Protein AF-0000000085119726 (afdb_homodimer)

Radius of gyration: 30.32 Å; Cα contacts (8 Å, |Δi|>4): 1627; chains: 2; bounding box: 68×88×71 Å

Organism: Aliarcobacter butzleri (strain RM4018) (NCBI:txid367737)

Structure (mmCIF, N/CA/C/O backbone):
data_AF-0000000085119726-model_v1
#
loop_
_entity.id
_entity.type
_entity.pdbx_description
1 polymer 'Histidine--tRNA ligase'
#
loop_
_atom_site.group_PDB
_atom_site.id
_atom_site.type_symbol
_atom_site.label_atom_id
_atom_site.label_alt_id
_atom_site.label_comp_id
_atom_site.label_asym_id
_atom_site.label_entity_id
_atom_site.label_seq_id
_atom_site.pdbx_PDB_ins_code
_atom_site.Cartn_x
_atom_site.Cartn_y
_atom_site.Cartn_z
_atom_site.occupancy
_atom_site.B_iso_or_equiv
_atom_site.auth_seq_id
_atom_site.auth_comp_id
_atom_site.auth_asym_id
_atom_site.auth_atom_id
_atom_site.pdbx_PDB_model_num
ATOM 1 N N . MET A 1 1 ? 30.047 46.125 -0.765 1 27.81 1 MET A N 1
ATOM 2 C CA . MET A 1 1 ? 28.625 45.969 -1.039 1 27.81 1 MET A CA 1
ATOM 3 C C . MET A 1 1 ? 28.359 44.656 -1.769 1 27.81 1 MET A C 1
ATOM 5 O O . MET A 1 1 ? 28.359 44.594 -3 1 27.81 1 MET A O 1
ATOM 9 N N . SER A 1 2 ? 29.047 43.5 -1.393 1 30.86 2 SER A N 1
ATOM 10 C CA . SER A 1 2 ? 29.203 42.156 -1.894 1 30.86 2 SER A CA 1
ATOM 11 C C . SER A 1 2 ? 27.844 41.5 -2.143 1 30.86 2 SER A C 1
ATOM 13 O O . SER A 1 2 ? 26.938 41.625 -1.328 1 30.86 2 SER A O 1
ATOM 15 N N . ASN A 1 3 ? 27.469 41.344 -3.477 1 30.45 3 ASN A N 1
ATOM 16 C CA . ASN A 1 3 ? 26.281 40.75 -4.09 1 30.45 3 ASN A CA 1
ATOM 17 C C . ASN A 1 3 ? 26 39.344 -3.533 1 30.45 3 ASN A C 1
ATOM 19 O O . ASN A 1 3 ? 26.75 38.406 -3.793 1 30.45 3 ASN A O 1
ATOM 23 N N . SER A 1 4 ? 25.641 39.156 -2.287 1 35.31 4 SER A N 1
ATOM 24 C CA . SER A 1 4 ? 25.219 37.906 -1.688 1 35.31 4 SER A CA 1
ATOM 25 C C . SER A 1 4 ? 24.328 37.094 -2.641 1 35.31 4 SER A C 1
ATOM 27 O O . SER A 1 4 ? 23.219 37.531 -2.957 1 35.31 4 SER A O 1
ATOM 29 N N . GLU A 1 5 ? 24.875 36.531 -3.725 1 36 5 GLU A N 1
ATOM 30 C CA . GLU A 1 5 ? 24.266 35.688 -4.738 1 36 5 GLU A CA 1
ATOM 31 C C . GLU A 1 5 ? 23.344 34.656 -4.098 1 36 5 GLU A C 1
ATOM 33 O O . GLU A 1 5 ? 23.766 33.875 -3.236 1 36 5 GLU A O 1
ATOM 38 N N . GLN A 1 6 ? 22.062 34.969 -3.84 1 36.59 6 GLN A N 1
ATOM 39 C CA . GLN A 1 6 ? 20.984 34.031 -3.568 1 36.59 6 GLN A CA 1
ATOM 40 C C . GLN A 1 6 ? 21.141 32.781 -4.414 1 36.59 6 GLN A C 1
ATOM 42 O O . GLN A 1 6 ? 20.938 32.812 -5.629 1 36.59 6 GLN A O 1
ATOM 47 N N . LYS A 1 7 ? 22.141 32 -4.277 1 45.88 7 LYS A N 1
ATOM 48 C CA . LYS A 1 7 ? 22.328 30.734 -4.973 1 45.88 7 LYS A CA 1
ATOM 49 C C . LYS A 1 7 ? 21.016 29.984 -5.113 1 45.88 7 LYS A C 1
ATOM 51 O O . LYS A 1 7 ? 20.406 29.594 -4.113 1 45.88 7 LYS A O 1
ATOM 56 N N . SER A 1 8 ? 20.203 30.234 -6.129 1 55.06 8 SER A N 1
ATOM 57 C CA . SER A 1 8 ? 18.984 29.578 -6.574 1 55.06 8 SER A CA 1
ATOM 58 C C . SER A 1 8 ? 19.047 28.078 -6.324 1 55.06 8 SER A C 1
ATOM 60 O O . SER A 1 8 ? 19.922 27.391 -6.852 1 55.06 8 SER A O 1
ATOM 62 N N . THR A 1 9 ? 18.391 27.516 -5.281 1 73.31 9 THR A N 1
ATOM 63 C CA . THR A 1 9 ? 18.375 26.094 -4.945 1 73.31 9 THR A CA 1
ATOM 64 C C . THR A 1 9 ? 17.75 25.281 -6.074 1 73.31 9 THR A C 1
ATOM 66 O O . THR A 1 9 ? 16.609 25.531 -6.477 1 73.31 9 THR A O 1
ATOM 69 N N . LYS A 1 10 ? 18.594 24.484 -6.762 1 83.19 10 LYS A N 1
ATOM 70 C CA . LYS A 1 10 ? 18.172 23.641 -7.875 1 83.19 10 LYS A CA 1
ATOM 71 C C . LYS A 1 10 ? 17.062 22.688 -7.461 1 83.19 10 LYS A C 1
ATOM 73 O O . LYS A 1 10 ? 17.125 22.078 -6.387 1 83.19 10 LYS A O 1
ATOM 78 N N . THR A 1 11 ? 15.984 22.656 -8.281 1 90.69 11 THR A N 1
ATOM 79 C CA . THR A 1 11 ? 14.859 21.75 -8.062 1 90.69 11 THR A CA 1
ATOM 80 C C . THR A 1 11 ? 15.305 20.297 -8.156 1 90.69 11 THR A C 1
ATOM 82 O O . THR A 1 11 ? 16.125 19.953 -9.016 1 90.69 11 THR A O 1
ATOM 85 N N . ILE A 1 12 ? 14.82 19.547 -7.281 1 94.19 12 ILE A N 1
ATOM 86 C CA . ILE A 1 12 ? 15.141 18.125 -7.266 1 94.19 12 ILE A CA 1
ATOM 87 C C . ILE A 1 12 ? 14.047 17.344 -7.992 1 94.19 12 ILE A C 1
ATOM 89 O O . ILE A 1 12 ? 12.859 17.594 -7.781 1 94.19 12 ILE A O 1
ATOM 93 N N . GLN A 1 13 ? 14.492 16.438 -8.836 1 94.5 13 GLN A N 1
ATOM 94 C CA . GLN A 1 13 ? 13.57 15.633 -9.625 1 94.5 13 GLN A CA 1
ATOM 95 C C . GLN A 1 13 ? 13.602 14.172 -9.18 1 94.5 13 GLN A C 1
ATOM 97 O O . GLN A 1 13 ? 14.555 13.734 -8.539 1 94.5 13 GLN A O 1
ATOM 102 N N . SER A 1 14 ? 12.484 13.516 -9.477 1 95.38 14 SER A N 1
ATOM 103 C CA . SER A 1 14 ? 12.492 12.078 -9.25 1 95.38 14 SER A CA 1
ATOM 104 C C . SER A 1 14 ? 13.562 11.391 -10.078 1 95.38 14 SER A C 1
ATOM 106 O O . SER A 1 14 ? 13.953 11.883 -11.141 1 95.38 14 SER A O 1
ATOM 108 N N . LEU A 1 15 ? 14.062 10.281 -9.57 1 95.75 15 LEU A N 1
ATOM 109 C CA . LEU A 1 15 ? 15.086 9.523 -10.281 1 95.75 15 LEU A CA 1
ATOM 110 C C . LEU A 1 15 ? 14.516 8.914 -11.562 1 95.75 15 LEU A C 1
ATOM 112 O O . LEU A 1 15 ? 13.32 8.641 -11.648 1 95.75 15 LEU A O 1
ATOM 116 N N . ARG A 1 16 ? 15.445 8.719 -12.492 1 93.56 16 ARG A N 1
ATOM 117 C CA . ARG A 1 16 ? 15.039 8.055 -13.727 1 93.56 16 ARG A CA 1
ATOM 118 C C . ARG A 1 16 ? 14.398 6.699 -13.438 1 93.56 16 ARG A C 1
ATOM 120 O O . ARG A 1 16 ? 14.945 5.895 -12.688 1 93.56 16 ARG A O 1
ATOM 127 N N . GLY A 1 17 ? 13.219 6.473 -14 1 94.56 17 GLY A N 1
ATOM 128 C CA . GLY A 1 17 ? 12.539 5.203 -13.836 1 94.56 17 GLY A CA 1
ATOM 129 C C . GLY A 1 17 ? 11.664 5.156 -12.594 1 94.56 17 GLY A C 1
ATOM 130 O O . GLY A 1 17 ? 10.969 4.164 -12.352 1 94.56 17 GLY A O 1
ATOM 131 N N . MET A 1 18 ? 11.742 6.211 -11.805 1 95.19 18 MET A N 1
ATOM 132 C CA . MET A 1 18 ? 10.891 6.324 -10.625 1 95.19 18 MET A CA 1
ATOM 133 C C . MET A 1 18 ? 9.789 7.352 -10.852 1 95.19 18 MET A C 1
ATOM 135 O O . MET A 1 18 ? 10.062 8.531 -11.07 1 95.19 18 MET A O 1
ATOM 139 N N . LYS A 1 19 ? 8.578 6.887 -10.797 1 94.5 19 LYS A N 1
ATOM 140 C CA . LYS A 1 19 ? 7.465 7.773 -11.133 1 94.5 19 LYS A CA 1
ATOM 141 C C . LYS A 1 19 ? 6.5 7.914 -9.953 1 94.5 19 LYS A C 1
ATOM 143 O O . LYS A 1 19 ? 6.223 6.938 -9.258 1 94.5 19 LYS A O 1
ATOM 148 N N . ASP A 1 20 ? 6.023 9.133 -9.75 1 97.25 20 ASP A N 1
ATOM 149 C CA . ASP A 1 20 ? 4.941 9.359 -8.797 1 97.25 20 ASP A CA 1
ATOM 150 C C . ASP A 1 20 ? 3.617 8.82 -9.336 1 97.25 20 ASP A C 1
ATOM 152 O O . ASP A 1 20 ? 3.314 8.969 -10.516 1 97.25 20 ASP A O 1
ATOM 156 N N . ILE A 1 21 ? 2.869 8.172 -8.492 1 96.75 21 ILE A N 1
ATOM 157 C CA . ILE A 1 21 ? 1.506 7.773 -8.82 1 96.75 21 ILE A CA 1
ATOM 158 C C . ILE A 1 21 ? 0.52 8.789 -8.258 1 96.75 21 ILE A C 1
ATOM 160 O O . ILE A 1 21 ? 0.389 8.93 -7.035 1 96.75 21 ILE A O 1
ATOM 164 N N . VAL A 1 22 ? -0.229 9.508 -9.133 1 96.69 22 VAL A N 1
ATOM 165 C CA . VAL A 1 22 ? -1.071 10.609 -8.688 1 96.69 22 VAL A CA 1
ATOM 166 C C . VAL A 1 22 ? -2.23 10.805 -9.664 1 96.69 22 VAL A C 1
ATOM 168 O O . VAL A 1 22 ? -2.217 10.266 -10.766 1 96.69 22 VAL A O 1
ATOM 171 N N . ASN A 1 23 ? -3.312 11.5 -9.227 1 93.56 23 ASN A N 1
ATOM 172 C CA . ASN A 1 23 ? -4.449 11.891 -10.055 1 93.56 23 ASN A CA 1
ATOM 173 C C . ASN A 1 23 ? -5.18 10.672 -10.617 1 93.56 23 ASN A C 1
ATOM 175 O O . ASN A 1 23 ? -5.5 9.742 -9.875 1 93.56 23 ASN A O 1
ATOM 179 N N . GLU A 1 24 ? -5.418 10.664 -11.906 1 91.56 24 GLU A N 1
ATOM 180 C CA . GLU A 1 24 ? -6.195 9.586 -12.492 1 91.56 24 GLU A CA 1
ATOM 181 C C . GLU A 1 24 ? -5.492 8.242 -12.32 1 91.56 24 GLU A C 1
ATOM 183 O O . GLU A 1 24 ? -6.137 7.227 -12.055 1 91.56 24 GLU A O 1
ATOM 188 N N . GLU A 1 25 ? -4.215 8.273 -12.414 1 93.06 25 GLU A N 1
ATOM 189 C CA . GLU A 1 25 ? -3.451 7.035 -12.258 1 93.06 25 GLU A CA 1
ATOM 190 C C . GLU A 1 25 ? -3.6 6.473 -10.852 1 93.06 25 GLU A C 1
ATOM 192 O O . GLU A 1 25 ? -3.744 5.262 -10.672 1 93.06 25 GLU A O 1
ATOM 197 N N . SER A 1 26 ? -3.543 7.359 -9.875 1 95.62 26 SER A N 1
ATOM 198 C CA . SER A 1 26 ? -3.666 6.895 -8.5 1 95.62 26 SER A CA 1
ATOM 199 C C . SER A 1 26 ? -5.066 6.355 -8.219 1 95.62 26 SER A C 1
ATOM 201 O O . SER A 1 26 ? -5.23 5.418 -7.438 1 95.62 26 SER A O 1
ATOM 203 N N . THR A 1 27 ? -6.086 6.945 -8.875 1 93.94 27 THR A N 1
ATOM 204 C CA . THR A 1 27 ? -7.453 6.453 -8.75 1 93.94 27 THR A CA 1
ATOM 205 C C . THR A 1 27 ? -7.574 5.039 -9.312 1 93.94 27 THR A C 1
ATOM 207 O O . THR A 1 27 ? -8.141 4.156 -8.664 1 93.94 27 THR A O 1
ATOM 210 N N . LEU A 1 28 ? -6.996 4.852 -10.477 1 95.06 28 LEU A N 1
ATOM 211 C CA . LEU A 1 28 ? -7.004 3.533 -11.102 1 95.06 28 LEU A CA 1
ATOM 212 C C . LEU A 1 28 ? -6.203 2.535 -10.273 1 95.06 28 LEU A C 1
ATOM 214 O O . LEU A 1 28 ? -6.613 1.384 -10.117 1 95.06 28 LEU A O 1
ATOM 218 N N . PHE A 1 29 ? -5.121 3 -9.75 1 96.5 29 PHE A N 1
ATOM 219 C CA . PHE A 1 29 ? -4.227 2.17 -8.945 1 96.5 29 PHE A CA 1
ATOM 220 C C . PHE A 1 29 ? -4.938 1.649 -7.703 1 96.5 29 PHE A C 1
ATOM 222 O O . PHE A 1 29 ? -4.961 0.442 -7.457 1 96.5 29 PHE A O 1
ATOM 229 N N . THR A 1 30 ? -5.508 2.555 -6.914 1 96.12 30 THR A N 1
ATOM 230 C CA . THR A 1 30 ? -6.191 2.145 -5.695 1 96.12 30 THR A CA 1
ATOM 231 C C . THR A 1 30 ? -7.41 1.288 -6.02 1 96.12 30 THR A C 1
ATOM 233 O O . THR A 1 30 ? -7.738 0.356 -5.277 1 96.12 30 THR A O 1
ATOM 236 N N . TYR A 1 31 ? -8.125 1.587 -7.125 1 95.25 31 TYR A N 1
ATOM 237 C CA . TYR A 1 31 ? -9.258 0.792 -7.586 1 95.25 31 TYR A CA 1
ATOM 238 C C . TYR A 1 31 ? -8.836 -0.641 -7.887 1 95.25 31 TYR A C 1
ATOM 240 O O . TYR A 1 31 ? -9.508 -1.592 -7.48 1 95.25 31 TYR A O 1
ATOM 248 N N . PHE A 1 32 ? -7.758 -0.792 -8.539 1 97.12 32 PHE A N 1
ATOM 249 C CA . PHE A 1 32 ? -7.238 -2.111 -8.875 1 97.12 32 PHE A CA 1
ATOM 250 C C . PHE A 1 32 ? -6.891 -2.896 -7.613 1 97.12 32 PHE A C 1
ATOM 252 O O . PHE A 1 32 ? -7.309 -4.047 -7.461 1 97.12 32 PHE A O 1
ATOM 259 N N . ILE A 1 33 ? -6.074 -2.287 -6.742 1 97.5 33 ILE A N 1
ATOM 260 C CA . ILE A 1 33 ? -5.605 -2.971 -5.543 1 97.5 33 ILE A CA 1
ATOM 261 C C . ILE A 1 33 ? -6.801 -3.436 -4.715 1 97.5 33 ILE A C 1
ATOM 263 O O . ILE A 1 33 ? -6.836 -4.578 -4.254 1 97.5 33 ILE A O 1
ATOM 267 N N . GLU A 1 34 ? -7.727 -2.58 -4.582 1 96.5 34 GLU A N 1
ATOM 268 C CA . GLU A 1 34 ? -8.891 -2.889 -3.758 1 96.5 34 GLU A CA 1
ATOM 269 C C . GLU A 1 34 ? -9.648 -4.094 -4.305 1 96.5 34 GLU A C 1
ATOM 271 O O . GLU A 1 34 ? -9.953 -5.031 -3.564 1 96.5 34 GLU A O 1
ATOM 276 N N . ASN A 1 35 ? -9.93 -4.082 -5.555 1 97.19 35 ASN A N 1
ATOM 277 C CA . ASN A 1 35 ? -10.781 -5.113 -6.129 1 97.19 35 ASN A CA 1
ATOM 278 C C . ASN A 1 35 ? -10.016 -6.418 -6.348 1 97.19 35 ASN A C 1
ATOM 280 O O . ASN A 1 35 ? -10.555 -7.504 -6.129 1 97.19 35 ASN A O 1
ATOM 284 N N . ALA A 1 36 ? -8.766 -6.379 -6.809 1 98.25 36 ALA A N 1
ATOM 285 C CA . ALA A 1 36 ? -7.953 -7.586 -6.926 1 98.25 36 ALA A CA 1
ATOM 286 C C . ALA A 1 36 ? -7.793 -8.273 -5.57 1 98.25 36 ALA A C 1
ATOM 288 O O . ALA A 1 36 ? -7.844 -9.5 -5.48 1 98.25 36 ALA A O 1
ATOM 289 N N . SER A 1 37 ? -7.562 -7.473 -4.52 1 98.44 37 SER A N 1
ATOM 290 C CA . SER A 1 37 ? -7.441 -8.016 -3.17 1 98.44 37 SER A CA 1
ATOM 291 C C . SER A 1 37 ? -8.727 -8.711 -2.738 1 98.44 37 SER A C 1
ATOM 293 O O . SER A 1 37 ? -8.688 -9.781 -2.127 1 98.44 37 SER A O 1
ATOM 295 N N . LYS A 1 38 ? -9.836 -8.094 -3.029 1 97.88 38 LYS A N 1
ATOM 296 C CA . LYS A 1 38 ? -11.125 -8.68 -2.686 1 97.88 38 LYS A CA 1
ATOM 297 C C . LYS A 1 38 ? -11.305 -10.039 -3.355 1 97.88 38 LYS A C 1
ATOM 299 O O . LYS A 1 38 ? -11.75 -11 -2.719 1 97.88 38 LYS A O 1
ATOM 304 N N . ILE A 1 39 ? -10.945 -10.117 -4.598 1 98.62 39 ILE A N 1
ATOM 305 C CA . ILE A 1 39 ? -11.047 -11.375 -5.328 1 98.62 39 ILE A CA 1
ATOM 306 C C . ILE A 1 39 ? -10.133 -12.422 -4.695 1 98.62 39 ILE A C 1
ATOM 308 O O . ILE A 1 39 ? -10.547 -13.555 -4.441 1 98.62 39 ILE A O 1
ATOM 312 N N . ALA A 1 40 ? -8.891 -12.047 -4.422 1 98.69 40 ALA A N 1
ATOM 313 C CA . ALA A 1 40 ? -7.945 -12.969 -3.797 1 98.69 40 ALA A CA 1
ATOM 314 C C . ALA A 1 40 ? -8.477 -13.477 -2.461 1 98.69 40 ALA A C 1
ATOM 316 O O . ALA A 1 40 ? -8.367 -14.664 -2.152 1 98.69 40 ALA A O 1
ATOM 317 N N . LYS A 1 41 ? -9.047 -12.617 -1.696 1 97.88 41 LYS A N 1
ATOM 318 C CA . LYS A 1 41 ? -9.609 -12.992 -0.404 1 97.88 41 LYS A CA 1
ATOM 319 C C . LYS A 1 41 ? -10.727 -14.023 -0.57 1 97.88 41 LYS A C 1
ATOM 321 O O . LYS A 1 41 ? -10.82 -14.977 0.206 1 97.88 41 LYS A O 1
ATOM 326 N N . ASN A 1 42 ? -11.555 -13.805 -1.549 1 98.44 42 ASN A N 1
ATOM 327 C CA . ASN A 1 42 ? -12.648 -14.734 -1.807 1 98.44 42 ASN A CA 1
ATOM 328 C C . ASN A 1 42 ? -12.133 -16.109 -2.199 1 98.44 42 ASN A C 1
ATOM 330 O O . ASN A 1 42 ? -12.844 -17.109 -2.068 1 98.44 42 ASN A O 1
ATOM 334 N N . TYR A 1 43 ? -10.938 -16.156 -2.695 1 98.5 43 TYR A N 1
ATOM 335 C CA . TYR A 1 43 ? -10.297 -17.422 -3.029 1 98.5 43 TYR A CA 1
ATOM 336 C C . TYR A 1 43 ? -9.562 -18 -1.825 1 98.5 43 TYR A C 1
ATOM 338 O O . TYR A 1 43 ? -8.906 -19.047 -1.928 1 98.5 43 TYR A O 1
ATOM 346 N N . GLY A 1 44 ? -9.594 -17.297 -0.668 1 97.31 44 GLY A N 1
ATOM 347 C CA . GLY A 1 44 ? -9.039 -17.828 0.569 1 97.31 44 GLY A CA 1
ATOM 348 C C . GLY A 1 44 ? -7.656 -17.297 0.884 1 97.31 44 GLY A C 1
ATOM 349 O O . GLY A 1 44 ? -6.98 -17.797 1.782 1 97.31 44 GLY A O 1
ATOM 350 N N . PHE A 1 45 ? -7.168 -16.312 0.129 1 98.44 45 PHE A N 1
ATOM 351 C CA . PHE A 1 45 ? -5.852 -15.734 0.374 1 98.44 45 PHE A CA 1
ATOM 352 C C . PHE A 1 45 ? -5.922 -14.656 1.451 1 98.44 45 PHE A C 1
ATOM 354 O O . PHE A 1 45 ? -6.938 -13.977 1.587 1 98.44 45 PHE A O 1
ATOM 361 N N . SER A 1 46 ? -4.82 -14.531 2.215 1 97.62 46 SER A N 1
ATOM 362 C CA . SER A 1 46 ? -4.66 -13.453 3.184 1 97.62 46 SER A CA 1
ATOM 363 C C . SER A 1 46 ? -3.461 -12.578 2.84 1 97.62 46 SER A C 1
ATOM 365 O O . SER A 1 46 ? -2.541 -13.016 2.146 1 97.62 46 SER A O 1
ATOM 367 N N . TYR A 1 47 ? -3.457 -11.367 3.309 1 98.38 47 TYR A N 1
ATOM 368 C CA . TYR A 1 47 ? -2.445 -10.383 2.949 1 98.38 47 TYR A CA 1
ATOM 369 C C . TYR A 1 47 ? -1.131 -10.656 3.67 1 98.38 47 TYR A C 1
ATOM 371 O O . TYR A 1 47 ? -1.126 -10.992 4.855 1 98.38 47 TYR A O 1
ATOM 379 N N . LEU A 1 48 ? -0.023 -10.594 2.977 1 98.56 48 LEU A N 1
ATOM 380 C CA . LEU A 1 48 ? 1.344 -10.625 3.486 1 98.56 48 LEU A CA 1
ATOM 381 C C . LEU A 1 48 ? 2.195 -9.539 2.836 1 98.56 48 LEU A C 1
ATOM 383 O O . LEU A 1 48 ? 2.217 -9.414 1.61 1 98.56 48 LEU A O 1
ATOM 387 N N . GLU A 1 49 ? 2.801 -8.734 3.635 1 98.19 49 GLU A N 1
ATOM 388 C CA . GLU A 1 49 ? 3.781 -7.781 3.127 1 98.19 49 GLU A CA 1
ATOM 389 C C . GLU A 1 49 ? 5.176 -8.078 3.668 1 98.19 49 GLU A C 1
ATOM 391 O O . GLU A 1 49 ? 5.383 -8.102 4.883 1 98.19 49 GLU A O 1
ATOM 396 N N . THR A 1 50 ? 6.078 -8.32 2.791 1 98.31 50 THR A N 1
ATOM 397 C CA . THR A 1 50 ? 7.465 -8.555 3.176 1 98.31 50 THR A CA 1
ATOM 398 C C . THR A 1 50 ? 8.273 -7.262 3.1 1 98.31 50 THR A C 1
ATOM 400 O O . THR A 1 50 ? 7.871 -6.312 2.426 1 98.31 50 THR A O 1
ATOM 403 N N . PRO A 1 51 ? 9.383 -7.215 3.773 1 97.94 51 PRO A N 1
ATOM 404 C CA . PRO A 1 51 ? 10.242 -6.027 3.711 1 97.94 51 PRO A CA 1
ATOM 405 C C . PRO A 1 51 ? 10.703 -5.707 2.291 1 97.94 51 PRO A C 1
ATOM 407 O O . PRO A 1 51 ? 10.836 -6.613 1.463 1 97.94 51 PRO A O 1
ATOM 410 N N . LEU A 1 52 ? 10.906 -4.457 2.062 1 98.12 52 LEU A N 1
ATOM 411 C CA . LEU A 1 52 ? 11.398 -4.031 0.756 1 98.12 52 LEU A CA 1
ATOM 412 C C . LEU A 1 52 ? 12.914 -4.203 0.662 1 98.12 52 LEU A C 1
ATOM 414 O O . LEU A 1 52 ? 13.461 -4.328 -0.437 1 98.12 52 LEU A O 1
ATOM 418 N N . LEU A 1 53 ? 13.562 -4.109 1.739 1 97.56 53 LEU A N 1
ATOM 419 C CA . LEU A 1 53 ? 15 -4.324 1.84 1 97.56 53 LEU A CA 1
ATOM 420 C C . LEU A 1 53 ? 15.305 -5.691 2.443 1 97.56 53 LEU A C 1
ATOM 422 O O . LEU A 1 53 ? 14.867 -5.996 3.555 1 97.56 53 LEU A O 1
ATOM 426 N N . GLU A 1 54 ? 16.031 -6.555 1.689 1 97.88 54 GLU A N 1
ATOM 427 C CA . GLU A 1 54 ? 16.375 -7.914 2.096 1 97.88 54 GLU A CA 1
ATOM 428 C C . GLU A 1 54 ? 17.859 -8.188 1.869 1 97.88 54 GLU A C 1
ATOM 430 O O . GLU A 1 54 ? 18.547 -7.406 1.21 1 97.88 54 GLU A O 1
ATOM 435 N N . GLU A 1 55 ? 18.328 -9.312 2.457 1 97.06 55 GLU A N 1
ATOM 436 C CA . GLU A 1 55 ? 19.672 -9.758 2.127 1 97.06 55 GLU A CA 1
ATOM 437 C C . GLU A 1 55 ? 19.797 -10.102 0.644 1 97.06 55 GLU A C 1
ATOM 439 O O . GLU A 1 55 ? 18.938 -10.773 0.083 1 97.06 55 GLU A O 1
ATOM 444 N N . THR A 1 56 ? 20.875 -9.656 0.041 1 96.5 56 THR A N 1
ATOM 445 C CA . THR A 1 56 ? 21.109 -9.914 -1.377 1 96.5 56 THR A CA 1
ATOM 446 C C . THR A 1 56 ? 21.109 -11.414 -1.666 1 96.5 56 THR A C 1
ATOM 448 O O . THR A 1 56 ? 20.625 -11.844 -2.719 1 96.5 56 THR A O 1
ATOM 451 N N . ALA A 1 57 ? 21.547 -12.227 -0.751 1 95.56 57 ALA A N 1
ATOM 452 C CA . ALA A 1 57 ? 21.672 -13.672 -0.899 1 95.56 57 ALA A CA 1
ATOM 453 C C . ALA A 1 57 ? 20.312 -14.305 -1.19 1 95.56 57 ALA A C 1
ATOM 455 O O . ALA A 1 57 ? 20.219 -15.32 -1.882 1 95.56 57 ALA A O 1
ATOM 456 N N . LEU A 1 58 ? 19.266 -13.688 -0.705 1 96.19 58 LEU A N 1
ATOM 457 C CA . LEU A 1 58 ? 17.906 -14.195 -0.919 1 96.19 58 LEU A CA 1
ATOM 458 C C . LEU A 1 58 ? 17.594 -14.273 -2.408 1 96.19 58 LEU A C 1
ATOM 460 O O . LEU A 1 58 ? 17.125 -15.312 -2.893 1 96.19 58 LEU A O 1
ATOM 464 N N . PHE A 1 59 ? 17.938 -13.297 -3.102 1 94.75 59 PHE A N 1
ATOM 465 C CA . PHE A 1 59 ? 17.547 -13.203 -4.504 1 94.75 59 PHE A CA 1
ATOM 466 C C . PHE A 1 59 ? 18.594 -13.883 -5.395 1 94.75 59 PHE A C 1
ATOM 468 O O . PHE A 1 59 ? 18.25 -14.43 -6.449 1 94.75 59 PHE A O 1
ATOM 475 N N . LYS A 1 60 ? 19.812 -13.906 -4.988 1 92.62 60 LYS A N 1
ATOM 476 C CA . LYS A 1 60 ? 20.828 -14.648 -5.723 1 92.62 60 LYS A CA 1
ATOM 477 C C . LYS A 1 60 ? 20.516 -16.141 -5.719 1 92.62 60 LYS A C 1
ATOM 479 O O . LYS A 1 60 ? 20.672 -16.812 -6.738 1 92.62 60 LYS A O 1
ATOM 484 N N . ARG A 1 61 ? 20.016 -16.625 -4.617 1 91.06 61 ARG A N 1
ATOM 485 C CA . ARG A 1 61 ? 19.734 -18.047 -4.477 1 91.06 61 ARG A CA 1
ATOM 486 C C . ARG A 1 61 ? 18.406 -18.406 -5.145 1 91.06 61 ARG A C 1
ATOM 488 O O . ARG A 1 61 ? 18.234 -19.516 -5.645 1 91.06 61 ARG A O 1
ATOM 495 N N . SER A 1 62 ? 17.469 -17.516 -5.082 1 90.38 62 SER A N 1
ATOM 496 C CA . SER A 1 62 ? 16.109 -17.828 -5.551 1 90.38 62 SER A CA 1
ATOM 497 C C . SER A 1 62 ? 15.984 -17.578 -7.051 1 90.38 62 SER A C 1
ATOM 499 O O . SER A 1 62 ? 15.562 -18.469 -7.793 1 90.38 62 SER A O 1
ATOM 501 N N . VAL A 1 63 ? 16.344 -16.438 -7.5 1 84.19 63 VAL A N 1
ATOM 502 C CA . VAL A 1 63 ? 16.125 -16.016 -8.883 1 84.19 63 VAL A CA 1
ATOM 503 C C . VAL A 1 63 ? 17.172 -16.688 -9.789 1 84.19 63 VAL A C 1
ATOM 505 O O . VAL A 1 63 ? 16.875 -17 -10.945 1 84.19 63 VAL A O 1
ATOM 508 N N . GLY A 1 64 ? 18.25 -17.047 -9.289 1 79.25 64 GLY A N 1
ATOM 509 C CA . GLY A 1 64 ? 19.281 -17.766 -10.047 1 79.25 64 GLY A CA 1
ATOM 510 C C . GLY A 1 64 ? 20.391 -16.875 -10.531 1 79.25 64 GLY A C 1
ATOM 511 O O . GLY A 1 64 ? 20.156 -15.734 -10.953 1 79.25 64 GLY A O 1
ATOM 512 N N . GLU A 1 65 ? 21.484 -17.406 -10.586 1 74.81 65 GLU A N 1
ATOM 513 C CA . GLU A 1 65 ? 22.688 -16.672 -10.93 1 74.81 65 GLU A CA 1
ATOM 514 C C . GLU A 1 65 ? 22.734 -16.344 -12.422 1 74.81 65 GLU A C 1
ATOM 516 O O . GLU A 1 65 ? 23.453 -15.43 -12.844 1 74.81 65 GLU A O 1
ATOM 521 N N . SER A 1 66 ? 21.922 -17 -13.117 1 74.31 66 SER A N 1
ATOM 522 C CA . SER A 1 66 ? 21.938 -16.781 -14.562 1 74.31 66 SER A CA 1
ATOM 523 C C . SER A 1 66 ? 20.953 -15.695 -14.969 1 74.31 66 SER A C 1
ATOM 525 O O . SER A 1 66 ? 20.969 -15.234 -16.109 1 74.31 66 SER A O 1
ATOM 527 N N . SER A 1 67 ? 20.188 -15.273 -14.055 1 80.5 67 SER A N 1
ATOM 528 C CA . SER A 1 67 ? 19.156 -14.305 -14.383 1 80.5 67 SER A CA 1
ATOM 529 C C . SER A 1 67 ? 19.75 -12.906 -14.578 1 80.5 67 SER A C 1
ATOM 531 O O . SER A 1 67 ? 20.672 -12.516 -13.875 1 80.5 67 SER A O 1
ATOM 533 N N . ASP A 1 68 ? 19.109 -12.148 -15.453 1 80.19 68 ASP A N 1
ATOM 534 C CA . ASP A 1 68 ? 19.5 -10.766 -15.68 1 80.19 68 ASP A CA 1
ATOM 535 C C . ASP A 1 68 ? 19.281 -9.914 -14.438 1 80.19 68 ASP A C 1
ATOM 537 O O . ASP A 1 68 ? 20.016 -8.961 -14.188 1 80.19 68 ASP A O 1
ATOM 541 N N . ILE A 1 69 ? 18.359 -10.258 -13.68 1 86.5 69 ILE A N 1
ATOM 542 C CA . ILE A 1 69 ? 18.016 -9.523 -12.461 1 86.5 69 ILE A CA 1
ATOM 543 C C . ILE A 1 69 ? 19.203 -9.555 -11.5 1 86.5 69 ILE A C 1
ATOM 545 O O . ILE A 1 69 ? 19.688 -8.508 -11.062 1 86.5 69 ILE A O 1
ATOM 549 N N . VAL A 1 70 ? 19.734 -10.688 -11.25 1 86 70 VAL A N 1
ATOM 550 C CA . VAL A 1 70 ? 20.797 -10.875 -10.258 1 86 70 VAL A CA 1
ATOM 551 C C . VAL A 1 70 ? 22.109 -10.297 -10.789 1 86 70 VAL A C 1
ATOM 553 O O . VAL A 1 70 ? 22.875 -9.711 -10.031 1 86 70 VAL A O 1
ATOM 556 N N . ASN A 1 71 ? 22.234 -10.336 -12.055 1 82.31 71 ASN A N 1
ATOM 557 C CA . ASN A 1 71 ? 23.531 -9.969 -12.609 1 82.31 71 ASN A CA 1
ATOM 558 C C . ASN A 1 71 ? 23.625 -8.477 -12.891 1 82.31 71 ASN A C 1
ATOM 560 O O . ASN A 1 71 ? 24.688 -7.879 -12.789 1 82.31 71 ASN A O 1
ATOM 564 N N . LYS A 1 72 ? 22.453 -7.918 -13.172 1 86 72 LYS A N 1
ATOM 565 C CA . LYS A 1 72 ? 22.562 -6.582 -13.742 1 86 72 LYS A CA 1
ATOM 566 C C . LYS A 1 72 ? 21.562 -5.617 -13.125 1 86 72 LYS A C 1
ATOM 568 O O . LYS A 1 72 ? 21.75 -4.402 -13.156 1 86 72 LYS A O 1
ATOM 573 N N . GLU A 1 73 ? 20.594 -6.129 -12.539 1 92 73 GLU A N 1
ATOM 574 C CA . GLU A 1 73 ? 19.453 -5.234 -12.367 1 92 73 GLU A CA 1
ATOM 575 C C . GLU A 1 73 ? 19.156 -4.992 -10.891 1 92 73 GLU A C 1
ATOM 577 O O . GLU A 1 73 ? 18.234 -4.25 -10.547 1 92 73 GLU A O 1
ATOM 582 N N . MET A 1 74 ? 19.938 -5.527 -10 1 94.88 74 MET A N 1
ATOM 583 C CA . MET A 1 74 ? 19.609 -5.391 -8.586 1 94.88 74 MET A CA 1
ATOM 584 C C . MET A 1 74 ? 20.078 -4.047 -8.047 1 94.88 74 MET A C 1
ATOM 586 O O . MET A 1 74 ? 21.172 -3.584 -8.383 1 94.88 74 MET A O 1
ATOM 590 N N . TYR A 1 75 ? 19.281 -3.355 -7.289 1 97 75 TYR A N 1
ATOM 591 C CA . TYR A 1 75 ? 19.719 -2.248 -6.445 1 97 75 TYR A CA 1
ATOM 592 C C . TYR A 1 75 ? 20.375 -2.762 -5.168 1 97 75 TYR A C 1
ATOM 594 O O . TYR A 1 75 ? 19.719 -2.852 -4.121 1 97 75 TYR A O 1
ATOM 602 N N . GLN A 1 76 ? 21.625 -3.076 -5.285 1 96.62 76 GLN A N 1
ATOM 603 C CA . GLN A 1 76 ? 22.406 -3.73 -4.234 1 96.62 76 GLN A CA 1
ATOM 604 C C . GLN A 1 76 ? 23.391 -2.76 -3.592 1 96.62 76 GLN A C 1
ATOM 606 O O . GLN A 1 76 ? 24 -1.931 -4.277 1 96.62 76 GLN A O 1
ATOM 611 N N . PHE A 1 77 ? 23.562 -2.805 -2.219 1 96.94 77 PHE A N 1
ATOM 612 C CA . PHE A 1 77 ? 24.531 -1.981 -1.514 1 96.94 77 PHE A CA 1
ATOM 613 C C . PHE A 1 77 ? 24.844 -2.568 -0.143 1 96.94 77 PHE A C 1
ATOM 615 O O . PHE A 1 77 ? 24.203 -3.523 0.293 1 96.94 77 PHE A O 1
ATOM 622 N N . ILE A 1 78 ? 25.875 -2.068 0.482 1 96.88 78 ILE A N 1
ATOM 623 C CA . ILE A 1 78 ? 26.25 -2.434 1.845 1 96.88 78 ILE A CA 1
ATOM 624 C C . ILE A 1 78 ? 25.625 -1.448 2.832 1 96.88 78 ILE A C 1
ATOM 626 O O . ILE A 1 78 ? 25.859 -0.24 2.738 1 96.88 78 ILE A O 1
ATOM 630 N N . ASP A 1 79 ? 24.844 -1.965 3.734 1 94.69 79 ASP A N 1
ATOM 631 C CA . ASP A 1 79 ? 24.188 -1.054 4.656 1 94.69 79 ASP A CA 1
ATOM 632 C C . ASP A 1 79 ? 25.109 -0.668 5.812 1 94.69 79 ASP A C 1
ATOM 634 O O . ASP A 1 79 ? 26.281 -1.042 5.828 1 94.69 79 ASP A O 1
ATOM 638 N N . LYS A 1 80 ? 24.625 0.127 6.758 1 93.06 80 LYS A N 1
ATOM 639 C CA . LYS A 1 80 ? 25.422 0.659 7.863 1 93.06 80 LYS A CA 1
ATOM 640 C C . LYS A 1 80 ? 25.891 -0.458 8.789 1 93.06 80 LYS A C 1
ATOM 642 O O . LYS A 1 80 ? 26.922 -0.321 9.469 1 93.06 80 LYS A O 1
ATOM 647 N N . GLY A 1 81 ? 25.188 -1.571 8.82 1 92.38 81 GLY A N 1
ATOM 648 C CA . GLY A 1 81 ? 25.578 -2.734 9.602 1 92.38 81 GLY A CA 1
ATOM 649 C C . GLY A 1 81 ? 26.5 -3.672 8.844 1 92.38 81 GLY A C 1
ATOM 650 O O . GLY A 1 81 ? 26.734 -4.805 9.273 1 92.38 81 GLY A O 1
ATOM 651 N N . GLU A 1 82 ? 26.891 -3.293 7.684 1 95 82 GLU A N 1
ATOM 652 C CA . GLU A 1 82 ? 27.812 -4.035 6.832 1 95 82 GLU A CA 1
ATOM 653 C C . GLU A 1 82 ? 27.141 -5.277 6.246 1 95 82 GLU A C 1
ATOM 655 O O . GLU A 1 82 ? 27.812 -6.273 5.969 1 95 82 GLU A O 1
ATOM 660 N N . ASN A 1 83 ? 25.875 -5.23 6.16 1 95.69 83 ASN A N 1
ATOM 661 C CA . ASN A 1 83 ? 25.156 -6.281 5.457 1 95.69 83 ASN A CA 1
ATOM 662 C C . ASN A 1 83 ? 25.047 -5.988 3.963 1 95.69 83 ASN A C 1
ATOM 664 O O . ASN A 1 83 ? 24.859 -4.84 3.562 1 95.69 83 ASN A O 1
ATOM 668 N N . ASP A 1 84 ? 25.281 -7.066 3.174 1 97.56 84 ASP A N 1
ATOM 669 C CA . ASP A 1 84 ? 24.984 -6.969 1.748 1 97.56 84 ASP A CA 1
ATOM 670 C C . ASP A 1 84 ? 23.484 -7.082 1.492 1 97.56 84 ASP A C 1
ATOM 672 O O . ASP A 1 84 ? 22.922 -8.172 1.571 1 97.56 84 ASP A O 1
ATOM 676 N N . VAL A 1 85 ? 22.875 -5.926 1.108 1 97.75 85 VAL A N 1
ATOM 677 C CA . VAL A 1 85 ? 21.422 -5.883 1.033 1 97.75 85 VAL A CA 1
ATOM 678 C C . VAL A 1 85 ? 20.984 -5.363 -0.335 1 97.75 85 VAL A C 1
ATOM 680 O O . VAL A 1 85 ? 21.797 -4.805 -1.077 1 97.75 85 VAL A O 1
ATOM 683 N N . CYS A 1 86 ? 19.766 -5.617 -0.689 1 97.25 86 CYS A N 1
ATOM 684 C CA . CYS A 1 86 ? 19.234 -5.098 -1.94 1 97.25 86 CYS A CA 1
ATOM 685 C C . CYS A 1 86 ? 17.719 -4.855 -1.827 1 97.25 86 CYS A C 1
ATOM 687 O O . CYS A 1 86 ? 17.062 -5.438 -0.966 1 97.25 86 CYS A O 1
ATOM 689 N N . LEU A 1 87 ? 17.25 -3.865 -2.607 1 98.06 87 LEU A N 1
ATOM 690 C CA . LEU A 1 87 ? 15.812 -3.699 -2.768 1 98.06 87 LEU A CA 1
ATOM 691 C C . LEU A 1 87 ? 15.219 -4.867 -3.541 1 98.06 87 LEU A C 1
ATOM 693 O O . LEU A 1 87 ? 15.797 -5.328 -4.527 1 98.06 87 LEU A O 1
ATOM 697 N N . ARG A 1 88 ? 14.109 -5.383 -3.086 1 98 88 ARG A N 1
ATOM 698 C CA . ARG A 1 88 ? 13.547 -6.598 -3.662 1 98 88 ARG A CA 1
ATOM 699 C C . ARG A 1 88 ? 13.188 -6.391 -5.129 1 98 88 ARG A C 1
ATOM 701 O O . ARG A 1 88 ? 12.461 -5.457 -5.473 1 98 88 ARG A O 1
ATOM 708 N N . PRO A 1 89 ? 13.602 -7.297 -6.02 1 96.69 89 PRO A N 1
ATOM 709 C CA . PRO A 1 89 ? 13.273 -7.191 -7.441 1 96.69 89 PRO A CA 1
ATOM 710 C C . PRO A 1 89 ? 12 -7.941 -7.809 1 96.69 89 PRO A C 1
ATOM 712 O O . PRO A 1 89 ? 11.469 -7.777 -8.914 1 96.69 89 PRO A O 1
ATOM 715 N N . GLU A 1 90 ? 11.539 -8.789 -6.93 1 95.19 90 GLU A N 1
ATOM 716 C CA . GLU A 1 90 ? 10.305 -9.555 -7.105 1 95.19 90 GLU A CA 1
ATOM 717 C C . GLU A 1 90 ? 9.734 -9.992 -5.762 1 95.19 90 GLU A C 1
ATOM 719 O O . GLU A 1 90 ? 10.406 -9.891 -4.73 1 95.19 90 GLU A O 1
ATOM 724 N N . GLY A 1 91 ? 8.508 -10.453 -5.742 1 97 91 GLY A N 1
ATOM 725 C CA . GLY A 1 91 ? 7.816 -10.617 -4.477 1 97 91 GLY A CA 1
ATOM 726 C C . GLY A 1 91 ? 7.836 -12.047 -3.965 1 97 91 GLY A C 1
ATOM 727 O O . GLY A 1 91 ? 7.664 -12.289 -2.77 1 97 91 GLY A O 1
ATOM 728 N N . THR A 1 92 ? 8.055 -13.055 -4.82 1 97.62 92 THR A N 1
ATOM 729 C CA . THR A 1 92 ? 7.91 -14.461 -4.457 1 97.62 92 THR A CA 1
ATOM 730 C C . THR A 1 92 ? 8.977 -14.875 -3.445 1 97.62 92 THR A C 1
ATOM 732 O O . THR A 1 92 ? 8.664 -15.508 -2.436 1 97.62 92 THR A O 1
ATOM 735 N N . ALA A 1 93 ? 10.219 -14.484 -3.695 1 96.69 93 ALA A N 1
ATOM 736 C CA . ALA A 1 93 ? 11.336 -14.906 -2.854 1 96.69 93 ALA A CA 1
ATOM 737 C C . ALA A 1 93 ? 11.141 -14.438 -1.412 1 96.69 93 ALA A C 1
ATOM 739 O O . ALA A 1 93 ? 11.422 -15.18 -0.47 1 96.69 93 ALA A O 1
ATOM 740 N N . GLY A 1 94 ? 10.672 -13.188 -1.268 1 97.75 94 GLY A N 1
ATOM 741 C CA . GLY A 1 94 ? 10.406 -12.688 0.07 1 97.75 94 GLY A CA 1
ATOM 742 C C . GLY A 1 94 ? 9.344 -13.484 0.802 1 97.75 94 GLY A C 1
ATOM 743 O O . GLY A 1 94 ? 9.445 -13.711 2.008 1 97.75 94 GLY A O 1
ATOM 744 N N . VAL A 1 95 ? 8.32 -13.922 0.127 1 98.5 95 VAL A N 1
ATOM 745 C CA . VAL A 1 95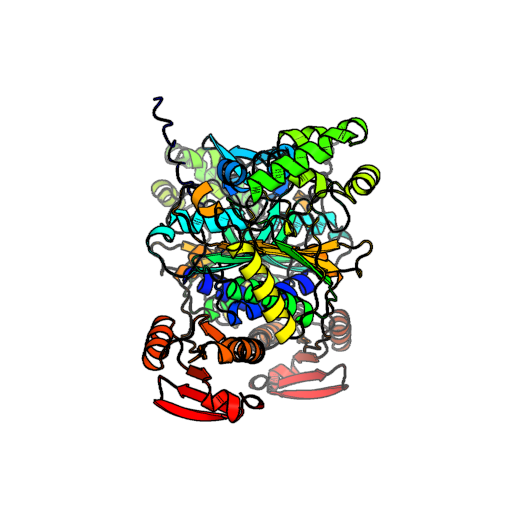 ? 7.246 -14.719 0.72 1 98.5 95 VAL A CA 1
ATOM 746 C C . VAL A 1 95 ? 7.785 -16.078 1.13 1 98.5 95 VAL A C 1
ATOM 748 O O . VAL A 1 95 ? 7.477 -16.578 2.215 1 98.5 95 VAL A O 1
ATOM 751 N N . VAL A 1 96 ? 8.641 -16.656 0.276 1 98 96 VAL A N 1
ATOM 752 C CA . VAL A 1 96 ? 9.242 -17.953 0.595 1 98 96 VAL A CA 1
ATOM 753 C C . VAL A 1 96 ? 10.156 -17.812 1.808 1 98 96 VAL A C 1
ATOM 755 O O . VAL A 1 96 ? 10.18 -18.672 2.686 1 98 96 VAL A O 1
ATOM 758 N N . ARG A 1 97 ? 10.945 -16.734 1.811 1 98.12 97 ARG A N 1
ATOM 759 C CA . ARG A 1 97 ? 11.805 -16.469 2.967 1 98.12 97 ARG A CA 1
ATOM 760 C C . ARG A 1 97 ? 10.984 -16.438 4.254 1 98.12 97 ARG A C 1
ATOM 762 O O . ARG A 1 97 ? 11.367 -17.062 5.254 1 98.12 97 ARG A O 1
ATOM 769 N N . HIS A 1 98 ? 9.875 -15.727 4.25 1 98.44 98 HIS A N 1
ATOM 770 C CA . HIS A 1 98 ? 8.992 -15.695 5.414 1 98.44 98 HIS A CA 1
ATOM 771 C C . HIS A 1 98 ? 8.539 -17.094 5.793 1 98.44 98 HIS A C 1
ATOM 773 O O . HIS A 1 98 ? 8.594 -17.484 6.969 1 98.44 98 HIS A O 1
ATOM 779 N N . PHE A 1 99 ? 8.086 -17.859 4.828 1 98.38 99 PHE A N 1
ATOM 780 C CA . PHE A 1 99 ? 7.582 -19.219 4.996 1 98.38 99 PHE A CA 1
ATOM 781 C C . PHE A 1 99 ? 8.617 -20.094 5.688 1 98.38 99 PHE A C 1
ATOM 783 O O . PHE A 1 99 ? 8.297 -20.812 6.629 1 98.38 99 PHE A O 1
ATOM 790 N N . VAL A 1 100 ? 9.852 -19.984 5.246 1 97.81 100 VAL A N 1
ATOM 791 C CA . VAL A 1 100 ? 10.938 -20.812 5.766 1 97.81 100 VAL A CA 1
ATOM 792 C C . VAL A 1 100 ? 11.383 -20.281 7.125 1 97.81 100 VAL A C 1
ATOM 794 O O . VAL A 1 100 ? 11.578 -21.047 8.07 1 97.81 100 VAL A O 1
ATOM 797 N N . GLU A 1 101 ? 11.523 -18.953 7.23 1 97.31 101 GLU A N 1
ATOM 798 C CA . GLU A 1 101 ? 11.977 -18.312 8.461 1 97.31 101 GLU A CA 1
ATOM 799 C C . GLU A 1 101 ? 11.07 -18.656 9.633 1 97.31 101 GLU A C 1
ATOM 801 O O . GLU A 1 101 ? 11.547 -18.859 10.758 1 97.31 101 GLU A O 1
ATOM 806 N N . LYS A 1 102 ? 9.812 -18.766 9.383 1 97.38 102 LYS A N 1
ATOM 807 C CA . LYS A 1 102 ? 8.844 -19.047 10.445 1 97.38 102 LYS A CA 1
ATOM 808 C C . LYS A 1 102 ? 8.641 -20.547 10.625 1 97.38 102 LYS A C 1
ATOM 810 O O . LYS A 1 102 ? 7.766 -20.969 11.383 1 97.38 102 LYS A O 1
ATOM 815 N N . LYS A 1 103 ? 9.328 -21.344 9.898 1 97.31 103 LYS A N 1
ATOM 816 C CA . LYS A 1 103 ? 9.344 -22.797 9.992 1 97.31 103 LYS A CA 1
ATOM 817 C C . LYS A 1 103 ? 7.977 -23.375 9.664 1 97.31 103 LYS A C 1
ATOM 819 O O . LYS A 1 103 ? 7.543 -24.344 10.281 1 97.31 103 LYS A O 1
ATOM 824 N N . LEU A 1 104 ? 7.359 -22.719 8.789 1 97.62 104 LEU A N 1
ATOM 825 C CA . LEU A 1 104 ? 6.039 -23.203 8.383 1 97.62 104 LEU A CA 1
ATOM 826 C C . LEU A 1 104 ? 6.148 -24.422 7.492 1 97.62 104 LEU A C 1
ATOM 828 O O . LEU A 1 104 ? 5.219 -25.234 7.43 1 97.62 104 LEU A O 1
ATOM 832 N N . ASP A 1 105 ? 7.285 -24.547 6.797 1 96.56 105 ASP A N 1
ATOM 833 C CA . ASP A 1 105 ? 7.559 -25.734 5.984 1 96.56 105 ASP A CA 1
ATOM 834 C C . ASP A 1 105 ? 7.598 -26.984 6.844 1 96.56 105 ASP A C 1
ATOM 836 O O . ASP A 1 105 ? 7.207 -28.062 6.391 1 96.56 105 ASP A O 1
ATOM 840 N N . ARG A 1 106 ? 7.969 -26.875 8.047 1 96.19 106 ARG A N 1
ATOM 841 C CA . ARG A 1 106 ? 8.062 -28 8.969 1 96.19 106 ARG A CA 1
ATOM 842 C C . ARG A 1 106 ? 6.742 -28.234 9.688 1 96.19 106 ARG A C 1
ATOM 844 O O . ARG A 1 106 ? 6.402 -29.359 10.031 1 96.19 106 ARG A O 1
ATOM 851 N N . ALA A 1 107 ? 6.031 -27.125 9.945 1 95 107 ALA A N 1
ATOM 852 C CA . ALA A 1 107 ? 4.746 -27.219 10.633 1 95 107 ALA A CA 1
ATOM 853 C C . ALA A 1 107 ? 3.709 -27.938 9.773 1 95 107 ALA A C 1
ATOM 855 O O . ALA A 1 107 ? 2.764 -28.531 10.297 1 95 107 ALA A O 1
ATOM 856 N N . GLY A 1 108 ? 3.889 -27.891 8.484 1 91.31 108 GLY A N 1
ATOM 857 C CA . GLY A 1 108 ? 2.918 -28.469 7.57 1 91.31 108 GLY A CA 1
ATOM 858 C C . GLY A 1 108 ? 1.688 -27.609 7.379 1 91.31 108 GLY A C 1
ATOM 859 O O . GLY A 1 108 ? 1.604 -26.5 7.934 1 91.31 108 GLY A O 1
ATOM 860 N N . GLY A 1 109 ? 0.841 -28.094 6.469 1 92.94 109 GLY A N 1
ATOM 861 C CA . GLY A 1 109 ? -0.365 -27.328 6.18 1 92.94 109 GLY A CA 1
ATOM 862 C C . GLY A 1 109 ? -0.298 -26.578 4.863 1 92.94 109 GLY A C 1
ATOM 863 O O . GLY A 1 109 ? 0.661 -26.734 4.105 1 92.94 109 GLY A O 1
ATOM 864 N N . ASN A 1 110 ? -1.421 -25.906 4.586 1 96.38 110 ASN A N 1
ATOM 865 C CA . ASN A 1 110 ? -1.544 -25.109 3.371 1 96.38 110 ASN A CA 1
ATOM 866 C C . ASN A 1 110 ? -1.549 -23.609 3.68 1 96.38 110 ASN A C 1
ATOM 868 O O . ASN A 1 110 ? -2.178 -23.172 4.645 1 96.38 110 ASN A O 1
ATOM 872 N N . TYR A 1 111 ? -0.806 -22.875 2.961 1 97.81 111 TYR A N 1
ATOM 873 C CA . TYR A 1 111 ? -0.693 -21.422 3.152 1 97.81 111 TYR A CA 1
ATOM 874 C C . TYR A 1 111 ? -0.972 -20.688 1.854 1 97.81 111 TYR A C 1
ATOM 876 O O . TYR A 1 111 ? -0.485 -21.062 0.789 1 97.81 111 TYR A O 1
ATOM 884 N N . LYS A 1 112 ? -1.823 -19.703 1.89 1 98.44 112 LYS A N 1
ATOM 885 C CA . LYS A 1 112 ? -2.186 -18.859 0.754 1 98.44 112 LYS A CA 1
ATOM 886 C C . LYS A 1 112 ? -2.062 -17.375 1.107 1 98.44 112 LYS A C 1
ATOM 888 O O . LYS A 1 112 ? -2.805 -16.875 1.953 1 98.44 112 LYS A O 1
ATOM 893 N N . TRP A 1 113 ? -1.153 -16.703 0.436 1 98.75 113 TRP A N 1
ATOM 894 C CA . TRP A 1 113 ? -0.953 -15.281 0.694 1 98.75 113 TRP A CA 1
ATOM 895 C C . TRP A 1 113 ? -0.988 -14.484 -0.605 1 98.75 113 TRP A C 1
ATOM 897 O O . TRP A 1 113 ? -0.498 -14.945 -1.639 1 98.75 113 TRP A O 1
ATOM 907 N N . TYR A 1 114 ? -1.61 -13.336 -0.6 1 98.81 114 TYR A N 1
ATOM 908 C CA . TYR A 1 114 ? -1.423 -12.359 -1.664 1 98.81 114 TYR A CA 1
ATOM 909 C C . TYR A 1 114 ? -0.641 -11.148 -1.161 1 98.81 114 TYR A C 1
ATOM 911 O O . TYR A 1 114 ? -0.553 -10.914 0.047 1 98.81 114 TYR A O 1
ATOM 919 N N . TYR A 1 115 ? 0.004 -10.5 -2.012 1 98.69 115 TYR A N 1
ATOM 920 C CA . TYR A 1 115 ? 0.756 -9.289 -1.701 1 98.69 115 TYR A CA 1
ATOM 921 C C . TYR A 1 115 ? 0.646 -8.273 -2.832 1 98.69 115 TYR A C 1
ATOM 923 O O . TYR A 1 115 ? 0.28 -8.625 -3.957 1 98.69 115 TYR A O 1
ATOM 931 N N . TYR A 1 116 ? 0.877 -7.062 -2.537 1 98.38 116 TYR A N 1
ATOM 932 C CA . TYR A 1 116 ? 1.122 -6.043 -3.547 1 98.38 116 TYR A CA 1
ATOM 933 C C . TYR A 1 116 ? 2.137 -5.016 -3.053 1 98.38 116 TYR A C 1
ATOM 935 O O . TYR A 1 116 ? 2.279 -4.809 -1.846 1 98.38 116 TYR A O 1
ATOM 943 N N . GLY A 1 117 ? 2.807 -4.426 -3.895 1 97.56 117 GLY A N 1
ATOM 944 C CA . GLY A 1 117 ? 3.768 -3.398 -3.529 1 97.56 117 GLY A CA 1
ATOM 945 C C . GLY A 1 117 ? 4.855 -3.205 -4.57 1 97.56 117 GLY A C 1
ATOM 946 O O . GLY A 1 117 ? 4.836 -3.84 -5.625 1 97.56 117 GLY A O 1
ATOM 947 N N . PRO A 1 118 ? 5.805 -2.348 -4.305 1 97.81 118 PRO A N 1
ATOM 948 C CA . PRO A 1 118 ? 6.832 -1.992 -5.285 1 97.81 118 PRO A CA 1
ATOM 949 C C . PRO A 1 118 ? 7.938 -3.039 -5.383 1 97.81 118 PRO A C 1
ATOM 951 O O . PRO A 1 118 ? 8.266 -3.691 -4.391 1 97.81 118 PRO A O 1
ATOM 954 N N . MET A 1 119 ? 8.414 -3.219 -6.551 1 97.94 119 MET A N 1
ATOM 955 C CA . MET A 1 119 ? 9.617 -3.971 -6.91 1 97.94 119 MET A CA 1
ATOM 956 C C . MET A 1 119 ? 10.625 -3.074 -7.617 1 97.94 119 MET A C 1
ATOM 958 O O . MET A 1 119 ? 10.258 -2.062 -8.219 1 97.94 119 MET A O 1
ATOM 962 N N . PHE A 1 120 ? 11.898 -3.477 -7.582 1 97.62 120 PHE A N 1
ATOM 963 C CA . PHE A 1 120 ? 12.953 -2.598 -8.078 1 97.62 120 PHE A CA 1
ATOM 964 C C . PHE A 1 120 ? 13.875 -3.346 -9.031 1 97.62 120 PHE A C 1
ATOM 966 O O . PHE A 1 120 ? 14.484 -4.348 -8.648 1 97.62 120 PHE A O 1
ATOM 973 N N . ARG A 1 121 ? 13.984 -2.904 -10.203 1 95.75 121 ARG A N 1
ATOM 974 C CA . ARG A 1 121 ? 14.914 -3.42 -11.203 1 95.75 121 ARG A CA 1
ATOM 975 C C . ARG A 1 121 ? 15.578 -2.281 -11.977 1 95.75 121 ARG A C 1
ATOM 977 O O . ARG A 1 121 ? 14.891 -1.419 -12.523 1 95.75 121 ARG A O 1
ATOM 984 N N . TYR A 1 122 ? 16.875 -2.303 -11.938 1 94.69 122 TYR A N 1
ATOM 985 C CA . TYR A 1 122 ? 17.609 -1.262 -12.641 1 94.69 122 TYR A CA 1
ATOM 986 C C . TYR A 1 122 ? 17.641 -1.532 -14.141 1 94.69 122 TYR A C 1
ATOM 988 O O . TYR A 1 122 ? 18.703 -1.766 -14.711 1 94.69 122 TYR A O 1
ATOM 996 N N . GLU A 1 123 ? 16.531 -1.44 -14.75 1 89.25 123 GLU A N 1
ATOM 997 C CA . GLU A 1 123 ? 16.391 -1.63 -16.188 1 89.25 123 GLU A CA 1
ATOM 998 C C . GLU A 1 123 ? 16.281 -0.292 -16.906 1 89.25 123 GLU A C 1
ATOM 1000 O O . GLU A 1 123 ? 16.094 0.75 -16.281 1 89.25 123 GLU A O 1
ATOM 1005 N N . ARG A 1 124 ? 16.562 -0.375 -18.156 1 87.81 124 ARG A N 1
ATOM 1006 C CA . ARG A 1 124 ? 16.297 0.822 -18.938 1 87.81 124 ARG A CA 1
ATOM 1007 C C . ARG A 1 124 ? 14.805 1.123 -19 1 87.81 124 ARG A C 1
ATOM 1009 O O . ARG A 1 124 ? 14.023 0.315 -19.516 1 87.81 124 ARG A O 1
ATOM 1016 N N . PRO A 1 125 ? 14.523 2.291 -18.5 1 87.56 125 PRO A N 1
ATOM 1017 C CA . PRO A 1 125 ? 13.094 2.594 -18.438 1 87.56 125 PRO A CA 1
ATOM 1018 C C . PRO A 1 125 ? 12.461 2.744 -19.812 1 87.56 125 PRO A C 1
ATOM 1020 O O . PRO A 1 125 ? 13.086 3.279 -20.734 1 87.56 125 PRO A O 1
ATOM 1023 N N . GLN A 1 126 ? 11.344 2.205 -20.047 1 80.44 126 GLN A N 1
ATOM 1024 C CA . GLN A 1 126 ? 10.484 2.342 -21.219 1 80.44 126 GLN A CA 1
ATOM 1025 C C . GLN A 1 126 ? 9.016 2.459 -20.828 1 80.44 126 GLN A C 1
ATOM 1027 O O . GLN A 1 126 ? 8.695 2.506 -19.641 1 80.44 126 GLN A O 1
ATOM 1032 N N . LYS A 1 127 ? 8.188 2.697 -21.844 1 74.69 127 LYS A N 1
ATOM 1033 C CA . LYS A 1 127 ? 6.77 2.814 -21.531 1 74.69 127 LYS A CA 1
ATOM 1034 C C . LYS A 1 127 ? 6.262 1.567 -20.812 1 74.69 127 LYS A C 1
ATOM 1036 O O . LYS A 1 127 ? 6.387 0.454 -21.328 1 74.69 127 LYS A O 1
ATOM 1041 N N . GLY A 1 128 ? 5.809 1.749 -19.656 1 73.44 128 GLY A N 1
ATOM 1042 C CA . GLY A 1 128 ? 5.262 0.642 -18.891 1 73.44 128 GLY A CA 1
ATOM 1043 C C . GLY A 1 128 ? 6.324 -0.135 -18.125 1 73.44 128 GLY A C 1
ATOM 1044 O O . GLY A 1 128 ? 6.004 -1.066 -17.391 1 73.44 128 GLY A O 1
ATOM 1045 N N . ARG A 1 129 ? 7.574 0.218 -18.422 1 81.12 129 ARG A N 1
ATOM 1046 C CA . ARG A 1 129 ? 8.68 -0.426 -17.719 1 81.12 129 ARG A CA 1
ATOM 1047 C C . ARG A 1 129 ? 9.469 0.585 -16.891 1 81.12 129 ARG A C 1
ATOM 1049 O O . ARG A 1 129 ? 10.195 1.411 -17.438 1 81.12 129 ARG A O 1
ATOM 1056 N N . LEU A 1 130 ? 9.32 0.426 -15.633 1 92.38 130 LEU A N 1
ATOM 1057 C CA . LEU A 1 130 ? 9.953 1.343 -14.688 1 92.38 130 LEU A CA 1
ATOM 1058 C C . LEU A 1 130 ? 10.969 0.61 -13.82 1 92.38 130 LEU A C 1
ATOM 1060 O O . LEU A 1 130 ? 11.008 -0.622 -13.805 1 92.38 130 LEU A O 1
ATOM 1064 N N . ARG A 1 131 ? 11.844 1.395 -13.242 1 96.62 131 ARG A N 1
ATOM 1065 C CA . ARG A 1 131 ? 12.812 0.809 -12.312 1 96.62 131 ARG A CA 1
ATOM 1066 C C . ARG A 1 131 ? 12.164 0.521 -10.969 1 96.62 131 ARG A C 1
ATOM 1068 O O . ARG A 1 131 ? 12.578 -0.392 -10.25 1 96.62 131 ARG A O 1
ATOM 1075 N N . GLU A 1 132 ? 11.266 1.334 -10.57 1 97.19 132 GLU A N 1
ATOM 1076 C CA . GLU A 1 132 ? 10.312 1.051 -9.5 1 97.19 132 GLU A CA 1
ATOM 1077 C C . GLU A 1 132 ? 8.914 0.801 -10.07 1 97.19 132 GLU A C 1
ATOM 1079 O O . GLU A 1 132 ? 8.312 1.694 -10.664 1 97.19 132 GLU A O 1
ATOM 1084 N N . PHE A 1 133 ? 8.484 -0.424 -9.977 1 95.81 133 PHE A N 1
ATOM 1085 C CA . PHE A 1 133 ? 7.164 -0.808 -10.469 1 95.81 133 PHE A CA 1
ATOM 1086 C C . PHE A 1 133 ? 6.422 -1.64 -9.43 1 95.81 133 PHE A C 1
ATOM 1088 O O . PHE A 1 133 ? 7.004 -2.041 -8.414 1 95.81 133 PHE A O 1
ATOM 1095 N N . HIS A 1 134 ? 5.164 -1.848 -9.617 1 97.06 134 HIS A N 1
ATOM 1096 C CA . HIS A 1 134 ? 4.367 -2.521 -8.594 1 97.06 134 HIS A CA 1
ATOM 1097 C C . HIS A 1 134 ? 3.855 -3.867 -9.094 1 97.06 134 HIS A C 1
ATOM 1099 O O . HIS A 1 134 ? 3.51 -4.008 -10.273 1 97.06 134 HIS A O 1
ATOM 1105 N N . GLN A 1 135 ? 3.861 -4.773 -8.188 1 97.5 135 GLN A N 1
ATOM 1106 C CA . GLN A 1 135 ? 3.322 -6.094 -8.492 1 97.5 135 GLN A CA 1
ATOM 1107 C C . GLN A 1 135 ? 2.17 -6.445 -7.559 1 97.5 135 GLN A C 1
ATOM 1109 O O . GLN A 1 135 ? 2.141 -6 -6.406 1 97.5 135 GLN A O 1
ATOM 1114 N N . PHE A 1 136 ? 1.192 -7.141 -8.047 1 98.56 136 PHE A N 1
ATOM 1115 C CA . PHE A 1 136 ? 0.224 -7.93 -7.293 1 98.56 136 PHE A CA 1
ATOM 1116 C C . PHE A 1 136 ? 0.474 -9.422 -7.484 1 98.56 136 PHE A C 1
ATOM 1118 O O . PHE A 1 136 ? 0.552 -9.898 -8.617 1 98.56 136 PHE A O 1
ATOM 1125 N N . GLY A 1 137 ? 0.648 -10.141 -6.359 1 98.5 137 GLY A N 1
ATOM 1126 C CA . GLY A 1 137 ? 0.966 -11.547 -6.508 1 98.5 137 GLY A CA 1
ATOM 1127 C C . GLY A 1 137 ? 0.279 -12.43 -5.477 1 98.5 137 GLY A C 1
ATOM 1128 O O . GLY A 1 137 ? -0.249 -11.93 -4.48 1 98.5 137 GLY A O 1
ATOM 1129 N N . CYS A 1 138 ? 0.201 -13.672 -5.742 1 98.81 138 CYS A N 1
ATOM 1130 C CA . CYS A 1 138 ? -0.34 -14.703 -4.871 1 98.81 138 CYS A CA 1
ATOM 1131 C C . CYS A 1 138 ? 0.583 -15.922 -4.828 1 98.81 138 CYS A C 1
ATOM 1133 O O . CYS A 1 138 ? 1.149 -16.312 -5.852 1 98.81 138 CYS A O 1
ATOM 1135 N N . GLU A 1 139 ? 0.765 -16.422 -3.646 1 98.81 139 GLU A N 1
ATOM 1136 C CA . GLU A 1 139 ? 1.602 -17.609 -3.434 1 98.81 139 GLU A CA 1
ATOM 1137 C C . GLU A 1 139 ? 0.869 -18.656 -2.615 1 98.81 139 GLU A C 1
ATOM 1139 O O . GLU A 1 139 ? 0.196 -18.344 -1.634 1 98.81 139 GLU A O 1
ATOM 1144 N N . VAL A 1 140 ? 0.981 -19.859 -3.057 1 98.69 140 VAL A N 1
ATOM 1145 C CA . VAL A 1 140 ? 0.384 -21 -2.352 1 98.69 140 VAL A CA 1
ATOM 1146 C C . VAL A 1 140 ? 1.464 -22.016 -2 1 98.69 140 VAL A C 1
ATOM 1148 O O . VAL A 1 140 ? 2.293 -22.359 -2.842 1 98.69 140 VAL A O 1
ATOM 1151 N N . PHE A 1 141 ? 1.46 -22.5 -0.778 1 98.56 141 PHE A N 1
ATOM 1152 C CA . PHE A 1 141 ? 2.41 -23.5 -0.329 1 98.56 141 PHE A CA 1
ATOM 1153 C C . PHE A 1 141 ? 1.683 -24.703 0.262 1 98.56 141 PHE A C 1
ATOM 1155 O O . PHE A 1 141 ? 0.684 -24.547 0.968 1 98.56 141 PHE A O 1
ATOM 1162 N N . GLY A 1 142 ? 2.188 -25.891 -0.051 1 97.56 142 GLY A N 1
ATOM 1163 C CA . GLY A 1 142 ? 1.734 -27.109 0.616 1 97.56 142 GLY A CA 1
ATOM 1164 C C . GLY A 1 142 ? 0.695 -27.875 -0.18 1 97.56 142 GLY A C 1
ATOM 1165 O O . GLY A 1 142 ? 0.216 -28.922 0.261 1 97.56 142 GLY A O 1
ATOM 1166 N N . ILE A 1 143 ? 0.32 -27.453 -1.354 1 97.12 143 ILE A N 1
ATOM 1167 C CA . ILE A 1 143 ? -0.707 -28.109 -2.154 1 97.12 143 ILE A CA 1
ATOM 1168 C C . ILE A 1 143 ? -0.081 -28.688 -3.42 1 97.12 143 ILE A C 1
ATOM 1170 O O . ILE A 1 143 ? 0.244 -27.953 -4.352 1 97.12 143 ILE A O 1
ATOM 1174 N N . ASP A 1 144 ? 0.036 -30 -3.375 1 95.31 144 ASP A N 1
ATOM 1175 C CA . ASP A 1 144 ? 0.596 -30.703 -4.523 1 95.31 144 ASP A CA 1
ATOM 1176 C C . ASP A 1 144 ? -0.509 -31.25 -5.418 1 95.31 144 ASP A C 1
ATOM 1178 O O . ASP A 1 144 ? -0.686 -32.469 -5.516 1 95.31 144 ASP A O 1
ATOM 1182 N N . SER A 1 145 ? -1.382 -30.453 -5.91 1 96.44 145 SER A N 1
ATOM 1183 C CA . SER A 1 145 ? -2.484 -30.812 -6.797 1 96.44 145 SER A CA 1
ATOM 1184 C C . SER A 1 145 ? -2.564 -29.875 -7.992 1 96.44 145 SER A C 1
ATOM 1186 O O . SER A 1 145 ? -2.48 -28.656 -7.836 1 96.44 145 SER A O 1
ATOM 1188 N N . VAL A 1 146 ? -2.762 -30.422 -9.164 1 97.19 146 VAL A N 1
ATOM 1189 C CA . VAL A 1 146 ? -2.863 -29.641 -10.391 1 97.19 146 VAL A CA 1
ATOM 1190 C C . VAL A 1 146 ? -4.125 -28.781 -10.359 1 97.19 146 VAL A C 1
ATOM 1192 O O . VAL A 1 146 ? -4.211 -27.781 -11.055 1 97.19 146 VAL A O 1
ATOM 1195 N N . TYR A 1 147 ? -5.105 -29.141 -9.477 1 97.56 147 TYR A N 1
ATOM 1196 C CA . TYR A 1 147 ? -6.301 -28.328 -9.305 1 97.56 147 TYR A CA 1
ATOM 1197 C C . TYR A 1 147 ? -5.945 -26.938 -8.797 1 97.56 147 TYR A C 1
ATOM 1199 O O . TYR A 1 147 ? -6.625 -25.969 -9.117 1 97.56 147 TYR A O 1
ATOM 1207 N N . GLU A 1 148 ? -4.887 -26.875 -7.973 1 98 148 GLU A N 1
ATOM 1208 C CA . GLU A 1 148 ? -4.453 -25.578 -7.484 1 98 148 GLU A CA 1
ATOM 1209 C C . GLU A 1 148 ? -3.855 -24.734 -8.609 1 98 148 GLU A C 1
ATOM 1211 O O . GLU A 1 148 ? -3.984 -23.516 -8.617 1 98 148 GLU A O 1
ATOM 1216 N N . ASP A 1 149 ? -3.154 -25.406 -9.578 1 98.44 149 ASP A N 1
ATOM 1217 C CA . ASP A 1 149 ? -2.672 -24.703 -10.758 1 98.44 149 ASP A CA 1
ATOM 1218 C C . ASP A 1 149 ? -3.824 -24.047 -11.523 1 98.44 149 ASP A C 1
ATOM 1220 O O . ASP A 1 149 ? -3.752 -22.875 -11.875 1 98.44 149 ASP A O 1
ATOM 1224 N N . ALA A 1 150 ? -4.852 -24.828 -11.719 1 98.25 150 ALA A N 1
ATOM 1225 C CA . ALA A 1 150 ? -6.035 -24.312 -12.398 1 98.25 150 ALA A CA 1
ATOM 1226 C C . ALA A 1 150 ? -6.68 -23.188 -11.602 1 98.25 150 ALA A C 1
ATOM 1228 O O . ALA A 1 150 ? -7.102 -22.188 -12.172 1 98.25 150 ALA A O 1
ATOM 1229 N N . ASN A 1 151 ? -6.734 -23.406 -10.32 1 98.12 151 ASN A N 1
ATOM 1230 C CA . ASN A 1 151 ? -7.32 -22.422 -9.422 1 98.12 151 ASN A CA 1
ATOM 1231 C C . ASN A 1 151 ? -6.633 -21.062 -9.562 1 98.12 151 ASN A C 1
ATOM 1233 O O . ASN A 1 151 ? -7.297 -20.031 -9.617 1 98.12 151 ASN A O 1
ATOM 1237 N N . ILE A 1 152 ? -5.34 -21.078 -9.602 1 98.56 152 ILE A N 1
ATOM 1238 C CA . ILE A 1 152 ? -4.531 -19.859 -9.719 1 98.56 152 ILE A CA 1
ATOM 1239 C C . ILE A 1 152 ? -4.801 -19.188 -11.07 1 98.56 152 ILE A C 1
ATOM 1241 O O . ILE A 1 152 ? -5.027 -17.984 -11.133 1 98.56 152 ILE A O 1
ATOM 1245 N N . ILE A 1 153 ? -4.801 -19.938 -12.094 1 98.69 153 ILE A N 1
ATOM 1246 C CA . ILE A 1 153 ? -5.043 -19.438 -13.438 1 98.69 153 ILE A CA 1
ATOM 1247 C C . ILE A 1 153 ? -6.441 -18.828 -13.516 1 98.69 153 ILE A C 1
ATOM 1249 O O . ILE A 1 153 ? -6.621 -17.719 -14.039 1 98.69 153 ILE A O 1
ATOM 1253 N N . ILE A 1 154 ? -7.43 -19.516 -12.984 1 98.5 154 ILE A N 1
ATOM 1254 C CA . ILE A 1 154 ? -8.82 -19.062 -12.992 1 98.5 154 ILE A CA 1
ATOM 1255 C C . ILE A 1 154 ? -8.945 -17.766 -12.219 1 98.5 154 ILE A C 1
ATOM 1257 O O . ILE A 1 154 ? -9.664 -16.844 -12.633 1 98.5 154 ILE A O 1
ATOM 1261 N N . MET A 1 155 ? -8.281 -17.688 -11.102 1 98.5 155 MET A N 1
ATOM 1262 C CA . MET A 1 155 ? -8.32 -16.469 -10.297 1 98.5 155 MET A CA 1
ATOM 1263 C C . MET A 1 155 ? -7.816 -15.266 -11.102 1 98.5 155 MET A C 1
ATOM 1265 O O . MET A 1 155 ? -8.414 -14.195 -11.07 1 98.5 155 MET A O 1
ATOM 1269 N N . ILE A 1 156 ? -6.684 -15.453 -11.82 1 98.44 156 ILE A N 1
ATOM 1270 C CA . ILE A 1 156 ? -6.133 -14.383 -12.641 1 98.44 156 ILE A CA 1
ATOM 1271 C C . ILE A 1 156 ? -7.156 -13.969 -13.695 1 98.44 156 ILE A C 1
ATOM 1273 O O . ILE A 1 156 ? -7.383 -12.773 -13.922 1 98.44 156 ILE A O 1
ATOM 1277 N N . LYS A 1 157 ? -7.715 -14.945 -14.336 1 97.94 157 LYS A N 1
ATOM 1278 C CA . LYS A 1 157 ? -8.742 -14.656 -15.328 1 97.94 157 LYS A CA 1
ATOM 1279 C C . LYS A 1 157 ? -9.875 -13.828 -14.727 1 97.94 157 LYS A C 1
ATOM 1281 O O . LYS A 1 157 ? -10.352 -12.875 -15.352 1 97.94 157 LYS A O 1
ATOM 1286 N N . GLU A 1 158 ? -10.32 -14.227 -13.562 1 97.81 158 GLU A N 1
ATOM 1287 C CA . GLU A 1 158 ? -11.398 -13.492 -12.898 1 97.81 158 GLU A CA 1
ATOM 1288 C C . GLU A 1 158 ? -11 -12.039 -12.633 1 97.81 158 GLU A C 1
ATOM 1290 O O . GLU A 1 158 ? -11.812 -11.133 -12.805 1 97.81 158 GLU A O 1
ATOM 1295 N N . ILE A 1 159 ? -9.789 -11.852 -12.172 1 97.69 159 ILE A N 1
ATOM 1296 C CA . ILE A 1 159 ? -9.297 -10.5 -11.938 1 97.69 159 ILE A CA 1
ATOM 1297 C C . ILE A 1 159 ? -9.328 -9.703 -13.242 1 97.69 159 ILE A C 1
ATOM 1299 O O . ILE A 1 159 ? -9.859 -8.594 -13.289 1 97.69 159 ILE A O 1
ATOM 1303 N N . LEU A 1 160 ? -8.773 -10.25 -14.297 1 96.5 160 LEU A N 1
ATOM 1304 C CA . LEU A 1 160 ? -8.703 -9.555 -15.578 1 96.5 160 LEU A CA 1
ATOM 1305 C C . LEU A 1 160 ? -10.102 -9.289 -16.125 1 96.5 160 LEU A C 1
ATOM 1307 O O . LEU A 1 160 ? -10.375 -8.203 -16.641 1 96.5 160 LEU A O 1
ATOM 1311 N N . ASP A 1 161 ? -11.008 -10.25 -16 1 96 161 ASP A N 1
ATOM 1312 C CA . ASP A 1 161 ? -12.391 -10.086 -16.438 1 96 161 ASP A CA 1
ATOM 1313 C C . ASP A 1 161 ? -13.078 -8.953 -15.688 1 96 161 ASP A C 1
ATOM 1315 O O . ASP A 1 161 ? -13.828 -8.172 -16.266 1 96 161 ASP A O 1
ATOM 1319 N N . PHE A 1 162 ? -12.836 -8.922 -14.414 1 96.31 162 PHE A N 1
ATOM 1320 C CA . PHE A 1 162 ? -13.445 -7.891 -13.578 1 96.31 162 PHE A CA 1
ATOM 1321 C C . PHE A 1 162 ? -13.125 -6.504 -14.117 1 96.31 162 PHE A C 1
ATOM 1323 O O . PHE A 1 162 ? -13.984 -5.621 -14.133 1 96.31 162 PHE A O 1
ATOM 1330 N N . PHE A 1 163 ? -11.945 -6.336 -14.57 1 95.62 163 PHE A N 1
ATOM 1331 C CA . PHE A 1 163 ? -11.5 -5.016 -15 1 95.62 163 PHE A CA 1
ATOM 1332 C C . PHE A 1 163 ? -11.695 -4.844 -16.5 1 95.62 163 PHE A C 1
ATOM 1334 O O . PHE A 1 163 ? -11.242 -3.855 -17.078 1 95.62 163 PHE A O 1
ATOM 1341 N N . GLY A 1 164 ? -12.258 -5.805 -17.172 1 93.12 164 GLY A N 1
ATOM 1342 C CA . GLY A 1 164 ? -12.57 -5.727 -18.594 1 93.12 164 GLY A CA 1
ATOM 1343 C C . GLY A 1 164 ? -11.344 -5.797 -19.484 1 93.12 164 GLY A C 1
ATOM 1344 O O . GLY A 1 164 ? -11.305 -5.172 -20.547 1 93.12 164 GLY A O 1
ATOM 1345 N N . ILE A 1 165 ? -10.359 -6.496 -19.062 1 93.44 165 ILE A N 1
ATOM 1346 C CA . ILE A 1 165 ? -9.109 -6.578 -19.812 1 93.44 165 ILE A CA 1
ATOM 1347 C C . ILE A 1 165 ? -9.094 -7.859 -20.656 1 93.44 165 ILE A C 1
ATOM 1349 O O . ILE A 1 165 ? -9.227 -8.961 -20.109 1 93.44 165 ILE A O 1
ATOM 1353 N N . GLY A 1 166 ? -8.906 -7.715 -21.922 1 92.69 166 GLY A N 1
ATOM 1354 C CA . GLY A 1 166 ? -8.742 -8.859 -22.797 1 92.69 166 GLY A CA 1
ATOM 1355 C C . GLY A 1 166 ? -7.371 -9.5 -22.703 1 92.69 166 GLY A C 1
ATOM 1356 O O . GLY A 1 166 ? -6.371 -8.805 -22.5 1 92.69 166 GLY A O 1
ATOM 1357 N N . PHE A 1 167 ? -7.344 -10.875 -22.875 1 94.94 167 PHE A N 1
ATOM 1358 C CA . PHE A 1 167 ? -6.062 -11.555 -22.734 1 94.94 167 PHE A CA 1
ATOM 1359 C C . PHE A 1 167 ? -6.043 -12.852 -23.547 1 94.94 167 PHE A C 1
ATOM 1361 O O . PHE A 1 167 ? -7.09 -13.328 -23.969 1 94.94 167 PHE A O 1
ATOM 1368 N N . ILE A 1 168 ? -4.883 -13.258 -23.844 1 96.12 168 ILE A N 1
ATOM 1369 C CA . ILE A 1 168 ? -4.594 -14.609 -24.312 1 96.12 168 ILE A CA 1
ATOM 1370 C C . ILE A 1 168 ? -3.779 -15.359 -23.266 1 96.12 168 ILE A C 1
ATOM 1372 O O . ILE A 1 168 ? -2.766 -14.852 -22.781 1 96.12 168 ILE A O 1
ATOM 1376 N N . LEU A 1 169 ? -4.301 -16.531 -22.859 1 97.69 169 LEU A N 1
ATOM 1377 C CA . LEU A 1 169 ? -3.59 -17.375 -21.906 1 97.69 169 LEU A CA 1
ATOM 1378 C C . LEU A 1 169 ? -2.646 -18.344 -22.625 1 97.69 169 LEU A C 1
ATOM 1380 O O . LEU A 1 169 ? -3.08 -19.141 -23.453 1 97.69 169 LEU A O 1
ATOM 1384 N N . LYS A 1 170 ? -1.365 -18.203 -22.328 1 96.88 170 LYS A N 1
ATOM 1385 C CA . LYS A 1 170 ? -0.358 -19.141 -22.812 1 96.88 170 LYS A CA 1
ATOM 1386 C C . LYS A 1 170 ? 0.032 -20.141 -21.719 1 96.88 170 LYS A C 1
ATOM 1388 O O . LYS A 1 170 ? 0.232 -19.766 -20.562 1 96.88 170 LYS A O 1
ATOM 1393 N N . LEU A 1 171 ? 0.076 -21.406 -22.109 1 96.5 171 LEU A N 1
ATOM 1394 C CA . LEU A 1 171 ? 0.337 -22.484 -21.172 1 96.5 171 LEU A CA 1
ATOM 1395 C C . LEU A 1 171 ? 1.533 -23.312 -21.609 1 96.5 171 LEU A C 1
ATOM 1397 O O . LEU A 1 171 ? 1.711 -23.562 -22.812 1 96.5 171 LEU A O 1
ATOM 1401 N N . ASN A 1 172 ? 2.352 -23.719 -20.688 1 94.94 172 ASN A N 1
ATOM 1402 C CA . ASN A 1 172 ? 3.445 -24.672 -20.906 1 94.94 172 ASN A CA 1
ATOM 1403 C C . ASN A 1 172 ? 3.711 -25.531 -19.672 1 94.94 172 ASN A C 1
ATOM 1405 O O . ASN A 1 172 ? 3.162 -25.266 -18.609 1 94.94 172 ASN A O 1
ATOM 1409 N N . SER A 1 173 ? 4.289 -26.656 -19.828 1 95.56 173 SER A N 1
ATOM 1410 C CA . SER A 1 173 ? 4.855 -27.438 -18.734 1 95.56 173 SER A CA 1
ATOM 1411 C C . SER A 1 173 ? 6.375 -27.5 -18.828 1 95.56 173 SER A C 1
ATOM 1413 O O . SER A 1 173 ? 6.922 -27.891 -19.875 1 95.56 173 SER A O 1
ATOM 1415 N N . LEU A 1 174 ? 7.039 -27.156 -17.75 1 92.5 174 LEU A N 1
ATOM 1416 C CA . LEU A 1 174 ? 8.5 -27.125 -17.734 1 92.5 174 LEU A CA 1
ATOM 1417 C C . LEU A 1 174 ? 9.062 -28.438 -17.188 1 92.5 174 LEU A C 1
ATOM 1419 O O . LEU A 1 174 ? 10.258 -28.547 -16.938 1 92.5 174 LEU A O 1
ATOM 1423 N N . GLY A 1 175 ? 8.172 -29.391 -16.969 1 93.44 175 GLY A N 1
ATOM 1424 C CA . GLY A 1 175 ? 8.594 -30.703 -16.5 1 93.44 175 GLY A CA 1
ATOM 1425 C C . GLY A 1 175 ? 9.18 -30.688 -15.102 1 93.44 175 GLY A C 1
ATOM 1426 O O . GLY A 1 175 ? 9.016 -29.719 -14.367 1 93.44 175 GLY A O 1
ATOM 1427 N N . CYS A 1 176 ? 9.688 -31.875 -14.672 1 93 176 CYS A N 1
ATOM 1428 C CA . CYS A 1 176 ? 10.266 -32.062 -13.352 1 93 176 CYS A CA 1
ATOM 1429 C C . CYS A 1 176 ? 11.734 -32.438 -13.453 1 93 176 CYS A C 1
ATOM 1431 O O . CYS A 1 176 ? 12.344 -32.344 -14.516 1 93 176 CYS A O 1
ATOM 1433 N N . LYS A 1 177 ? 12.305 -32.812 -12.344 1 89.31 177 LYS A N 1
ATOM 1434 C CA . LYS A 1 177 ? 13.727 -33.156 -12.258 1 89.31 177 LYS A CA 1
ATOM 1435 C C . LYS A 1 177 ? 14.055 -34.344 -13.164 1 89.31 177 LYS A C 1
ATOM 1437 O O . LYS A 1 177 ? 15.203 -34.5 -13.586 1 89.31 177 LYS A O 1
ATOM 1442 N N . GLU A 1 178 ? 13.078 -35.125 -13.406 1 91.94 178 GLU A N 1
ATOM 1443 C CA . GLU A 1 178 ? 13.266 -36.281 -14.281 1 91.94 178 GLU A CA 1
ATOM 1444 C C . GLU A 1 178 ? 13.156 -35.875 -15.75 1 91.94 178 GLU A C 1
ATOM 1446 O O . GLU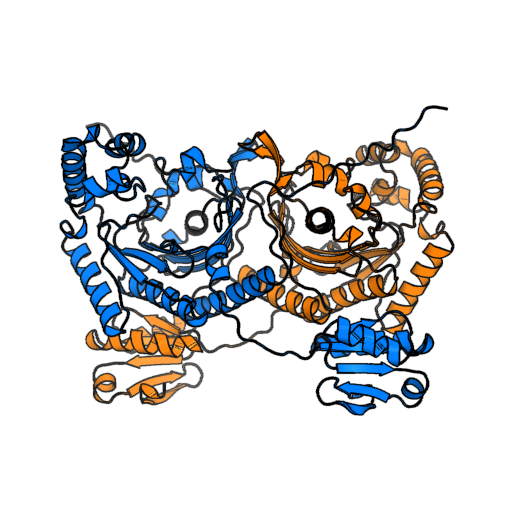 A 1 178 ? 13.852 -36.438 -16.609 1 91.94 178 GLU A O 1
ATOM 1451 N N . CYS A 1 179 ? 12.328 -34.969 -16.047 1 93.94 179 CYS A N 1
ATOM 1452 C CA . CYS A 1 179 ? 12.039 -34.562 -17.422 1 93.94 179 CYS A CA 1
ATOM 1453 C C . CYS A 1 179 ? 13.156 -33.688 -17.984 1 93.94 179 CYS A C 1
ATOM 1455 O O . CYS A 1 179 ? 13.523 -33.812 -19.141 1 93.94 179 CYS A O 1
ATOM 1457 N N . MET A 1 180 ? 13.758 -32.875 -17.156 1 88.56 180 MET A N 1
ATOM 1458 C CA . MET A 1 180 ? 14.555 -31.719 -17.594 1 88.56 180 MET A CA 1
ATOM 1459 C C . MET A 1 180 ? 15.906 -32.188 -18.125 1 88.56 180 MET A C 1
ATOM 1461 O O . MET A 1 180 ? 16.359 -31.703 -19.172 1 88.56 180 MET A O 1
ATOM 1465 N N . PRO A 1 181 ? 16.562 -33.156 -17.484 1 89.38 181 PRO A N 1
ATOM 1466 C CA . PRO A 1 181 ? 17.906 -33.469 -17.938 1 89.38 181 PRO A CA 1
ATOM 1467 C C . PRO A 1 181 ? 17.938 -34 -19.391 1 89.38 181 PRO A C 1
ATOM 1469 O O . PRO A 1 181 ? 18.672 -33.469 -20.219 1 89.38 181 PRO A O 1
ATOM 1472 N N . PRO A 1 182 ? 17.141 -34.938 -19.719 1 91.62 182 PRO A N 1
ATOM 1473 C CA . PRO A 1 182 ? 17.172 -35.375 -21.109 1 91.62 182 PRO A CA 1
ATOM 1474 C C . PRO A 1 182 ? 16.75 -34.25 -22.078 1 91.62 182 PRO A C 1
ATOM 1476 O O . PRO A 1 182 ? 17.297 -34.156 -23.172 1 91.62 182 PRO A O 1
ATOM 1479 N N . TYR A 1 183 ? 15.828 -33.5 -21.719 1 91.25 183 TYR A N 1
ATOM 1480 C CA . TYR A 1 183 ? 15.398 -32.406 -22.547 1 91.25 183 TYR A CA 1
ATOM 1481 C C . TYR A 1 183 ? 16.531 -31.406 -22.75 1 91.25 183 TYR A C 1
ATOM 1483 O O . TYR A 1 183 ? 16.797 -30.984 -23.891 1 91.25 183 TYR A O 1
ATOM 1491 N N . LYS A 1 184 ? 17.172 -31.031 -21.672 1 90.06 184 LYS A N 1
ATOM 1492 C CA . LYS A 1 184 ? 18.281 -30.078 -21.734 1 90.06 184 LYS A CA 1
ATOM 1493 C C . LYS A 1 184 ? 19.391 -30.594 -22.656 1 90.06 184 LYS A C 1
ATOM 1495 O O . LYS A 1 184 ? 19.953 -29.812 -23.422 1 90.06 184 LYS A O 1
ATOM 1500 N N . GLU A 1 185 ? 19.688 -31.828 -22.516 1 92.12 185 GLU A N 1
ATOM 1501 C CA . GLU A 1 185 ? 20.719 -32.438 -23.375 1 92.12 185 GLU A CA 1
ATOM 1502 C C . GLU A 1 185 ? 20.344 -32.312 -24.844 1 92.12 185 GLU A C 1
ATOM 1504 O O . GLU A 1 185 ? 21.188 -31.938 -25.672 1 92.12 185 GLU A O 1
ATOM 1509 N N . ASN A 1 186 ? 19.156 -32.625 -25.109 1 92.88 186 ASN A N 1
ATOM 1510 C CA . ASN A 1 186 ? 18.672 -32.531 -26.484 1 92.88 186 ASN A CA 1
ATOM 1511 C C . ASN A 1 186 ? 18.703 -31.094 -26.984 1 92.88 186 ASN A C 1
ATOM 1513 O O . ASN A 1 186 ? 19.047 -30.844 -28.125 1 92.88 186 ASN A O 1
ATOM 1517 N N . LEU A 1 187 ? 18.281 -30.219 -26.125 1 91.94 187 LEU A N 1
ATOM 1518 C CA . LEU A 1 187 ? 18.234 -28.797 -26.484 1 91.94 187 LEU A CA 1
ATOM 1519 C C . LEU A 1 187 ? 19.641 -28.266 -26.75 1 91.94 187 LEU A C 1
ATOM 1521 O O . LEU A 1 187 ? 19.875 -27.562 -27.734 1 91.94 187 LEU A O 1
ATOM 1525 N N . VAL A 1 188 ? 20.531 -28.625 -25.875 1 93.62 188 VAL A N 1
ATOM 1526 C CA . VAL A 1 188 ? 21.906 -28.172 -26.016 1 93.62 188 VAL A CA 1
ATOM 1527 C C . VAL A 1 188 ? 22.484 -28.688 -27.328 1 93.62 188 VAL A C 1
ATOM 1529 O O . VAL A 1 188 ? 23.156 -27.953 -28.062 1 93.62 188 VAL A O 1
ATOM 1532 N N . LYS A 1 189 ? 22.266 -29.938 -27.594 1 93.75 189 LYS A N 1
ATOM 1533 C CA . LYS A 1 189 ? 22.719 -30.531 -28.859 1 93.75 189 LYS A CA 1
ATOM 1534 C C . LYS A 1 189 ? 22.172 -29.766 -30.047 1 93.75 189 LYS A C 1
ATOM 1536 O O . LYS A 1 189 ? 22.891 -29.469 -31 1 93.75 189 LYS A O 1
ATOM 1541 N N . HIS A 1 190 ? 20.938 -29.516 -29.969 1 94 190 HIS A N 1
ATOM 1542 C CA . HIS A 1 190 ? 20.266 -28.797 -31.047 1 94 190 HIS A CA 1
ATOM 1543 C C . HIS A 1 190 ? 20.828 -27.391 -31.203 1 94 190 HIS A C 1
ATOM 1545 O O . HIS A 1 190 ? 21.156 -26.969 -32.312 1 94 190 HIS A O 1
ATOM 1551 N N . LEU A 1 191 ? 20.969 -26.641 -30.141 1 93.75 191 LEU A N 1
ATOM 1552 C CA . LEU A 1 191 ? 21.438 -25.25 -30.172 1 93.75 191 LEU A CA 1
ATOM 1553 C C . LEU A 1 191 ? 22.891 -25.172 -30.625 1 93.75 191 LEU A C 1
ATOM 1555 O O . LEU A 1 191 ? 23.281 -24.234 -31.328 1 93.75 191 LEU A O 1
ATOM 1559 N N . THR A 1 192 ? 23.672 -26.172 -30.188 1 93.44 192 THR A N 1
ATOM 1560 C CA . THR A 1 192 ? 25.078 -26.188 -30.531 1 93.44 192 THR A CA 1
ATOM 1561 C C . THR A 1 192 ? 25.281 -26.375 -32.031 1 93.44 192 THR A C 1
ATOM 1563 O O . THR A 1 192 ? 26.266 -25.875 -32.594 1 93.44 192 THR A O 1
ATOM 1566 N N . SER A 1 193 ? 24.391 -26.984 -32.656 1 93.06 193 SER A N 1
ATOM 1567 C CA . SER A 1 193 ? 24.5 -27.266 -34.094 1 93.06 193 SER A CA 1
ATOM 1568 C C . SER A 1 193 ? 24.469 -25.969 -34.906 1 93.06 193 SER A C 1
ATOM 1570 O O . SER A 1 193 ? 24.938 -25.953 -36.062 1 93.06 193 SER A O 1
ATOM 1572 N N . PHE A 1 194 ? 23.984 -24.859 -34.375 1 92.94 194 PHE A N 1
ATOM 1573 C CA . PHE A 1 194 ? 23.984 -23.594 -35.094 1 92.94 194 PHE A CA 1
ATOM 1574 C C . PHE A 1 194 ? 24.406 -22.453 -34.156 1 92.94 194 PHE A C 1
ATOM 1576 O O . PHE A 1 194 ? 23.891 -21.344 -34.281 1 92.94 194 PHE A O 1
ATOM 1583 N N . LYS A 1 195 ? 25.219 -22.703 -33.25 1 92.38 195 LYS A N 1
ATOM 1584 C CA . LYS A 1 195 ? 25.656 -21.781 -32.219 1 92.38 195 LYS A CA 1
ATOM 1585 C C . LYS A 1 195 ? 26.219 -20.5 -32.844 1 92.38 195 LYS A C 1
ATOM 1587 O O . LYS A 1 195 ? 26.031 -19.406 -32.281 1 92.38 195 LYS A O 1
ATOM 1592 N N . ASP A 1 196 ? 26.828 -20.562 -34 1 92.44 196 ASP A N 1
ATOM 1593 C CA . ASP A 1 196 ? 27.469 -19.422 -34.656 1 92.44 196 ASP A CA 1
ATOM 1594 C C . ASP A 1 196 ? 26.438 -18.422 -35.156 1 92.44 196 ASP A C 1
ATOM 1596 O O . ASP A 1 196 ? 26.766 -17.266 -35.406 1 92.44 196 ASP A O 1
ATOM 1600 N N . GLU A 1 197 ? 25.25 -18.922 -35.25 1 93.19 197 GLU A N 1
ATOM 1601 C CA . GLU A 1 197 ? 24.188 -18.062 -35.781 1 93.19 197 GLU A CA 1
ATOM 1602 C C . GLU A 1 197 ? 23.422 -17.375 -34.625 1 93.19 197 GLU A C 1
ATOM 1604 O O . GLU A 1 197 ? 22.609 -16.484 -34.875 1 93.19 197 GLU A O 1
ATOM 1609 N N . LEU A 1 198 ? 23.641 -17.781 -33.438 1 93.12 198 LEU A N 1
ATOM 1610 C CA . LEU A 1 198 ? 22.938 -17.219 -32.281 1 93.12 198 LEU A CA 1
ATOM 1611 C C . LEU A 1 198 ? 23.641 -15.969 -31.766 1 93.12 198 LEU A C 1
ATOM 1613 O O . LEU A 1 198 ? 24.828 -15.758 -32.031 1 93.12 198 LEU A O 1
ATOM 1617 N N . CYS A 1 199 ? 22.906 -15.109 -31.172 1 92.75 199 CYS A N 1
ATOM 1618 C CA . CYS A 1 199 ? 23.5 -13.898 -30.609 1 92.75 199 CYS A CA 1
ATOM 1619 C C . CYS A 1 199 ? 24.453 -14.234 -29.469 1 92.75 199 CYS A C 1
ATOM 1621 O O . CYS A 1 199 ? 24.5 -15.375 -29 1 92.75 199 CYS A O 1
ATOM 1623 N N . GLU A 1 200 ? 25.156 -13.211 -28.984 1 89 200 GLU A N 1
ATOM 1624 C CA . GLU A 1 200 ? 26.172 -13.398 -27.953 1 89 200 GLU A CA 1
ATOM 1625 C C . GLU A 1 200 ? 25.547 -13.906 -26.656 1 89 200 GLU A C 1
ATOM 1627 O O . GLU A 1 200 ? 26.094 -14.805 -26 1 89 200 GLU A O 1
ATOM 1632 N N . ASP A 1 201 ? 24.453 -13.398 -26.266 1 84.12 201 ASP A N 1
ATOM 1633 C CA . ASP A 1 201 ? 23.797 -13.797 -25.031 1 84.12 201 ASP A CA 1
ATOM 1634 C C . ASP A 1 201 ? 23.328 -15.25 -25.109 1 84.12 201 ASP A C 1
ATOM 1636 O O . ASP A 1 201 ? 23.484 -16 -24.141 1 84.12 201 ASP A O 1
ATOM 1640 N N . CYS A 1 202 ? 22.844 -15.617 -26.203 1 89.25 202 CYS A N 1
ATOM 1641 C CA . CYS A 1 202 ? 22.359 -16.984 -26.375 1 89.25 202 CYS A CA 1
ATOM 1642 C C . CYS A 1 202 ? 23.516 -17.984 -26.344 1 89.25 202 CYS A C 1
ATOM 1644 O O . CYS A 1 202 ? 23.375 -19.078 -25.781 1 89.25 202 CYS A O 1
ATOM 1646 N N . ASN A 1 203 ? 24.594 -17.547 -26.875 1 90.19 203 ASN A N 1
ATOM 1647 C CA . ASN A 1 203 ? 25.75 -18.422 -26.828 1 90.19 203 ASN A CA 1
ATOM 1648 C C . ASN A 1 203 ? 26.203 -18.656 -25.391 1 90.19 203 ASN A C 1
ATOM 1650 O O . ASN A 1 203 ? 26.562 -19.781 -25.031 1 90.19 203 ASN A O 1
ATOM 1654 N N . ARG A 1 204 ? 26.172 -17.703 -24.641 1 85.88 204 ARG A N 1
ATOM 1655 C CA . ARG A 1 204 ? 26.5 -17.844 -23.234 1 85.88 204 ARG A CA 1
ATOM 1656 C C . ARG A 1 204 ? 25.484 -18.719 -22.516 1 85.88 204 ARG A C 1
ATOM 1658 O O . ARG A 1 204 ? 25.844 -19.562 -21.703 1 85.88 204 ARG A O 1
ATOM 1665 N N . ARG A 1 205 ? 24.266 -18.562 -22.859 1 84.69 205 ARG A N 1
ATOM 1666 C CA . ARG A 1 205 ? 23.172 -19.266 -22.203 1 84.69 205 ARG A CA 1
ATOM 1667 C C . ARG A 1 205 ? 23.203 -20.75 -22.516 1 84.69 205 ARG A C 1
ATOM 1669 O O . ARG A 1 205 ? 22.781 -21.578 -21.703 1 84.69 205 ARG A O 1
ATOM 1676 N N . ILE A 1 206 ? 23.703 -21.109 -23.703 1 88.5 206 ILE A N 1
ATOM 1677 C CA . ILE A 1 206 ? 23.781 -22.516 -24.078 1 88.5 206 ILE A CA 1
ATOM 1678 C C . ILE A 1 206 ? 24.547 -23.281 -22.984 1 88.5 206 ILE A C 1
ATOM 1680 O O . ILE A 1 206 ? 24.156 -24.391 -22.625 1 88.5 206 ILE A O 1
ATOM 1684 N N . LEU A 1 207 ? 25.516 -22.609 -22.391 1 82.75 207 LEU A N 1
ATOM 1685 C CA . LEU A 1 207 ? 26.391 -23.281 -21.422 1 82.75 207 LEU A CA 1
ATOM 1686 C C . LEU A 1 207 ? 25.828 -23.109 -20 1 82.75 207 LEU A C 1
ATOM 1688 O O . LEU A 1 207 ? 26.125 -23.922 -19.125 1 82.75 207 LEU A O 1
ATOM 1692 N N . THR A 1 208 ? 25.109 -22.141 -19.719 1 79.31 208 THR A N 1
ATOM 1693 C CA . THR A 1 208 ? 24.688 -21.828 -18.359 1 79.31 208 THR A CA 1
ATOM 1694 C C . THR A 1 208 ? 23.25 -22.266 -18.125 1 79.31 208 THR A C 1
ATOM 1696 O O . THR A 1 208 ? 22.953 -23 -17.172 1 79.31 208 THR A O 1
ATOM 1699 N N . ASN A 1 209 ? 22.391 -21.766 -19.016 1 82.31 209 ASN A N 1
ATOM 1700 C CA . ASN A 1 209 ? 20.969 -22.078 -18.953 1 82.31 209 ASN A CA 1
ATOM 1701 C C . ASN A 1 209 ? 20.328 -22.094 -20.344 1 82.31 209 ASN A C 1
ATOM 1703 O O . ASN A 1 209 ? 19.625 -21.156 -20.719 1 82.31 209 ASN A O 1
ATOM 1707 N N . PRO A 1 210 ? 20.516 -23.25 -20.984 1 86.75 210 PRO A N 1
ATOM 1708 C CA . PRO A 1 210 ? 20.094 -23.344 -22.375 1 86.75 210 PRO A CA 1
ATOM 1709 C C . PRO A 1 210 ? 18.609 -23.031 -22.562 1 86.75 210 PRO A C 1
ATOM 1711 O O . PRO A 1 210 ? 18.188 -22.578 -23.641 1 86.75 210 PRO A O 1
ATOM 1714 N N . ILE A 1 211 ? 17.781 -23.234 -21.578 1 84.06 211 ILE A N 1
ATOM 1715 C CA . ILE A 1 211 ? 16.344 -23.031 -21.688 1 84.06 211 ILE A CA 1
ATOM 1716 C C . ILE A 1 211 ? 16.062 -21.547 -21.906 1 84.06 211 ILE A C 1
ATOM 1718 O O . ILE A 1 211 ? 15.086 -21.188 -22.578 1 84.06 211 ILE A O 1
ATOM 1722 N N . ARG A 1 212 ? 16.906 -20.734 -21.469 1 83.12 212 ARG A N 1
ATOM 1723 C CA . ARG A 1 212 ? 16.703 -19.281 -21.562 1 83.12 212 ARG A CA 1
ATOM 1724 C C . ARG A 1 212 ? 16.922 -18.797 -22.984 1 83.12 212 ARG A C 1
ATOM 1726 O O . ARG A 1 212 ? 16.5 -17.688 -23.344 1 83.12 212 ARG A O 1
ATOM 1733 N N . VAL A 1 213 ? 17.594 -19.578 -23.812 1 85.19 213 VAL A N 1
ATOM 1734 C CA . VAL A 1 213 ? 17.781 -19.234 -25.219 1 85.19 213 VAL A CA 1
ATOM 1735 C C . VAL A 1 213 ? 16.438 -19.125 -25.906 1 85.19 213 VAL A C 1
ATOM 1737 O O . VAL A 1 213 ? 16.266 -18.328 -26.828 1 85.19 213 VAL A O 1
ATOM 1740 N N . LEU A 1 214 ? 15.5 -19.859 -25.406 1 85.38 214 LEU A N 1
ATOM 1741 C CA . LEU A 1 214 ? 14.172 -19.922 -26 1 85.38 214 LEU A CA 1
ATOM 1742 C C . LEU A 1 214 ? 13.43 -18.609 -25.828 1 85.38 214 LEU A C 1
ATOM 1744 O O . LEU A 1 214 ? 12.461 -18.328 -26.547 1 85.38 214 LEU A O 1
ATOM 1748 N N . ASP A 1 215 ? 13.836 -17.812 -24.891 1 78.44 215 ASP A N 1
ATOM 1749 C CA . ASP A 1 215 ? 13.172 -16.562 -24.562 1 78.44 215 ASP A CA 1
ATOM 1750 C C . ASP A 1 215 ? 13.898 -15.375 -25.188 1 78.44 215 ASP A C 1
ATOM 1752 O O . ASP A 1 215 ? 13.594 -14.219 -24.891 1 78.44 215 ASP A O 1
ATOM 1756 N N . CYS A 1 216 ? 14.875 -15.672 -25.984 1 82 216 CYS A N 1
ATOM 1757 C CA . CYS A 1 216 ? 15.641 -14.602 -26.625 1 82 216 CYS A CA 1
ATOM 1758 C C . CYS A 1 216 ? 14.742 -13.727 -27.5 1 82 216 CYS A C 1
ATOM 1760 O O . CYS A 1 216 ? 13.898 -14.242 -28.234 1 82 216 CYS A O 1
ATOM 1762 N N . LYS A 1 217 ? 14.859 -12.438 -27.406 1 76 217 LYS A N 1
ATOM 1763 C CA . LYS A 1 217 ? 13.992 -11.5 -28.125 1 76 217 LYS A CA 1
ATOM 1764 C C . LYS A 1 217 ? 14.555 -11.203 -29.516 1 76 217 LYS A C 1
ATOM 1766 O O . LYS A 1 217 ? 13.898 -10.539 -30.328 1 76 217 LYS A O 1
ATOM 1771 N N . ASN A 1 218 ? 15.789 -11.672 -29.781 1 83.5 218 ASN A N 1
ATOM 1772 C CA . ASN A 1 218 ? 16.391 -11.5 -31.094 1 83.5 218 ASN A CA 1
ATOM 1773 C C . ASN A 1 218 ? 15.633 -12.273 -32.156 1 83.5 218 ASN A C 1
ATOM 1775 O O . ASN A 1 218 ? 15.477 -13.492 -32.062 1 83.5 218 ASN A O 1
ATOM 1779 N N . GLU A 1 219 ? 15.25 -11.609 -33.188 1 86.69 219 GLU A N 1
ATOM 1780 C CA . GLU A 1 219 ? 14.438 -12.219 -34.25 1 86.69 219 GLU A CA 1
ATOM 1781 C C . GLU A 1 219 ? 15.195 -13.352 -34.938 1 86.69 219 GLU A C 1
ATOM 1783 O O . GLU A 1 219 ? 14.609 -14.383 -35.281 1 86.69 219 GLU A O 1
ATOM 1788 N N . LYS A 1 220 ? 16.391 -13.055 -35.156 1 89.19 220 LYS A N 1
ATOM 1789 C CA . LYS A 1 220 ? 17.203 -14.086 -35.812 1 89.19 220 LYS A CA 1
ATOM 1790 C C . LYS A 1 220 ? 17.281 -15.352 -34.969 1 89.19 220 LYS A C 1
ATOM 1792 O O . LYS A 1 220 ? 17.109 -16.453 -35.469 1 89.19 220 LYS A O 1
ATOM 1797 N N . CYS A 1 221 ? 17.547 -15.195 -33.719 1 90.31 221 CYS A N 1
ATOM 1798 C CA . CYS A 1 221 ? 17.594 -16.344 -32.844 1 90.31 221 CYS A CA 1
ATOM 1799 C C . CYS A 1 221 ? 16.25 -17.078 -32.812 1 90.31 221 CYS A C 1
ATOM 1801 O O . CYS A 1 221 ? 16.219 -18.312 -32.906 1 90.31 221 CYS A O 1
ATOM 1803 N N . GLN A 1 222 ? 15.25 -16.328 -32.812 1 86.94 222 GLN A N 1
ATOM 1804 C CA . GLN A 1 222 ? 13.922 -16.938 -32.75 1 86.94 222 GLN A CA 1
ATOM 1805 C C . GLN A 1 222 ? 13.633 -17.766 -34 1 86.94 222 GLN A C 1
ATOM 1807 O O . GLN A 1 222 ? 13 -18.812 -33.906 1 86.94 222 GLN A O 1
ATOM 1812 N N . SER A 1 223 ? 14.086 -17.281 -35.125 1 89.06 223 SER A N 1
ATOM 1813 C CA . SER A 1 223 ? 13.867 -18 -36.375 1 89.06 223 SER A CA 1
ATOM 1814 C C . SER A 1 223 ? 14.578 -19.344 -36.375 1 89.06 223 SER A C 1
ATOM 1816 O O . SER A 1 223 ? 14.125 -20.297 -37.031 1 89.06 223 SER A O 1
ATOM 1818 N N . LEU A 1 224 ? 15.625 -19.438 -35.625 1 89.38 224 LEU A N 1
ATOM 1819 C CA . LEU A 1 224 ? 16.422 -20.656 -35.562 1 89.38 224 LEU A CA 1
ATOM 1820 C C . LEU A 1 224 ? 15.812 -21.641 -34.594 1 89.38 224 LEU A C 1
ATOM 1822 O O . LEU A 1 224 ? 16.141 -22.844 -34.594 1 89.38 224 LEU A O 1
ATOM 1826 N N . LEU A 1 225 ? 14.938 -21.156 -33.75 1 87.75 225 LEU A N 1
ATOM 1827 C CA . LEU A 1 225 ? 14.438 -21.969 -32.656 1 87.75 225 LEU A CA 1
ATOM 1828 C C . LEU A 1 225 ? 13.133 -22.656 -33.031 1 87.75 225 LEU A C 1
ATOM 1830 O O . LEU A 1 225 ? 12.57 -23.406 -32.219 1 87.75 225 LEU A O 1
ATOM 1834 N N . VAL A 1 226 ? 12.711 -22.562 -34.25 1 84.62 226 VAL A N 1
ATOM 1835 C CA . VAL A 1 226 ? 11.422 -23.078 -34.688 1 84.62 226 VAL A CA 1
ATOM 1836 C C . VAL A 1 226 ? 11.391 -24.594 -34.531 1 84.62 226 VAL A C 1
ATOM 1838 O O . VAL A 1 226 ? 10.359 -25.156 -34.156 1 84.62 226 VAL A O 1
ATOM 1841 N N . ASN A 1 227 ? 12.523 -25.219 -34.781 1 85.38 227 ASN A N 1
ATOM 1842 C CA . ASN A 1 227 ? 12.57 -26.672 -34.719 1 85.38 227 ASN A CA 1
ATOM 1843 C C . ASN A 1 227 ? 13.25 -27.172 -33.438 1 85.38 227 ASN A C 1
ATOM 1845 O O . ASN A 1 227 ? 13.672 -28.328 -33.375 1 85.38 227 ASN A O 1
ATOM 1849 N N . ALA A 1 228 ? 13.305 -26.312 -32.531 1 88.69 228 ALA A N 1
ATOM 1850 C CA . ALA A 1 228 ? 13.93 -26.719 -31.266 1 88.69 228 ALA A CA 1
ATOM 1851 C C . ALA A 1 228 ? 13.078 -27.75 -30.531 1 88.69 228 ALA A C 1
ATOM 1853 O O . ALA A 1 228 ? 11.852 -27.734 -30.641 1 88.69 228 ALA A O 1
ATOM 1854 N N . PRO A 1 229 ? 13.75 -28.672 -29.875 1 91.12 229 PRO A N 1
ATOM 1855 C CA . PRO A 1 229 ? 12.984 -29.609 -29.062 1 91.12 229 PRO A CA 1
ATOM 1856 C C . PRO A 1 229 ? 12.047 -28.922 -28.078 1 91.12 229 PRO A C 1
ATOM 1858 O O . PRO A 1 229 ? 12.391 -27.875 -27.531 1 91.12 229 PRO A O 1
ATOM 1861 N N . LYS A 1 230 ? 10.945 -29.562 -27.953 1 90 230 LYS A N 1
ATOM 1862 C CA . LYS A 1 230 ? 9.953 -29.031 -27.031 1 90 230 LYS A CA 1
ATOM 1863 C C . LYS A 1 230 ? 9.875 -29.859 -25.75 1 90 230 LYS A C 1
ATOM 1865 O O . LYS A 1 230 ? 9.867 -31.094 -25.812 1 90 230 LYS A O 1
ATOM 1870 N N . ILE A 1 231 ? 9.836 -29.172 -24.688 1 89.69 231 ILE A N 1
ATOM 1871 C CA . ILE A 1 231 ? 9.805 -29.875 -23.406 1 89.69 231 ILE A CA 1
ATOM 1872 C C . ILE A 1 231 ? 8.531 -30.703 -23.297 1 89.69 231 ILE A C 1
ATOM 1874 O O . ILE A 1 231 ? 8.523 -31.766 -22.703 1 89.69 231 ILE A O 1
ATOM 1878 N N . THR A 1 232 ? 7.473 -30.297 -23.875 1 91.69 232 THR A N 1
ATOM 1879 C CA . THR A 1 232 ? 6.18 -30.969 -23.781 1 91.69 232 THR A CA 1
ATOM 1880 C C . THR A 1 232 ? 6.234 -32.344 -24.453 1 91.69 232 THR A C 1
ATOM 1882 O O . THR A 1 232 ? 5.375 -33.188 -24.203 1 91.69 232 THR A O 1
ATOM 1885 N N . ASN A 1 233 ? 7.223 -32.531 -25.266 1 90.62 233 ASN A N 1
ATOM 1886 C CA . ASN A 1 233 ? 7.426 -33.844 -25.891 1 90.62 233 ASN A CA 1
ATOM 1887 C C . ASN A 1 233 ? 8.32 -34.75 -25.047 1 90.62 233 ASN A C 1
ATOM 1889 O O . ASN A 1 233 ? 8.539 -35.906 -25.375 1 90.62 233 ASN A O 1
ATOM 1893 N N . ASN A 1 234 ? 8.781 -34.25 -23.984 1 91.38 234 ASN A N 1
ATOM 1894 C CA . ASN A 1 234 ? 9.727 -34.969 -23.141 1 91.38 234 ASN A CA 1
ATOM 1895 C C . ASN A 1 234 ? 9.234 -35.062 -21.703 1 91.38 234 ASN A C 1
ATOM 1897 O O . ASN A 1 234 ? 10.031 -35.188 -20.781 1 91.38 234 ASN A O 1
ATOM 1901 N N . LEU A 1 235 ? 8.008 -35 -21.453 1 95.38 235 LEU A N 1
ATOM 1902 C CA . LEU A 1 235 ? 7.457 -35.062 -20.109 1 95.38 235 LEU A CA 1
ATOM 1903 C C . LEU A 1 235 ? 7.348 -36.5 -19.625 1 95.38 235 LEU A C 1
ATOM 1905 O O . LEU A 1 235 ? 6.977 -37.375 -20.406 1 95.38 235 LEU A O 1
ATOM 1909 N N . CYS A 1 236 ? 7.719 -36.75 -18.406 1 96.38 236 CYS A N 1
ATOM 1910 C CA . CYS A 1 236 ? 7.441 -38.031 -17.812 1 96.38 236 CYS A CA 1
ATOM 1911 C C . CYS A 1 236 ? 5.941 -38.25 -17.656 1 96.38 236 CYS A C 1
ATOM 1913 O O . CYS A 1 236 ? 5.148 -37.344 -17.891 1 96.38 236 CYS A O 1
ATOM 1915 N N . ASN A 1 237 ? 5.539 -39.406 -17.234 1 96.12 237 ASN A N 1
ATOM 1916 C CA . ASN A 1 237 ? 4.125 -39.75 -17.156 1 96.12 237 ASN A CA 1
ATOM 1917 C C . ASN A 1 237 ? 3.385 -38.875 -16.172 1 96.12 237 ASN A C 1
ATOM 1919 O O . ASN A 1 237 ? 2.291 -38.375 -16.469 1 96.12 237 ASN A O 1
ATOM 1923 N N . SER A 1 238 ? 3.984 -38.625 -15.07 1 95.62 238 SER A N 1
ATOM 1924 C CA . SER A 1 238 ? 3.355 -37.812 -14.031 1 95.62 238 SER A CA 1
ATOM 1925 C C . SER A 1 238 ? 3.141 -36.406 -14.508 1 95.62 238 SER A C 1
ATOM 1927 O O . SER A 1 238 ? 2.055 -35.844 -14.336 1 95.62 238 SER A O 1
ATOM 1929 N N . CYS A 1 239 ? 4.188 -35.781 -15.125 1 96.56 239 CYS A N 1
ATOM 1930 C CA . CYS A 1 239 ? 4.098 -34.406 -15.625 1 96.56 239 CYS A CA 1
ATOM 1931 C C . CYS A 1 239 ? 3.094 -34.312 -16.766 1 96.56 239 CYS A C 1
ATOM 1933 O O . CYS A 1 239 ? 2.352 -33.344 -16.859 1 96.56 239 CYS A O 1
ATOM 1935 N N . ASN A 1 240 ? 3.086 -35.281 -17.578 1 96.81 240 ASN A N 1
ATOM 1936 C CA . ASN A 1 240 ? 2.129 -35.312 -18.688 1 96.81 240 ASN A CA 1
ATOM 1937 C C . ASN A 1 240 ? 0.693 -35.406 -18.172 1 96.81 240 ASN A C 1
ATOM 1939 O O . ASN A 1 240 ? -0.198 -34.75 -18.688 1 96.81 240 ASN A O 1
ATOM 1943 N N . ASP A 1 241 ? 0.497 -36.312 -17.25 1 97.31 241 ASP A N 1
ATOM 1944 C CA . ASP A 1 241 ? -0.831 -36.469 -16.656 1 97.31 241 ASP A CA 1
ATOM 1945 C C . ASP A 1 241 ? -1.319 -35.156 -16.047 1 97.31 241 ASP A C 1
ATOM 1947 O O . ASP A 1 241 ? -2.477 -34.75 -16.219 1 97.31 241 ASP A O 1
ATOM 1951 N N . ASP A 1 242 ? -0.431 -34.5 -15.312 1 97.12 242 ASP A N 1
ATOM 1952 C CA . ASP A 1 242 ? -0.771 -33.219 -14.703 1 97.12 242 ASP A CA 1
ATOM 1953 C C . ASP A 1 242 ? -1.129 -32.188 -15.766 1 97.12 242 ASP A C 1
ATOM 1955 O O . ASP A 1 242 ? -2.1 -31.453 -15.617 1 97.12 242 ASP A O 1
ATOM 1959 N N . PHE A 1 243 ? -0.339 -32.156 -16.828 1 97.69 243 PHE A N 1
ATOM 1960 C CA . PHE A 1 243 ? -0.549 -31.172 -17.891 1 97.69 243 PHE A CA 1
ATOM 1961 C C . PHE A 1 243 ? -1.881 -31.422 -18.594 1 97.69 243 PHE A C 1
ATOM 1963 O O . PHE A 1 243 ? -2.631 -30.484 -18.844 1 97.69 243 PHE A O 1
ATOM 1970 N N . GLU A 1 244 ? -2.225 -32.656 -18.844 1 97.88 244 GLU A N 1
ATOM 1971 C CA . GLU A 1 244 ? -3.492 -33 -19.484 1 97.88 244 GLU A CA 1
ATOM 1972 C C . GLU A 1 244 ? -4.672 -32.719 -18.562 1 97.88 244 GLU A C 1
ATOM 1974 O O . GLU A 1 244 ? -5.715 -32.219 -19.016 1 97.88 244 GLU A O 1
ATOM 1979 N N . LYS A 1 245 ? -4.469 -33.031 -17.312 1 97.44 245 LYS A N 1
ATOM 1980 C CA . LYS A 1 245 ? -5.527 -32.75 -16.344 1 97.44 245 LYS A CA 1
ATOM 1981 C C . LYS A 1 245 ? -5.785 -31.25 -16.25 1 97.44 245 LYS A C 1
ATOM 1983 O O . LYS A 1 245 ? -6.934 -30.812 -16.141 1 97.44 245 LYS A O 1
ATOM 1988 N N . LEU A 1 246 ? -4.734 -30.438 -16.25 1 98.12 246 LEU A N 1
ATOM 1989 C CA . LEU A 1 246 ? -4.883 -28.984 -16.234 1 98.12 246 LEU A CA 1
ATOM 1990 C C . LEU A 1 246 ? -5.73 -28.516 -17.422 1 98.12 246 LEU A C 1
ATOM 1992 O O . LEU A 1 246 ? -6.668 -27.734 -17.25 1 98.12 246 LEU A O 1
ATOM 1996 N N . LYS A 1 247 ? -5.43 -29.031 -18.594 1 98.12 247 LYS A N 1
ATOM 1997 C CA . LYS A 1 247 ? -6.184 -28.672 -19.797 1 98.12 247 LYS A CA 1
ATOM 1998 C C . LYS A 1 247 ? -7.648 -29.078 -19.672 1 98.12 247 LYS A C 1
ATOM 2000 O O . LYS A 1 247 ? -8.539 -28.328 -20.047 1 98.12 247 LYS A O 1
ATOM 2005 N N . GLU A 1 248 ? -7.82 -30.234 -19.125 1 97.88 248 GLU A N 1
ATOM 2006 C CA . GLU A 1 248 ? -9.18 -30.719 -18.938 1 97.88 248 GLU A CA 1
ATOM 2007 C C . GLU A 1 248 ? -9.992 -29.781 -18.047 1 97.88 248 GLU A C 1
ATOM 2009 O O . GLU A 1 248 ? -11.141 -29.453 -18.375 1 97.88 248 GLU A O 1
ATOM 2014 N N . ILE A 1 249 ? -9.406 -29.375 -16.922 1 97.31 249 ILE A N 1
ATOM 2015 C CA . ILE A 1 249 ? -10.086 -28.484 -15.984 1 97.31 249 ILE A CA 1
ATOM 2016 C C . ILE A 1 249 ? -10.414 -27.156 -16.672 1 97.31 249 ILE A C 1
ATOM 2018 O O . ILE A 1 249 ? -11.523 -26.641 -16.547 1 97.31 249 ILE A O 1
ATOM 2022 N N . LEU A 1 250 ? -9.43 -26.562 -17.406 1 98.31 250 LEU A N 1
ATOM 2023 C CA . LEU A 1 250 ? -9.641 -25.297 -18.094 1 98.31 250 LEU A CA 1
ATOM 2024 C C . LEU A 1 250 ? -10.727 -25.438 -19.156 1 98.31 250 LEU A C 1
ATOM 2026 O O . LEU A 1 250 ? -11.609 -24.578 -19.266 1 98.31 250 LEU A O 1
ATOM 2030 N N . ASP A 1 251 ? -10.727 -26.547 -19.906 1 98.06 251 ASP A N 1
ATOM 2031 C CA . ASP A 1 251 ? -11.734 -26.812 -20.938 1 98.06 251 ASP A CA 1
ATOM 2032 C C . ASP A 1 251 ? -13.133 -26.906 -20.312 1 98.06 251 ASP A C 1
ATOM 2034 O O . ASP A 1 251 ? -14.086 -26.344 -20.844 1 98.06 251 ASP A O 1
ATOM 2038 N N . PHE A 1 252 ? -13.188 -27.656 -19.234 1 97.06 252 PHE A N 1
ATOM 2039 C CA . PHE A 1 252 ? -14.469 -27.844 -18.578 1 97.06 252 PHE A CA 1
ATOM 2040 C C . PHE A 1 252 ? -15.062 -26.516 -18.125 1 97.06 252 PHE A C 1
ATOM 2042 O O . PHE A 1 252 ? -16.281 -26.359 -18.078 1 97.06 252 PHE A O 1
ATOM 2049 N N . ASN A 1 253 ? -14.25 -25.594 -17.812 1 95.94 253 ASN A N 1
ATOM 2050 C CA . ASN A 1 253 ? -14.688 -24.281 -17.328 1 95.94 253 ASN A CA 1
ATOM 2051 C C . ASN A 1 253 ? -14.656 -23.25 -18.453 1 95.94 253 ASN A C 1
ATOM 2053 O O . ASN A 1 253 ? -14.719 -22.047 -18.188 1 95.94 253 ASN A O 1
ATOM 2057 N N . ASN A 1 254 ? -14.492 -23.625 -19.703 1 96.31 254 ASN A N 1
ATOM 2058 C CA . ASN A 1 254 ? -14.555 -22.797 -20.906 1 96.31 254 ASN A CA 1
ATOM 2059 C C . ASN A 1 254 ? -13.5 -21.703 -20.875 1 96.31 254 ASN A C 1
ATOM 2061 O O . ASN A 1 254 ? -13.797 -20.531 -21.156 1 96.31 254 ASN A O 1
ATOM 2065 N N . ILE A 1 255 ? -12.32 -22.062 -20.438 1 97.44 255 ILE A N 1
ATOM 2066 C CA . ILE A 1 255 ? -11.188 -21.141 -20.453 1 97.44 255 ILE A CA 1
ATOM 2067 C C . ILE A 1 255 ? -10.266 -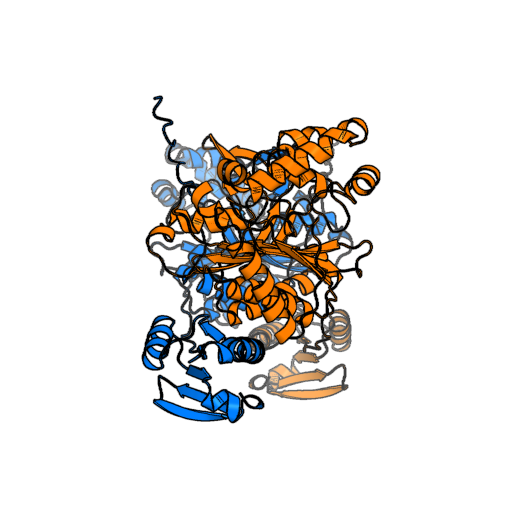21.469 -21.625 1 97.44 255 ILE A C 1
ATOM 2069 O O . ILE A 1 255 ? -9.648 -22.531 -21.656 1 97.44 255 ILE A O 1
ATOM 2073 N N . SER A 1 256 ? -10.188 -20.531 -22.562 1 97.5 256 SER A N 1
ATOM 2074 C CA . SER A 1 256 ? -9.352 -20.719 -23.734 1 97.5 256 SER A CA 1
ATOM 2075 C C . SER A 1 256 ? -7.875 -20.531 -23.406 1 97.5 256 SER A C 1
ATOM 2077 O O . SER A 1 256 ? -7.523 -19.672 -22.594 1 97.5 256 SER A O 1
ATOM 2079 N N . TYR A 1 257 ? -7.059 -21.312 -24 1 98.06 257 TYR A N 1
ATOM 2080 C CA . TYR A 1 257 ? -5.613 -21.203 -23.828 1 98.06 257 TYR A CA 1
ATOM 2081 C C . TYR A 1 257 ? -4.879 -21.609 -25.094 1 98.06 257 TYR A C 1
ATOM 2083 O O . TYR A 1 257 ? -5.457 -22.266 -25.969 1 98.06 257 TYR A O 1
ATOM 2091 N N . GLU A 1 258 ? -3.652 -21.109 -25.234 1 97.12 258 GLU A N 1
ATOM 2092 C CA . GLU A 1 258 ? -2.713 -21.531 -26.281 1 97.12 258 GLU A CA 1
ATOM 2093 C C . GLU A 1 258 ? -1.498 -22.234 -25.656 1 97.12 258 GLU A C 1
ATOM 2095 O O . GLU A 1 258 ? -0.943 -21.766 -24.672 1 97.12 258 GLU A O 1
ATOM 2100 N N . ILE A 1 259 ? -1.203 -23.359 -26.234 1 95.69 259 ILE A N 1
ATOM 2101 C CA . ILE A 1 259 ? 0.025 -24.016 -25.812 1 95.69 259 ILE A CA 1
ATOM 2102 C C . ILE A 1 259 ? 1.23 -23.344 -26.453 1 95.69 259 ILE A C 1
ATOM 2104 O O . ILE A 1 259 ? 1.303 -23.234 -27.672 1 95.69 259 ILE A O 1
ATOM 2108 N N . ASP A 1 260 ? 2.121 -22.828 -25.656 1 92 260 ASP A N 1
ATOM 2109 C CA . ASP A 1 260 ? 3.373 -22.234 -26.109 1 92 260 ASP A CA 1
ATOM 2110 C C . ASP A 1 260 ? 4.578 -22.938 -25.5 1 92 260 ASP A C 1
ATOM 2112 O O . ASP A 1 260 ? 5.039 -22.578 -24.406 1 92 260 ASP A O 1
ATOM 2116 N N . SER A 1 261 ? 5.129 -23.828 -26.234 1 87.44 261 SER A N 1
ATOM 2117 C CA . SER A 1 261 ? 6.215 -24.656 -25.734 1 87.44 261 SER A CA 1
ATOM 2118 C C . SER A 1 261 ? 7.488 -23.844 -25.531 1 87.44 261 SER A C 1
ATOM 2120 O O . SER A 1 261 ? 8.445 -24.328 -24.922 1 87.44 261 SER A O 1
ATOM 2122 N N . ASN A 1 262 ? 7.523 -22.641 -26.031 1 83.88 262 ASN A N 1
ATOM 2123 C CA . ASN A 1 262 ? 8.695 -21.797 -25.859 1 83.88 262 ASN A CA 1
ATOM 2124 C C . ASN A 1 262 ? 8.562 -20.906 -24.609 1 83.88 262 ASN A C 1
ATOM 2126 O O . ASN A 1 262 ? 9.492 -20.188 -24.25 1 83.88 262 ASN A O 1
ATOM 2130 N N . LEU A 1 263 ? 7.391 -21.016 -24.016 1 86.25 263 LEU A N 1
ATOM 2131 C CA . LEU A 1 263 ? 7.168 -20.203 -22.812 1 86.25 263 LEU A CA 1
ATOM 2132 C C . LEU A 1 263 ? 8.055 -20.672 -21.672 1 86.25 263 LEU A C 1
ATOM 2134 O O . LEU A 1 263 ? 7.918 -21.812 -21.203 1 86.25 263 LEU A O 1
ATOM 2138 N N . VAL A 1 264 ? 9.07 -19.812 -21.547 1 80.81 264 VAL A N 1
ATOM 2139 C CA . VAL A 1 264 ? 9.922 -20.016 -20.375 1 80.81 264 VAL A CA 1
ATOM 2140 C C . VAL A 1 264 ? 9.836 -18.812 -19.453 1 80.81 264 VAL A C 1
ATOM 2142 O O . VAL A 1 264 ? 9.539 -17.703 -19.891 1 80.81 264 VAL A O 1
ATOM 2145 N N . ARG A 1 265 ? 9.867 -19.078 -18.125 1 71.81 265 ARG A N 1
ATOM 2146 C CA . ARG A 1 265 ? 9.789 -17.969 -17.172 1 71.81 265 ARG A CA 1
ATOM 2147 C C . ARG A 1 265 ? 11.156 -17.344 -16.922 1 71.81 265 ARG A C 1
ATOM 2149 O O . ARG A 1 265 ? 12.188 -17.969 -17.219 1 71.81 265 ARG A O 1
ATOM 2156 N N . GLY A 1 266 ? 11.125 -16 -16.594 1 65.5 266 GLY A N 1
ATOM 2157 C CA . GLY A 1 266 ? 12.352 -15.266 -16.359 1 65.5 266 GLY A CA 1
ATOM 2158 C C . GLY A 1 266 ? 13.086 -15.711 -15.109 1 65.5 266 GLY A C 1
ATOM 2159 O O . GLY A 1 266 ? 14.219 -15.289 -14.867 1 65.5 266 GLY A O 1
ATOM 2160 N N . LEU A 1 267 ? 12.445 -16.562 -14.398 1 73 267 LEU A N 1
ATOM 2161 C CA . LEU A 1 267 ? 13.039 -17.047 -13.164 1 73 267 LEU A CA 1
ATOM 2162 C C . LEU A 1 267 ? 13.312 -18.547 -13.242 1 73 267 LEU A C 1
ATOM 2164 O O . LEU A 1 267 ? 12.523 -19.297 -13.812 1 73 267 LEU A O 1
ATOM 2168 N N . ASP A 1 268 ? 14.359 -18.984 -12.664 1 75.69 268 ASP A N 1
ATOM 2169 C CA . ASP A 1 268 ? 14.891 -20.328 -12.852 1 75.69 268 ASP A CA 1
ATOM 2170 C C . ASP A 1 268 ? 14.195 -21.328 -11.93 1 75.69 268 ASP A C 1
ATOM 2172 O O . ASP A 1 268 ? 14.383 -22.547 -12.062 1 75.69 268 ASP A O 1
ATOM 2176 N N . TYR A 1 269 ? 13.344 -20.828 -11.133 1 82.5 269 TYR A N 1
ATOM 2177 C CA . TYR A 1 269 ? 12.875 -21.75 -10.109 1 82.5 269 TYR A CA 1
ATOM 2178 C C . TYR A 1 269 ? 11.594 -22.453 -10.539 1 82.5 269 TYR A C 1
ATOM 2180 O O . TYR A 1 269 ? 11.078 -23.328 -9.828 1 82.5 269 TYR A O 1
ATOM 2188 N N . TYR A 1 270 ? 11.117 -22.266 -11.703 1 88.62 270 TYR A N 1
ATOM 2189 C CA 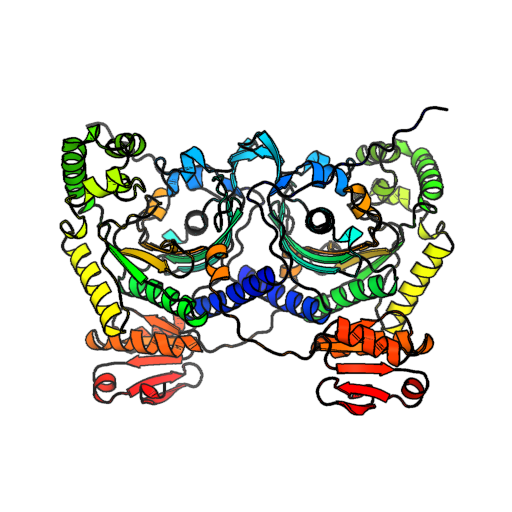. TYR A 1 270 ? 9.836 -22.812 -12.102 1 88.62 270 TYR A CA 1
ATOM 2190 C C . TYR A 1 270 ? 9.977 -24.266 -12.547 1 88.62 270 TYR A C 1
ATOM 2192 O O . TYR A 1 270 ? 11.008 -24.656 -13.102 1 88.62 270 TYR A O 1
ATOM 2200 N N . ASN A 1 271 ? 9 -25.062 -12.266 1 92.5 271 ASN A N 1
ATOM 2201 C CA . ASN A 1 271 ? 8.82 -26.438 -12.758 1 92.5 271 ASN A CA 1
ATOM 2202 C C . ASN A 1 271 ? 7.355 -26.734 -13.039 1 92.5 271 ASN A C 1
ATOM 2204 O O . ASN A 1 271 ? 6.465 -26.047 -12.539 1 92.5 271 ASN A O 1
ATOM 2208 N N . LYS A 1 272 ? 7.133 -27.719 -13.898 1 95 272 LYS A N 1
ATOM 2209 C CA . LYS A 1 272 ? 5.785 -28.156 -14.234 1 95 272 LYS A CA 1
ATOM 2210 C C . LYS A 1 272 ? 4.969 -27.031 -14.859 1 95 272 LYS A C 1
ATOM 2212 O O . LYS A 1 272 ? 5.41 -26.391 -15.82 1 95 272 LYS A O 1
ATOM 2217 N N . THR A 1 273 ? 3.885 -26.625 -14.289 1 97.06 273 THR A N 1
ATOM 2218 C CA . THR A 1 273 ? 2.967 -25.672 -14.898 1 97.06 273 THR A CA 1
ATOM 2219 C C . THR A 1 273 ? 3.611 -24.297 -15.008 1 97.06 273 THR A C 1
ATOM 2221 O O . THR A 1 273 ? 4.145 -23.781 -14.031 1 97.06 273 THR A O 1
ATOM 2224 N N . ALA A 1 274 ? 3.664 -23.75 -16.141 1 96.06 274 ALA A N 1
ATOM 2225 C CA . ALA A 1 274 ? 4.027 -22.359 -16.422 1 96.06 274 ALA A CA 1
ATOM 2226 C C . ALA A 1 274 ? 2.977 -21.688 -17.297 1 96.06 274 ALA A C 1
ATOM 2228 O O . ALA A 1 274 ? 2.445 -22.297 -18.234 1 96.06 274 ALA A O 1
ATOM 2229 N N . PHE A 1 275 ? 2.625 -20.484 -17.016 1 97.56 275 PHE A N 1
ATOM 2230 C CA . PHE A 1 275 ? 1.6 -19.797 -17.797 1 97.56 275 PHE A CA 1
ATOM 2231 C C . PHE A 1 275 ? 1.891 -18.297 -17.875 1 97.56 275 PHE A C 1
ATOM 2233 O O . PHE A 1 275 ? 2.629 -17.766 -17.047 1 97.56 275 PHE A O 1
ATOM 2240 N N . GLU A 1 276 ? 1.308 -17.688 -18.875 1 96.44 276 GLU A N 1
ATOM 2241 C CA . GLU A 1 276 ? 1.412 -16.25 -19.109 1 96.44 276 GLU A CA 1
ATOM 2242 C C . GLU A 1 276 ? 0.132 -15.695 -19.734 1 96.44 276 GLU A C 1
ATOM 2244 O O . GLU A 1 276 ? -0.461 -16.328 -20.609 1 96.44 276 GLU A O 1
ATOM 2249 N N . PHE A 1 277 ? -0.341 -14.656 -19.156 1 96.38 277 PHE A N 1
ATOM 2250 C CA . PHE A 1 277 ? -1.422 -13.891 -19.766 1 96.38 277 PHE A CA 1
ATOM 2251 C C . PHE A 1 277 ? -0.871 -12.727 -20.578 1 96.38 277 PHE A C 1
ATOM 2253 O O . PHE A 1 277 ? -0.114 -11.898 -20.062 1 96.38 277 PHE A O 1
ATOM 2260 N N . VAL A 1 278 ? -1.226 -12.68 -21.844 1 93.69 278 VAL A N 1
ATOM 2261 C CA . VAL A 1 278 ? -0.725 -11.641 -22.719 1 93.69 278 VAL A CA 1
ATOM 2262 C C . VAL A 1 278 ? -1.894 -10.82 -23.266 1 93.69 278 VAL A C 1
ATOM 2264 O O . VAL A 1 278 ? -2.982 -11.352 -23.5 1 93.69 278 VAL A O 1
ATOM 2267 N N . SER A 1 279 ? -1.677 -9.523 -23.375 1 89.56 279 SER A N 1
ATOM 2268 C CA . SER A 1 279 ? -2.686 -8.656 -23.984 1 89.56 279 SER A CA 1
ATOM 2269 C C . SER A 1 279 ? -2.164 -7.996 -25.25 1 89.56 279 SER A C 1
ATOM 2271 O O . SER A 1 279 ? -0.979 -7.672 -25.344 1 89.56 279 SER A O 1
ATOM 2273 N N . ASN A 1 280 ? -3.051 -7.809 -26.219 1 83.38 280 ASN A N 1
ATOM 2274 C CA . ASN A 1 280 ? -2.711 -7.129 -27.453 1 83.38 280 ASN A CA 1
ATOM 2275 C C . ASN A 1 280 ? -3.197 -5.684 -27.453 1 83.38 280 ASN A C 1
ATOM 2277 O O . ASN A 1 280 ? -3.088 -4.988 -28.469 1 83.38 280 ASN A O 1
ATOM 2281 N N . GLU A 1 281 ? -3.715 -5.258 -26.438 1 79.56 281 GLU A N 1
ATOM 2282 C CA . GLU A 1 281 ? -4.309 -3.924 -26.375 1 79.56 281 GLU A CA 1
ATOM 2283 C C . GLU A 1 281 ? -3.244 -2.859 -26.125 1 79.56 281 GLU A C 1
ATOM 2285 O O . GLU A 1 281 ? -3.508 -1.663 -26.266 1 79.56 281 GLU A O 1
ATOM 2290 N N . ILE A 1 282 ? -2.186 -3.094 -25.609 1 67.56 282 ILE A N 1
ATOM 2291 C CA . ILE A 1 282 ? -1.169 -2.115 -25.25 1 67.56 282 ILE A CA 1
ATOM 2292 C C . ILE A 1 282 ? 0.008 -2.205 -26.219 1 67.56 282 ILE A C 1
ATOM 2294 O O . ILE A 1 282 ? 1.168 -2.174 -25.797 1 67.56 282 ILE A O 1
ATOM 2298 N N . GLY A 1 283 ? -0.312 -2.338 -27.531 1 61.03 283 GLY A N 1
ATOM 2299 C CA . GLY A 1 283 ? 0.726 -2.469 -28.547 1 61.03 283 GLY A CA 1
ATOM 2300 C C . GLY A 1 283 ? 1.168 -3.904 -28.766 1 61.03 283 GLY A C 1
ATOM 2301 O O . GLY A 1 283 ? 0.34 -4.816 -28.797 1 61.03 283 GLY A O 1
ATOM 2302 N N . ALA A 1 284 ? 2.51 -3.998 -28.984 1 59.56 284 ALA A N 1
ATOM 2303 C CA . ALA A 1 284 ? 3.02 -5.355 -29.156 1 59.56 284 ALA A CA 1
ATOM 2304 C C . ALA A 1 284 ? 2.609 -6.254 -28 1 59.56 284 ALA A C 1
ATOM 2306 O O . ALA A 1 284 ? 2.422 -5.781 -26.875 1 59.56 284 ALA A O 1
ATOM 2307 N N . GLN A 1 285 ? 2.27 -7.445 -28.312 1 61.16 285 GLN A N 1
ATOM 2308 C CA . GLN A 1 285 ? 1.846 -8.43 -27.328 1 61.16 285 GLN A CA 1
ATOM 2309 C C . GLN A 1 285 ? 2.746 -8.398 -26.094 1 61.16 285 GLN A C 1
ATOM 2311 O O . GLN A 1 285 ? 3.963 -8.562 -26.203 1 61.16 285 GLN A O 1
ATOM 2316 N N . SER A 1 286 ? 2.119 -7.926 -24.953 1 80.69 286 SER A N 1
ATOM 2317 C CA . SER A 1 286 ? 2.877 -7.766 -23.719 1 80.69 286 SER A CA 1
ATOM 2318 C C . SER A 1 286 ? 2.291 -8.617 -22.594 1 80.69 286 SER A C 1
ATOM 2320 O O . SER A 1 286 ? 1.071 -8.766 -22.5 1 80.69 286 SER A O 1
ATOM 2322 N N . ALA A 1 287 ? 3.207 -9.289 -21.938 1 88.25 287 ALA A N 1
ATOM 2323 C CA . ALA A 1 287 ? 2.805 -10.078 -20.766 1 88.25 287 ALA A CA 1
ATOM 2324 C C . ALA A 1 287 ? 2.244 -9.188 -19.672 1 88.25 287 ALA A C 1
ATOM 2326 O O . ALA A 1 287 ? 2.867 -8.188 -19.297 1 88.25 287 ALA A O 1
ATOM 2327 N N . ILE A 1 288 ? 1.062 -9.469 -19.172 1 92.31 288 ILE A N 1
ATOM 2328 C CA . ILE A 1 288 ? 0.452 -8.648 -18.125 1 92.31 288 ILE A CA 1
ATOM 2329 C C . ILE A 1 288 ? 0.417 -9.43 -16.812 1 92.31 288 ILE A C 1
ATOM 2331 O O . ILE A 1 288 ? 0.333 -8.836 -15.734 1 92.31 288 ILE A O 1
ATOM 2335 N N . ALA A 1 289 ? 0.458 -10.75 -16.938 1 95.25 289 ALA A N 1
ATOM 2336 C CA . ALA A 1 289 ? 0.527 -11.617 -15.758 1 95.25 289 ALA A CA 1
ATOM 2337 C C . ALA A 1 289 ? 1.268 -12.914 -16.062 1 95.25 289 ALA A C 1
ATOM 2339 O O . ALA A 1 289 ? 1.298 -13.352 -17.219 1 95.25 289 ALA A O 1
ATOM 2340 N N . GLY A 1 290 ? 1.856 -13.461 -15.094 1 95.56 290 GLY A N 1
ATOM 2341 C CA . GLY A 1 290 ? 2.561 -14.727 -15.273 1 95.56 290 GLY A CA 1
ATOM 2342 C C . GLY A 1 290 ? 2.826 -15.453 -13.969 1 95.56 290 GLY A C 1
ATOM 2343 O O . GLY A 1 290 ? 2.789 -14.852 -12.898 1 95.56 290 GLY A O 1
ATOM 2344 N N . GLY A 1 291 ? 3.041 -16.719 -14.07 1 96.38 291 GLY A N 1
ATOM 2345 C CA . GLY A 1 291 ? 3.301 -17.547 -12.906 1 96.38 291 GLY A CA 1
ATOM 2346 C C . GLY A 1 291 ? 3.512 -19.016 -13.242 1 96.38 291 GLY A C 1
ATOM 2347 O O . GLY A 1 291 ? 3.859 -19.344 -14.375 1 96.38 291 GLY A O 1
ATOM 2348 N N . GLY A 1 292 ? 3.479 -19.781 -12.195 1 97.31 292 GLY A N 1
ATOM 2349 C CA . GLY A 1 292 ? 3.697 -21.219 -12.336 1 97.31 292 GLY A CA 1
ATOM 2350 C C . GLY A 1 292 ? 4.098 -21.891 -11.039 1 97.31 292 GLY A C 1
ATOM 2351 O O . GLY A 1 292 ? 4.098 -21.266 -9.984 1 97.31 292 GLY A O 1
ATOM 2352 N N . ARG A 1 293 ? 4.316 -23.188 -11.195 1 97.25 293 ARG A N 1
ATOM 2353 C CA . ARG A 1 293 ? 4.758 -23.984 -10.062 1 97.25 293 ARG A CA 1
ATOM 2354 C C . ARG A 1 293 ? 6.262 -23.859 -9.844 1 97.25 293 ARG A C 1
ATOM 2356 O O . ARG A 1 293 ? 7.027 -23.766 -10.812 1 97.25 293 ARG A O 1
ATOM 2363 N N . TYR A 1 294 ? 6.676 -23.797 -8.594 1 95.81 294 TYR A N 1
ATOM 2364 C CA . TYR A 1 294 ? 8.086 -23.688 -8.219 1 95.81 294 TYR A CA 1
ATOM 2365 C C . TYR A 1 294 ? 8.391 -24.547 -7 1 95.81 294 TYR A C 1
ATOM 2367 O O . TYR A 1 294 ? 8.922 -24.062 -6.004 1 95.81 294 TYR A O 1
ATOM 2375 N N . ASP A 1 295 ? 8.305 -25.812 -7.105 1 94.12 295 ASP A N 1
ATOM 2376 C CA . ASP A 1 295 ? 8.305 -26.781 -6.012 1 94.12 295 ASP A CA 1
ATOM 2377 C C . ASP A 1 295 ? 9.672 -26.844 -5.328 1 94.12 295 ASP A C 1
ATOM 2379 O O . ASP A 1 295 ? 9.781 -27.328 -4.199 1 94.12 295 ASP A O 1
ATOM 2383 N N . ARG A 1 296 ? 10.672 -26.375 -5.91 1 90.81 296 ARG A N 1
ATOM 2384 C CA . ARG A 1 296 ? 12.008 -26.547 -5.352 1 90.81 296 ARG A CA 1
ATOM 2385 C C . ARG A 1 296 ? 12.5 -25.266 -4.699 1 90.81 296 ARG A C 1
ATOM 2387 O O . ARG A 1 296 ? 13.562 -25.25 -4.066 1 90.81 296 ARG A O 1
ATOM 2394 N N . LEU A 1 297 ? 11.789 -24.219 -4.844 1 94 297 LEU A N 1
ATOM 2395 C CA . LEU A 1 297 ? 12.273 -22.922 -4.391 1 94 297 LEU A CA 1
ATOM 2396 C C . LEU A 1 297 ? 12.445 -22.906 -2.875 1 94 297 LEU A C 1
ATOM 2398 O O . LEU A 1 297 ? 13.414 -22.344 -2.363 1 94 297 LEU A O 1
ATOM 2402 N N . VAL A 1 298 ? 11.484 -23.531 -2.156 1 95.81 298 VAL A N 1
ATOM 2403 C CA . VAL A 1 298 ? 11.562 -23.578 -0.7 1 95.81 298 VAL A CA 1
ATOM 2404 C C . VAL A 1 298 ? 12.852 -24.266 -0.27 1 95.81 298 VAL A C 1
ATOM 2406 O O . VAL A 1 298 ? 13.555 -23.781 0.619 1 95.81 298 VAL A O 1
ATOM 2409 N N . GLU A 1 299 ? 13.172 -25.312 -0.974 1 93.38 299 GLU A N 1
ATO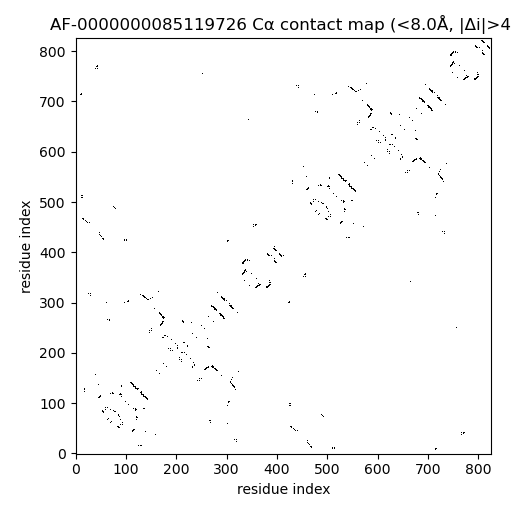M 2410 C CA . GLU A 1 299 ? 14.391 -26.062 -0.672 1 93.38 299 GLU A CA 1
ATOM 2411 C C . GLU A 1 299 ? 15.641 -25.234 -0.986 1 93.38 299 GLU A C 1
ATOM 2413 O O . GLU A 1 299 ? 16.609 -25.266 -0.236 1 93.38 299 GLU A O 1
ATOM 2418 N N . PHE A 1 300 ? 15.594 -24.516 -2.072 1 90.62 300 PHE A N 1
ATOM 2419 C CA . PHE A 1 300 ? 16.703 -23.672 -2.471 1 90.62 300 PHE A CA 1
ATOM 2420 C C . PHE A 1 300 ? 17.016 -22.625 -1.398 1 90.62 300 PHE A C 1
ATOM 2422 O O . PHE A 1 300 ? 18.156 -22.188 -1.255 1 90.62 300 PHE A O 1
ATOM 2429 N N . LEU A 1 301 ? 16.047 -22.344 -0.637 1 94.44 301 LEU A N 1
ATOM 2430 C CA . LEU A 1 301 ? 16.203 -21.281 0.349 1 94.44 301 LEU A CA 1
ATOM 2431 C C . LEU A 1 301 ? 16.344 -21.859 1.754 1 94.44 301 LEU A C 1
ATOM 2433 O O . LEU A 1 301 ? 16.109 -21.156 2.742 1 94.44 301 LEU A O 1
ATOM 2437 N N . GLY A 1 302 ? 16.594 -23.141 1.812 1 93.94 302 GLY A N 1
ATOM 2438 C CA . GLY A 1 302 ? 16.984 -23.781 3.062 1 93.94 302 GLY A CA 1
ATOM 2439 C C . GLY A 1 302 ? 15.82 -24.406 3.805 1 93.94 302 GLY A C 1
ATOM 2440 O O . GLY A 1 302 ? 15.961 -24.828 4.953 1 93.94 302 GLY A O 1
ATOM 2441 N N . GLY A 1 303 ? 14.648 -24.453 3.191 1 95.88 303 GLY A N 1
ATOM 2442 C CA . GLY A 1 303 ? 13.5 -25.062 3.822 1 95.88 303 GLY A CA 1
ATOM 2443 C C . GLY A 1 303 ? 13.273 -26.5 3.387 1 95.88 303 GLY A C 1
ATOM 2444 O O . GLY A 1 303 ? 14.039 -27.031 2.574 1 95.88 303 GLY A O 1
ATOM 2445 N N . LYS A 1 304 ? 12.289 -27.062 4.004 1 95.88 304 LYS A N 1
ATOM 2446 C CA . LYS A 1 304 ? 11.859 -28.391 3.584 1 95.88 304 LYS A CA 1
ATOM 2447 C C . LYS A 1 304 ? 11.117 -28.344 2.254 1 95.88 304 LYS A C 1
ATOM 2449 O O . LYS A 1 304 ? 10.328 -27.422 2.02 1 95.88 304 LYS A O 1
ATOM 2454 N N . SER A 1 305 ? 11.398 -29.344 1.438 1 94.19 305 SER A N 1
ATOM 2455 C CA . SER A 1 305 ? 10.727 -29.422 0.145 1 94.19 305 SER A CA 1
ATOM 2456 C C . SER A 1 305 ? 9.211 -29.281 0.3 1 94.19 305 SER A C 1
ATOM 2458 O O . SER A 1 305 ? 8.586 -30.062 1.03 1 94.19 305 SER A O 1
ATOM 2460 N N . THR A 1 306 ? 8.648 -28.297 -0.337 1 97 306 THR A N 1
ATOM 2461 C CA . THR A 1 306 ? 7.23 -27.969 -0.253 1 97 306 THR A CA 1
ATOM 2462 C C . THR A 1 306 ? 6.703 -27.5 -1.608 1 97 306 THR A C 1
ATOM 2464 O O . THR A 1 306 ? 7.309 -26.656 -2.264 1 97 306 THR A O 1
ATOM 2467 N N . ALA A 1 307 ? 5.605 -28.125 -2.039 1 97.25 307 ALA A N 1
ATOM 2468 C CA . ALA A 1 307 ? 4.977 -27.688 -3.283 1 97.25 307 ALA A CA 1
ATOM 2469 C C . ALA A 1 307 ? 4.613 -26.203 -3.221 1 97.25 307 ALA A C 1
ATOM 2471 O O . ALA A 1 307 ? 4.137 -25.719 -2.191 1 97.25 307 ALA A O 1
ATOM 2472 N N . GLY A 1 308 ? 4.941 -25.438 -4.262 1 97.88 308 GLY A N 1
ATOM 2473 C CA . GLY A 1 308 ? 4.621 -24.016 -4.359 1 97.88 308 GLY A CA 1
ATOM 2474 C C . GLY A 1 308 ? 4.141 -23.609 -5.738 1 97.88 308 GLY A C 1
ATOM 2475 O O . GLY A 1 308 ? 4.621 -24.125 -6.75 1 97.88 308 GLY A O 1
ATOM 2476 N N . ILE A 1 309 ? 3.211 -22.734 -5.801 1 98.38 309 ILE A N 1
ATOM 2477 C CA . ILE A 1 309 ? 2.736 -22.156 -7.051 1 98.38 309 ILE A CA 1
ATOM 2478 C C . ILE A 1 309 ? 2.264 -20.719 -6.812 1 98.38 309 ILE A C 1
ATOM 2480 O O . ILE A 1 309 ? 1.829 -20.391 -5.707 1 98.38 309 ILE A O 1
ATOM 2484 N N . GLY A 1 310 ? 2.367 -19.906 -7.812 1 98.06 310 GLY A N 1
ATOM 2485 C CA . GLY A 1 310 ? 1.916 -18.531 -7.672 1 98.06 310 GLY A CA 1
ATOM 2486 C C . GLY A 1 310 ? 1.965 -17.75 -8.969 1 98.06 310 GLY A C 1
ATOM 2487 O O . GLY A 1 310 ? 2.098 -18.328 -10.047 1 98.06 310 GLY A O 1
ATOM 2488 N N . PHE A 1 311 ? 1.692 -16.5 -8.844 1 98.19 311 PHE A N 1
ATOM 2489 C CA . PHE A 1 311 ? 1.732 -15.602 -9.992 1 98.19 311 PHE A CA 1
ATOM 2490 C C . PHE A 1 311 ? 1.999 -14.164 -9.547 1 98.19 311 PHE A C 1
ATOM 2492 O O . PHE A 1 311 ? 1.951 -13.859 -8.352 1 98.19 311 PHE A O 1
ATOM 2499 N N . ALA A 1 312 ? 2.326 -13.352 -10.492 1 97.31 312 ALA A N 1
ATOM 2500 C CA . ALA A 1 312 ? 2.408 -11.906 -10.289 1 97.31 312 ALA A CA 1
ATOM 2501 C C . ALA A 1 312 ? 1.82 -11.148 -11.484 1 97.31 312 ALA A C 1
ATOM 2503 O O . ALA A 1 312 ? 1.903 -11.617 -12.625 1 97.31 312 ALA A O 1
ATOM 2504 N N . ILE A 1 313 ? 1.201 -10.078 -11.203 1 96.75 313 ILE A N 1
ATOM 2505 C CA . ILE A 1 313 ? 0.686 -9.125 -12.18 1 96.75 313 ILE A CA 1
ATOM 2506 C C . ILE A 1 313 ? 1.467 -7.816 -12.078 1 96.75 313 ILE A C 1
ATOM 2508 O O . ILE A 1 313 ? 1.669 -7.285 -10.984 1 96.75 313 ILE A O 1
ATOM 2512 N N . GLY A 1 314 ? 2.01 -7.328 -13.211 1 94.38 314 GLY A N 1
ATOM 2513 C CA . GLY A 1 314 ? 2.521 -5.969 -13.234 1 94.38 314 GLY A CA 1
ATOM 2514 C C . GLY A 1 314 ? 1.426 -4.918 -13.25 1 94.38 314 GLY A C 1
ATOM 2515 O O . GLY A 1 314 ? 0.677 -4.809 -14.227 1 94.38 314 GLY A O 1
ATOM 2516 N N . ILE A 1 315 ? 1.37 -4.074 -12.273 1 95.12 315 ILE A N 1
ATOM 2517 C CA . ILE A 1 315 ? 0.211 -3.213 -12.062 1 95.12 315 ILE A CA 1
ATOM 2518 C C . ILE A 1 315 ? 0.236 -2.064 -13.07 1 95.12 315 ILE A C 1
ATOM 2520 O O . ILE A 1 315 ? -0.795 -1.719 -13.656 1 95.12 315 ILE A O 1
ATOM 2524 N N . GLU A 1 316 ? 1.443 -1.455 -13.312 1 91.19 316 GLU A N 1
ATOM 2525 C CA . GLU A 1 316 ? 1.543 -0.292 -14.188 1 91.19 316 GLU A CA 1
ATOM 2526 C C . GLU A 1 316 ? 1.032 -0.613 -15.586 1 91.19 316 GLU A C 1
ATOM 2528 O O . GLU A 1 316 ? 0.322 0.191 -16.188 1 91.19 316 GLU A O 1
ATOM 2533 N N . ARG A 1 317 ? 1.369 -1.757 -16.016 1 85.75 317 ARG A N 1
ATOM 2534 C CA . ARG A 1 317 ? 0.941 -2.16 -17.359 1 85.75 317 ARG A CA 1
ATOM 2535 C C . ARG A 1 317 ? -0.564 -2.395 -17.406 1 85.75 317 ARG A C 1
ATOM 2537 O O . ARG A 1 317 ? -1.208 -2.141 -18.422 1 85.75 317 ARG A O 1
ATOM 2544 N N . LEU A 1 318 ? -1.102 -2.852 -16.406 1 90.62 318 LEU A N 1
ATOM 2545 C CA . LEU A 1 318 ? -2.523 -3.176 -16.344 1 90.62 318 LEU A CA 1
ATOM 2546 C C . LEU A 1 318 ? -3.367 -1.907 -16.281 1 90.62 318 LEU A C 1
ATOM 2548 O O . LEU A 1 318 ? -4.48 -1.869 -16.812 1 90.62 318 LEU A O 1
ATOM 2552 N N . LEU A 1 319 ? -2.852 -0.87 -15.555 1 89.88 319 LEU A N 1
ATOM 2553 C CA . LEU A 1 319 ? -3.605 0.363 -15.352 1 89.88 319 LEU A CA 1
ATOM 2554 C C . LEU A 1 319 ? -3.984 0.994 -16.688 1 89.88 319 LEU A C 1
ATOM 2556 O O . LEU A 1 319 ? -5.039 1.625 -16.812 1 89.88 319 LEU A O 1
ATOM 2560 N N . GLU A 1 320 ? -3.189 0.787 -17.625 1 83.94 320 GLU A N 1
ATOM 2561 C CA . GLU A 1 320 ? -3.436 1.348 -18.953 1 83.94 320 GLU A CA 1
ATOM 2562 C C . GLU A 1 320 ? -4.641 0.687 -19.609 1 83.94 320 GLU A C 1
ATOM 2564 O O . GLU A 1 320 ? -5.238 1.254 -20.531 1 83.94 320 GLU A O 1
ATOM 2569 N N . LEU A 1 321 ? -5.016 -0.449 -19.109 1 88.19 321 LEU A N 1
ATOM 2570 C CA . LEU A 1 321 ? -6.031 -1.265 -19.766 1 88.19 321 LEU A CA 1
ATOM 2571 C C . LEU A 1 321 ? -7.34 -1.235 -18.984 1 88.19 321 LEU A C 1
ATOM 2573 O O . LEU A 1 321 ? -8.367 -1.714 -19.469 1 88.19 321 LEU A O 1
ATOM 2577 N N . ILE A 1 322 ? -7.277 -0.671 -17.781 1 91.06 322 ILE A N 1
ATOM 2578 C CA . ILE A 1 322 ? -8.422 -0.754 -16.875 1 91.06 322 ILE A CA 1
ATOM 2579 C C . ILE A 1 322 ? -9.523 0.187 -17.359 1 91.06 322 ILE A C 1
ATOM 2581 O O . ILE A 1 322 ? -9.266 1.353 -17.656 1 91.06 322 ILE A O 1
ATOM 2585 N N . LYS A 1 323 ? -10.664 -0.335 -17.484 1 84.31 323 LYS A N 1
ATOM 2586 C CA . LYS A 1 323 ? -11.859 0.464 -17.719 1 84.31 323 LYS A CA 1
ATOM 2587 C C . LYS A 1 323 ? -12.656 0.662 -16.422 1 84.31 323 LYS A C 1
ATOM 2589 O O . LYS A 1 323 ? -13.305 -0.265 -15.945 1 84.31 323 LYS A O 1
ATOM 2594 N N . MET A 1 324 ? -12.547 1.812 -15.852 1 85.81 324 MET A N 1
ATOM 2595 C CA . MET A 1 324 ? -13.242 2.098 -14.594 1 85.81 324 MET A CA 1
ATOM 2596 C C . MET A 1 324 ? -14.648 2.609 -14.852 1 85.81 324 MET A C 1
ATOM 2598 O O . MET A 1 324 ? -14.859 3.461 -15.719 1 85.81 324 MET A O 1
ATOM 2602 N N . PRO A 1 325 ? -15.586 1.993 -14.102 1 84.56 325 PRO A N 1
ATOM 2603 C CA . PRO A 1 325 ? -16.953 2.516 -14.242 1 84.56 325 PRO A CA 1
ATOM 2604 C C . PRO A 1 325 ? -17.094 3.947 -13.727 1 84.56 325 PRO A C 1
ATOM 2606 O O . PRO A 1 325 ? -16.359 4.348 -12.812 1 84.56 325 PRO A O 1
ATOM 2609 N N . LYS A 1 326 ? -17.875 4.691 -14.492 1 80.69 326 LYS A N 1
ATOM 2610 C CA . LYS A 1 326 ? -18.156 6.051 -14.039 1 80.69 326 LYS A CA 1
ATOM 2611 C C . LYS A 1 326 ? -19.109 6.047 -12.844 1 80.69 326 LYS A C 1
ATOM 2613 O O . LYS A 1 326 ? -20.219 5.531 -12.938 1 80.69 326 LYS A O 1
ATOM 2618 N N . VAL A 1 327 ? -18.562 6.227 -11.672 1 76.69 327 VAL A N 1
ATOM 2619 C CA . VAL A 1 327 ? -19.438 6.316 -10.516 1 76.69 327 VAL A CA 1
ATOM 2620 C C . VAL A 1 327 ? -19.594 7.773 -10.086 1 76.69 327 VAL A C 1
ATOM 2622 O O . VAL A 1 327 ? -18.594 8.477 -9.898 1 76.69 327 VAL A O 1
ATOM 2625 N N . GLU A 1 328 ? -20.766 8.211 -10.172 1 84 328 GLU A N 1
ATOM 2626 C CA . GLU A 1 328 ? -21.016 9.57 -9.695 1 84 328 GLU A CA 1
ATOM 2627 C C . GLU A 1 328 ? -21.297 9.578 -8.195 1 84 328 GLU A C 1
ATOM 2629 O O . GLU A 1 328 ? -22.234 8.938 -7.73 1 84 328 GLU A O 1
ATOM 2634 N N . GLU A 1 329 ? -20.375 10.094 -7.461 1 88.75 329 GLU A N 1
ATOM 2635 C CA . GLU A 1 329 ? -20.594 10.281 -6.031 1 88.75 329 GLU A CA 1
ATOM 2636 C C . GLU A 1 329 ? -20.906 11.734 -5.703 1 88.75 329 GLU A C 1
ATOM 2638 O O . GLU A 1 329 ? -20.453 12.648 -6.402 1 88.75 329 GLU A O 1
ATOM 2643 N N . ASP A 1 330 ? -21.734 11.914 -4.715 1 95 330 ASP A N 1
ATOM 2644 C CA . ASP A 1 330 ? -22.047 13.266 -4.27 1 95 330 ASP A CA 1
ATOM 2645 C C . ASP A 1 330 ? -20.828 13.922 -3.609 1 95 330 ASP A C 1
ATOM 2647 O O . ASP A 1 330 ? -20.141 13.289 -2.812 1 95 330 ASP A O 1
ATOM 2651 N N . ILE A 1 331 ? -20.625 15.094 -3.984 1 97.5 331 ILE A N 1
ATOM 2652 C CA . ILE A 1 331 ? -19.625 15.953 -3.346 1 97.5 331 ILE A CA 1
ATOM 2653 C C . ILE A 1 331 ? -20.312 17.203 -2.803 1 97.5 331 ILE A C 1
ATOM 2655 O O . ILE A 1 331 ? -20.938 17.953 -3.557 1 97.5 331 ILE A O 1
ATOM 2659 N N . VAL A 1 332 ? -20.172 17.438 -1.529 1 98.38 332 VAL A N 1
ATOM 2660 C CA . VAL A 1 332 ? -20.828 18.562 -0.873 1 98.38 332 VAL A CA 1
ATOM 2661 C C . VAL A 1 332 ? -19.844 19.719 -0.711 1 98.38 332 VAL A C 1
ATOM 2663 O O . VAL A 1 332 ? -18.672 19.5 -0.344 1 98.38 332 VAL A O 1
ATOM 2666 N N . TYR A 1 333 ? -20.266 20.859 -1.075 1 98.5 333 TYR A N 1
ATOM 2667 C CA . TYR A 1 333 ? -19.578 22.125 -0.798 1 98.5 333 TYR A CA 1
ATOM 2668 C C . TYR A 1 333 ? -20.281 22.891 0.31 1 98.5 333 TYR A C 1
ATOM 2670 O O . TYR A 1 333 ? -21.469 23.203 0.201 1 98.5 333 TYR A O 1
ATOM 2678 N N . LEU A 1 334 ? -19.531 23.219 1.364 1 98.56 334 LEU A N 1
ATOM 2679 C CA . LEU A 1 334 ? -20.062 23.984 2.477 1 98.56 334 LEU A CA 1
ATOM 2680 C C . LEU A 1 334 ? -19.406 25.359 2.553 1 98.56 334 LEU A C 1
ATOM 2682 O O . LEU A 1 334 ? -18.172 25.469 2.496 1 98.56 334 LEU A O 1
ATOM 2686 N N . GLY A 1 335 ? -20.203 26.359 2.693 1 98.38 335 GLY A N 1
ATOM 2687 C CA . GLY A 1 335 ? -19.672 27.719 2.777 1 98.38 335 GLY A CA 1
ATOM 2688 C C . GLY A 1 335 ? -20.453 28.594 3.742 1 98.38 335 GLY A C 1
ATOM 2689 O O . GLY A 1 335 ? -21.625 28.312 4.031 1 98.38 335 GLY A O 1
ATOM 2690 N N . ALA A 1 336 ? -19.797 29.625 4.258 1 98.38 336 ALA A N 1
ATOM 2691 C CA . ALA A 1 336 ? -20.406 30.609 5.145 1 98.38 336 ALA A CA 1
ATOM 2692 C C . ALA A 1 336 ? -20.656 31.922 4.41 1 98.38 336 ALA A C 1
ATOM 2694 O O . ALA A 1 336 ? -19.828 32.375 3.615 1 98.38 336 ALA A O 1
ATOM 2695 N N . LEU A 1 337 ? -21.766 32.531 4.691 1 97.94 337 LEU A N 1
ATOM 2696 C CA . LEU A 1 337 ? -22.094 33.812 4.086 1 97.94 337 LEU A CA 1
ATOM 2697 C C . LEU A 1 337 ? -21.562 34.969 4.926 1 97.94 337 LEU A C 1
ATOM 2699 O O . LEU A 1 337 ? -21.484 36.094 4.449 1 97.94 337 LEU A O 1
ATOM 2703 N N . ASP A 1 338 ? -21.203 34.688 6.176 1 97.31 338 ASP A N 1
ATOM 2704 C CA . ASP A 1 338 ? -20.625 35.656 7.074 1 97.31 338 ASP A CA 1
ATOM 2705 C C . ASP A 1 338 ? -19.656 35 8.062 1 97.31 338 ASP A C 1
ATOM 2707 O O . ASP A 1 338 ? -19.625 33.781 8.195 1 97.31 338 ASP A O 1
ATOM 2711 N N . GLU A 1 339 ? -18.875 35.781 8.719 1 95.75 339 GLU A N 1
ATOM 2712 C CA . GLU A 1 339 ? -17.812 35.312 9.594 1 95.75 339 GLU A CA 1
ATOM 2713 C C . GLU A 1 339 ? -18.375 34.531 10.773 1 95.75 339 GLU A C 1
ATOM 2715 O O . GLU A 1 339 ? -17.797 33.5 11.18 1 95.75 339 GLU A O 1
ATOM 2720 N N . LYS A 1 340 ? -19.469 35 11.289 1 95.19 340 LYS A N 1
ATOM 2721 C CA . LYS A 1 340 ? -20.062 34.406 12.477 1 95.19 340 LYS A CA 1
ATOM 2722 C C . LYS A 1 340 ? -20.5 32.969 12.203 1 95.19 340 LYS A C 1
ATOM 2724 O O . LYS A 1 340 ? -20.547 32.125 13.117 1 95.19 340 LYS A O 1
ATOM 2729 N N . SER A 1 341 ? -20.766 32.656 10.969 1 96.94 341 SER A N 1
ATOM 2730 C CA . SER A 1 341 ? -21.312 31.359 10.602 1 96.94 341 SER A CA 1
ATOM 2731 C C . SER A 1 341 ? -20.219 30.344 10.336 1 96.94 341 SER A C 1
ATOM 2733 O O . SER A 1 341 ? -20.484 29.141 10.211 1 96.94 341 SER A O 1
ATOM 2735 N N . LEU A 1 342 ? -19 30.766 10.281 1 96.69 342 LEU A N 1
ATOM 2736 C CA . LEU A 1 342 ? -17.891 29.922 9.859 1 96.69 342 LEU A CA 1
ATOM 2737 C C . LEU A 1 342 ? -17.703 28.75 10.82 1 96.69 342 LEU A C 1
ATOM 2739 O O . LEU A 1 342 ? -17.5 27.609 10.383 1 96.69 342 LEU A O 1
ATOM 2743 N N . ASN A 1 343 ? -17.75 28.984 12.062 1 95.94 343 ASN A N 1
ATOM 2744 C CA . ASN A 1 343 ? -17.562 27.922 13.039 1 95.94 343 ASN A CA 1
ATOM 2745 C C . ASN A 1 343 ? -18.656 26.844 12.891 1 95.94 343 ASN A C 1
ATOM 2747 O O . ASN A 1 343 ? -18.375 25.656 13.016 1 95.94 343 ASN A O 1
ATOM 2751 N N . THR A 1 344 ? -19.875 27.297 12.656 1 96.75 344 THR A N 1
ATOM 2752 C CA . THR A 1 344 ? -20.969 26.344 12.453 1 96.75 344 THR A CA 1
ATOM 2753 C C . THR A 1 344 ? -20.766 25.547 11.172 1 96.75 344 THR A C 1
ATOM 2755 O O . THR A 1 344 ? -21.094 24.359 11.117 1 96.75 344 THR A O 1
ATOM 2758 N N . VAL A 1 345 ? -20.219 26.172 10.172 1 97.69 345 VAL A N 1
ATOM 2759 C CA . VAL A 1 345 ? -19.906 25.5 8.922 1 97.69 345 VAL A CA 1
ATOM 2760 C C . VAL A 1 345 ? -18.906 24.375 9.18 1 97.69 345 VAL A C 1
ATOM 2762 O O . VAL A 1 345 ? -19.078 23.25 8.703 1 97.69 345 VAL A O 1
ATOM 2765 N N . ILE A 1 346 ? -17.875 24.641 9.977 1 97.38 346 ILE A N 1
ATOM 2766 C CA . ILE A 1 346 ? -16.844 23.656 10.297 1 97.38 346 ILE A CA 1
ATOM 2767 C C . ILE A 1 346 ? -17.484 22.484 11.062 1 97.38 346 ILE A C 1
ATOM 2769 O O . ILE A 1 346 ? -17.25 21.328 10.734 1 97.38 346 ILE A O 1
ATOM 2773 N N . LYS A 1 347 ? -18.297 22.812 12.047 1 97.12 347 LYS A N 1
ATOM 2774 C CA . LYS A 1 347 ? -18.984 21.781 12.828 1 97.12 347 LYS A CA 1
ATOM 2775 C C . LYS A 1 347 ? -19.859 20.906 11.938 1 97.12 347 LYS A C 1
ATOM 2777 O O . LYS A 1 347 ? -19.859 19.688 12.086 1 97.12 347 LYS A O 1
ATOM 2782 N N . THR A 1 348 ? -20.594 21.531 11.008 1 97.88 348 THR A N 1
ATOM 2783 C CA . THR A 1 348 ? -21.469 20.812 10.078 1 97.88 348 THR A CA 1
ATOM 2784 C C . THR A 1 348 ? -20.656 19.906 9.156 1 97.88 348 THR A C 1
ATOM 2786 O O . THR A 1 348 ? -21.094 18.797 8.844 1 97.88 348 THR A O 1
ATOM 2789 N N . ALA A 1 349 ? -19.531 20.391 8.719 1 98.12 349 ALA A N 1
ATOM 2790 C CA . ALA A 1 349 ? -18.672 19.625 7.832 1 98.12 349 ALA A CA 1
ATOM 2791 C C . ALA A 1 349 ? -18.188 18.344 8.516 1 98.12 349 ALA A C 1
ATOM 2793 O O . ALA A 1 349 ? -18.141 17.281 7.891 1 98.12 349 ALA A O 1
ATOM 2794 N N . ILE A 1 350 ? -17.812 18.453 9.812 1 97.31 350 ILE A N 1
ATOM 2795 C CA . ILE A 1 350 ? -17.328 17.312 10.586 1 97.31 350 ILE A CA 1
ATOM 2796 C C . ILE A 1 350 ? -18.375 16.203 10.562 1 97.31 350 ILE A C 1
ATOM 2798 O O . ILE A 1 350 ? -18.047 15.031 10.312 1 97.31 350 ILE A O 1
ATOM 2802 N N . LYS A 1 351 ? -19.594 16.547 10.711 1 96.88 351 LYS A N 1
ATOM 2803 C CA . LYS A 1 351 ? -20.703 15.578 10.727 1 96.88 351 LYS A CA 1
ATOM 2804 C C . LYS A 1 351 ? -20.922 14.992 9.336 1 96.88 351 LYS A C 1
ATOM 2806 O O . LYS A 1 351 ? -21.031 13.773 9.18 1 96.88 351 LYS A O 1
ATOM 2811 N N . LYS A 1 352 ? -20.953 15.82 8.281 1 97.81 352 LYS A N 1
ATOM 2812 C CA . LYS A 1 352 ? -21.281 15.391 6.922 1 97.81 352 LYS A CA 1
ATOM 2813 C C . LYS A 1 352 ? -20.188 14.492 6.348 1 97.81 352 LYS A C 1
ATOM 2815 O O . LYS A 1 352 ? -20.484 13.57 5.582 1 97.81 352 LYS A O 1
ATOM 2820 N N . ARG A 1 353 ? -18.969 14.688 6.77 1 98.12 353 ARG A N 1
ATOM 2821 C CA . ARG A 1 353 ? -17.812 13.969 6.25 1 98.12 353 ARG A CA 1
ATOM 2822 C C . ARG A 1 353 ? -17.812 12.516 6.715 1 98.12 353 ARG A C 1
ATOM 2824 O O . ARG A 1 353 ? -17.062 11.688 6.184 1 98.12 353 ARG A O 1
ATOM 2831 N N . LYS A 1 354 ? -18.672 12.195 7.695 1 96.38 354 LYS A N 1
ATOM 2832 C CA . LYS A 1 354 ? -18.781 10.805 8.125 1 96.38 354 LYS A CA 1
ATOM 2833 C C . LYS A 1 354 ? -19.328 9.922 7.004 1 96.38 354 LYS A C 1
ATOM 2835 O O . LYS A 1 354 ? -19.047 8.719 6.957 1 96.38 354 LYS A O 1
ATOM 2840 N N . THR A 1 355 ? -20 10.578 6.023 1 95.06 355 THR A N 1
ATOM 2841 C CA . THR A 1 355 ? -20.656 9.758 5.02 1 95.06 355 THR A CA 1
ATOM 2842 C C . THR A 1 355 ? -20.344 10.25 3.615 1 95.06 355 THR A C 1
ATOM 2844 O O . THR A 1 355 ? -20.422 9.492 2.648 1 95.06 355 THR A O 1
ATOM 2847 N N . THR A 1 356 ? -20.047 11.539 3.525 1 97.25 356 THR A N 1
ATOM 2848 C CA . THR A 1 356 ? -19.984 12.125 2.191 1 97.25 356 THR A CA 1
ATOM 2849 C C . THR A 1 356 ? -18.75 13.023 2.057 1 97.25 356 THR A C 1
ATOM 2851 O O . THR A 1 356 ? -18.422 13.773 2.977 1 97.25 356 THR A O 1
ATOM 2854 N N . LYS A 1 357 ? -18.094 12.938 0.917 1 97.88 357 LYS A N 1
ATOM 2855 C CA . LYS A 1 357 ? -17.031 13.891 0.631 1 97.88 357 LYS A CA 1
ATOM 2856 C C . LYS A 1 357 ? -17.531 15.328 0.729 1 97.88 357 LYS A C 1
ATOM 2858 O O . LYS A 1 357 ? -18.484 15.703 0.042 1 97.88 357 LYS A O 1
ATOM 2863 N N . THR A 1 358 ? -16.906 16.094 1.6 1 98.62 358 THR A N 1
ATOM 2864 C CA . THR A 1 358 ? -17.391 17.438 1.884 1 98.62 358 THR A CA 1
ATOM 2865 C C . THR A 1 358 ? -16.234 18.438 1.871 1 98.62 358 THR A C 1
ATOM 2867 O O . THR A 1 358 ? -15.281 18.312 2.648 1 98.62 358 THR A O 1
ATOM 2870 N N . LEU A 1 359 ? -16.344 19.391 0.993 1 98.19 359 LEU A N 1
ATOM 2871 C CA . LEU A 1 359 ? -15.367 20.469 0.866 1 98.19 359 LEU A CA 1
ATOM 2872 C C . LEU A 1 359 ? -15.844 21.719 1.585 1 98.19 359 LEU A C 1
ATOM 2874 O O . LEU A 1 359 ? -17.031 22.047 1.562 1 98.19 359 LEU A O 1
ATOM 2878 N N . VAL A 1 360 ? -14.906 22.422 2.197 1 97.94 360 VAL A N 1
ATOM 2879 C CA . VAL A 1 360 ? -15.281 23.594 2.973 1 97.94 360 VAL A CA 1
ATOM 2880 C C . VAL A 1 360 ? -14.484 24.812 2.482 1 97.94 360 VAL A C 1
ATOM 2882 O O . VAL A 1 360 ? -13.281 24.719 2.256 1 97.94 360 VAL A O 1
ATOM 2885 N N . GLU A 1 361 ? -15.18 25.875 2.305 1 96.56 361 GLU A N 1
ATOM 2886 C CA . GLU A 1 361 ? -14.547 27.172 2.076 1 96.56 361 GLU A CA 1
ATOM 2887 C C . GLU A 1 361 ? -14.359 27.938 3.385 1 96.56 361 GLU A C 1
ATOM 2889 O O . GLU A 1 361 ? -15.336 28.219 4.09 1 96.56 361 GLU A O 1
ATOM 2894 N N . TYR A 1 362 ? -13.125 28.406 3.637 1 95.69 362 TYR A N 1
ATOM 2895 C CA . TYR A 1 362 ? -12.773 28.953 4.945 1 95.69 362 TYR A CA 1
ATOM 2896 C C . TYR A 1 362 ? -13.055 30.438 5.012 1 95.69 362 TYR A C 1
ATOM 2898 O O . TYR A 1 362 ? -13.008 31.047 6.09 1 95.69 362 TYR A O 1
ATOM 2906 N N . ALA A 1 363 ? -13.32 31.031 3.9 1 95.69 363 ALA A N 1
ATOM 2907 C CA . ALA A 1 363 ? -13.633 32.438 3.873 1 95.69 363 ALA A CA 1
ATOM 2908 C C . ALA A 1 363 ? -15.117 32.688 3.59 1 95.69 363 ALA A C 1
ATOM 2910 O O . ALA A 1 363 ? -15.695 32.031 2.721 1 95.69 363 ALA A O 1
ATOM 2911 N N . PRO A 1 364 ? -15.664 33.625 4.398 1 96.94 364 PRO A N 1
ATOM 2912 C CA . PRO A 1 364 ? -17.016 34 4 1 96.94 364 PRO A CA 1
ATOM 2913 C C . PRO A 1 364 ? -17.062 34.656 2.613 1 96.94 364 PRO A C 1
ATOM 2915 O O . PRO A 1 364 ? -16.156 35.406 2.248 1 96.94 364 PRO A O 1
ATOM 2918 N N . ARG A 1 365 ? -18.047 34.281 1.953 1 97.44 365 ARG A N 1
ATOM 2919 C CA . ARG A 1 365 ? -18.234 34.781 0.599 1 97.44 365 ARG A CA 1
ATOM 2920 C C . ARG A 1 365 ? -19.703 35.031 0.309 1 97.44 365 ARG A C 1
ATOM 2922 O O . ARG A 1 365 ? -20.578 34.688 1.104 1 97.44 365 ARG A O 1
ATOM 2929 N N . SER A 1 366 ? -19.922 35.781 -0.847 1 96.88 366 SER A N 1
ATOM 2930 C CA . SER A 1 366 ? -21.281 35.969 -1.322 1 96.88 366 SER A CA 1
ATOM 2931 C C . SER A 1 366 ? -21.844 34.688 -1.923 1 96.88 366 SER A C 1
ATOM 2933 O O . SER A 1 366 ? -21.078 33.781 -2.279 1 96.88 366 SER A O 1
ATOM 2935 N N . PHE A 1 367 ? -23.141 34.688 -2.02 1 95.38 367 PHE A N 1
ATOM 2936 C CA . PHE A 1 367 ? -23.859 33.531 -2.561 1 95.38 367 PHE A CA 1
ATOM 2937 C C . PHE A 1 367 ? -23.297 33.125 -3.92 1 95.38 367 PHE A C 1
ATOM 2939 O O . PHE A 1 367 ? -22.922 31.984 -4.125 1 95.38 367 PHE A O 1
ATOM 2946 N N . GLY A 1 368 ? -23.172 34.031 -4.801 1 95.81 368 GLY A N 1
ATOM 2947 C CA . GLY A 1 368 ? -22.688 33.781 -6.148 1 95.81 368 GLY A CA 1
ATOM 2948 C C . GLY A 1 368 ? -21.281 33.25 -6.184 1 95.81 368 GLY A C 1
ATOM 2949 O O . GLY A 1 368 ? -20.984 32.344 -6.953 1 95.81 368 GLY A O 1
ATOM 2950 N N . LYS A 1 369 ? -20.438 33.781 -5.363 1 97.44 369 LYS A N 1
ATOM 2951 C CA . LYS A 1 369 ? -19.031 33.375 -5.324 1 97.44 369 LYS A CA 1
ATOM 2952 C C . LYS A 1 369 ? -18.922 31.922 -4.844 1 97.44 369 LYS A C 1
ATOM 2954 O O . LYS A 1 369 ? -18.094 31.156 -5.359 1 97.44 369 LYS A O 1
ATOM 2959 N N . HIS A 1 370 ? -19.719 31.547 -3.893 1 98 370 HIS A N 1
ATOM 2960 C CA . HIS A 1 370 ? -19.703 30.172 -3.398 1 98 370 HIS A CA 1
ATOM 2961 C C . HIS A 1 370 ? -20.078 29.188 -4.5 1 98 370 HIS A C 1
ATOM 2963 O O . HIS A 1 370 ? -19.422 28.156 -4.652 1 98 370 HIS A O 1
ATOM 2969 N N . PHE A 1 371 ? -21.062 29.516 -5.27 1 97.06 371 PHE A N 1
ATOM 2970 C CA . PHE A 1 371 ? -21.484 28.625 -6.34 1 97.06 371 PHE A CA 1
ATOM 2971 C C . PHE A 1 371 ? -20.391 28.484 -7.398 1 97.06 371 PHE A C 1
ATOM 2973 O O . PHE A 1 371 ? -20.156 27.391 -7.922 1 97.06 371 PHE A O 1
ATOM 2980 N N . GLY A 1 372 ? -19.766 29.578 -7.695 1 96.5 372 GLY A N 1
ATOM 2981 C CA . GLY A 1 372 ? -18.656 29.531 -8.633 1 96.5 372 GLY A CA 1
ATOM 2982 C C . GLY A 1 372 ? -17.531 28.625 -8.18 1 96.5 372 GLY A C 1
ATOM 2983 O O . GLY A 1 372 ? -17.016 27.828 -8.969 1 96.5 372 GLY A O 1
ATOM 2984 N N . ILE A 1 373 ? -17.203 28.734 -6.902 1 96.31 373 ILE A N 1
ATOM 2985 C CA . ILE A 1 373 ? -16.125 27.922 -6.344 1 96.31 373 ILE A CA 1
ATOM 2986 C C . ILE A 1 373 ? -16.547 26.453 -6.332 1 96.31 373 ILE A C 1
ATOM 2988 O O . ILE A 1 373 ? -15.773 25.562 -6.688 1 96.31 373 ILE A O 1
ATOM 2992 N N . ALA A 1 374 ? -17.797 26.156 -5.938 1 97.25 374 ALA A N 1
ATOM 2993 C CA . ALA A 1 374 ? -18.328 24.797 -5.883 1 97.25 374 ALA A CA 1
ATOM 2994 C C . ALA A 1 374 ? -18.234 24.125 -7.246 1 97.25 374 ALA A C 1
ATOM 2996 O O . ALA A 1 374 ? -17.812 22.969 -7.344 1 97.25 374 ALA A O 1
ATOM 2997 N N . GLU A 1 375 ? -18.578 24.797 -8.273 1 95.06 375 GLU A N 1
ATOM 2998 C CA . GLU A 1 375 ? -18.531 24.266 -9.633 1 95.06 375 GLU A CA 1
ATOM 2999 C C . GLU A 1 375 ? -17.109 23.938 -10.055 1 95.06 375 GLU A C 1
ATOM 3001 O O . GLU A 1 375 ? -16.859 22.891 -10.656 1 95.06 375 GLU A O 1
ATOM 3006 N N . LYS A 1 376 ? -16.281 24.844 -9.703 1 94 376 LYS A N 1
ATOM 3007 C CA . LYS A 1 376 ? -14.883 24.656 -10.047 1 94 376 LYS A CA 1
ATOM 3008 C C . LYS A 1 376 ? -14.312 23.422 -9.352 1 94 376 LYS A C 1
ATOM 3010 O O . LYS A 1 376 ? -13.453 22.734 -9.898 1 94 376 LYS A O 1
ATOM 3015 N N . LEU A 1 377 ? -14.797 23.172 -8.164 1 94.62 377 LEU A N 1
ATOM 3016 C CA . LEU A 1 377 ? -14.289 22.062 -7.359 1 94.62 377 LEU A CA 1
ATOM 3017 C C . LEU A 1 377 ? -15.023 20.766 -7.699 1 94.62 377 LEU A C 1
ATOM 3019 O O . LEU A 1 377 ? -14.695 19.703 -7.156 1 94.62 377 LEU A O 1
ATOM 3023 N N . GLY A 1 378 ? -16 20.812 -8.555 1 92.69 378 GLY A N 1
ATOM 3024 C CA . GLY A 1 378 ? -16.734 19.641 -9.016 1 92.69 378 GLY A CA 1
ATOM 3025 C C . GLY A 1 378 ? -17.797 19.188 -8.031 1 92.69 378 GLY A C 1
ATOM 3026 O O . GLY A 1 378 ? -18.219 18.031 -8.07 1 92.69 378 GLY A O 1
ATOM 3027 N N . ALA A 1 379 ? -18.188 20.031 -7.059 1 97 379 ALA A N 1
ATOM 3028 C CA . ALA A 1 379 ? -19.25 19.688 -6.125 1 97 379 ALA A CA 1
ATOM 3029 C C . ALA A 1 379 ? -20.625 19.781 -6.793 1 97 379 ALA A C 1
ATOM 3031 O O . ALA A 1 379 ? -20.875 20.703 -7.578 1 97 379 ALA A O 1
ATOM 3032 N N . ASN A 1 380 ? -21.469 18.828 -6.48 1 96.88 380 ASN A N 1
ATOM 3033 C CA . ASN A 1 380 ? -22.797 18.859 -7.07 1 96.88 380 ASN A CA 1
ATOM 3034 C C . ASN A 1 380 ? -23.859 19.297 -6.055 1 96.88 380 ASN A C 1
ATOM 3036 O O . ASN A 1 380 ? -25 19.578 -6.418 1 96.88 380 ASN A O 1
ATOM 3040 N N . ILE A 1 381 ? -23.5 19.422 -4.809 1 97.94 381 ILE A N 1
ATOM 3041 C CA . ILE A 1 381 ? -24.375 19.906 -3.76 1 97.94 381 ILE A CA 1
ATOM 3042 C C . ILE A 1 381 ? -23.734 21.094 -3.053 1 97.94 381 ILE A C 1
ATOM 3044 O O . ILE A 1 381 ? -22.625 20.984 -2.529 1 97.94 381 ILE A O 1
ATOM 3048 N N . VAL A 1 382 ? -24.422 22.188 -3.037 1 98.44 382 VAL A N 1
ATOM 3049 C CA . VAL A 1 382 ? -23.938 23.391 -2.354 1 98.44 382 VAL A CA 1
ATOM 3050 C C . VAL A 1 382 ? -24.781 23.656 -1.11 1 98.44 382 VAL A C 1
ATOM 3052 O O . VAL A 1 382 ? -26.016 23.703 -1.189 1 98.44 382 VAL A O 1
ATOM 3055 N N . ALA A 1 383 ? -24.141 23.781 -0.035 1 98.62 383 ALA A N 1
ATOM 3056 C CA . ALA A 1 383 ? -24.812 24.078 1.227 1 98.62 383 ALA A CA 1
ATOM 3057 C C . ALA A 1 383 ? -24.219 25.328 1.888 1 98.62 383 ALA A C 1
ATOM 3059 O O . ALA A 1 383 ? -23 25.422 2.035 1 98.62 383 ALA A O 1
ATOM 3060 N N . LEU A 1 384 ? -25.062 26.266 2.289 1 98.56 384 LEU A N 1
ATOM 3061 C CA . LEU A 1 384 ? -24.594 27.547 2.795 1 98.56 384 LEU A CA 1
ATOM 3062 C C . LEU A 1 384 ? -25.266 27.891 4.117 1 98.56 384 LEU A C 1
ATOM 3064 O O . LEU A 1 384 ? -26.438 27.562 4.328 1 98.56 384 LEU A O 1
ATOM 3068 N N . ILE A 1 385 ? -24.562 28.531 4.98 1 98.44 385 ILE A N 1
ATOM 3069 C CA . ILE A 1 385 ? -25.078 29.016 6.254 1 98.44 385 ILE A CA 1
ATOM 3070 C C . ILE A 1 385 ? -24.766 30.516 6.395 1 98.44 385 ILE A C 1
ATOM 3072 O O . ILE A 1 385 ? -23.625 30.922 6.238 1 98.44 385 ILE A O 1
ATOM 3076 N N . GLY A 1 386 ? -25.688 31.312 6.625 1 97.56 386 GLY A N 1
ATOM 3077 C CA . GLY A 1 386 ? -25.578 32.719 6.973 1 97.56 386 GLY A CA 1
ATOM 3078 C C . GLY A 1 386 ? -26.297 33.062 8.258 1 97.56 386 GLY A C 1
ATOM 3079 O O . GLY A 1 386 ? -26.641 32.188 9.047 1 97.56 386 GLY A O 1
ATOM 3080 N N . GLU A 1 387 ? -26.406 34.312 8.438 1 96.62 387 GLU A N 1
ATOM 3081 C CA . GLU A 1 387 ? -27.031 34.812 9.664 1 96.62 387 GLU A CA 1
ATOM 3082 C C . GLU A 1 387 ? -28.453 34.25 9.82 1 96.62 387 GLU A C 1
ATOM 3084 O O . GLU A 1 387 ? -28.844 33.875 10.914 1 96.62 387 GLU A O 1
ATOM 3089 N N . ASN A 1 388 ? -29.188 34.281 8.781 1 95.94 388 ASN A N 1
ATOM 3090 C CA . ASN A 1 388 ? -30.562 33.812 8.82 1 95.94 388 ASN A CA 1
ATOM 3091 C C . ASN A 1 388 ? -30.625 32.312 9.18 1 95.94 388 ASN A C 1
ATOM 3093 O O . ASN A 1 388 ? -31.453 31.906 10 1 95.94 388 ASN A O 1
ATOM 3097 N N . GLU A 1 389 ? -29.781 31.562 8.469 1 96.19 389 GLU A N 1
ATOM 3098 C CA . GLU A 1 389 ? -29.719 30.125 8.727 1 96.19 389 GLU A CA 1
ATOM 3099 C C . GLU A 1 389 ? -29.297 29.844 10.172 1 96.19 389 GLU A C 1
ATOM 3101 O O . GLU A 1 389 ? -29.859 28.953 10.82 1 96.19 389 GLU A O 1
ATOM 3106 N N . LEU A 1 390 ? -28.297 30.578 10.695 1 95.56 390 LEU A N 1
ATOM 3107 C CA . LEU A 1 390 ? -27.828 30.422 12.07 1 95.56 390 LEU A CA 1
ATOM 3108 C C . LEU A 1 390 ? -28.969 30.672 13.062 1 95.56 390 LEU A C 1
ATOM 3110 O O . LEU A 1 390 ? -29.156 29.891 14.008 1 95.56 390 LEU A O 1
ATOM 3114 N N . ASN A 1 391 ? -29.688 31.719 12.805 1 96.06 391 ASN A N 1
ATOM 3115 C CA . ASN A 1 391 ? -30.766 32.125 13.703 1 96.06 391 ASN A CA 1
ATOM 3116 C C . ASN A 1 391 ? -31.922 31.094 13.695 1 96.06 391 ASN A C 1
ATOM 3118 O O . ASN A 1 391 ? -32.531 30.859 14.727 1 96.06 391 ASN A O 1
ATOM 3122 N N . SER A 1 392 ? -32.188 30.562 12.562 1 96.56 392 SER A N 1
ATOM 3123 C CA . SER A 1 392 ? -33.312 29.641 12.422 1 96.56 392 SER A CA 1
ATOM 3124 C C . SER A 1 392 ? -32.875 28.188 12.609 1 96.56 392 SER A C 1
ATOM 3126 O O . SER A 1 392 ? -33.688 27.281 12.578 1 96.56 392 SER A O 1
ATOM 3128 N N . GLY A 1 393 ? -31.562 27.969 12.766 1 96.56 393 GLY A N 1
ATOM 3129 C CA . GLY A 1 393 ? -31.047 26.625 12.922 1 96.56 393 GLY A CA 1
ATOM 3130 C C . GLY A 1 393 ? -31.188 25.781 11.664 1 96.56 393 GLY A C 1
ATOM 3131 O O . GLY A 1 393 ? -31.531 24.609 11.742 1 96.56 393 GLY A O 1
ATOM 3132 N N . THR A 1 394 ? -31.031 26.422 10.516 1 97.69 394 THR A N 1
ATOM 3133 C CA . THR A 1 394 ? -31.219 25.734 9.242 1 97.69 394 THR A CA 1
ATOM 3134 C C . THR A 1 394 ? -29.984 25.875 8.367 1 97.69 394 THR A C 1
ATOM 3136 O O . THR A 1 394 ? -29 26.5 8.766 1 97.69 394 THR A O 1
ATOM 3139 N N . ILE A 1 395 ? -29.984 25.25 7.227 1 98.25 395 ILE A N 1
ATOM 3140 C CA . ILE A 1 395 ? -28.922 25.328 6.223 1 98.25 395 ILE A CA 1
ATOM 3141 C C . ILE A 1 395 ? -29.547 25.344 4.824 1 98.25 395 ILE A C 1
ATOM 3143 O O . ILE A 1 395 ? -30.484 24.609 4.547 1 98.25 395 ILE A O 1
ATOM 3147 N N . TYR A 1 396 ? -29.094 26.203 4.055 1 98.12 396 TYR A N 1
ATOM 3148 C CA . TYR A 1 396 ? -29.5 26.266 2.656 1 98.12 396 TYR A CA 1
ATOM 3149 C C . TYR A 1 396 ? -28.797 25.203 1.833 1 98.12 396 TYR A C 1
ATOM 3151 O O . TYR A 1 396 ? -27.578 25.047 1.91 1 98.12 396 TYR A O 1
ATOM 3159 N N . ILE A 1 397 ? -29.562 24.375 1.034 1 98.31 397 ILE A N 1
ATOM 3160 C CA . ILE A 1 397 ? -28.969 23.328 0.214 1 98.31 397 ILE A CA 1
ATOM 3161 C C . ILE A 1 397 ? -29.484 23.438 -1.219 1 98.31 397 ILE A C 1
ATOM 3163 O O . ILE A 1 397 ? -30.688 23.594 -1.443 1 98.31 397 ILE A O 1
ATOM 3167 N N . LYS A 1 398 ? -28.609 23.359 -2.152 1 97.75 398 LYS A N 1
ATOM 3168 C CA . LYS A 1 398 ? -29 23.344 -3.562 1 97.75 398 LYS A CA 1
ATOM 3169 C C . LYS A 1 398 ? -28.219 22.297 -4.332 1 97.75 398 LYS A C 1
ATOM 3171 O O . LYS A 1 398 ? -27 22.203 -4.203 1 97.75 398 LYS A O 1
ATOM 3176 N N . ASN A 1 399 ? -28.938 21.516 -5.047 1 96.31 399 ASN A N 1
ATOM 3177 C CA . ASN A 1 399 ? -28.328 20.594 -6 1 96.31 399 ASN A CA 1
ATOM 3178 C C . ASN A 1 399 ? -28.078 21.266 -7.348 1 96.31 399 ASN A C 1
ATOM 3180 O O . ASN A 1 399 ? -29.031 21.688 -8.023 1 96.31 399 ASN A O 1
ATOM 3184 N N . ILE A 1 400 ? -26.859 21.297 -7.668 1 93.94 400 ILE A N 1
ATOM 3185 C CA . ILE A 1 400 ? -26.469 22.031 -8.875 1 93.94 400 ILE A CA 1
ATOM 3186 C C . ILE A 1 400 ? -27.016 21.312 -10.109 1 93.94 400 ILE A C 1
ATOM 3188 O O . ILE A 1 400 ? -27.422 21.953 -11.078 1 93.94 400 ILE A O 1
ATOM 3192 N N . LYS A 1 401 ? -27.062 20.047 -10.07 1 89.75 401 LYS A N 1
ATOM 3193 C CA . LYS A 1 401 ? -27.5 19.266 -11.219 1 89.75 401 LYS A CA 1
ATOM 3194 C C . LYS A 1 401 ? -29.016 19.359 -11.398 1 89.75 401 LYS A C 1
ATOM 3196 O O . LYS A 1 401 ? -29.5 19.641 -12.5 1 89.75 401 LYS A O 1
ATOM 3201 N N . THR A 1 402 ? -29.766 19.188 -10.344 1 92.5 402 THR A N 1
ATOM 3202 C CA . THR A 1 402 ? -31.219 19.172 -10.43 1 92.5 402 THR A CA 1
ATOM 3203 C C . THR A 1 402 ? -31.797 20.562 -10.211 1 92.5 402 THR A C 1
ATOM 3205 O O . THR A 1 402 ? -32.969 20.812 -10.508 1 92.5 402 THR A O 1
ATOM 3208 N N . GLN A 1 403 ? -31.016 21.422 -9.68 1 93.75 403 GLN A N 1
ATOM 3209 C CA . GLN A 1 403 ? -31.391 22.797 -9.391 1 93.75 403 GLN A CA 1
ATOM 3210 C C . GLN A 1 403 ? -32.406 22.875 -8.242 1 93.75 403 GLN A C 1
ATOM 3212 O O . GLN A 1 403 ? -32.906 23.953 -7.918 1 93.75 403 GLN A O 1
ATOM 3217 N N . GLU A 1 404 ? -32.562 21.75 -7.672 1 95.75 404 GLU A N 1
ATOM 3218 C CA . GLU A 1 404 ? -33.438 21.719 -6.516 1 95.75 404 GLU A CA 1
ATOM 3219 C C . GLU A 1 404 ? -32.812 22.406 -5.312 1 95.75 404 GLU A C 1
ATOM 3221 O O . GLU A 1 404 ? -31.609 22.234 -5.051 1 95.75 404 GLU A O 1
ATOM 3226 N N . GLN A 1 405 ? -33.562 23.297 -4.711 1 95.94 405 GLN A N 1
ATOM 3227 C CA . GLN A 1 405 ? -33.125 24.016 -3.525 1 95.94 405 GLN A CA 1
ATOM 3228 C C . GLN A 1 405 ? -34.031 23.75 -2.332 1 95.94 405 GLN A C 1
ATOM 3230 O O . GLN A 1 405 ? -35.25 23.719 -2.475 1 95.94 405 GLN A O 1
ATOM 3235 N N . ILE A 1 406 ? -33.438 23.484 -1.176 1 95.5 406 ILE A N 1
ATOM 3236 C CA . ILE A 1 406 ? -34.219 23.219 0.025 1 95.5 406 ILE A CA 1
ATOM 3237 C C . ILE A 1 406 ? -33.531 23.812 1.242 1 95.5 406 ILE A C 1
ATOM 3239 O O . ILE A 1 406 ? -32.312 23.984 1.236 1 95.5 406 ILE A O 1
ATOM 3243 N N . ASN A 1 407 ? -34.25 24.219 2.238 1 95.88 407 ASN A N 1
ATOM 3244 C CA . ASN A 1 407 ? -33.75 24.562 3.568 1 95.88 407 ASN A CA 1
ATOM 3245 C C . ASN A 1 407 ? -34.062 23.453 4.574 1 95.88 407 ASN A C 1
ATOM 3247 O O . ASN A 1 407 ? -35.219 23.062 4.762 1 95.88 407 ASN A O 1
ATOM 3251 N N . LYS A 1 408 ? -33.031 22.969 5.148 1 96.5 408 LYS A N 1
ATOM 3252 C CA . LYS A 1 408 ? -33.188 21.875 6.113 1 96.5 408 LYS A CA 1
ATOM 3253 C C . LYS A 1 408 ? -32.656 22.297 7.488 1 96.5 408 LYS A C 1
ATOM 3255 O O . LYS A 1 408 ? -31.844 23.203 7.602 1 96.5 408 LYS A O 1
ATOM 3260 N N . LYS A 1 409 ? -33.25 21.641 8.5 1 96.75 409 LYS A N 1
ATOM 3261 C CA . LYS A 1 409 ? -32.656 21.812 9.828 1 96.75 409 LYS A CA 1
ATOM 3262 C C . LYS A 1 409 ? -31.219 21.328 9.859 1 96.75 409 LYS A C 1
ATOM 3264 O O . LYS A 1 409 ? -30.891 20.281 9.273 1 96.75 409 LYS A O 1
ATOM 3269 N N . LEU A 1 410 ? -30.391 22.062 10.5 1 95.44 410 LEU A N 1
ATOM 3270 C CA . LEU A 1 410 ? -28.969 21.734 10.578 1 95.44 410 LEU A CA 1
ATOM 3271 C C . LEU A 1 410 ? -28.766 20.328 11.133 1 95.44 410 LEU A C 1
ATOM 3273 O O . LEU A 1 410 ? -27.891 19.609 10.672 1 95.44 410 LEU A O 1
ATOM 3277 N N . GLU A 1 411 ? -29.594 19.922 12.047 1 92.25 411 GLU A N 1
ATOM 3278 C CA . GLU A 1 411 ? -29.469 18.609 12.695 1 92.25 411 GLU A CA 1
ATOM 3279 C C . GLU A 1 411 ? -29.797 17.484 11.734 1 92.25 411 GLU A C 1
ATOM 3281 O O . GLU A 1 411 ? -29.359 16.344 11.922 1 92.25 411 GLU A O 1
ATOM 3286 N N . GLU A 1 412 ? -30.562 17.828 10.695 1 93.5 412 GLU A N 1
ATOM 3287 C CA . GLU A 1 412 ? -31.016 16.812 9.742 1 93.5 412 GLU A CA 1
ATOM 3288 C C . GLU A 1 412 ? -30.078 16.719 8.539 1 93.5 412 GLU A C 1
ATOM 3290 O O . GLU A 1 412 ? -30.234 15.852 7.684 1 93.5 412 GLU A O 1
ATOM 3295 N N . PHE A 1 413 ? -29.281 17.734 8.539 1 92.94 413 PHE A N 1
ATOM 3296 C CA . PHE A 1 413 ? -28.328 17.734 7.441 1 92.94 413 PHE A CA 1
ATOM 3297 C C . PHE A 1 413 ? -27.141 16.828 7.75 1 92.94 413 PHE A C 1
ATOM 3299 O O . PHE A 1 413 ? -26.562 16.891 8.844 1 92.94 413 PHE A O 1
ATOM 3306 N N . MET B 1 1 ? 35.406 -42.562 -2.783 1 27.34 1 MET B N 1
ATOM 3307 C CA . MET B 1 1 ? 34 -42.562 -2.361 1 27.34 1 MET B CA 1
ATOM 3308 C C . MET B 1 1 ? 33.656 -41.25 -1.617 1 27.34 1 MET B C 1
ATOM 3310 O O . MET B 1 1 ? 33.844 -41.188 -0.399 1 27.34 1 MET B O 1
ATOM 3314 N N . SER B 1 2 ? 34.125 -40.062 -2.104 1 30.55 2 SER B N 1
ATOM 3315 C CA . SER B 1 2 ? 34.188 -38.688 -1.646 1 30.55 2 SER B CA 1
ATOM 3316 C C . SER B 1 2 ? 32.781 -38.188 -1.228 1 30.55 2 SER B C 1
ATOM 3318 O O . SER B 1 2 ? 31.812 -38.438 -1.927 1 30.55 2 SER B O 1
ATOM 3320 N N . ASN B 1 3 ? 32.562 -38.062 0.148 1 30.55 3 ASN B N 1
ATOM 3321 C CA . ASN B 1 3 ? 31.391 -37.594 0.911 1 30.55 3 ASN B CA 1
ATOM 3322 C C . ASN B 1 3 ? 30.859 -36.281 0.387 1 30.55 3 ASN B C 1
ATOM 3324 O O . ASN B 1 3 ? 31.516 -35.25 0.535 1 30.55 3 ASN B O 1
ATOM 3328 N N . SER B 1 4 ? 30.312 -36.188 -0.815 1 35.38 4 SER B N 1
ATOM 3329 C CA . SER B 1 4 ? 29.672 -35 -1.369 1 35.38 4 SER B CA 1
ATOM 3330 C C . SER B 1 4 ? 28.797 -34.312 -0.326 1 35.38 4 SER B C 1
ATOM 3332 O O . SER B 1 4 ? 27.781 -34.844 0.106 1 35.38 4 SER B O 1
ATOM 3334 N N . GLU B 1 5 ? 29.391 -33.656 0.685 1 35.81 5 GLU B N 1
ATOM 3335 C CA . GLU B 1 5 ? 28.781 -32.875 1.755 1 35.81 5 GLU B CA 1
ATOM 3336 C C . GLU B 1 5 ? 27.672 -31.984 1.217 1 35.81 5 GLU B C 1
ATOM 3338 O O . GLU B 1 5 ? 27.906 -31.172 0.314 1 35.81 5 GLU B O 1
ATOM 3343 N N . GLN B 1 6 ? 26.422 -32.469 1.106 1 36.41 6 GLN B N 1
ATOM 3344 C CA . GLN B 1 6 ? 25.219 -31.656 0.952 1 36.41 6 GLN B CA 1
ATOM 3345 C C . GLN B 1 6 ? 25.312 -30.375 1.771 1 36.41 6 GLN B C 1
ATOM 3347 O O . GLN B 1 6 ? 25.25 -30.406 3.002 1 36.41 6 GLN B O 1
ATOM 3352 N N . LYS B 1 7 ? 26.219 -29.5 1.52 1 45.88 7 LYS B N 1
ATOM 3353 C CA . LYS B 1 7 ? 26.328 -28.203 2.182 1 45.88 7 LYS B CA 1
ATOM 3354 C C . LYS B 1 7 ? 24.953 -27.609 2.467 1 45.88 7 LYS B C 1
ATOM 3356 O O . LYS B 1 7 ? 24.188 -27.312 1.542 1 45.88 7 LYS B O 1
ATOM 3361 N N . SER B 1 8 ? 24.266 -27.953 3.568 1 54.31 8 SER B N 1
ATOM 3362 C CA . SER B 1 8 ? 23.031 -27.438 4.145 1 54.31 8 SER B CA 1
ATOM 3363 C C . SER B 1 8 ? 22.891 -25.938 3.889 1 54.31 8 SER B C 1
ATOM 3365 O O . SER B 1 8 ? 23.734 -25.141 4.316 1 54.31 8 SER B O 1
ATOM 3367 N N . THR B 1 9 ? 22.094 -25.469 2.914 1 72.75 9 THR B N 1
ATOM 3368 C CA . THR B 1 9 ? 21.859 -24.062 2.586 1 72.75 9 THR B CA 1
ATOM 3369 C C . THR B 1 9 ? 21.266 -23.328 3.773 1 72.75 9 THR B C 1
ATOM 3371 O O . THR B 1 9 ? 20.203 -23.703 4.273 1 72.75 9 THR B O 1
ATOM 3374 N N . LYS B 1 10 ? 22.047 -22.422 4.395 1 83.31 10 LYS B N 1
ATOM 3375 C CA . LYS B 1 10 ? 21.641 -21.625 5.547 1 83.31 10 LYS B CA 1
ATOM 3376 C C . LYS B 1 10 ? 20.391 -20.812 5.242 1 83.31 10 LYS B C 1
ATOM 3378 O O . LYS B 1 10 ? 20.266 -20.219 4.168 1 83.31 10 LYS B O 1
ATOM 3383 N N . THR B 1 11 ? 19.391 -20.922 6.172 1 90.75 11 THR B N 1
ATOM 3384 C CA . THR B 1 11 ? 18.141 -20.156 6.059 1 90.75 11 THR B CA 1
ATOM 3385 C C . THR B 1 11 ? 18.406 -18.656 6.113 1 90.75 11 THR B C 1
ATOM 3387 O O . THR B 1 11 ? 19.266 -18.203 6.871 1 90.75 11 THR B O 1
ATOM 3390 N N . ILE B 1 12 ? 17.766 -17.984 5.297 1 94.31 12 ILE B N 1
ATOM 3391 C CA . ILE B 1 12 ? 17.891 -16.531 5.254 1 94.31 12 ILE B CA 1
ATOM 3392 C C . ILE B 1 12 ? 16.797 -15.891 6.086 1 94.31 12 ILE B C 1
ATOM 3394 O O . ILE B 1 12 ? 15.625 -16.281 5.984 1 94.31 12 ILE B O 1
ATOM 3398 N N . GLN B 1 13 ? 17.188 -14.938 6.887 1 94.62 13 GLN B N 1
ATOM 3399 C CA . GLN B 1 13 ? 16.25 -14.242 7.758 1 94.62 13 GLN B CA 1
ATOM 3400 C C . GLN B 1 13 ? 16.062 -12.797 7.316 1 94.62 13 GLN B C 1
ATOM 3402 O O . GLN B 1 13 ? 16.891 -12.25 6.59 1 94.62 13 GLN B O 1
ATOM 3407 N N . SER B 1 14 ? 14.906 -12.281 7.715 1 95.44 14 SER B N 1
ATOM 3408 C CA . SER B 1 14 ? 14.719 -10.852 7.492 1 95.44 14 SER B CA 1
ATOM 3409 C C . SER B 1 14 ? 15.773 -10.023 8.227 1 95.44 14 SER B C 1
ATOM 3411 O O . SER B 1 14 ? 16.312 -10.469 9.242 1 95.44 14 SER B O 1
ATOM 3413 N N . LEU B 1 15 ? 16.078 -8.867 7.68 1 95.75 15 LEU B N 1
ATOM 3414 C CA . LEU B 1 15 ? 17.062 -7.984 8.305 1 95.75 15 LEU B CA 1
ATOM 3415 C C . LEU B 1 15 ? 16.531 -7.453 9.641 1 95.75 15 LEU B C 1
ATOM 3417 O O . LEU B 1 15 ? 15.328 -7.332 9.836 1 95.75 15 LEU B O 1
ATOM 3421 N N . ARG B 1 16 ? 17.516 -7.137 10.477 1 93.56 16 ARG B N 1
ATOM 3422 C CA . ARG B 1 16 ? 17.141 -6.523 11.75 1 93.56 16 ARG B CA 1
ATOM 3423 C C . ARG B 1 16 ? 16.328 -5.258 11.531 1 93.56 16 ARG B C 1
ATOM 3425 O O . ARG B 1 16 ? 16.703 -4.391 10.742 1 93.56 16 ARG B O 1
ATOM 3432 N N . GLY B 1 17 ? 15.18 -5.18 12.203 1 94.56 17 GLY B N 1
ATOM 3433 C CA . GLY B 1 17 ? 14.336 -4 12.109 1 94.56 17 GLY B CA 1
ATOM 3434 C C . GLY B 1 17 ? 13.352 -4.066 10.953 1 94.56 17 GLY B C 1
ATOM 3435 O O . GLY B 1 17 ? 12.523 -3.17 10.789 1 94.56 17 GLY B O 1
ATOM 3436 N N . MET B 1 18 ? 13.492 -5.105 10.156 1 95.19 18 MET B N 1
ATOM 3437 C CA . MET B 1 18 ? 12.555 -5.332 9.062 1 95.19 18 MET B CA 1
ATOM 3438 C C . MET B 1 18 ? 11.609 -6.48 9.383 1 95.19 18 MET B C 1
ATOM 3440 O O . MET B 1 18 ? 12.047 -7.617 9.562 1 95.19 18 MET B O 1
ATOM 3444 N N . LYS B 1 19 ? 10.352 -6.168 9.453 1 94.5 19 LYS B N 1
ATOM 3445 C CA . LYS B 1 19 ? 9.391 -7.18 9.883 1 94.5 19 LYS B CA 1
ATOM 3446 C C . LYS B 1 19 ? 8.352 -7.449 8.805 1 94.5 19 LYS B C 1
ATOM 3448 O O . LYS B 1 19 ? 7.891 -6.523 8.133 1 94.5 19 LYS B O 1
ATOM 3453 N N . ASP B 1 20 ? 8.008 -8.719 8.633 1 97.25 20 ASP B N 1
ATOM 3454 C CA . ASP B 1 20 ? 6.879 -9.086 7.785 1 97.25 20 ASP B CA 1
ATOM 3455 C C . ASP B 1 20 ? 5.551 -8.719 8.445 1 97.25 20 ASP B C 1
ATOM 3457 O O . ASP B 1 20 ? 5.379 -8.898 9.648 1 97.25 20 ASP B O 1
ATOM 3461 N N . ILE B 1 21 ? 4.66 -8.172 7.688 1 96.75 21 ILE B N 1
ATOM 3462 C CA . ILE B 1 21 ? 3.291 -7.941 8.141 1 96.75 21 ILE B CA 1
ATOM 3463 C C . ILE B 1 21 ? 2.393 -9.086 7.664 1 96.75 21 ILE B C 1
ATOM 3465 O O . ILE B 1 21 ? 2.166 -9.242 6.461 1 96.75 21 ILE B O 1
ATOM 3469 N N . VAL B 1 22 ? 1.837 -9.883 8.602 1 96.62 22 VAL B N 1
ATOM 3470 C CA . VAL B 1 22 ? 1.104 -11.094 8.234 1 96.62 22 VAL B CA 1
ATOM 3471 C C . VAL B 1 22 ? 0.074 -11.422 9.305 1 96.62 22 VAL B C 1
ATOM 3473 O O . VAL B 1 22 ? 0.123 -10.883 10.414 1 96.62 22 VAL B O 1
ATOM 3476 N N . ASN B 1 23 ? -0.946 -12.258 8.969 1 93.5 23 ASN B N 1
ATOM 3477 C CA . ASN B 1 23 ? -1.94 -12.781 9.891 1 93.5 23 ASN B CA 1
ATOM 3478 C C . ASN B 1 23 ? -2.768 -11.664 10.523 1 93.5 23 ASN B C 1
ATOM 3480 O O . ASN B 1 23 ? -3.268 -10.789 9.82 1 93.5 23 ASN B O 1
ATOM 3484 N N . GLU B 1 24 ? -2.895 -11.672 11.836 1 91.56 24 GLU B N 1
ATOM 3485 C CA . GLU B 1 24 ? -3.746 -10.688 12.5 1 91.56 24 GLU B CA 1
ATOM 3486 C C . GLU B 1 24 ? -3.236 -9.273 12.266 1 91.56 24 GLU B C 1
ATOM 3488 O O . GLU B 1 24 ? -4.027 -8.344 12.07 1 91.56 24 GLU B O 1
ATOM 3493 N N . GLU B 1 25 ? -1.961 -9.148 12.242 1 93.06 25 GLU B N 1
ATOM 3494 C CA . GLU B 1 25 ? -1.377 -7.828 12.023 1 93.06 25 GLU B CA 1
ATOM 3495 C C . GLU B 1 25 ? -1.724 -7.297 10.641 1 93.06 25 GLU B C 1
ATOM 3497 O O . GLU B 1 25 ? -2.033 -6.113 10.484 1 93.06 25 GLU B O 1
ATOM 3502 N N . SER B 1 26 ? -1.651 -8.172 9.664 1 95.62 26 SER B N 1
ATOM 3503 C CA . SER B 1 26 ? -1.958 -7.73 8.305 1 95.62 26 SER B CA 1
ATOM 3504 C C . SER B 1 26 ? -3.434 -7.375 8.156 1 95.62 26 SER B C 1
ATOM 3506 O O . SER B 1 26 ? -3.787 -6.469 7.398 1 95.62 26 SER B O 1
ATOM 3508 N N . THR B 1 27 ? -4.305 -8.078 8.898 1 93.94 27 THR B N 1
ATOM 3509 C CA . THR B 1 27 ? -5.73 -7.766 8.898 1 93.94 27 THR B CA 1
ATOM 3510 C C . THR B 1 27 ? -5.977 -6.375 9.477 1 93.94 27 THR B C 1
ATOM 3512 O O . THR B 1 27 ? -6.707 -5.574 8.891 1 93.94 27 THR B O 1
ATOM 3515 N N . LEU B 1 28 ? -5.32 -6.109 10.586 1 95.06 28 LEU B N 1
ATOM 3516 C CA . LEU B 1 28 ? -5.434 -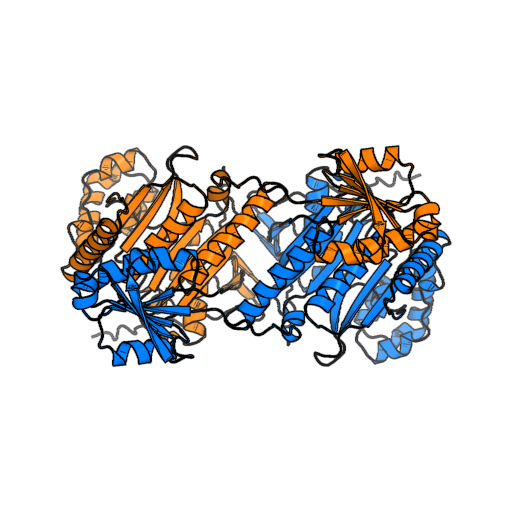4.801 11.211 1 95.06 28 LEU B CA 1
ATOM 3517 C C . LEU B 1 28 ? -4.844 -3.713 10.32 1 95.06 28 LEU B C 1
ATOM 3519 O O . LEU B 1 28 ? -5.41 -2.623 10.203 1 95.06 28 LEU B O 1
ATOM 3523 N N . PHE B 1 29 ? -3.766 -4.047 9.695 1 96.5 29 PHE B N 1
ATOM 3524 C CA . PHE B 1 29 ? -3.059 -3.117 8.82 1 96.5 29 PHE B CA 1
ATOM 3525 C C . PHE B 1 29 ? -3.941 -2.697 7.652 1 96.5 29 PHE B C 1
ATOM 3527 O O . PHE B 1 29 ? -4.141 -1.503 7.418 1 96.5 29 PHE B O 1
ATOM 3534 N N . THR B 1 30 ? -4.469 -3.664 6.918 1 96.12 30 THR B N 1
ATOM 3535 C CA . THR B 1 30 ? -5.309 -3.35 5.77 1 96.12 30 THR B CA 1
ATOM 3536 C C . THR B 1 30 ? -6.59 -2.65 6.211 1 96.12 30 THR B C 1
ATOM 3538 O O . THR B 1 30 ? -7.098 -1.77 5.508 1 96.12 30 THR B O 1
ATOM 3541 N N . TYR B 1 31 ? -7.156 -3.029 7.367 1 95.25 31 TYR B N 1
ATOM 3542 C CA . TYR B 1 31 ? -8.328 -2.379 7.938 1 95.25 31 TYR B CA 1
ATOM 3543 C C . TYR B 1 31 ? -8.062 -0.903 8.203 1 95.25 31 TYR B C 1
ATOM 3545 O O . TYR B 1 31 ? -8.883 -0.046 7.871 1 95.25 31 TYR B O 1
ATOM 3553 N N . PHE B 1 32 ? -6.961 -0.623 8.75 1 97.12 32 PHE B N 1
ATOM 3554 C CA . PHE B 1 32 ? -6.578 0.753 9.047 1 97.12 32 PHE B CA 1
ATOM 3555 C C . PHE B 1 32 ? -6.453 1.569 7.77 1 97.12 32 PHE B C 1
ATOM 3557 O O . PHE B 1 32 ? -7.023 2.658 7.664 1 97.12 32 PHE B O 1
ATOM 3564 N N . ILE B 1 33 ? -5.645 1.065 6.824 1 97.5 33 ILE B N 1
ATOM 3565 C CA . ILE B 1 33 ? -5.379 1.796 5.59 1 97.5 33 ILE B CA 1
ATOM 3566 C C . ILE B 1 33 ? -6.695 2.102 4.879 1 97.5 33 ILE B C 1
ATOM 3568 O O . ILE B 1 33 ? -6.918 3.229 4.43 1 97.5 33 ILE B O 1
ATOM 3572 N N . GLU B 1 34 ? -7.516 1.143 4.82 1 96.5 34 GLU B N 1
ATOM 3573 C CA . GLU B 1 34 ? -8.781 1.295 4.109 1 96.5 34 GLU B CA 1
ATOM 3574 C C . GLU B 1 34 ? -9.633 2.396 4.73 1 96.5 34 GLU B C 1
ATOM 3576 O O . GLU B 1 34 ? -10.117 3.285 4.027 1 96.5 34 GLU B O 1
ATOM 3581 N N . ASN B 1 35 ? -9.789 2.359 6 1 97.19 35 ASN B N 1
ATOM 3582 C CA . ASN B 1 35 ? -10.711 3.277 6.656 1 97.19 35 ASN B CA 1
ATOM 3583 C C . ASN B 1 35 ? -10.102 4.668 6.82 1 97.19 35 ASN B C 1
ATOM 3585 O O . ASN B 1 35 ? -10.789 5.676 6.656 1 97.19 35 ASN B O 1
ATOM 3589 N N . ALA B 1 36 ? -8.812 4.781 7.16 1 98.31 36 ALA B N 1
ATOM 3590 C CA . ALA B 1 36 ? -8.148 6.082 7.211 1 98.31 36 ALA B CA 1
ATOM 3591 C C . ALA B 1 36 ? -8.203 6.777 5.855 1 98.31 36 ALA B C 1
ATOM 3593 O O . ALA B 1 36 ? -8.414 7.988 5.777 1 98.31 36 ALA B O 1
ATOM 3594 N N . SER B 1 37 ? -7.973 6.004 4.785 1 98.5 37 SER B N 1
ATOM 3595 C CA . SER B 1 37 ? -8.047 6.555 3.434 1 98.5 37 SER B CA 1
ATOM 3596 C C . SER B 1 37 ? -9.445 7.078 3.125 1 98.5 37 SER B C 1
ATOM 3598 O O . SER B 1 37 ? -9.594 8.141 2.521 1 98.5 37 SER B O 1
ATOM 3600 N N . LYS B 1 38 ? -10.438 6.336 3.512 1 97.94 38 LYS B N 1
ATOM 3601 C CA . LYS B 1 38 ? -11.812 6.758 3.293 1 97.94 38 LYS B CA 1
ATOM 3602 C C . LYS B 1 38 ? -12.102 8.086 3.988 1 97.94 38 LYS B C 1
ATOM 3604 O O . LYS B 1 38 ? -12.719 8.977 3.404 1 97.94 38 LYS B O 1
ATOM 3609 N N . ILE B 1 39 ? -11.641 8.211 5.191 1 98.62 39 ILE B N 1
ATOM 3610 C CA . ILE B 1 39 ? -11.828 9.445 5.938 1 98.62 39 ILE B CA 1
ATOM 3611 C C . ILE B 1 39 ? -11.109 10.594 5.23 1 98.62 39 ILE B C 1
ATOM 3613 O O . ILE B 1 39 ? -11.68 11.664 5.027 1 98.62 39 ILE B O 1
ATOM 3617 N N . ALA B 1 40 ? -9.859 10.375 4.84 1 98.69 40 ALA B N 1
ATOM 3618 C CA . ALA B 1 40 ? -9.102 11.406 4.137 1 98.69 40 ALA B CA 1
ATOM 3619 C C . ALA B 1 40 ? -9.82 11.836 2.859 1 98.69 40 ALA B C 1
ATOM 3621 O O . ALA B 1 40 ? -9.883 13.031 2.549 1 98.69 40 ALA B O 1
ATOM 3622 N N . LYS B 1 41 ? -10.352 10.914 2.15 1 97.88 41 LYS B N 1
ATOM 3623 C CA . LYS B 1 41 ? -11.07 11.211 0.919 1 97.88 41 LYS B CA 1
ATOM 3624 C C . LYS B 1 41 ? -12.289 12.094 1.196 1 97.88 41 LYS B C 1
ATOM 3626 O O . LYS B 1 41 ? -12.578 13.023 0.439 1 97.88 41 LYS B O 1
ATOM 3631 N N . ASN B 1 42 ? -12.992 11.781 2.234 1 98.44 42 ASN B N 1
ATOM 3632 C CA . ASN B 1 42 ? -14.172 12.562 2.602 1 98.44 42 ASN B CA 1
ATOM 3633 C C . ASN B 1 42 ? -13.797 14 2.955 1 98.44 42 ASN B C 1
ATOM 3635 O O . ASN B 1 42 ? -14.633 14.898 2.9 1 98.44 42 ASN B O 1
ATOM 3639 N N . TYR B 1 43 ? -12.562 14.195 3.342 1 98.5 43 TYR B N 1
ATOM 3640 C CA . TYR B 1 43 ? -12.062 15.531 3.625 1 98.5 43 TYR B CA 1
ATOM 3641 C C . TYR B 1 43 ? -11.516 16.188 2.363 1 98.5 43 TYR B C 1
ATOM 3643 O O . TYR B 1 43 ? -10.984 17.297 2.414 1 98.5 43 TYR B O 1
ATOM 3651 N N . GLY B 1 44 ? -11.57 15.492 1.21 1 97.31 44 GLY B N 1
ATOM 3652 C CA . GLY B 1 44 ? -11.203 16.078 -0.069 1 97.31 44 GLY B CA 1
ATOM 3653 C C . GLY B 1 44 ? -9.797 15.719 -0.515 1 97.31 44 GLY B C 1
ATOM 3654 O O . GLY B 1 44 ? -9.281 16.297 -1.47 1 97.31 44 GLY B O 1
ATOM 3655 N N . PHE B 1 45 ? -9.125 14.812 0.183 1 98.44 45 PHE B N 1
ATOM 3656 C CA . PHE B 1 45 ? -7.773 14.406 -0.189 1 98.44 45 PHE B CA 1
ATOM 3657 C C . PHE B 1 45 ? -7.809 13.32 -1.262 1 98.44 45 PHE B C 1
ATOM 3659 O O . PHE B 1 45 ? -8.742 12.516 -1.31 1 98.44 45 PHE B O 1
ATOM 3666 N N . SER B 1 46 ? -6.781 13.32 -2.125 1 97.69 46 SER B N 1
ATOM 3667 C CA . SER B 1 46 ? -6.578 12.266 -3.109 1 97.69 46 SER B CA 1
ATOM 3668 C C . SER B 1 46 ? -5.25 11.547 -2.887 1 97.69 46 SER B C 1
ATOM 3670 O O . SER B 1 46 ? -4.332 12.102 -2.279 1 97.69 46 SER B O 1
ATOM 3672 N N . TYR B 1 47 ? -5.141 10.352 -3.361 1 98.38 47 TYR B N 1
ATOM 3673 C CA . TYR B 1 47 ? -3.984 9.5 -3.104 1 98.38 47 TYR B CA 1
ATOM 3674 C C . TYR B 1 47 ? -2.787 9.93 -3.941 1 98.38 47 TYR B C 1
ATOM 3676 O O . TYR B 1 47 ? -2.936 10.258 -5.121 1 98.38 47 TYR B O 1
ATOM 3684 N N . LEU B 1 48 ? -1.616 10.016 -3.361 1 98.62 48 LEU B N 1
ATOM 3685 C CA . LEU B 1 48 ? -0.319 10.211 -3.996 1 98.62 48 LEU B CA 1
ATOM 3686 C C . LEU B 1 48 ? 0.716 9.242 -3.438 1 98.62 48 LEU B C 1
ATOM 3688 O O . LEU B 1 48 ? 0.862 9.117 -2.219 1 98.62 48 LEU B O 1
ATOM 3692 N N . GLU B 1 49 ? 1.349 8.508 -4.297 1 98.19 49 GLU B N 1
ATOM 3693 C CA . GLU B 1 49 ? 2.482 7.688 -3.887 1 98.19 49 GLU B CA 1
ATOM 3694 C C . GLU B 1 49 ? 3.773 8.156 -4.551 1 98.19 49 GLU B C 1
ATOM 3696 O O . GLU B 1 49 ? 3.863 8.203 -5.781 1 98.19 49 GLU B O 1
ATOM 3701 N N . THR B 1 50 ? 4.719 8.523 -3.756 1 98.31 50 THR B N 1
ATOM 3702 C CA . THR B 1 50 ? 6.023 8.93 -4.266 1 98.31 50 THR B CA 1
ATOM 3703 C C . THR B 1 50 ? 6.992 7.746 -4.273 1 98.31 50 THR B C 1
ATOM 3705 O O . THR B 1 50 ? 6.777 6.758 -3.57 1 98.31 50 THR B O 1
ATOM 3708 N N . PRO B 1 51 ? 8.031 7.836 -5.047 1 97.94 51 PRO B N 1
ATOM 3709 C CA . PRO B 1 51 ? 9.023 6.766 -5.074 1 97.94 51 PRO B CA 1
ATOM 3710 C C . PRO B 1 51 ? 9.664 6.516 -3.709 1 97.94 51 PRO B C 1
ATOM 3712 O O . PRO B 1 51 ? 9.766 7.434 -2.893 1 97.94 51 PRO B O 1
ATOM 3715 N N . LEU B 1 52 ? 10.055 5.289 -3.514 1 98.12 52 LEU B N 1
ATOM 3716 C CA . LEU B 1 52 ? 10.719 4.934 -2.262 1 98.12 52 LEU B CA 1
ATOM 3717 C C . LEU B 1 52 ? 12.195 5.301 -2.307 1 98.12 52 LEU B C 1
ATOM 3719 O O . LEU B 1 52 ? 12.82 5.488 -1.262 1 98.12 52 LEU B O 1
ATOM 3723 N N . LEU B 1 53 ? 12.742 5.297 -3.436 1 97.5 53 LEU B N 1
ATOM 3724 C CA . LEU B 1 53 ? 14.125 5.688 -3.668 1 97.5 53 LEU B CA 1
ATOM 3725 C C . LEU B 1 53 ? 14.203 7.078 -4.285 1 97.5 53 LEU B C 1
ATOM 3727 O O . LEU B 1 53 ? 13.625 7.324 -5.352 1 97.5 53 LEU B O 1
ATOM 3731 N N . GLU B 1 54 ? 14.875 8.031 -3.6 1 97.88 54 GLU B N 1
ATOM 3732 C CA . GLU B 1 54 ? 15.016 9.422 -4.027 1 97.88 54 GLU B CA 1
ATOM 3733 C C . GLU B 1 54 ? 16.469 9.875 -3.938 1 97.88 54 GLU B C 1
ATOM 3735 O O . GLU B 1 54 ? 17.312 9.195 -3.342 1 97.88 54 GLU B O 1
ATOM 3740 N N . GLU B 1 55 ? 16.734 11.047 -4.559 1 97.06 55 GLU B N 1
ATOM 3741 C CA . GLU B 1 55 ? 18.031 11.656 -4.352 1 97.06 55 GLU B CA 1
ATOM 3742 C C . GLU B 1 55 ? 18.25 12.016 -2.887 1 97.06 55 GLU B C 1
ATOM 3744 O O . GLU B 1 55 ? 17.359 12.586 -2.244 1 97.06 55 GLU B O 1
ATOM 3749 N N . THR B 1 56 ? 19.438 11.719 -2.385 1 96.44 56 THR B N 1
ATOM 3750 C CA . THR B 1 56 ? 19.766 12.008 -0.992 1 96.44 56 THR B CA 1
ATOM 3751 C C . THR B 1 56 ? 19.594 13.492 -0.693 1 96.44 56 THR B C 1
ATOM 3753 O O . THR B 1 56 ? 19.172 13.867 0.402 1 96.44 56 THR B O 1
ATOM 3756 N N . ALA B 1 57 ? 19.844 14.352 -1.639 1 95.5 57 ALA B N 1
ATOM 3757 C CA . ALA B 1 57 ? 19.797 15.805 -1.49 1 95.5 57 ALA B CA 1
ATOM 3758 C C . ALA B 1 57 ? 18.406 16.266 -1.072 1 95.5 57 ALA B C 1
ATOM 3760 O O . ALA B 1 57 ? 18.25 17.266 -0.367 1 95.5 57 ALA B O 1
ATOM 3761 N N . LEU B 1 58 ? 17.406 15.523 -1.465 1 96.06 58 LEU B N 1
ATOM 3762 C CA . LEU B 1 58 ? 16.031 15.852 -1.123 1 96.06 58 LEU B CA 1
ATOM 3763 C C . LEU B 1 58 ? 15.836 15.898 0.39 1 96.06 58 LEU B C 1
ATOM 3765 O O . LEU B 1 58 ? 15.289 16.875 0.921 1 96.06 58 LEU B O 1
ATOM 3769 N N . PHE B 1 59 ? 16.359 14.969 1.038 1 94.62 59 PHE B N 1
ATOM 3770 C CA . PHE B 1 59 ? 16.125 14.836 2.471 1 94.62 59 PHE B CA 1
ATOM 3771 C C . PHE B 1 59 ? 17.141 15.641 3.266 1 94.62 59 PHE B C 1
ATOM 3773 O O . PHE B 1 59 ? 16.828 16.141 4.348 1 94.62 59 PHE B O 1
ATOM 3780 N N . LYS B 1 60 ? 18.297 15.82 2.746 1 92.56 60 LYS B N 1
ATOM 3781 C CA . LYS B 1 60 ? 19.281 16.688 3.391 1 92.56 60 LYS B CA 1
ATOM 3782 C C . LYS B 1 60 ? 18.797 18.141 3.424 1 92.56 60 LYS B C 1
ATOM 3784 O O . LYS B 1 60 ? 18.969 18.828 4.426 1 92.56 60 LYS B O 1
ATOM 3789 N N . ARG B 1 61 ? 18.141 18.547 2.383 1 91 61 ARG B N 1
ATOM 3790 C CA . ARG B 1 61 ? 17.672 19.922 2.277 1 91 61 ARG B CA 1
ATOM 3791 C C . ARG B 1 61 ? 16.375 20.109 3.07 1 91 61 ARG B C 1
ATOM 3793 O O . ARG B 1 61 ? 16.125 21.203 3.588 1 91 61 ARG B O 1
ATOM 3800 N N . SER B 1 62 ? 15.555 19.125 3.09 1 90.25 62 SER B N 1
ATOM 3801 C CA . SER B 1 62 ? 14.234 19.266 3.688 1 90.25 62 SER B CA 1
ATOM 3802 C C . SER B 1 62 ? 14.273 19.016 5.191 1 90.25 62 SER B C 1
ATOM 3804 O O . SER B 1 62 ? 13.812 19.844 5.977 1 90.25 62 SER B O 1
ATOM 3806 N N . VAL B 1 63 ? 14.797 17.906 5.59 1 84.19 63 VAL B N 1
ATOM 3807 C CA . VAL B 1 63 ? 14.773 17.469 6.984 1 84.19 63 VAL B CA 1
ATOM 3808 C C . VAL B 1 63 ? 15.789 18.266 7.793 1 84.19 63 VAL B C 1
ATOM 3810 O O . VAL B 1 63 ? 15.57 18.562 8.969 1 84.19 63 VAL B O 1
ATOM 3813 N N . GLY B 1 64 ? 16.781 18.766 7.215 1 79.19 64 GLY B N 1
ATOM 3814 C CA . GLY B 1 64 ? 17.766 19.609 7.871 1 79.19 64 GLY B CA 1
ATOM 3815 C C . GLY B 1 64 ? 19.031 18.859 8.242 1 79.19 64 GLY B C 1
ATOM 3816 O O . GLY B 1 64 ? 18.984 17.703 8.672 1 79.19 64 GLY B O 1
ATOM 3817 N N . GLU B 1 65 ? 20.047 19.531 8.195 1 74.69 65 GLU B N 1
ATOM 3818 C CA . GLU B 1 65 ? 21.359 18.938 8.414 1 74.69 65 GLU B CA 1
ATOM 3819 C C . GLU B 1 65 ? 21.578 18.625 9.898 1 74.69 65 GLU B C 1
ATOM 3821 O O . GLU B 1 65 ? 22.453 17.812 10.242 1 74.69 65 GLU B O 1
ATOM 3826 N N . SER B 1 66 ? 20.766 19.188 10.664 1 74.12 66 SER B N 1
ATOM 3827 C CA . SER B 1 66 ? 20.953 18.984 12.094 1 74.12 66 SER B CA 1
ATOM 3828 C C . SER B 1 66 ? 20.141 17.781 12.586 1 74.12 66 SER B C 1
ATOM 3830 O O . SER B 1 66 ? 20.328 17.328 13.719 1 74.12 66 SER B O 1
ATOM 3832 N N . SER B 1 67 ? 19.359 17.266 11.75 1 80.31 67 SER B N 1
ATOM 3833 C CA . SER B 1 67 ? 18.5 16.172 12.156 1 80.31 67 SER B CA 1
ATOM 3834 C C . SER B 1 67 ? 19.266 14.859 12.289 1 80.31 67 SER B C 1
ATOM 3836 O O . SER B 1 67 ? 20.188 14.594 11.508 1 80.31 67 SER B O 1
ATOM 3838 N N . ASP B 1 68 ? 18.812 14.039 13.211 1 80.19 68 ASP B N 1
ATOM 3839 C CA . ASP B 1 68 ? 19.406 12.711 13.391 1 80.19 68 ASP B CA 1
ATOM 3840 C C . ASP B 1 68 ? 19.156 11.836 12.164 1 80.19 68 ASP B C 1
ATOM 3842 O O . ASP B 1 68 ? 19.984 10.977 11.844 1 80.19 68 ASP B O 1
ATOM 3846 N N . ILE B 1 69 ? 18.141 12.062 11.5 1 86.5 69 ILE B N 1
ATOM 3847 C CA . ILE B 1 69 ? 17.797 11.281 10.32 1 86.5 69 ILE B CA 1
ATOM 3848 C C . ILE B 1 69 ? 18.875 11.461 9.25 1 86.5 69 ILE B C 1
ATOM 3850 O O . ILE B 1 69 ? 19.453 10.484 8.766 1 86.5 69 ILE B O 1
ATOM 3854 N N . VAL B 1 70 ? 19.234 12.656 8.961 1 85.81 70 VAL B N 1
ATOM 3855 C CA . VAL B 1 70 ? 20.156 12.977 7.875 1 85.81 70 VAL B CA 1
ATOM 3856 C C . VAL B 1 70 ? 21.578 12.57 8.273 1 85.81 70 VAL B C 1
ATOM 3858 O O . VAL B 1 70 ? 22.344 12.078 7.441 1 85.81 70 VAL B O 1
ATOM 3861 N N . ASN B 1 71 ? 21.812 12.633 9.523 1 82.12 71 ASN B N 1
ATOM 3862 C CA . ASN B 1 71 ? 23.188 12.43 9.953 1 82.12 71 ASN B CA 1
ATOM 3863 C C . ASN B 1 71 ? 23.484 10.961 10.211 1 82.12 71 ASN B C 1
ATOM 3865 O O . ASN B 1 71 ? 24.609 10.5 10 1 82.12 71 ASN B O 1
ATOM 3869 N N . LYS B 1 72 ? 22.406 10.266 10.594 1 85.88 72 LYS B N 1
ATOM 3870 C CA . LYS B 1 72 ? 22.766 8.953 11.148 1 85.88 72 LYS B CA 1
ATOM 3871 C C . LYS B 1 72 ? 21.828 7.871 10.617 1 85.88 72 LYS B C 1
ATOM 3873 O O . LYS B 1 72 ? 22.172 6.688 10.633 1 85.88 72 LYS B O 1
ATOM 3878 N N . GLU B 1 73 ? 20.75 8.25 10.133 1 91.81 73 GLU B N 1
ATOM 3879 C CA . GLU B 1 73 ? 19.719 7.211 10.062 1 91.81 73 GLU B CA 1
ATOM 3880 C C . GLU B 1 73 ? 19.312 6.93 8.617 1 91.81 73 GLU B C 1
ATOM 3882 O O . GLU B 1 73 ? 18.453 6.082 8.359 1 91.81 73 GLU B O 1
ATOM 3887 N N . MET B 1 74 ? 19.938 7.551 7.664 1 94.81 74 MET B N 1
ATOM 3888 C CA . MET B 1 74 ? 19.5 7.363 6.285 1 94.81 74 MET B CA 1
ATOM 3889 C C . MET B 1 74 ? 20.094 6.086 5.695 1 94.81 74 MET B C 1
ATOM 3891 O O . MET B 1 74 ? 21.25 5.77 5.926 1 94.81 74 MET B O 1
ATOM 3895 N N . TYR B 1 75 ? 19.312 5.301 5.004 1 96.94 75 TYR B N 1
ATOM 3896 C CA . TYR B 1 75 ? 19.812 4.25 4.117 1 96.94 75 TYR B CA 1
ATOM 3897 C C . TYR B 1 75 ? 20.281 4.832 2.787 1 96.94 75 TYR B C 1
ATOM 3899 O O . TYR B 1 75 ? 19.531 4.836 1.807 1 96.94 75 TYR B O 1
ATOM 3907 N N . GLN B 1 76 ? 21.5 5.297 2.789 1 96.56 76 GLN B N 1
ATOM 3908 C CA . GLN B 1 76 ? 22.078 6.039 1.676 1 96.56 76 GLN B CA 1
ATOM 3909 C C . GLN B 1 76 ? 23.109 5.195 0.936 1 96.56 76 GLN B C 1
ATOM 3911 O O . GLN B 1 76 ? 23.875 4.449 1.557 1 96.56 76 GLN B O 1
ATOM 3916 N N . PHE B 1 77 ? 23.141 5.254 -0.448 1 96.94 77 PHE B N 1
ATOM 3917 C CA . PHE B 1 77 ? 24.141 4.555 -1.247 1 96.94 77 PHE B CA 1
ATOM 3918 C C . PHE B 1 77 ? 24.234 5.172 -2.639 1 96.94 77 PHE B C 1
ATOM 3920 O O . PHE B 1 77 ? 23.438 6.031 -3.006 1 96.94 77 PHE B O 1
ATOM 3927 N N . ILE B 1 78 ? 25.266 4.801 -3.359 1 96.88 78 ILE B N 1
ATOM 3928 C CA . ILE B 1 78 ? 25.453 5.203 -4.75 1 96.88 78 ILE B CA 1
ATOM 3929 C C . ILE B 1 78 ? 24.875 4.141 -5.68 1 96.88 78 ILE B C 1
ATOM 3931 O O . ILE B 1 78 ? 25.266 2.971 -5.613 1 96.88 78 ILE B O 1
ATOM 3935 N N . ASP B 1 79 ? 23.953 4.551 -6.504 1 94.75 79 ASP B N 1
ATOM 3936 C CA . ASP B 1 79 ? 23.312 3.559 -7.363 1 94.75 79 ASP B CA 1
ATOM 3937 C C . ASP B 1 79 ? 24.156 3.285 -8.602 1 94.75 79 ASP B C 1
ATOM 3939 O O . ASP B 1 79 ? 25.281 3.799 -8.727 1 94.75 79 ASP B O 1
ATOM 3943 N N . LYS B 1 80 ? 23.703 2.432 -9.5 1 93.19 80 LYS B N 1
ATOM 3944 C CA . LYS B 1 80 ? 24.453 1.994 -10.672 1 93.19 80 LYS B CA 1
ATOM 3945 C C . LYS B 1 80 ? 24.688 3.154 -11.641 1 93.19 80 LYS B C 1
ATOM 3947 O O . LYS B 1 80 ? 25.641 3.133 -12.422 1 93.19 80 LYS B O 1
ATOM 3952 N N . GLY B 1 81 ? 23.859 4.172 -11.602 1 92.56 81 GLY B N 1
ATOM 3953 C CA . GLY B 1 81 ? 24.031 5.371 -12.406 1 92.56 81 GLY B CA 1
ATOM 3954 C C . GLY B 1 81 ? 24.891 6.422 -11.742 1 92.56 81 GLY B C 1
ATOM 3955 O O . GLY B 1 81 ? 24.938 7.57 -12.18 1 92.56 81 GLY B O 1
ATOM 3956 N N . GLU B 1 82 ? 25.422 6.109 -10.617 1 95.06 82 GLU B N 1
ATOM 3957 C CA . GLU B 1 82 ? 26.328 6.965 -9.852 1 95.06 82 GLU B CA 1
ATOM 3958 C C . GLU B 1 82 ? 25.562 8.117 -9.195 1 95.06 82 GLU B C 1
ATOM 3960 O O . GLU B 1 82 ? 26.141 9.188 -8.969 1 95.06 82 GLU B O 1
ATOM 3965 N N . ASN B 1 83 ? 24.328 7.914 -8.992 1 95.75 83 ASN B N 1
ATOM 3966 C CA . ASN B 1 83 ? 23.547 8.867 -8.211 1 95.75 83 ASN B CA 1
ATOM 3967 C C . ASN B 1 83 ? 23.625 8.57 -6.719 1 95.75 83 ASN B C 1
ATOM 3969 O O . ASN B 1 83 ? 23.625 7.41 -6.309 1 95.75 83 ASN B O 1
ATOM 3973 N N . ASP B 1 84 ? 23.797 9.672 -5.945 1 97.62 84 ASP B N 1
ATOM 3974 C CA . ASP B 1 84 ? 23.656 9.547 -4.496 1 97.62 84 ASP B CA 1
ATOM 3975 C C . ASP B 1 84 ? 22.188 9.469 -4.098 1 97.62 84 ASP B C 1
ATOM 3977 O O . ASP B 1 84 ? 21.484 10.484 -4.117 1 97.62 84 ASP B O 1
ATOM 3981 N N . VAL B 1 85 ? 21.766 8.25 -3.672 1 97.75 85 VAL B N 1
ATOM 3982 C CA . VAL B 1 85 ? 20.328 8.031 -3.459 1 97.75 85 VAL B CA 1
ATOM 3983 C C . VAL B 1 85 ? 20.094 7.465 -2.061 1 97.75 85 VAL B C 1
ATOM 3985 O O . VAL B 1 85 ? 21.047 7.016 -1.402 1 97.75 85 VAL B O 1
ATOM 3988 N N . CYS B 1 86 ? 18.906 7.562 -1.585 1 97.19 86 CYS B N 1
ATOM 3989 C CA . CYS B 1 86 ? 18.547 6.988 -0.292 1 97.19 86 CYS B CA 1
ATOM 3990 C C . CYS B 1 86 ? 17.094 6.559 -0.265 1 97.19 86 CYS B C 1
ATOM 3992 O O . CYS B 1 86 ? 16.281 7.051 -1.055 1 97.19 86 CYS B O 1
ATOM 3994 N N . LEU B 1 87 ? 16.812 5.527 0.547 1 98.06 87 LEU B N 1
ATOM 3995 C CA . LEU B 1 87 ? 15.43 5.18 0.842 1 98.06 87 LEU B CA 1
ATOM 3996 C C . LEU B 1 87 ? 14.766 6.27 1.676 1 98.06 87 LEU B C 1
ATOM 3998 O O . LEU B 1 87 ? 15.367 6.801 2.609 1 98.06 87 LEU B O 1
ATOM 4002 N N . ARG B 1 88 ? 13.57 6.648 1.334 1 98 88 ARG B N 1
ATOM 4003 C CA . ARG B 1 88 ? 12.914 7.785 1.97 1 98 88 ARG B CA 1
ATOM 4004 C C . ARG B 1 88 ? 12.727 7.543 3.463 1 98 88 ARG B C 1
ATOM 4006 O O . ARG B 1 88 ? 12.156 6.527 3.865 1 98 88 ARG B O 1
ATOM 4013 N N . PRO B 1 89 ? 13.102 8.492 4.312 1 96.62 89 PRO B N 1
ATOM 4014 C CA . PRO B 1 89 ? 12.922 8.352 5.758 1 96.62 89 PRO B CA 1
ATOM 4015 C C . PRO B 1 89 ? 11.602 8.938 6.246 1 96.62 89 PRO B C 1
ATOM 4017 O O . PRO B 1 89 ? 11.211 8.711 7.395 1 96.62 89 PRO B O 1
ATOM 4020 N N . GLU B 1 90 ? 10.953 9.727 5.414 1 95.06 90 GLU B N 1
ATOM 4021 C CA . GLU B 1 90 ? 9.656 10.328 5.707 1 95.06 90 GLU B CA 1
ATOM 4022 C C . GLU B 1 90 ? 8.914 10.688 4.426 1 95.06 90 GLU B C 1
ATOM 4024 O O . GLU B 1 90 ? 9.492 10.664 3.338 1 95.06 90 GLU B O 1
ATOM 4029 N N . GLY B 1 91 ? 7.648 10.984 4.523 1 96.94 91 GLY B N 1
ATOM 4030 C CA . GLY B 1 91 ? 6.828 11.055 3.326 1 96.94 91 GLY B CA 1
ATOM 4031 C C . GLY B 1 91 ? 6.621 12.477 2.826 1 96.94 91 GLY B C 1
ATOM 4032 O O . GLY B 1 91 ? 6.301 12.68 1.654 1 96.94 91 GLY B O 1
ATOM 4033 N N . THR B 1 92 ? 6.789 13.508 3.662 1 97.62 92 THR B N 1
ATOM 4034 C CA . THR B 1 92 ? 6.441 14.883 3.328 1 97.62 92 THR B CA 1
ATOM 4035 C C . THR B 1 92 ? 7.344 15.422 2.221 1 97.62 92 THR B C 1
ATOM 4037 O O . THR B 1 92 ? 6.863 16 1.25 1 97.62 92 THR B O 1
ATOM 4040 N N . ALA B 1 93 ? 8.648 15.188 2.35 1 96.62 93 ALA B N 1
ATOM 4041 C CA . ALA B 1 93 ? 9.617 15.742 1.409 1 96.62 93 ALA B CA 1
ATOM 4042 C C . ALA B 1 93 ? 9.352 15.25 -0.01 1 96.62 93 ALA B C 1
ATOM 4044 O O . ALA B 1 93 ? 9.453 16.016 -0.97 1 96.62 93 ALA B O 1
ATOM 4045 N N . GLY B 1 94 ? 9.023 13.945 -0.117 1 97.69 94 GLY B N 1
ATOM 4046 C CA . GLY B 1 94 ? 8.695 13.414 -1.429 1 97.69 94 GLY B CA 1
ATOM 4047 C C . GLY B 1 94 ? 7.48 14.07 -2.053 1 97.69 94 GLY B C 1
ATOM 4048 O O . GLY B 1 94 ? 7.445 14.305 -3.262 1 97.69 94 GLY B O 1
ATOM 4049 N N . VAL B 1 95 ? 6.477 14.375 -1.284 1 98.5 95 VAL B N 1
ATOM 4050 C CA . VAL B 1 95 ? 5.266 15.031 -1.77 1 98.5 95 VAL B CA 1
ATOM 4051 C C . VAL B 1 95 ? 5.59 16.453 -2.219 1 98.5 95 VAL B C 1
ATOM 4053 O O . VAL B 1 95 ? 5.121 16.906 -3.266 1 98.5 95 VAL B O 1
ATOM 4056 N N . VAL B 1 96 ? 6.445 17.141 -1.446 1 98 96 VAL B N 1
ATOM 4057 C CA . VAL B 1 96 ? 6.852 18.484 -1.811 1 98 96 VAL B CA 1
ATOM 4058 C C . VAL B 1 96 ? 7.66 18.453 -3.105 1 98 96 VAL B C 1
ATOM 4060 O O . VAL B 1 96 ? 7.492 19.312 -3.973 1 98 96 VAL B O 1
ATOM 4063 N N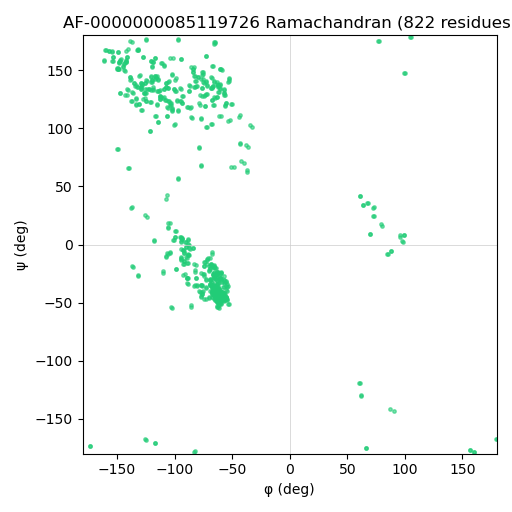 . ARG B 1 97 ? 8.57 17.484 -3.186 1 98.06 97 ARG B N 1
ATOM 4064 C CA . ARG B 1 97 ? 9.344 17.328 -4.418 1 98.06 97 ARG B CA 1
ATOM 4065 C C . ARG B 1 97 ? 8.414 17.188 -5.621 1 98.06 97 ARG B C 1
ATOM 4067 O O . ARG B 1 97 ? 8.625 17.844 -6.648 1 98.06 97 ARG B O 1
ATOM 4074 N N . HIS B 1 98 ? 7.406 16.344 -5.523 1 98.38 98 HIS B N 1
ATOM 4075 C CA . HIS B 1 98 ? 6.43 16.203 -6.598 1 98.38 98 HIS B CA 1
ATOM 4076 C C . HIS B 1 98 ? 5.766 17.531 -6.926 1 98.38 98 HIS B C 1
ATOM 4078 O O . HIS B 1 98 ? 5.66 17.906 -8.094 1 98.38 98 HIS B O 1
ATOM 4084 N N . PHE B 1 99 ? 5.32 18.234 -5.914 1 98.38 99 PHE B N 1
ATOM 4085 C CA . PHE B 1 99 ? 4.637 19.516 -6.023 1 98.38 99 PHE B CA 1
ATOM 4086 C C . PHE B 1 99 ? 5.484 20.516 -6.805 1 98.38 99 PHE B C 1
ATOM 4088 O O . PHE B 1 99 ? 4.984 21.188 -7.707 1 98.38 99 PHE B O 1
ATOM 4095 N N . VAL B 1 100 ? 6.754 20.562 -6.484 1 97.81 100 VAL B N 1
ATOM 4096 C CA . VAL B 1 100 ? 7.676 21.5 -7.098 1 97.81 100 VAL B CA 1
ATOM 4097 C C . VAL B 1 100 ? 8.055 21.031 -8.492 1 97.81 100 VAL B C 1
ATOM 4099 O O . VAL B 1 100 ? 8.062 21.812 -9.445 1 97.81 100 VAL B O 1
ATOM 4102 N N . GLU B 1 101 ? 8.359 19.734 -8.617 1 97.31 101 GLU B N 1
ATOM 4103 C CA . GLU B 1 101 ? 8.773 19.141 -9.891 1 97.31 101 GLU B CA 1
ATOM 4104 C C . GLU B 1 101 ? 7.727 19.359 -10.977 1 97.31 101 GLU B C 1
ATOM 4106 O O . GLU B 1 101 ? 8.07 19.625 -12.133 1 97.31 101 GLU B O 1
ATOM 4111 N N . LYS B 1 102 ? 6.492 19.312 -10.609 1 97.38 102 LYS B N 1
ATOM 4112 C CA . LYS B 1 102 ? 5.406 19.453 -11.578 1 97.38 102 LYS B CA 1
ATOM 4113 C C . LYS B 1 102 ? 4.996 20.922 -11.727 1 97.38 102 LYS B C 1
ATOM 4115 O O . LYS B 1 102 ? 4.012 21.234 -12.398 1 97.38 102 LYS B O 1
ATOM 4120 N N . LYS B 1 103 ? 5.637 21.812 -11.062 1 97.31 103 LYS B N 1
ATOM 4121 C CA . LYS B 1 103 ? 5.457 23.25 -11.148 1 97.31 103 LYS B CA 1
ATOM 4122 C C . LYS B 1 103 ? 4.062 23.672 -10.688 1 97.31 103 LYS B C 1
ATOM 4124 O O . LYS B 1 103 ? 3.453 24.562 -11.258 1 97.31 103 LYS B O 1
ATOM 4129 N N . LEU B 1 104 ? 3.627 22.938 -9.758 1 97.62 104 LEU B N 1
ATOM 4130 C CA . LEU B 1 104 ? 2.301 23.234 -9.234 1 97.62 104 LEU B CA 1
ATOM 4131 C C . LEU B 1 104 ? 2.338 24.484 -8.344 1 97.62 104 LEU B C 1
ATOM 4133 O O . LEU B 1 104 ? 1.326 25.172 -8.188 1 97.62 104 LEU B O 1
ATOM 4137 N N . ASP B 1 105 ? 3.506 24.75 -7.75 1 96.56 105 ASP B N 1
ATOM 4138 C CA . ASP B 1 105 ? 3.703 25.969 -6.961 1 96.56 105 ASP B CA 1
ATOM 4139 C C . ASP B 1 105 ? 3.504 27.219 -7.812 1 96.56 105 ASP B C 1
ATOM 4141 O O . ASP B 1 105 ? 3.025 28.234 -7.32 1 96.56 105 ASP B O 1
ATOM 4145 N N . ARG B 1 106 ? 3.779 27.141 -9.039 1 96.12 106 ARG B N 1
ATOM 4146 C CA . ARG B 1 106 ? 3.646 28.266 -9.961 1 96.12 106 ARG B CA 1
ATOM 4147 C C . ARG B 1 106 ? 2.244 28.312 -10.562 1 96.12 106 ARG B C 1
ATOM 4149 O O . ARG B 1 106 ? 1.736 29.406 -10.859 1 96.12 106 ARG B O 1
ATOM 4156 N N . ALA B 1 107 ? 1.656 27.141 -10.758 1 94.94 107 ALA B N 1
ATOM 4157 C CA . ALA B 1 107 ? 0.311 27.062 -11.32 1 94.94 107 ALA B CA 1
ATOM 4158 C C . ALA B 1 107 ? -0.721 27.641 -10.367 1 94.94 107 ALA B C 1
ATOM 4160 O O . ALA B 1 107 ? -1.777 28.125 -10.789 1 94.94 107 ALA B O 1
ATOM 4161 N N . GLY B 1 108 ? -0.419 27.641 -9.102 1 91.25 108 GLY B N 1
ATOM 4162 C CA . GLY B 1 108 ? -1.368 28.094 -8.102 1 91.25 108 GLY B CA 1
ATOM 4163 C C . GLY B 1 108 ? -2.455 27.078 -7.801 1 91.25 108 GLY B C 1
ATOM 4164 O O . GLY B 1 108 ? -2.447 25.969 -8.352 1 91.25 108 GLY B O 1
ATOM 4165 N N . GLY B 1 109 ? -3.271 27.453 -6.801 1 92.94 109 GLY B N 1
ATOM 4166 C CA . GLY B 1 109 ? -4.34 26.547 -6.41 1 92.94 109 GLY B CA 1
ATOM 4167 C C . GLY B 1 109 ? -4.059 25.828 -5.109 1 92.94 109 GLY B C 1
ATOM 4168 O O . GLY B 1 109 ? -3.062 26.109 -4.438 1 92.94 109 GLY B O 1
ATOM 4169 N N . ASN B 1 110 ? -5.051 25.016 -4.734 1 96.38 110 ASN B N 1
ATOM 4170 C CA . ASN B 1 110 ? -4.961 24.203 -3.518 1 96.38 110 ASN B CA 1
ATOM 4171 C C . ASN B 1 110 ? -4.809 22.719 -3.836 1 96.38 110 ASN B C 1
ATOM 4173 O O . ASN B 1 110 ? -5.473 22.203 -4.738 1 96.38 110 ASN B O 1
ATOM 4177 N N . TYR B 1 111 ? -3.916 22.094 -3.193 1 97.81 111 TYR B N 1
ATOM 4178 C CA . TYR B 1 111 ? -3.646 20.672 -3.404 1 97.81 111 TYR B CA 1
ATOM 4179 C C . TYR B 1 111 ? -3.707 19.906 -2.088 1 97.81 111 TYR B C 1
ATOM 4181 O O . TYR B 1 111 ? -3.174 20.359 -1.073 1 97.81 111 TYR B O 1
ATOM 4189 N N . LYS B 1 112 ? -4.434 18.828 -2.053 1 98.44 112 LYS B N 1
ATOM 4190 C CA . LYS B 1 112 ? -4.578 17.953 -0.894 1 98.44 112 LYS B CA 1
ATOM 4191 C C . LYS B 1 112 ? -4.305 16.5 -1.267 1 98.44 112 LYS B C 1
ATOM 4193 O O . LYS B 1 112 ? -5.055 15.898 -2.041 1 98.44 112 LYS B O 1
ATOM 4198 N N . TRP B 1 113 ? -3.26 15.945 -0.686 1 98.81 113 TRP B N 1
ATOM 4199 C CA . TRP B 1 113 ? -2.908 14.562 -0.969 1 98.81 113 TRP B CA 1
ATOM 4200 C C . TRP B 1 113 ? -2.723 13.773 0.323 1 98.81 113 TRP B C 1
ATOM 4202 O O . TRP B 1 113 ? -2.197 14.297 1.308 1 98.81 113 TRP B O 1
ATOM 4212 N N . TYR B 1 114 ? -3.197 12.555 0.371 1 98.81 114 TYR B N 1
ATOM 4213 C CA . TYR B 1 114 ? -2.791 11.609 1.406 1 98.81 114 TYR B CA 1
ATOM 4214 C C . TYR B 1 114 ? -1.915 10.508 0.826 1 98.81 114 TYR B C 1
ATOM 4216 O O . TYR B 1 114 ? -1.909 10.281 -0.387 1 98.81 114 TYR B O 1
ATOM 4224 N N . TYR B 1 115 ? -1.11 9.953 1.605 1 98.69 115 TYR B N 1
ATOM 4225 C CA . TYR B 1 115 ? -0.245 8.844 1.22 1 98.69 115 TYR B CA 1
ATOM 4226 C C . TYR B 1 115 ? -0.121 7.832 2.352 1 98.69 115 TYR B C 1
ATOM 4228 O O . TYR B 1 115 ? -0.421 8.141 3.506 1 98.69 115 TYR B O 1
ATOM 4236 N N . TYR B 1 116 ? 0.228 6.656 2.02 1 98.38 116 TYR B N 1
ATOM 4237 C CA . TYR B 1 116 ? 0.691 5.676 2.994 1 98.38 116 TYR B CA 1
ATOM 4238 C C . TYR B 1 116 ? 1.774 4.785 2.398 1 98.38 116 TYR B C 1
ATOM 4240 O O . TYR B 1 116 ? 1.829 4.594 1.182 1 98.38 116 TYR B O 1
ATOM 4248 N N . GLY B 1 117 ? 2.592 4.285 3.182 1 97.56 117 GLY B N 1
ATOM 4249 C CA . GLY B 1 117 ? 3.637 3.385 2.723 1 97.56 117 GLY B CA 1
ATOM 4250 C C . GLY B 1 117 ? 4.832 3.336 3.654 1 97.56 117 GLY B C 1
ATOM 4251 O O . GLY B 1 117 ? 4.828 3.967 4.711 1 97.56 117 GLY B O 1
ATOM 4252 N N . PRO B 1 118 ? 5.855 2.605 3.291 1 97.88 118 PRO B N 1
ATOM 4253 C CA . PRO B 1 118 ? 7.008 2.389 4.168 1 97.88 118 PRO B CA 1
ATOM 4254 C C . PRO B 1 118 ? 7.977 3.566 4.168 1 97.88 118 PRO B C 1
ATOM 4256 O O . PRO B 1 118 ? 8.125 4.25 3.154 1 97.88 118 PRO B O 1
ATOM 4259 N N . MET B 1 119 ? 8.539 3.811 5.285 1 97.88 119 MET B N 1
ATOM 4260 C CA . MET B 1 119 ? 9.664 4.707 5.535 1 97.88 119 MET B CA 1
ATOM 4261 C C . MET B 1 119 ? 10.836 3.951 6.141 1 97.88 119 MET B C 1
ATOM 4263 O O . MET B 1 119 ? 10.656 2.906 6.766 1 97.88 119 MET B O 1
ATOM 4267 N N . PHE B 1 120 ? 12.039 4.508 5.992 1 97.56 120 PHE B N 1
ATOM 4268 C CA . PHE B 1 120 ? 13.234 3.77 6.387 1 97.56 120 PHE B CA 1
ATOM 4269 C C . PHE B 1 120 ? 14.141 4.633 7.254 1 97.56 120 PHE B C 1
ATOM 4271 O O . PHE B 1 120 ? 14.586 5.703 6.828 1 97.56 120 PHE B O 1
ATOM 4278 N N . ARG B 1 121 ? 14.414 4.219 8.414 1 95.69 121 ARG B N 1
ATOM 4279 C CA . ARG B 1 121 ? 15.359 4.852 9.32 1 95.69 121 ARG B CA 1
ATOM 4280 C C . ARG B 1 121 ? 16.234 3.807 10.016 1 95.69 121 ARG B C 1
ATOM 4282 O O . ARG B 1 121 ? 15.719 2.867 10.625 1 95.69 121 ARG B O 1
ATOM 4289 N N . TYR B 1 122 ? 17.5 3.988 9.852 1 94.56 122 TYR B N 1
ATOM 4290 C CA . TYR B 1 122 ? 18.438 3.051 10.477 1 94.56 122 TYR B CA 1
ATOM 4291 C C . TYR B 1 122 ? 18.578 3.33 11.969 1 94.56 122 TYR B C 1
ATOM 4293 O O . TYR B 1 122 ? 19.641 3.723 12.438 1 94.56 122 TYR B O 1
ATOM 4301 N N . GLU B 1 123 ? 17.562 3.082 12.688 1 89.12 123 GLU B N 1
ATOM 4302 C CA . GLU B 1 123 ? 17.547 3.258 14.133 1 89.12 123 GLU B CA 1
ATOM 4303 C C . GLU B 1 123 ? 17.656 1.915 14.852 1 89.12 123 GLU B C 1
ATOM 4305 O O . GLU B 1 123 ? 17.531 0.859 14.227 1 89.12 123 GLU B O 1
ATOM 4310 N N . ARG B 1 124 ? 18.031 2.029 16.062 1 87.69 124 ARG B N 1
ATOM 4311 C CA . ARG B 1 124 ? 18 0.812 16.859 1 87.69 124 ARG B CA 1
ATOM 4312 C C . ARG B 1 124 ? 16.562 0.337 17.062 1 87.69 124 ARG B C 1
ATOM 4314 O O . ARG B 1 124 ? 15.742 1.049 17.656 1 87.69 124 ARG B O 1
ATOM 4321 N N . PRO B 1 125 ? 16.375 -0.855 16.578 1 87.5 125 PRO B N 1
ATOM 4322 C CA . PRO B 1 125 ? 14.984 -1.326 16.641 1 87.5 125 PRO B CA 1
ATOM 4323 C C . PRO B 1 125 ? 14.5 -1.549 18.078 1 87.5 125 PRO B C 1
ATOM 4325 O O . PRO B 1 125 ? 15.273 -2.006 18.922 1 87.5 125 PRO B O 1
ATOM 4328 N N . GLN B 1 126 ? 13.359 -1.146 18.422 1 80.56 126 GLN B N 1
ATOM 4329 C CA . GLN B 1 126 ? 12.641 -1.38 19.656 1 80.56 126 GLN B CA 1
ATOM 4330 C C . GLN B 1 126 ? 11.164 -1.691 19.391 1 80.56 126 GLN B C 1
ATOM 4332 O O . GLN B 1 126 ? 10.75 -1.791 18.234 1 80.56 126 GLN B O 1
ATOM 4337 N N . LYS B 1 127 ? 10.469 -2.033 20.484 1 74.69 127 LYS B N 1
ATOM 4338 C CA . LYS B 1 127 ? 9.055 -2.326 20.297 1 74.69 127 LYS B CA 1
ATOM 4339 C C . LYS B 1 127 ? 8.328 -1.152 19.641 1 74.69 127 LYS B C 1
ATOM 4341 O O . LYS B 1 127 ? 8.367 -0.031 20.156 1 74.69 127 LYS B O 1
ATOM 4346 N N . GLY B 1 128 ? 7.785 -1.396 18.547 1 73.5 128 GLY B N 1
ATOM 4347 C CA . GLY B 1 128 ? 7.039 -0.363 17.844 1 73.5 128 GLY B CA 1
ATOM 4348 C C . GLY B 1 128 ? 7.918 0.537 16.984 1 73.5 128 GLY B C 1
ATOM 4349 O O . GLY B 1 128 ? 7.418 1.415 16.281 1 73.5 128 GLY B O 1
ATOM 4350 N N . ARG B 1 129 ? 9.227 0.347 17.156 1 81 129 ARG B N 1
ATOM 4351 C CA . ARG B 1 129 ? 10.172 1.123 16.359 1 81 129 ARG B CA 1
ATOM 4352 C C . ARG B 1 129 ? 11.008 0.216 15.453 1 81 129 ARG B C 1
ATOM 4354 O O . ARG B 1 129 ? 11.875 -0.511 15.938 1 81 129 ARG B O 1
ATOM 4361 N N . LEU B 1 130 ? 10.727 0.355 14.219 1 92.38 130 LEU B N 1
ATOM 4362 C CA . LEU B 1 130 ? 11.383 -0.481 13.211 1 92.38 130 LEU B CA 1
ATOM 4363 C C . LEU B 1 130 ? 12.211 0.368 12.258 1 92.38 130 LEU B C 1
ATOM 4365 O O . LEU B 1 130 ? 12.086 1.594 12.234 1 92.38 130 LEU B O 1
ATOM 4369 N N . ARG B 1 131 ? 13.133 -0.303 11.602 1 96.62 131 ARG B N 1
ATOM 4370 C CA . ARG B 1 131 ? 13.922 0.391 10.594 1 96.62 131 ARG B CA 1
ATOM 4371 C C . ARG B 1 131 ? 13.117 0.588 9.312 1 96.62 131 ARG B C 1
ATOM 4373 O O . ARG B 1 131 ? 13.352 1.54 8.562 1 96.62 131 ARG B O 1
ATOM 4380 N N . GLU B 1 132 ? 12.297 -0.333 9 1 97.25 132 GLU B N 1
ATOM 4381 C CA . GLU B 1 132 ? 11.219 -0.18 8.023 1 97.25 132 GLU B CA 1
ATOM 4382 C C . GLU B 1 132 ? 9.859 -0.104 8.719 1 97.25 132 GLU B C 1
ATOM 4384 O O . GLU B 1 132 ? 9.438 -1.062 9.367 1 97.25 132 GLU B O 1
ATOM 4389 N N . PHE B 1 133 ? 9.273 1.06 8.68 1 95.81 133 PHE B N 1
ATOM 4390 C CA . PHE B 1 133 ? 7.969 1.275 9.289 1 95.81 133 PHE B CA 1
ATOM 4391 C C . PHE B 1 133 ? 7.039 2.004 8.328 1 95.81 133 PHE B C 1
ATOM 4393 O O . PHE B 1 133 ? 7.465 2.457 7.262 1 95.81 133 PHE B O 1
ATOM 4400 N N . HIS B 1 134 ? 5.781 2.059 8.633 1 97.06 134 HIS B N 1
ATOM 4401 C CA . HIS B 1 134 ? 4.812 2.621 7.699 1 97.06 134 HIS B CA 1
ATOM 4402 C C . HIS B 1 134 ? 4.188 3.895 8.25 1 97.06 134 HIS B C 1
ATOM 4404 O O . HIS B 1 134 ? 3.936 3.996 9.453 1 97.06 134 HIS B O 1
ATOM 4410 N N . GLN B 1 135 ? 3.992 4.797 7.355 1 97.5 135 GLN B N 1
ATOM 4411 C CA . GLN B 1 135 ? 3.324 6.043 7.715 1 97.5 135 GLN B CA 1
ATOM 4412 C C . GLN B 1 135 ? 2.053 6.238 6.895 1 97.5 135 GLN B C 1
ATOM 4414 O O . GLN B 1 135 ? 1.972 5.793 5.746 1 97.5 135 GLN B O 1
ATOM 4419 N N . PHE B 1 136 ? 1.046 6.797 7.473 1 98.56 136 PHE B N 1
ATOM 4420 C CA . PHE B 1 136 ? -0.08 7.453 6.82 1 98.56 136 PHE B CA 1
ATOM 4421 C C . PHE B 1 136 ? -0.003 8.969 6.996 1 98.56 136 PHE B C 1
ATOM 4423 O O . PHE B 1 136 ? 0.11 9.461 8.117 1 98.56 136 PHE B O 1
ATOM 4430 N N . GLY B 1 137 ? -0.026 9.695 5.867 1 98.5 137 GLY B N 1
ATOM 4431 C CA . GLY B 1 137 ? 0.13 11.141 5.992 1 98.5 137 GLY B CA 1
ATOM 4432 C C . GLY B 1 137 ? -0.751 11.922 5.035 1 98.5 137 GLY B C 1
ATOM 4433 O O . GLY B 1 137 ? -1.305 11.352 4.09 1 98.5 137 GLY B O 1
ATOM 4434 N N . CYS B 1 138 ? -0.958 13.141 5.32 1 98.81 138 CYS B N 1
ATOM 4435 C CA . CYS B 1 138 ? -1.701 14.102 4.508 1 98.81 138 CYS B CA 1
ATOM 4436 C C . CYS B 1 138 ? -0.944 15.414 4.387 1 98.81 138 CYS B C 1
ATOM 4438 O O . CYS B 1 138 ? -0.337 15.875 5.352 1 98.81 138 CYS B O 1
ATOM 4440 N N . GLU B 1 139 ? -0.939 15.93 3.195 1 98.81 139 GLU B N 1
ATOM 4441 C CA . GLU B 1 139 ? -0.279 17.203 2.912 1 98.81 139 GLU B CA 1
ATOM 4442 C C . GLU B 1 139 ? -1.212 18.156 2.172 1 98.81 139 GLU B C 1
ATOM 4444 O O . GLU B 1 139 ? -1.932 17.75 1.26 1 98.81 139 GLU B O 1
ATOM 4449 N N . VAL B 1 140 ? -1.207 19.375 2.607 1 98.69 140 VAL B N 1
ATOM 4450 C CA . VAL B 1 140 ? -2.006 20.422 1.972 1 98.69 140 VAL B CA 1
ATOM 4451 C C . VAL B 1 140 ? -1.099 21.562 1.525 1 98.69 140 VAL B C 1
ATOM 4453 O O . VAL B 1 140 ? -0.243 22.016 2.287 1 98.69 140 VAL B O 1
ATOM 4456 N N . PHE B 1 141 ? -1.279 22.031 0.312 1 98.56 141 PHE B N 1
ATOM 4457 C CA . PHE B 1 141 ? -0.51 23.141 -0.218 1 98.56 141 PHE B CA 1
ATOM 4458 C C . PHE B 1 141 ? -1.434 24.25 -0.729 1 98.56 141 PHE B C 1
ATOM 4460 O O . PHE B 1 141 ? -2.469 23.969 -1.336 1 98.56 141 PHE B O 1
ATOM 4467 N N . GLY B 1 142 ? -1.057 25.484 -0.459 1 97.56 142 GLY B N 1
ATOM 4468 C CA . GLY B 1 142 ? -1.718 26.641 -1.071 1 97.56 142 GLY B CA 1
ATOM 4469 C C . GLY B 1 142 ? -2.77 27.266 -0.178 1 97.56 142 GLY B C 1
ATOM 4470 O O . GLY B 1 142 ? -3.428 28.234 -0.57 1 97.56 142 GLY B O 1
ATOM 4471 N N . ILE B 1 143 ? -2.979 26.812 1.027 1 97.12 143 ILE B N 1
ATOM 4472 C CA . ILE B 1 143 ? -4 27.344 1.927 1 97.12 143 ILE B CA 1
ATOM 4473 C C . ILE B 1 143 ? -3.334 28 3.135 1 97.12 143 ILE B C 1
ATOM 4475 O O . ILE B 1 143 ? -2.842 27.312 4.031 1 97.12 143 ILE B O 1
ATOM 4479 N N . ASP B 1 144 ? -3.383 29.312 3.086 1 95.31 144 ASP B N 1
ATOM 4480 C CA . ASP B 1 144 ? -2.809 30.078 4.184 1 95.31 144 ASP B CA 1
ATOM 4481 C C . ASP B 1 144 ? -3.885 30.484 5.188 1 95.31 144 ASP B C 1
ATOM 4483 O O . ASP B 1 144 ? -4.203 31.672 5.309 1 95.31 144 ASP B O 1
ATOM 4487 N N . SER B 1 145 ? -4.609 29.594 5.742 1 96.44 145 SER B N 1
ATOM 4488 C CA . SER B 1 145 ? -5.66 29.812 6.73 1 96.44 145 SER B CA 1
ATOM 4489 C C . SER B 1 145 ? -5.512 28.875 7.922 1 96.44 145 SER B C 1
ATOM 4491 O O . SER B 1 145 ? -5.285 27.672 7.75 1 96.44 145 SER B O 1
ATOM 4493 N N . VAL B 1 146 ? -5.66 29.406 9.109 1 97.25 146 VAL B N 1
ATOM 4494 C CA . VAL B 1 146 ? -5.543 28.625 10.336 1 97.25 146 VAL B CA 1
ATOM 4495 C C . VAL B 1 146 ? -6.688 27.625 10.406 1 97.25 146 VAL B C 1
ATOM 4497 O O . VAL B 1 146 ? -6.582 26.609 11.109 1 97.25 146 VAL B O 1
ATOM 4500 N N . TYR B 1 147 ? -7.785 27.844 9.625 1 97.62 147 TYR B N 1
ATOM 4501 C CA . TYR B 1 147 ? -8.883 26.891 9.562 1 97.62 147 TYR B CA 1
ATOM 4502 C C . TYR B 1 147 ? -8.406 25.547 9.008 1 97.62 147 TYR B C 1
ATOM 4504 O O . TYR B 1 147 ? -8.922 24.5 9.391 1 97.62 147 TYR B O 1
ATOM 4512 N N . GLU B 1 148 ? -7.43 25.625 8.094 1 98.06 148 GLU B N 1
ATOM 4513 C CA . GLU B 1 148 ? -6.883 24.375 7.559 1 98.06 148 GLU B CA 1
ATOM 4514 C C . GLU B 1 148 ? -6.086 23.625 8.625 1 98.06 148 GLU B C 1
ATOM 4516 O O . GLU B 1 148 ? -6.055 22.391 8.625 1 98.06 148 GLU B O 1
ATOM 4521 N N . ASP B 1 149 ? -5.383 24.391 9.523 1 98.5 149 ASP B N 1
ATOM 4522 C CA . ASP B 1 149 ? -4.707 23.75 10.648 1 98.5 149 ASP B CA 1
ATOM 4523 C C . ASP B 1 149 ? -5.695 22.969 11.508 1 98.5 149 ASP B C 1
ATOM 4525 O O . ASP B 1 149 ? -5.441 21.812 11.852 1 98.5 149 ASP B O 1
ATOM 4529 N N . ALA B 1 150 ? -6.785 23.609 11.805 1 98.31 150 ALA B N 1
ATOM 4530 C CA . ALA B 1 150 ? -7.832 22.953 12.586 1 98.31 150 ALA B CA 1
ATOM 4531 C C . ALA B 1 150 ? -8.398 21.75 11.844 1 98.31 150 ALA B C 1
ATOM 4533 O O . ALA B 1 150 ? -8.641 20.703 12.445 1 98.31 150 ALA B O 1
ATOM 4534 N N . ASN B 1 151 ? -8.609 21.953 10.578 1 98.19 151 ASN B N 1
ATOM 4535 C CA . ASN B 1 151 ? -9.141 20.891 9.734 1 98.19 151 ASN B CA 1
ATOM 4536 C C . ASN B 1 151 ? -8.281 19.625 9.797 1 98.19 151 ASN B C 1
ATOM 4538 O O . ASN B 1 151 ? -8.805 18.516 9.906 1 98.19 151 ASN B O 1
ATOM 4542 N N . ILE B 1 152 ? -6.996 19.797 9.711 1 98.56 152 ILE B N 1
ATOM 4543 C CA . ILE B 1 152 ? -6.035 18.703 9.75 1 98.56 152 ILE B CA 1
ATOM 4544 C C . ILE B 1 152 ? -6.094 18.016 11.117 1 98.56 152 ILE B C 1
ATOM 4546 O O . ILE B 1 152 ? -6.16 16.781 11.188 1 98.56 152 ILE B O 1
ATOM 4550 N N . ILE B 1 153 ? -6.094 18.766 12.141 1 98.69 153 ILE B N 1
ATOM 4551 C CA . ILE B 1 153 ? -6.148 18.234 13.5 1 98.69 153 ILE B CA 1
ATOM 4552 C C . ILE B 1 153 ? -7.445 17.453 13.703 1 98.69 153 ILE B C 1
ATOM 4554 O O . ILE B 1 153 ? -7.438 16.344 14.227 1 98.69 153 ILE B O 1
ATOM 4558 N N . ILE B 1 154 ? -8.555 18.016 13.266 1 98.56 154 ILE B N 1
ATOM 4559 C CA . ILE B 1 154 ? -9.867 17.406 13.406 1 98.56 154 ILE B CA 1
ATOM 4560 C C . ILE B 1 154 ? -9.906 16.094 12.633 1 98.56 154 ILE B C 1
ATOM 4562 O O . ILE B 1 154 ? -10.453 15.094 13.109 1 98.56 154 ILE B O 1
ATOM 4566 N N . MET B 1 155 ? -9.352 16.078 11.461 1 98.56 155 MET B N 1
ATOM 4567 C CA . MET B 1 155 ? -9.312 14.859 10.656 1 98.56 155 MET B CA 1
ATOM 4568 C C . MET B 1 155 ? -8.586 13.742 11.398 1 98.56 155 MET B C 1
ATOM 4570 O O . MET B 1 155 ? -9.047 12.602 11.422 1 98.56 155 MET B O 1
ATOM 4574 N N . ILE B 1 156 ? -7.422 14.078 12.008 1 98.44 156 ILE B N 1
ATOM 4575 C CA . ILE B 1 156 ? -6.668 13.086 12.773 1 98.44 156 ILE B CA 1
ATOM 4576 C C . ILE B 1 156 ? -7.531 12.555 13.914 1 98.44 156 ILE B C 1
ATOM 4578 O O . ILE B 1 156 ? -7.582 11.344 14.148 1 98.44 156 ILE B O 1
ATOM 4582 N N . LYS B 1 157 ? -8.141 13.461 14.602 1 97.94 157 LYS B N 1
ATOM 4583 C CA . LYS B 1 157 ? -9.031 13.062 15.688 1 97.94 157 LYS B CA 1
ATOM 4584 C C . LYS B 1 157 ? -10.102 12.086 15.188 1 97.94 157 LYS B C 1
ATOM 4586 O O . LYS B 1 157 ? -10.391 11.086 15.844 1 97.94 157 LYS B O 1
ATOM 4591 N N . GLU B 1 158 ? -10.703 12.414 14.062 1 97.88 158 GLU B N 1
ATOM 4592 C CA . GLU B 1 158 ? -11.734 11.547 13.5 1 97.88 158 GLU B CA 1
ATOM 4593 C C . GLU B 1 158 ? -11.188 10.156 13.195 1 97.88 158 GLU B C 1
ATOM 4595 O O . GLU B 1 158 ? -11.859 9.156 13.43 1 97.88 158 GLU B O 1
ATOM 4600 N N . ILE B 1 159 ? -10.016 10.109 12.633 1 97.69 159 ILE B N 1
ATOM 4601 C CA . ILE B 1 159 ? -9.383 8.828 12.344 1 97.69 159 ILE B CA 1
ATOM 4602 C C . ILE B 1 159 ? -9.188 8.047 13.641 1 97.69 159 ILE B C 1
ATOM 4604 O O . ILE B 1 159 ? -9.578 6.879 13.734 1 97.69 159 ILE B O 1
ATOM 4608 N N . LEU B 1 160 ? -8.602 8.664 14.648 1 96.5 160 LEU B N 1
ATOM 4609 C CA . LEU B 1 160 ? -8.336 7.992 15.914 1 96.5 160 LEU B CA 1
ATOM 4610 C C . LEU B 1 160 ? -9.633 7.559 16.578 1 96.5 160 LEU B C 1
ATOM 4612 O O . LEU B 1 160 ? -9.719 6.449 17.109 1 96.5 160 LEU B O 1
ATOM 4616 N N . ASP B 1 161 ? -10.648 8.398 16.547 1 96 161 ASP B N 1
ATOM 4617 C CA . ASP B 1 161 ? -11.953 8.062 17.109 1 96 161 ASP B CA 1
ATOM 4618 C C . ASP B 1 161 ? -12.562 6.848 16.406 1 96 161 ASP B C 1
ATOM 4620 O O . ASP B 1 161 ? -13.156 5.984 17.062 1 96 161 ASP B O 1
ATOM 4624 N N . PHE B 1 162 ? -12.445 6.84 15.125 1 96.31 162 PHE B N 1
ATOM 4625 C CA . PHE B 1 162 ? -12.992 5.734 14.344 1 96.31 162 PHE B CA 1
ATOM 4626 C C . PHE B 1 162 ? -12.453 4.402 14.844 1 96.31 162 PHE B C 1
ATOM 4628 O O . PHE B 1 162 ? -13.195 3.42 14.938 1 96.31 162 PHE B O 1
ATOM 4635 N N . PHE B 1 163 ? -11.227 4.383 15.172 1 95.62 163 PHE B N 1
ATOM 4636 C CA . PHE B 1 163 ? -10.586 3.129 15.555 1 95.62 163 PHE B CA 1
ATOM 4637 C C . PHE B 1 163 ? -10.617 2.939 17.062 1 95.62 163 PHE B C 1
ATOM 4639 O O . PHE B 1 163 ? -9.992 2.02 17.594 1 95.62 163 PHE B O 1
ATOM 4646 N N . GLY B 1 164 ? -11.227 3.84 17.812 1 93.12 164 GLY B N 1
ATOM 4647 C CA . GLY B 1 164 ? -11.398 3.73 19.25 1 93.12 164 GLY B CA 1
ATOM 4648 C C . GLY B 1 164 ? -10.109 3.955 20.016 1 93.12 164 GLY B C 1
ATOM 4649 O O . GLY B 1 164 ? -9.891 3.344 21.062 1 93.12 164 GLY B O 1
ATOM 4650 N N . ILE B 1 165 ? -9.266 4.773 19.516 1 93.44 165 ILE B N 1
ATOM 4651 C CA . ILE B 1 165 ? -7.973 5.012 20.141 1 93.44 165 ILE B CA 1
ATOM 4652 C C . ILE B 1 165 ? -8.031 6.289 20.984 1 93.44 165 ILE B C 1
ATOM 4654 O O . ILE B 1 165 ? -8.352 7.363 20.453 1 93.44 165 ILE B O 1
ATOM 4658 N N . GLY B 1 166 ? -7.715 6.176 22.234 1 92.69 166 GLY B N 1
ATOM 4659 C CA . GLY B 1 166 ? -7.609 7.332 23.094 1 92.69 166 GLY B CA 1
ATOM 4660 C C . GLY B 1 166 ? -6.344 8.141 22.875 1 92.69 166 GLY B C 1
ATOM 4661 O O . GLY B 1 166 ? -5.289 7.578 22.578 1 92.69 166 GLY B O 1
ATOM 4662 N N . PHE B 1 167 ? -6.473 9.508 23.062 1 94.94 167 PHE B N 1
ATOM 4663 C CA . PHE B 1 167 ? -5.305 10.344 22.797 1 94.94 167 PHE B CA 1
ATOM 4664 C C . PHE B 1 167 ? -5.371 11.633 23.609 1 94.94 167 PHE B C 1
ATOM 4666 O O . PHE B 1 167 ? -6.422 11.977 24.156 1 94.94 167 PHE B O 1
ATOM 4673 N N . ILE B 1 168 ? -4.254 12.188 23.797 1 96.19 168 ILE B N 1
ATOM 4674 C CA . ILE B 1 168 ? -4.094 13.57 24.25 1 96.19 168 ILE B CA 1
ATOM 4675 C C . ILE B 1 168 ? -3.48 14.406 23.141 1 96.19 168 ILE B C 1
ATOM 4677 O O . ILE B 1 168 ? -2.461 14.031 22.562 1 96.19 168 ILE B O 1
ATOM 4681 N N . LEU B 1 169 ? -4.176 15.508 22.781 1 97.75 169 LEU B N 1
ATOM 4682 C CA . LEU B 1 169 ? -3.668 16.422 21.781 1 97.75 169 LEU B CA 1
ATOM 4683 C C . LEU B 1 169 ? -2.791 17.5 22.406 1 97.75 169 LEU B C 1
ATOM 4685 O O . LEU B 1 169 ? -3.244 18.234 23.297 1 97.75 169 LEU B O 1
ATOM 4689 N N . LYS B 1 170 ? -1.544 17.531 22 1 96.88 170 LYS B N 1
ATOM 4690 C CA . LYS B 1 170 ? -0.624 18.594 22.391 1 96.88 170 LYS B CA 1
ATOM 4691 C C . LYS B 1 170 ? -0.462 19.625 21.281 1 96.88 170 LYS B C 1
ATOM 4693 O O . LYS B 1 170 ? -0.323 19.266 20.109 1 96.88 170 LYS B O 1
ATOM 4698 N N . LEU B 1 171 ? -0.542 20.875 21.688 1 96.56 171 LEU B N 1
ATOM 4699 C CA . LEU B 1 171 ? -0.507 21.969 20.719 1 96.56 171 LEU B CA 1
ATOM 4700 C C . LEU B 1 171 ? 0.608 22.953 21.062 1 96.56 171 LEU B C 1
ATOM 4702 O O . LEU B 1 171 ? 0.858 23.234 22.234 1 96.56 171 LEU B O 1
ATOM 4706 N N . ASN B 1 172 ? 1.283 23.469 20.062 1 95.19 172 ASN B N 1
ATOM 4707 C CA . ASN B 1 172 ? 2.264 24.547 20.188 1 95.19 172 ASN B CA 1
ATOM 4708 C C . ASN B 1 172 ? 2.305 25.422 18.938 1 95.19 172 ASN B C 1
ATOM 4710 O O . ASN B 1 172 ? 1.692 25.094 17.922 1 95.19 172 ASN B O 1
ATOM 4714 N N . SER B 1 173 ? 2.75 26.609 19.047 1 95.75 173 SER B N 1
ATOM 4715 C CA . SER B 1 173 ? 3.107 27.438 17.906 1 95.75 173 SER B CA 1
ATOM 4716 C C . SER B 1 173 ? 4.609 27.703 17.859 1 95.75 173 SER B C 1
ATOM 4718 O O . SER B 1 173 ? 5.191 28.172 18.844 1 95.75 173 SER B O 1
ATOM 4720 N N . LEU B 1 174 ? 5.215 27.438 16.734 1 92.75 174 LEU B N 1
ATOM 4721 C CA . LEU B 1 174 ? 6.656 27.594 16.578 1 92.75 174 LEU B CA 1
ATOM 4722 C C . LEU B 1 174 ? 6.996 28.969 15.992 1 92.75 174 LEU B C 1
ATOM 4724 O O . LEU B 1 174 ? 8.141 29.219 15.625 1 92.75 174 LEU B O 1
ATOM 4728 N N . GLY B 1 175 ? 5.98 29.797 15.852 1 93.56 175 GLY B N 1
ATOM 4729 C CA . GLY B 1 175 ? 6.184 31.156 15.359 1 93.56 175 GLY B CA 1
ATOM 4730 C C . GLY B 1 175 ? 6.641 31.203 13.914 1 93.56 175 GLY B C 1
ATOM 4731 O O . GLY B 1 175 ? 6.543 30.203 13.195 1 93.56 175 GLY B O 1
ATOM 4732 N N . CYS B 1 176 ? 6.949 32.438 13.445 1 93.19 176 CYS B N 1
ATOM 4733 C CA . CYS B 1 176 ? 7.379 32.688 12.078 1 93.19 176 CYS B CA 1
ATOM 4734 C C . CYS B 1 176 ? 8.797 33.25 12.047 1 93.19 176 CYS B C 1
ATOM 4736 O O . CYS B 1 176 ? 9.508 33.219 13.055 1 93.19 176 CYS B O 1
ATOM 4738 N N . LYS B 1 177 ? 9.211 33.688 10.891 1 89.5 177 LYS B N 1
ATOM 4739 C CA . LYS B 1 177 ? 10.562 34.188 10.688 1 89.5 177 LYS B CA 1
ATOM 4740 C C . LYS B 1 177 ? 10.828 35.438 11.562 1 89.5 177 LYS B C 1
ATOM 4742 O O . LYS B 1 177 ? 11.977 35.719 11.875 1 89.5 177 LYS B O 1
ATOM 4747 N N . GLU B 1 178 ? 9.789 36.094 11.914 1 92.12 178 GLU B N 1
ATOM 4748 C CA . GLU B 1 178 ? 9.906 37.25 12.773 1 92.12 178 GLU B CA 1
ATOM 4749 C C . GLU B 1 178 ? 9.984 36.844 14.25 1 92.12 178 GLU B C 1
ATOM 4751 O O . GLU B 1 178 ? 10.688 37.5 15.031 1 92.12 178 GLU B O 1
ATOM 4756 N N . CYS B 1 179 ? 9.297 35.844 14.609 1 94.06 179 CYS B N 1
ATOM 4757 C CA . CYS B 1 179 ? 9.188 35.406 16 1 94.06 179 CYS B CA 1
ATOM 4758 C C . CYS B 1 179 ? 10.445 34.688 16.438 1 94.06 179 CYS B C 1
ATOM 4760 O O . CYS B 1 179 ? 10.906 34.844 17.578 1 94.06 179 CYS B O 1
ATOM 4762 N N . MET B 1 180 ? 11.062 33.938 15.562 1 88.88 180 MET B N 1
ATOM 4763 C CA . MET B 1 180 ? 12.031 32.906 15.922 1 88.88 180 MET B CA 1
ATOM 4764 C C . MET B 1 180 ? 13.359 33.5 16.328 1 88.88 180 MET B C 1
ATOM 4766 O O . MET B 1 180 ? 13.961 33.094 17.328 1 88.88 180 MET B O 1
ATOM 4770 N N . PRO B 1 181 ? 13.828 34.562 15.633 1 89.62 181 PRO B N 1
ATOM 4771 C CA . PRO B 1 181 ? 15.164 35.062 15.961 1 89.62 181 PRO B CA 1
ATOM 4772 C C . PRO B 1 181 ? 15.266 35.562 17.406 1 89.62 181 PRO B C 1
ATOM 4774 O O . PRO B 1 181 ? 16.141 35.125 18.156 1 89.62 181 PRO B O 1
ATOM 4777 N N . PRO B 1 182 ? 14.398 36.406 17.812 1 91.81 182 PRO B N 1
ATOM 4778 C CA . PRO B 1 182 ? 14.5 36.875 19.203 1 91.81 182 PRO B CA 1
ATOM 4779 C C . PRO B 1 182 ? 14.312 35.719 20.203 1 91.81 182 PRO B C 1
ATOM 4781 O O . PRO B 1 182 ? 14.977 35.688 21.234 1 91.81 182 PRO B O 1
ATOM 4784 N N . TYR B 1 183 ? 13.461 34.875 19.922 1 91.5 183 TYR B N 1
ATOM 4785 C CA . TYR B 1 183 ? 13.25 33.719 20.781 1 91.5 183 TYR B CA 1
ATOM 4786 C C . TYR B 1 183 ? 14.516 32.875 20.875 1 91.5 183 TYR B C 1
ATOM 4788 O O . TYR B 1 183 ? 14.93 32.469 21.984 1 91.5 183 TYR B O 1
ATOM 4796 N N . LYS B 1 184 ? 15.078 32.562 19.734 1 90.38 184 LYS B N 1
ATOM 4797 C CA . LYS B 1 184 ? 16.297 31.75 19.688 1 90.38 184 LYS B CA 1
ATOM 4798 C C . LYS B 1 184 ? 17.422 32.406 20.5 1 90.38 184 LYS B C 1
ATOM 4800 O O . LYS B 1 184 ? 18.156 31.703 21.203 1 90.38 184 LYS B O 1
ATOM 4805 N N . GLU B 1 185 ? 17.547 33.656 20.344 1 92.38 185 GLU B N 1
ATOM 4806 C CA . GLU B 1 185 ? 18.578 34.375 21.094 1 92.38 185 GLU B CA 1
ATOM 4807 C C . GLU B 1 185 ? 18.375 34.219 22.594 1 92.38 185 GLU B C 1
ATOM 4809 O O . GLU B 1 185 ? 19.328 33.969 23.328 1 92.38 185 GLU B O 1
ATOM 4814 N N . ASN B 1 186 ? 17.172 34.406 22.969 1 93.06 186 ASN B N 1
ATOM 4815 C CA . ASN B 1 186 ? 16.844 34.25 24.391 1 93.06 186 ASN B CA 1
ATOM 4816 C C . ASN B 1 186 ? 17.094 32.844 24.875 1 93.06 186 ASN B C 1
ATOM 4818 O O . ASN B 1 186 ? 17.578 32.625 25.984 1 93.06 186 ASN B O 1
ATOM 4822 N N . LEU B 1 187 ? 16.703 31.906 24.062 1 92.25 187 LEU B N 1
ATOM 4823 C CA . LEU B 1 187 ? 16.875 30.5 24.406 1 92.25 187 LEU B CA 1
ATOM 4824 C C . LEU B 1 187 ? 18.344 30.141 24.531 1 92.25 187 LEU B C 1
ATOM 4826 O O . LEU B 1 187 ? 18.75 29.469 25.484 1 92.25 187 LEU B O 1
ATOM 4830 N N . VAL B 1 188 ? 19.094 30.594 23.578 1 93.94 188 VAL B N 1
ATOM 4831 C CA . VAL B 1 188 ? 20.531 30.328 23.594 1 93.94 188 VAL B CA 1
ATOM 4832 C C . VAL B 1 188 ? 21.156 30.922 24.844 1 93.94 188 VAL B C 1
ATOM 4834 O O . VAL B 1 188 ? 21.984 30.266 25.5 1 93.94 188 VAL B O 1
ATOM 4837 N N . LYS B 1 189 ? 20.812 32.125 25.141 1 93.94 189 LYS B N 1
ATOM 4838 C CA . LYS B 1 189 ? 21.312 32.781 26.359 1 93.94 189 LYS B CA 1
ATOM 4839 C C . LYS B 1 189 ? 20.969 31.953 27.594 1 93.94 189 LYS B C 1
ATOM 4841 O O . LYS B 1 189 ? 21.812 31.75 28.469 1 93.94 189 LYS B O 1
ATOM 4846 N N . HIS B 1 190 ? 19.766 31.562 27.641 1 94.12 190 HIS B N 1
ATOM 4847 C CA . HIS B 1 190 ? 19.297 30.766 28.766 1 94.12 190 HIS B CA 1
ATOM 4848 C C . HIS B 1 190 ? 20.047 29.438 28.859 1 94.12 190 HIS B C 1
ATOM 4850 O O . HIS B 1 190 ? 20.531 29.078 29.922 1 94.12 190 HIS B O 1
ATOM 4856 N N . LEU B 1 191 ? 20.188 28.703 27.781 1 93.88 191 LEU B N 1
ATOM 4857 C CA . LEU B 1 191 ? 20.812 27.391 27.734 1 93.88 191 LEU B CA 1
ATOM 4858 C C . LEU B 1 191 ? 22.312 27.484 28.062 1 93.88 191 LEU B C 1
ATOM 4860 O O . LEU B 1 191 ? 22.875 26.609 28.703 1 93.88 191 LEU B O 1
ATOM 4864 N N . THR B 1 192 ? 22.891 28.562 27.562 1 93.62 192 THR B N 1
ATOM 4865 C CA . THR B 1 192 ? 24.328 28.766 27.766 1 93.62 192 THR B CA 1
ATOM 4866 C C . THR B 1 192 ? 24.641 28.984 29.234 1 93.62 192 THR B C 1
ATOM 4868 O O . THR B 1 192 ? 25.719 28.609 29.703 1 93.62 192 THR B O 1
ATOM 4871 N N . SER B 1 193 ? 23.75 29.484 29.969 1 93.19 193 SER B N 1
ATOM 4872 C CA . SER B 1 193 ? 23.953 29.781 31.375 1 93.19 193 SER B CA 1
ATOM 4873 C C . SER B 1 193 ? 24.172 28.5 32.188 1 93.19 193 SER B C 1
ATOM 4875 O O . SER B 1 193 ? 24.734 28.547 33.281 1 93.19 193 SER B O 1
ATOM 4877 N N . PHE B 1 194 ? 23.781 27.344 31.688 1 93.06 194 PHE B N 1
ATOM 4878 C CA . PHE B 1 194 ? 24 26.078 32.406 1 93.06 194 PHE B CA 1
ATOM 4879 C C . PHE B 1 194 ? 24.469 25 31.438 1 93.06 194 PHE B C 1
ATOM 4881 O O . PHE B 1 194 ? 24.094 23.828 31.578 1 93.06 194 PHE B O 1
ATOM 4888 N N . LYS B 1 195 ? 25.156 25.344 30.453 1 92.5 195 LYS B N 1
ATOM 4889 C CA . LYS B 1 195 ? 25.594 24.469 29.375 1 92.5 195 LYS B CA 1
ATOM 4890 C C . LYS B 1 195 ? 26.359 23.266 29.906 1 92.5 195 LYS B C 1
ATOM 4892 O O . LYS B 1 195 ? 26.266 22.156 29.375 1 92.5 195 LYS B O 1
ATOM 4897 N N . ASP B 1 196 ? 27.062 23.422 31.016 1 92.62 196 ASP B N 1
ATOM 4898 C CA . ASP B 1 196 ? 27.906 22.375 31.578 1 92.62 196 ASP B CA 1
ATOM 4899 C C . ASP B 1 196 ? 27.062 21.25 32.188 1 92.62 196 ASP B C 1
ATOM 4901 O O . ASP B 1 196 ? 27.562 20.141 32.375 1 92.62 196 ASP B O 1
ATOM 4905 N N . GLU B 1 197 ? 25.828 21.594 32.406 1 93.38 197 GLU B N 1
ATOM 4906 C CA . GLU B 1 197 ? 24.953 20.609 33.031 1 93.38 197 GLU B CA 1
ATOM 4907 C C . GLU B 1 197 ? 24.172 19.828 31.953 1 93.38 197 GLU B C 1
ATOM 4909 O O . GLU B 1 197 ? 23.516 18.844 32.25 1 93.38 197 GLU B O 1
ATOM 4914 N N . LEU B 1 198 ? 24.203 20.266 30.75 1 93.25 198 LEU B N 1
ATOM 4915 C CA . LEU B 1 198 ? 23.469 19.625 29.656 1 93.25 198 LEU B CA 1
ATOM 4916 C C . LEU B 1 198 ? 24.25 18.453 29.078 1 93.25 198 LEU B C 1
ATOM 4918 O O . LEU B 1 198 ? 25.484 18.391 29.219 1 93.25 198 LEU B O 1
ATOM 4922 N N . CYS B 1 199 ? 23.594 17.516 28.547 1 92.81 199 CYS B N 1
ATOM 4923 C CA . CYS B 1 199 ? 24.266 16.375 27.922 1 92.81 199 CYS B CA 1
ATOM 4924 C C . CYS B 1 199 ? 25.062 16.812 26.688 1 92.81 199 CYS B C 1
ATOM 4926 O O . CYS B 1 199 ? 24.906 17.953 26.234 1 92.81 199 CYS B O 1
ATOM 4928 N N . GLU B 1 200 ? 25.828 15.883 26.141 1 89.19 200 GLU B N 1
ATOM 4929 C CA . GLU B 1 200 ? 26.703 16.188 25.031 1 89.19 200 GLU B CA 1
ATOM 4930 C C . GLU B 1 200 ? 25.906 16.609 23.797 1 89.19 200 GLU B C 1
ATOM 4932 O O . GLU B 1 200 ? 26.281 17.562 23.109 1 89.19 200 GLU B O 1
ATOM 4937 N N . ASP B 1 201 ? 24.875 15.961 23.5 1 84.44 201 ASP B N 1
ATOM 4938 C CA . ASP B 1 201 ? 24.047 16.266 22.344 1 84.44 201 ASP B CA 1
ATOM 4939 C C . ASP B 1 201 ? 23.422 17.656 22.469 1 84.44 201 ASP B C 1
ATOM 4941 O O . ASP B 1 201 ? 23.375 18.422 21.484 1 84.44 201 ASP B O 1
ATOM 4945 N N . CYS B 1 202 ? 23 17.969 23.594 1 89.38 202 CYS B N 1
ATOM 4946 C CA . CYS B 1 202 ? 22.375 19.266 23.828 1 89.38 202 CYS B CA 1
ATOM 4947 C C . CYS B 1 202 ? 23.391 20.391 23.688 1 89.38 202 CYS B C 1
ATOM 4949 O O . CYS B 1 202 ? 23.078 21.469 23.172 1 89.38 202 CYS B O 1
ATOM 4951 N N . ASN B 1 203 ? 24.547 20.109 24.125 1 90.38 203 ASN B N 1
ATOM 4952 C CA . ASN B 1 203 ? 25.594 21.109 23.969 1 90.38 203 ASN B CA 1
ATOM 4953 C C . ASN B 1 203 ? 25.875 21.406 22.5 1 90.38 203 ASN B C 1
ATOM 4955 O O . ASN B 1 203 ? 26.062 22.562 22.109 1 90.38 203 ASN B O 1
ATOM 4959 N N . ARG B 1 204 ? 25.891 20.438 21.75 1 85.94 204 ARG B N 1
ATOM 4960 C CA . ARG B 1 204 ? 26.062 20.609 20.312 1 85.94 204 ARG B CA 1
ATOM 4961 C C . ARG B 1 204 ? 24.875 21.344 19.703 1 85.94 204 ARG B C 1
ATOM 4963 O O . ARG B 1 204 ? 25.062 22.234 18.859 1 85.94 204 ARG B O 1
ATOM 4970 N N . ARG B 1 205 ? 23.734 21.047 20.141 1 85.06 205 ARG B N 1
ATOM 4971 C CA . ARG B 1 205 ? 22.5 21.609 19.594 1 85.06 205 ARG B CA 1
ATOM 4972 C C . ARG B 1 205 ? 22.375 23.094 19.922 1 85.06 205 ARG B C 1
ATOM 4974 O O . ARG B 1 205 ? 21.781 23.859 19.156 1 85.06 205 ARG B O 1
ATOM 4981 N N . ILE B 1 206 ? 22.938 23.516 21.062 1 88.81 206 ILE B N 1
ATOM 4982 C CA . ILE B 1 206 ? 22.891 24.922 21.438 1 88.81 206 ILE B CA 1
ATOM 4983 C C . ILE B 1 206 ? 23.438 25.766 20.281 1 88.81 206 ILE B C 1
ATOM 4985 O O . ILE B 1 206 ? 22.891 26.828 19.969 1 88.81 206 ILE B O 1
ATOM 4989 N N . LEU B 1 207 ? 24.438 25.234 19.594 1 83 207 LEU B N 1
ATOM 4990 C CA . LEU B 1 207 ? 25.125 25.984 18.547 1 83 207 LEU B CA 1
ATOM 4991 C C . LEU B 1 207 ? 24.469 25.75 17.188 1 83 207 LEU B C 1
ATOM 4993 O O . LEU B 1 207 ? 24.562 26.578 16.281 1 83 207 LEU B O 1
ATOM 4997 N N . THR B 1 208 ? 23.828 24.688 16.969 1 79.62 208 THR B N 1
ATOM 4998 C CA . THR B 1 208 ? 23.328 24.312 15.648 1 79.62 208 THR B CA 1
ATOM 4999 C C . THR B 1 208 ? 21.828 24.578 15.555 1 79.62 208 THR B C 1
ATOM 5001 O O . THR B 1 208 ? 21.359 25.25 14.633 1 79.62 208 THR B O 1
ATOM 5004 N N . ASN B 1 209 ? 21.125 24 16.531 1 82.69 209 ASN B N 1
ATOM 5005 C CA . ASN B 1 209 ? 19.672 24.141 16.594 1 82.69 209 ASN B CA 1
ATOM 5006 C C . ASN B 1 209 ? 19.172 24.094 18.031 1 82.69 209 ASN B C 1
ATOM 5008 O O . ASN B 1 209 ? 18.641 23.078 18.469 1 82.69 209 ASN B O 1
ATOM 5012 N N . PRO B 1 210 ? 19.266 25.25 18.656 1 87.12 210 PRO B N 1
ATOM 5013 C CA . PRO B 1 210 ? 18.984 25.281 20.094 1 87.12 210 PRO B CA 1
ATOM 5014 C C . PRO B 1 210 ? 17.562 24.812 20.422 1 87.12 210 PRO B C 1
ATOM 5016 O O . PRO B 1 210 ? 17.312 24.297 21.516 1 87.12 210 PRO B O 1
ATOM 5019 N N . ILE B 1 211 ? 16.641 24.906 19.516 1 84.62 211 ILE B N 1
ATOM 5020 C CA . ILE B 1 211 ? 15.258 24.531 19.766 1 84.62 211 ILE B CA 1
ATOM 5021 C C . ILE B 1 211 ? 15.164 23.016 20 1 84.62 211 ILE B C 1
ATOM 5023 O O . ILE B 1 211 ? 14.312 22.547 20.75 1 84.62 211 ILE B O 1
ATOM 5027 N N . ARG B 1 212 ? 16.062 22.312 19.469 1 83.75 212 ARG B N 1
ATOM 5028 C CA . ARG B 1 212 ? 16.047 20.859 19.578 1 83.75 212 ARG B CA 1
ATOM 5029 C C . ARG B 1 212 ? 16.453 20.391 20.969 1 83.75 212 ARG B C 1
ATOM 5031 O O . ARG B 1 212 ? 16.203 19.25 21.359 1 83.75 212 ARG B O 1
ATOM 5038 N N . VAL B 1 213 ? 17.094 21.25 21.734 1 85.44 213 VAL B N 1
ATOM 5039 C CA . VAL B 1 213 ? 17.453 20.938 23.109 1 85.44 213 VAL B CA 1
ATOM 5040 C C . VAL B 1 213 ? 16.203 20.672 23.938 1 85.44 213 VAL B C 1
ATOM 5042 O O . VAL B 1 213 ? 16.203 19.859 24.859 1 85.44 213 VAL B O 1
ATOM 5045 N N . LEU B 1 214 ? 15.141 21.281 23.531 1 85.69 214 LEU B N 1
ATOM 5046 C CA . LEU B 1 214 ? 13.875 21.188 24.25 1 85.69 214 LEU B CA 1
ATOM 5047 C C . LEU B 1 214 ? 13.289 19.781 24.141 1 85.69 214 LEU B C 1
ATOM 5049 O O . LEU B 1 214 ? 12.438 19.391 24.938 1 85.69 214 LEU B O 1
ATOM 5053 N N . ASP B 1 215 ? 13.703 19.047 23.156 1 78.75 215 ASP B N 1
ATOM 5054 C CA . ASP B 1 215 ? 13.172 17.719 22.891 1 78.75 215 ASP B CA 1
ATOM 5055 C C . ASP B 1 215 ? 14.094 16.641 23.438 1 78.75 215 ASP B C 1
ATOM 5057 O O . ASP B 1 215 ? 13.898 15.453 23.172 1 78.75 215 ASP B O 1
ATOM 5061 N N . CYS B 1 216 ? 15.094 17.062 24.141 1 82.31 216 CYS B N 1
ATOM 5062 C CA . CYS B 1 216 ? 16.047 16.094 24.703 1 82.31 216 CYS B CA 1
ATOM 5063 C C . CYS B 1 216 ? 15.344 15.133 25.641 1 82.31 216 CYS B C 1
ATOM 5065 O O . CYS B 1 216 ? 14.516 15.539 26.469 1 82.31 216 CYS B O 1
ATOM 5067 N N . LYS B 1 217 ? 15.609 13.859 25.547 1 76.56 217 LYS B N 1
ATOM 5068 C CA . LYS B 1 217 ? 14.938 12.836 26.344 1 76.56 217 LYS B CA 1
ATOM 5069 C C . LYS B 1 217 ? 15.664 12.609 27.672 1 76.56 217 LYS B C 1
ATOM 5071 O O . LYS B 1 217 ? 15.172 11.883 28.531 1 76.56 217 LYS B O 1
ATOM 5076 N N . ASN B 1 218 ? 16.844 13.227 27.797 1 83.81 218 ASN B N 1
ATOM 5077 C CA . ASN B 1 218 ? 17.594 13.133 29.047 1 83.81 218 ASN B CA 1
ATOM 5078 C C . ASN B 1 218 ? 16.844 13.812 30.188 1 83.81 218 ASN B C 1
ATOM 5080 O O . ASN B 1 218 ? 16.531 15.008 30.109 1 83.81 218 ASN B O 1
ATOM 5084 N N . GLU B 1 219 ? 16.641 13.109 31.234 1 87 219 GLU B N 1
ATOM 5085 C CA . GLU B 1 219 ? 15.867 13.617 32.375 1 87 219 GLU B CA 1
ATOM 5086 C C . GLU B 1 219 ? 16.547 14.836 33 1 87 219 GLU B C 1
ATOM 5088 O O . GLU B 1 219 ? 15.867 15.781 33.406 1 87 219 GLU B O 1
ATOM 5093 N N . LYS B 1 220 ? 17.781 14.688 33.094 1 89.38 220 LYS B N 1
ATOM 5094 C CA . LYS B 1 220 ? 18.516 15.812 33.688 1 89.38 220 LYS B CA 1
ATOM 5095 C C . LYS B 1 220 ? 18.359 17.078 32.844 1 89.38 220 LYS B C 1
ATOM 5097 O O . LYS B 1 220 ? 18.109 18.156 33.375 1 89.38 220 LYS B O 1
ATOM 5102 N N . CYS B 1 221 ? 18.516 16.953 31.594 1 90.44 221 CYS B N 1
ATOM 5103 C CA . CYS B 1 221 ? 18.344 18.094 30.703 1 90.44 221 CYS B CA 1
ATOM 5104 C C . CYS B 1 221 ? 16.922 18.656 30.828 1 90.44 221 CYS B C 1
ATOM 5106 O O . CYS B 1 221 ? 16.75 19.875 30.922 1 90.44 221 CYS B O 1
ATOM 5108 N N . GLN B 1 222 ? 16.031 17.797 30.906 1 87.19 222 GLN B N 1
ATOM 5109 C CA . GLN B 1 222 ? 14.641 18.219 30.969 1 87.19 222 GLN B CA 1
ATOM 5110 C C . GLN B 1 222 ? 14.367 19.016 32.25 1 87.19 222 GLN B C 1
ATOM 5112 O O . GLN B 1 222 ? 13.602 19.969 32.25 1 87.19 222 GLN B O 1
ATOM 5117 N N . SER B 1 223 ? 14.984 18.594 33.312 1 89.38 223 SER B N 1
ATOM 5118 C CA . SER B 1 223 ? 14.797 19.281 34.594 1 89.38 223 SER B CA 1
ATOM 5119 C C . SER B 1 223 ? 15.336 20.703 34.531 1 89.38 223 SER B C 1
ATOM 5121 O O . SER B 1 223 ? 14.828 21.594 35.219 1 89.38 223 SER B O 1
ATOM 5123 N N . LEU B 1 224 ? 16.297 20.922 33.719 1 89.69 224 LEU B N 1
ATOM 5124 C CA . LEU B 1 224 ? 16.922 22.234 33.562 1 89.69 224 LEU B CA 1
ATOM 5125 C C . LEU B 1 224 ? 16.109 23.125 32.656 1 89.69 224 LEU B C 1
ATOM 5127 O O . LEU B 1 224 ? 16.281 24.359 32.656 1 89.69 224 LEU B O 1
ATOM 5131 N N . LEU B 1 225 ? 15.227 22.531 31.891 1 88.06 225 LEU B N 1
ATOM 5132 C CA . LEU B 1 225 ? 14.531 23.266 30.844 1 88.06 225 LEU B CA 1
ATOM 5133 C C . LEU B 1 225 ? 13.188 23.797 31.359 1 88.06 225 LEU B C 1
ATOM 5135 O O . LEU B 1 225 ? 12.461 24.469 30.609 1 88.06 225 LEU B O 1
ATOM 5139 N N . VAL B 1 226 ? 12.891 23.656 32.594 1 85 226 VAL B N 1
ATOM 5140 C CA . VAL B 1 226 ? 11.602 24.016 33.188 1 85 226 VAL B CA 1
ATOM 5141 C C . VAL B 1 226 ? 11.367 25.516 33.031 1 85 226 VAL B C 1
ATOM 5143 O O . VAL B 1 226 ? 10.242 25.953 32.75 1 85 226 VAL B O 1
ATOM 5146 N N . ASN B 1 227 ? 12.438 26.281 33.156 1 85.88 227 ASN B N 1
ATOM 5147 C CA . ASN B 1 227 ? 12.297 27.734 33.125 1 85.88 227 ASN B CA 1
ATOM 5148 C C . ASN B 1 227 ? 12.789 28.297 31.797 1 85.88 227 ASN B C 1
ATOM 5150 O O . ASN B 1 227 ? 13.047 29.5 31.688 1 85.88 227 ASN B O 1
ATOM 5154 N N . ALA B 1 228 ? 12.867 27.453 30.875 1 88.94 228 ALA B N 1
ATOM 5155 C CA . ALA B 1 228 ? 13.312 27.906 29.562 1 88.94 228 ALA B CA 1
ATOM 5156 C C . ALA B 1 228 ? 12.281 28.828 28.922 1 88.94 228 ALA B C 1
ATOM 5158 O O . ALA B 1 228 ? 11.078 28.672 29.141 1 88.94 228 ALA B O 1
ATOM 5159 N N . PRO B 1 229 ? 12.766 29.828 28.219 1 91.5 229 PRO B N 1
ATOM 5160 C CA . PRO B 1 229 ? 11.82 30.672 27.484 1 91.5 229 PRO B CA 1
ATOM 5161 C C . PRO B 1 229 ? 10.883 29.875 26.578 1 91.5 229 PRO B C 1
ATOM 5163 O O . PRO B 1 229 ? 11.297 28.875 26 1 91.5 229 PRO B O 1
ATOM 5166 N N . LYS B 1 230 ? 9.711 30.359 26.562 1 90.38 230 LYS B N 1
ATOM 5167 C CA . LYS B 1 230 ? 8.703 29.703 25.734 1 90.38 230 LYS B CA 1
ATOM 5168 C C . LYS B 1 230 ? 8.406 30.516 24.469 1 90.38 230 LYS B C 1
ATOM 5170 O O . LYS B 1 230 ? 8.258 31.75 24.531 1 90.38 230 LYS B O 1
ATOM 5175 N N . ILE B 1 231 ? 8.352 29.828 23.406 1 90.06 231 ILE B N 1
ATOM 5176 C CA . ILE B 1 231 ? 8.125 30.516 22.141 1 90.06 231 ILE B CA 1
ATOM 5177 C C . ILE B 1 231 ? 6.746 31.172 22.141 1 90.06 231 ILE B C 1
ATOM 5179 O O . ILE B 1 231 ? 6.555 32.219 21.547 1 90.06 231 ILE B O 1
ATOM 5183 N N . THR B 1 232 ? 5.801 30.641 22.828 1 91.88 232 THR B N 1
ATOM 5184 C CA . THR B 1 232 ? 4.434 31.141 22.859 1 91.88 232 THR B CA 1
ATOM 5185 C C . THR B 1 232 ? 4.383 32.531 23.516 1 91.88 232 THR B C 1
ATOM 5187 O O . THR B 1 232 ? 3.408 33.25 23.344 1 91.88 232 THR B O 1
ATOM 5190 N N . ASN B 1 233 ? 5.414 32.844 24.234 1 90.81 233 ASN B N 1
ATOM 5191 C CA . ASN B 1 233 ? 5.512 34.156 24.844 1 90.81 233 ASN B CA 1
ATOM 5192 C C . ASN B 1 233 ? 6.207 35.156 23.922 1 90.81 233 ASN B C 1
ATOM 5194 O O . ASN B 1 233 ? 6.316 36.344 24.234 1 90.81 233 ASN B O 1
ATOM 5198 N N . ASN B 1 234 ? 6.629 34.719 22.828 1 91.56 234 ASN B N 1
ATOM 5199 C CA . ASN B 1 234 ? 7.395 35.531 21.891 1 91.56 234 ASN B CA 1
ATOM 5200 C C . ASN B 1 234 ? 6.754 35.562 20.516 1 91.56 234 ASN B C 1
ATOM 5202 O O . ASN B 1 234 ? 7.438 35.812 19.516 1 91.56 234 ASN B O 1
ATOM 5206 N N . LEU B 1 235 ? 5.531 35.344 20.375 1 95.5 235 LEU B N 1
ATOM 5207 C CA . LEU B 1 235 ? 4.848 35.344 19.094 1 95.5 235 LEU B CA 1
ATOM 5208 C C . LEU B 1 235 ? 4.516 36.75 18.625 1 95.5 235 LEU B C 1
ATOM 5210 O O . LEU B 1 235 ? 4.113 37.594 19.438 1 95.5 235 LEU B O 1
ATOM 5214 N N . CYS B 1 236 ? 4.734 37.031 17.391 1 96.5 236 CYS B N 1
ATOM 5215 C CA . CYS B 1 236 ? 4.242 38.281 16.828 1 96.5 236 CYS B CA 1
ATOM 5216 C C . CYS B 1 236 ? 2.719 38.312 16.812 1 96.5 236 CYS B C 1
ATOM 5218 O O . CYS B 1 236 ? 2.072 37.312 17.109 1 96.5 236 CYS B O 1
ATOM 5220 N N . ASN B 1 237 ? 2.143 39.406 16.438 1 96.19 237 ASN B N 1
ATOM 5221 C CA . ASN B 1 237 ? 0.693 39.562 16.484 1 96.19 237 ASN B CA 1
ATOM 5222 C C . ASN B 1 237 ? -0.016 38.594 15.57 1 96.19 237 ASN B C 1
ATOM 5224 O O . ASN B 1 237 ? -1.012 37.969 15.961 1 96.19 237 ASN B O 1
ATOM 5228 N N . SER B 1 238 ? 0.501 38.438 14.414 1 95.75 238 SER B N 1
ATOM 5229 C CA . SER B 1 238 ? -0.113 37.531 13.438 1 95.75 238 SER B CA 1
ATOM 5230 C C . SER B 1 238 ? -0.101 36.094 13.922 1 95.75 238 SER B C 1
ATOM 5232 O O . SER B 1 238 ? -1.116 35.406 13.844 1 95.75 238 SER B O 1
ATOM 5234 N N . CYS B 1 239 ? 1.065 35.625 14.438 1 96.62 239 CYS B N 1
ATOM 5235 C CA . CYS B 1 239 ? 1.196 34.25 14.93 1 96.62 239 CYS B CA 1
ATOM 5236 C C . CYS B 1 239 ? 0.323 34.031 16.156 1 96.62 239 CYS B C 1
ATOM 5238 O O . CYS B 1 239 ? -0.278 32.969 16.312 1 96.62 239 CYS B O 1
ATOM 5240 N N . ASN B 1 240 ? 0.268 35.031 16.984 1 96.88 240 ASN B N 1
ATOM 5241 C CA . ASN B 1 240 ? -0.578 34.938 18.172 1 96.88 240 ASN B CA 1
ATOM 5242 C C . ASN B 1 240 ? -2.057 34.844 17.797 1 96.88 240 ASN B C 1
ATOM 5244 O O . ASN B 1 240 ? -2.805 34.062 18.375 1 96.88 240 ASN B O 1
ATOM 5248 N N . ASP B 1 241 ? -2.449 35.688 16.891 1 97.38 241 ASP B N 1
ATOM 5249 C CA . ASP B 1 241 ? -3.834 35.688 16.438 1 97.38 241 ASP B CA 1
ATOM 5250 C C . ASP B 1 241 ? -4.207 34.312 15.859 1 97.38 241 ASP B C 1
ATOM 5252 O O . ASP B 1 241 ? -5.285 33.781 16.141 1 97.38 241 ASP B O 1
ATOM 5256 N N . ASP B 1 242 ? -3.316 33.781 15.039 1 97.19 242 ASP B N 1
ATOM 5257 C CA . ASP B 1 242 ? -3.545 32.469 14.461 1 97.19 242 ASP B CA 1
ATOM 5258 C C . ASP B 1 242 ? -3.672 31.406 15.539 1 97.19 242 ASP B C 1
ATOM 5260 O O . ASP B 1 242 ? -4.547 30.531 15.469 1 97.19 242 ASP B O 1
ATOM 5264 N N . PHE B 1 243 ? -2.785 31.469 16.516 1 97.75 243 PHE B N 1
ATOM 5265 C CA . PHE B 1 243 ? -2.775 30.469 17.594 1 97.75 243 PHE B CA 1
ATOM 5266 C C . PHE B 1 243 ? -4.059 30.547 18.406 1 97.75 243 PHE B C 1
ATOM 5268 O O . PHE B 1 243 ? -4.656 29.531 18.734 1 97.75 243 PHE B O 1
ATOM 5275 N N . GLU B 1 244 ? -4.523 31.75 18.719 1 97.88 244 GLU B N 1
ATOM 5276 C CA . GLU B 1 244 ? -5.762 31.938 19.453 1 97.88 244 GLU B CA 1
ATOM 5277 C C . GLU B 1 244 ? -6.973 31.484 18.641 1 97.88 244 GLU B C 1
ATOM 5279 O O . GLU B 1 244 ? -7.906 30.891 19.188 1 97.88 244 GLU B O 1
ATOM 5284 N N . LYS B 1 245 ? -6.934 31.828 17.391 1 97.5 245 LYS B N 1
ATOM 5285 C CA . LYS B 1 245 ? -8.031 31.406 16.516 1 97.5 245 LYS B CA 1
ATOM 5286 C C . LYS B 1 245 ? -8.109 29.875 16.438 1 97.5 245 LYS B C 1
ATOM 5288 O O . LYS B 1 245 ? -9.195 29.297 16.453 1 97.5 245 LYS B O 1
ATOM 5293 N N . LEU B 1 246 ? -6.965 29.203 16.344 1 98.19 246 LEU B N 1
ATOM 5294 C CA . LEU B 1 246 ? -6.93 27.734 16.328 1 98.19 246 LEU B CA 1
ATOM 5295 C C . LEU B 1 246 ? -7.602 27.172 17.578 1 98.19 246 LEU B C 1
ATOM 5297 O O . LEU B 1 246 ? -8.445 26.281 17.484 1 98.19 246 LEU B O 1
ATOM 5301 N N . LYS B 1 247 ? -7.254 27.734 18.734 1 98.19 247 LYS B N 1
ATOM 5302 C CA . LYS B 1 247 ? -7.844 27.297 20 1 98.19 247 LYS B CA 1
ATOM 5303 C C . LYS B 1 247 ? -9.352 27.516 20 1 98.19 247 LYS B C 1
ATOM 5305 O O . LYS B 1 247 ? -10.109 26.656 20.469 1 98.19 247 LYS B O 1
ATOM 5310 N N . GLU B 1 248 ? -9.727 28.641 19.484 1 97.88 248 GLU B N 1
ATOM 5311 C CA . GLU B 1 248 ? -11.148 28.953 19.422 1 97.88 248 GLU B CA 1
ATOM 5312 C C . GLU B 1 248 ? -11.914 27.906 18.625 1 97.88 248 GLU B C 1
ATOM 5314 O O . GLU B 1 248 ? -12.977 27.453 19.047 1 97.88 248 GLU B O 1
ATOM 5319 N N . ILE B 1 249 ? -11.391 27.562 17.438 1 97.44 249 ILE B N 1
ATOM 5320 C CA . ILE B 1 249 ? -12.039 26.594 16.562 1 97.44 249 ILE B CA 1
ATOM 5321 C C . ILE B 1 249 ? -12.133 25.25 17.281 1 97.44 249 ILE B C 1
ATOM 5323 O O . ILE B 1 249 ? -13.18 24.594 17.25 1 97.44 249 ILE B O 1
ATOM 5327 N N . LEU B 1 250 ? -11.016 24.781 17.906 1 98.38 250 LEU B N 1
ATOM 5328 C CA . LEU B 1 250 ? -11 23.516 18.609 1 98.38 250 LEU B CA 1
ATOM 5329 C C . LEU B 1 250 ? -11.992 23.516 19.766 1 98.38 250 LEU B C 1
ATOM 5331 O O . LEU B 1 250 ? -12.742 22.547 19.938 1 98.38 250 LEU B O 1
ATOM 5335 N N . ASP B 1 251 ? -12.055 24.625 20.516 1 98.12 251 ASP B N 1
ATOM 5336 C CA . ASP B 1 251 ? -12.992 24.766 21.625 1 98.12 251 ASP B CA 1
ATOM 5337 C C . ASP B 1 251 ? -14.438 24.703 21.141 1 98.12 251 ASP B C 1
ATOM 5339 O O . ASP B 1 251 ? -15.266 24.016 21.75 1 98.12 251 ASP B O 1
ATOM 5343 N N . PHE B 1 252 ? -14.703 25.406 20.094 1 97.19 252 PHE B N 1
ATOM 5344 C CA . PHE B 1 252 ? -16.047 25.438 19.547 1 97.19 252 PHE B CA 1
ATOM 5345 C C . PHE B 1 252 ? -16.516 24.031 19.156 1 97.19 252 PHE B C 1
ATOM 5347 O O . PHE B 1 252 ? -17.703 23.719 19.234 1 97.19 252 PHE B O 1
ATOM 5354 N N . ASN B 1 253 ? -15.617 23.219 18.75 1 96.19 253 ASN B N 1
ATOM 5355 C CA . ASN B 1 253 ? -15.938 21.875 18.312 1 96.19 253 ASN B CA 1
ATOM 5356 C C . ASN B 1 253 ? -15.68 20.844 19.406 1 96.19 253 ASN B C 1
ATOM 5358 O O . ASN B 1 253 ? -15.609 19.641 19.141 1 96.19 253 ASN B O 1
ATOM 5362 N N . ASN B 1 254 ? -15.445 21.25 20.641 1 96.44 254 ASN B N 1
ATOM 5363 C CA . ASN B 1 254 ? -15.289 20.438 21.844 1 96.44 254 ASN B CA 1
ATOM 5364 C C . ASN B 1 254 ? -14.109 19.484 21.719 1 96.44 254 ASN B C 1
ATOM 5366 O O . ASN B 1 254 ? -14.234 18.297 22.016 1 96.44 254 ASN B O 1
ATOM 5370 N N . ILE B 1 255 ? -13.031 19.984 21.172 1 97.56 255 ILE B N 1
ATOM 5371 C CA . ILE B 1 255 ? -11.805 19.203 21.078 1 97.56 255 ILE B CA 1
ATOM 5372 C C . ILE B 1 255 ? -10.82 19.656 22.156 1 97.56 255 ILE B C 1
ATOM 5374 O O . ILE B 1 255 ? -10.344 20.797 22.141 1 97.56 255 ILE B O 1
ATOM 5378 N N . SER B 1 256 ? -10.523 18.75 23.062 1 97.5 256 SER B N 1
ATOM 5379 C CA . SER B 1 256 ? -9.617 19.047 24.156 1 97.5 256 SER B CA 1
ATOM 5380 C C . SER B 1 256 ? -8.164 19.031 23.688 1 97.5 256 SER B C 1
ATOM 5382 O O . SER B 1 256 ? -7.785 18.219 22.844 1 97.5 256 SER B O 1
ATOM 5384 N N . TYR B 1 257 ? -7.398 19.906 24.203 1 98.12 257 TYR B N 1
ATOM 5385 C CA . TYR B 1 257 ? -5.973 19.969 23.906 1 98.12 257 TYR B CA 1
ATOM 5386 C C . TYR B 1 257 ? -5.184 20.469 25.109 1 98.12 257 TYR B C 1
ATOM 5388 O O . TYR B 1 257 ? -5.75 21.062 26.031 1 98.12 257 TYR B O 1
ATOM 5396 N N . GLU B 1 258 ? -3.893 20.141 25.125 1 97.12 258 GLU B N 1
ATOM 5397 C CA . GLU B 1 258 ? -2.92 20.688 26.078 1 97.12 258 GLU B CA 1
ATOM 5398 C C . GLU B 1 258 ? -1.866 21.531 25.359 1 97.12 258 GLU B C 1
ATOM 5400 O O . GLU B 1 258 ? -1.346 21.125 24.312 1 97.12 258 GLU B O 1
ATOM 5405 N N . ILE B 1 259 ? -1.668 22.688 25.922 1 95.75 259 ILE B N 1
ATOM 5406 C CA . ILE B 1 259 ? -0.578 23.484 25.375 1 95.75 259 ILE B CA 1
ATOM 5407 C C . ILE B 1 259 ? 0.757 22.969 25.906 1 95.75 259 ILE B C 1
ATOM 5409 O O . ILE B 1 259 ? 0.955 22.875 27.125 1 95.75 259 ILE B O 1
ATOM 5413 N N . ASP B 1 260 ? 1.627 22.578 25.016 1 92.19 260 ASP B N 1
ATOM 5414 C CA . ASP B 1 260 ? 2.98 22.141 25.344 1 92.19 260 ASP B CA 1
ATOM 5415 C C . ASP B 1 260 ? 4.023 23 24.641 1 92.19 260 ASP B C 1
ATOM 5417 O O . ASP B 1 260 ? 4.43 22.688 23.516 1 92.19 260 ASP B O 1
ATOM 5421 N N . SER B 1 261 ? 4.523 23.938 25.328 1 87.81 261 SER B N 1
ATOM 5422 C CA . SER B 1 261 ? 5.445 24.906 24.734 1 87.81 261 SER B CA 1
ATOM 5423 C C . SER B 1 261 ? 6.789 24.25 24.422 1 87.81 261 SER B C 1
ATOM 5425 O O . SER B 1 261 ? 7.613 24.844 23.719 1 87.81 261 SER B O 1
ATOM 5427 N N . ASN B 1 262 ? 7.02 23.078 24.906 1 84.38 262 ASN B N 1
ATOM 5428 C CA . ASN B 1 262 ? 8.266 22.375 24.625 1 84.38 262 ASN B CA 1
ATOM 5429 C C . ASN B 1 262 ? 8.133 21.469 23.391 1 84.38 262 ASN B C 1
ATOM 5431 O O . ASN B 1 262 ? 9.109 20.875 22.953 1 84.38 262 ASN B O 1
ATOM 5435 N N . LEU B 1 263 ? 6.91 21.422 22.906 1 86.62 263 LEU B N 1
ATOM 5436 C CA . LEU B 1 263 ? 6.684 20.578 21.734 1 86.62 263 LEU B CA 1
ATOM 5437 C C . LEU B 1 263 ? 7.395 21.156 20.5 1 86.62 263 LEU B C 1
ATOM 5439 O O . LEU B 1 263 ? 7.074 22.266 20.062 1 86.62 263 LEU B O 1
ATOM 5443 N N . VAL B 1 264 ? 8.484 20.422 20.281 1 81.25 264 VAL B N 1
ATOM 5444 C CA . VAL B 1 264 ? 9.195 20.734 19.047 1 81.25 264 VAL B CA 1
ATOM 5445 C C . VAL B 1 264 ? 9.188 19.531 18.109 1 81.25 264 VAL B C 1
ATOM 5447 O O . VAL B 1 264 ? 9.086 18.391 18.562 1 81.25 264 VAL B O 1
ATOM 5450 N N . ARG B 1 265 ? 9.062 19.781 16.781 1 72.5 265 ARG B N 1
ATOM 5451 C CA . ARG B 1 265 ? 9.031 18.672 15.828 1 72.5 265 ARG B CA 1
ATOM 5452 C C . ARG B 1 265 ? 10.445 18.219 15.461 1 72.5 265 ARG B C 1
ATOM 5454 O O . ARG B 1 265 ? 11.406 18.969 15.664 1 72.5 265 ARG B O 1
ATOM 5461 N N . GLY B 1 266 ? 10.547 16.891 15.117 1 66 266 GLY B N 1
ATOM 5462 C CA . GLY B 1 266 ? 11.828 16.297 14.766 1 66 266 GLY B CA 1
ATOM 5463 C C . GLY B 1 266 ? 12.383 16.828 13.461 1 66 266 GLY B C 1
ATOM 5464 O O . GLY B 1 266 ? 13.539 16.578 13.125 1 66 266 GLY B O 1
ATOM 5465 N N . LEU B 1 267 ? 11.57 17.578 12.805 1 73.19 267 LEU B N 1
ATOM 5466 C CA . LEU B 1 267 ? 11.992 18.125 11.523 1 73.19 267 LEU B CA 1
ATOM 5467 C C . LEU B 1 267 ? 12.078 19.641 11.594 1 73.19 267 LEU B C 1
ATOM 5469 O O . LEU B 1 267 ? 11.258 20.297 12.242 1 73.19 267 LEU B O 1
ATOM 5473 N N . ASP B 1 268 ? 13 20.219 10.93 1 75.75 268 ASP B N 1
ATOM 5474 C CA . ASP B 1 268 ? 13.367 21.625 11.078 1 75.75 268 ASP B CA 1
ATOM 5475 C C . ASP B 1 268 ? 12.469 22.531 10.234 1 75.75 268 ASP B C 1
ATOM 5477 O O . ASP B 1 268 ? 12.508 23.75 10.367 1 75.75 268 ASP B O 1
ATOM 5481 N N . TYR B 1 269 ? 11.609 21.922 9.508 1 82.56 269 TYR B N 1
ATOM 5482 C CA . TYR B 1 269 ? 10.938 22.781 8.531 1 82.56 269 TYR B CA 1
ATOM 5483 C C . TYR B 1 269 ? 9.625 23.312 9.094 1 82.56 269 TYR B C 1
ATOM 5485 O O . TYR B 1 269 ? 8.938 24.094 8.438 1 82.56 269 TYR B O 1
ATOM 5493 N N . TYR B 1 270 ? 9.297 23.062 10.297 1 88.62 270 TYR B N 1
ATOM 5494 C CA . TYR B 1 270 ? 7.992 23.453 10.828 1 88.62 270 TYR B CA 1
ATOM 5495 C C . TYR B 1 270 ? 7.996 24.922 11.258 1 88.62 270 TYR B C 1
ATOM 5497 O O . TYR B 1 270 ? 9.016 25.438 11.719 1 88.62 270 TYR B O 1
ATOM 5505 N N . ASN B 1 271 ? 6.906 25.594 11.078 1 92.56 271 ASN B N 1
ATOM 5506 C CA . ASN B 1 271 ? 6.605 26.922 11.594 1 92.56 271 ASN B CA 1
ATOM 5507 C C . ASN B 1 271 ? 5.145 27.047 12.016 1 92.56 271 ASN B C 1
ATOM 5509 O O . ASN B 1 271 ? 4.301 26.25 11.594 1 92.56 271 ASN B O 1
ATOM 5513 N N . LYS B 1 272 ? 4.879 27.984 12.891 1 95.19 272 LYS B N 1
ATOM 5514 C CA . LYS B 1 272 ? 3.525 28.266 13.359 1 95.19 272 LYS B CA 1
ATOM 5515 C C . LYS B 1 272 ? 2.918 27.047 14.039 1 95.19 272 LYS B C 1
ATOM 5517 O O . LYS B 1 272 ? 3.521 26.469 14.953 1 95.19 272 LYS B O 1
ATOM 5522 N N . THR B 1 273 ? 1.847 26.5 13.578 1 97.12 273 THR B N 1
ATOM 5523 C CA . THR B 1 273 ? 1.115 25.453 14.258 1 97.12 273 THR B CA 1
ATOM 5524 C C . THR B 1 273 ? 1.938 24.156 14.305 1 97.12 273 THR B C 1
ATOM 5526 O O . THR B 1 273 ? 2.438 23.703 13.273 1 97.12 273 THR B O 1
ATOM 5529 N N . ALA B 1 274 ? 2.162 23.625 15.422 1 96.25 274 ALA B N 1
ATOM 5530 C CA . ALA B 1 274 ? 2.723 22.297 15.656 1 96.25 274 ALA B CA 1
ATOM 5531 C C . ALA B 1 274 ? 1.851 21.5 16.625 1 96.25 274 ALA B C 1
ATOM 5533 O O . ALA B 1 274 ? 1.336 22.047 17.594 1 96.25 274 ALA B O 1
ATOM 5534 N N . PHE B 1 275 ? 1.63 20.266 16.359 1 97.56 275 PHE B N 1
ATOM 5535 C CA . PHE B 1 275 ? 0.776 19.453 17.234 1 97.56 275 PHE B CA 1
ATOM 5536 C C . PHE B 1 275 ? 1.258 18.016 17.281 1 97.56 275 PHE B C 1
ATOM 5538 O O . PHE B 1 275 ? 1.98 17.562 16.375 1 97.56 275 PHE B O 1
ATOM 5545 N N . GLU B 1 276 ? 0.853 17.328 18.312 1 96.5 276 GLU B N 1
ATOM 5546 C CA . GLU B 1 276 ? 1.155 15.922 18.531 1 96.5 276 GLU B CA 1
ATOM 5547 C C . GLU B 1 276 ? 0.016 15.211 19.25 1 96.5 276 GLU B C 1
ATOM 5549 O O . GLU B 1 276 ? -0.569 15.766 20.188 1 96.5 276 GLU B O 1
ATOM 5554 N N . PHE B 1 277 ? -0.374 14.117 18.734 1 96.38 277 PHE B N 1
ATOM 5555 C CA . PHE B 1 277 ? -1.291 13.227 19.422 1 96.38 277 PHE B CA 1
ATOM 5556 C C . PHE B 1 277 ? -0.525 12.148 20.172 1 96.38 277 PHE B C 1
ATOM 5558 O O . PHE B 1 277 ? 0.274 11.414 19.594 1 96.38 277 PHE B O 1
ATOM 5565 N N . VAL B 1 278 ? -0.754 12.062 21.469 1 93.69 278 VAL B N 1
ATOM 5566 C CA . VAL B 1 278 ? -0.047 11.094 22.297 1 93.69 278 VAL B CA 1
ATOM 5567 C C . VAL B 1 278 ? -1.048 10.141 22.953 1 93.69 278 VAL B C 1
ATOM 5569 O O . VAL B 1 278 ? -2.174 10.531 23.266 1 93.69 278 VAL B O 1
ATOM 5572 N N . SER B 1 279 ? -0.66 8.883 23.031 1 89.44 279 SER B N 1
ATOM 5573 C CA . SER B 1 279 ? -1.493 7.895 23.719 1 89.44 279 SER B CA 1
ATOM 5574 C C . SER B 1 279 ? -0.779 7.312 24.922 1 89.44 279 SER B C 1
ATOM 5576 O O . SER B 1 279 ? 0.442 7.141 24.922 1 89.44 279 SER B O 1
ATOM 5578 N N . ASN B 1 280 ? -1.543 7.02 25.969 1 83.12 280 ASN B N 1
ATOM 5579 C CA . ASN B 1 280 ? -1.005 6.398 27.172 1 83.12 280 ASN B CA 1
ATOM 5580 C C . ASN B 1 280 ? -1.302 4.898 27.203 1 83.12 280 ASN B C 1
ATOM 5582 O O . ASN B 1 280 ? -1.009 4.23 28.203 1 83.12 280 ASN B O 1
ATOM 5586 N N . GLU B 1 281 ? -1.857 4.402 26.234 1 79.38 281 GLU B N 1
ATOM 5587 C CA . GLU B 1 281 ? -2.277 3.002 26.219 1 79.38 281 GLU B CA 1
ATOM 5588 C C . GLU B 1 281 ? -1.116 2.08 25.859 1 79.38 281 GLU B C 1
ATOM 5590 O O . GLU B 1 281 ? -1.209 0.862 26.031 1 79.38 281 GLU B O 1
ATOM 5595 N N . ILE B 1 282 ? -0.143 2.424 25.266 1 66.88 282 ILE B N 1
ATOM 5596 C CA . ILE B 1 282 ? 0.944 1.574 24.797 1 66.88 282 ILE B CA 1
ATOM 5597 C C . ILE B 1 282 ? 2.189 1.808 25.641 1 66.88 282 ILE B C 1
ATOM 5599 O O . ILE B 1 282 ? 3.311 1.807 25.125 1 66.88 282 ILE B O 1
ATOM 5603 N N . GLY B 1 283 ? 1.972 1.98 26.984 1 60.44 283 GLY B N 1
ATOM 5604 C CA . GLY B 1 283 ? 3.076 2.246 27.891 1 60.44 283 GLY B CA 1
ATOM 5605 C C . GLY B 1 283 ? 3.361 3.725 28.062 1 60.44 283 GLY B C 1
ATOM 5606 O O . GLY B 1 283 ? 2.438 4.539 28.141 1 60.44 283 GLY B O 1
ATOM 5607 N N . ALA B 1 284 ? 4.691 3.986 28.172 1 59.34 284 ALA B N 1
ATOM 5608 C CA . ALA B 1 284 ? 5.043 5.398 28.312 1 59.34 284 ALA B CA 1
ATOM 5609 C C . ALA B 1 284 ? 4.418 6.23 27.203 1 59.34 284 ALA B C 1
ATOM 5611 O O . ALA B 1 284 ? 4.191 5.727 26.094 1 59.34 284 ALA B O 1
ATOM 5612 N N . GLN B 1 285 ? 3.963 7.371 27.547 1 60.94 285 GLN B N 1
ATOM 5613 C CA . GLN B 1 285 ? 3.324 8.289 26.609 1 60.94 285 GLN B CA 1
ATOM 5614 C C . GLN B 1 285 ? 4.098 8.367 25.297 1 60.94 285 GLN B C 1
ATOM 5616 O O . GLN B 1 285 ? 5.281 8.703 25.297 1 60.94 285 GLN B O 1
ATOM 5621 N N . SER B 1 286 ? 3.445 7.785 24.234 1 80.81 286 SER B N 1
ATOM 5622 C CA . SER B 1 286 ? 4.094 7.715 22.938 1 80.81 286 SER B CA 1
ATOM 5623 C C . SER B 1 286 ? 3.305 8.477 21.875 1 80.81 286 SER B C 1
ATOM 5625 O O . SER B 1 286 ? 2.07 8.469 21.891 1 80.81 286 SER B O 1
ATOM 5627 N N . ALA B 1 287 ? 4.059 9.258 21.141 1 88.25 287 ALA B N 1
ATOM 5628 C CA . ALA B 1 287 ? 3.455 9.984 20.016 1 88.25 287 ALA B CA 1
ATOM 5629 C C . ALA B 1 287 ? 2.912 9.023 18.969 1 88.25 287 ALA B C 1
ATOM 5631 O O . ALA B 1 287 ? 3.619 8.109 18.531 1 88.25 287 ALA B O 1
ATOM 5632 N N . ILE B 1 288 ? 1.666 9.148 18.578 1 92.25 288 ILE B N 1
ATOM 5633 C CA . ILE B 1 288 ? 1.068 8.258 17.594 1 92.25 288 ILE B CA 1
ATOM 5634 C C . ILE B 1 288 ? 0.823 9.016 16.281 1 92.25 288 ILE B C 1
ATOM 5636 O O . ILE B 1 288 ? 0.734 8.414 15.219 1 92.25 288 ILE B O 1
ATOM 5640 N N . ALA B 1 289 ? 0.691 10.336 16.406 1 95.25 289 ALA B N 1
ATOM 5641 C CA . ALA B 1 289 ? 0.546 11.195 15.242 1 95.25 289 ALA B CA 1
ATOM 5642 C C . ALA B 1 289 ? 1.146 12.57 15.492 1 95.25 289 ALA B C 1
ATOM 5644 O O . ALA B 1 289 ? 1.238 13.016 16.641 1 95.25 289 ALA B O 1
ATOM 5645 N N . GLY B 1 290 ? 1.573 13.188 14.461 1 95.56 290 GLY B N 1
ATOM 5646 C CA . GLY B 1 290 ? 2.131 14.531 14.586 1 95.56 290 GLY B CA 1
ATOM 5647 C C . GLY B 1 290 ? 2.176 15.281 13.273 1 95.56 290 GLY B C 1
ATOM 5648 O O . GLY B 1 290 ? 2.115 14.672 12.203 1 95.56 290 GLY B O 1
ATOM 5649 N N . GLY B 1 291 ? 2.232 16.562 13.367 1 96.44 291 GLY B N 1
ATOM 5650 C CA . GLY B 1 291 ? 2.271 17.406 12.188 1 96.44 291 GLY B CA 1
ATOM 5651 C C . GLY B 1 291 ? 2.334 18.891 12.516 1 96.44 291 GLY B C 1
ATOM 5652 O O . GLY B 1 291 ? 2.748 19.266 13.609 1 96.44 291 GLY B O 1
ATOM 5653 N N . GLY B 1 292 ? 2.102 19.656 11.477 1 97.38 292 GLY B N 1
ATOM 5654 C CA . GLY B 1 292 ? 2.156 21.094 11.609 1 97.38 292 GLY B CA 1
ATOM 5655 C C . GLY B 1 292 ? 2.35 21.812 10.281 1 97.38 292 GLY B C 1
ATOM 5656 O O . GLY B 1 292 ? 2.322 21.188 9.227 1 97.38 292 GLY B O 1
ATOM 5657 N N . ARG B 1 293 ? 2.422 23.109 10.43 1 97.31 293 ARG B N 1
ATOM 5658 C CA . ARG B 1 293 ? 2.652 23.953 9.258 1 97.31 293 ARG B CA 1
ATOM 5659 C C . ARG B 1 293 ? 4.137 24.016 8.906 1 97.31 293 ARG B C 1
ATOM 5661 O O . ARG B 1 293 ? 4.988 24.031 9.797 1 97.31 293 ARG B O 1
ATOM 5668 N N . TYR B 1 294 ? 4.434 24 7.613 1 95.88 294 TYR B N 1
ATOM 5669 C CA . TYR B 1 294 ? 5.801 24.062 7.113 1 95.88 294 TYR B CA 1
ATOM 5670 C C . TYR B 1 294 ? 5.883 24.953 5.879 1 95.88 294 TYR B C 1
ATOM 5672 O O . TYR B 1 294 ? 6.387 24.531 4.836 1 95.88 294 TYR B O 1
ATOM 5680 N N . ASP B 1 295 ? 5.641 26.203 6 1 94.06 295 ASP B N 1
ATOM 5681 C CA . ASP B 1 295 ? 5.418 27.156 4.922 1 94.06 295 ASP B CA 1
ATOM 5682 C C . ASP B 1 295 ? 6.695 27.391 4.117 1 94.06 295 ASP B C 1
ATOM 5684 O O . ASP B 1 295 ? 6.645 27.875 2.984 1 94.06 295 ASP B O 1
ATOM 5688 N N . ARG B 1 296 ? 7.801 27.047 4.602 1 90.75 296 ARG B N 1
ATOM 5689 C CA . ARG B 1 296 ? 9.047 27.391 3.924 1 90.75 296 ARG B CA 1
ATOM 5690 C C . ARG B 1 296 ? 9.641 26.172 3.219 1 90.75 296 ARG B C 1
ATOM 5692 O O . ARG B 1 296 ? 10.625 26.297 2.49 1 90.75 296 ARG B O 1
ATOM 5699 N N . LEU B 1 297 ? 9.078 25.047 3.414 1 93.94 297 LEU B N 1
ATOM 5700 C CA . LEU B 1 297 ? 9.672 23.812 2.91 1 93.94 297 LEU B CA 1
ATOM 5701 C C . LEU B 1 297 ? 9.711 23.812 1.385 1 93.94 297 LEU B C 1
ATOM 5703 O O . LEU B 1 297 ? 10.695 23.375 0.784 1 93.94 297 LEU B O 1
ATOM 5707 N N . VAL B 1 298 ? 8.617 24.312 0.762 1 95.81 298 VAL B N 1
ATOM 5708 C CA . VAL B 1 298 ? 8.547 24.359 -0.695 1 95.81 298 VAL B CA 1
ATOM 5709 C C . VAL B 1 298 ? 9.703 25.203 -1.235 1 95.81 298 VAL B C 1
ATOM 5711 O O . VAL B 1 298 ? 10.383 24.812 -2.186 1 95.81 298 VAL B O 1
ATOM 5714 N N . GLU B 1 299 ? 9.961 26.297 -0.558 1 93.38 299 GLU B N 1
ATOM 5715 C CA . GLU B 1 299 ? 11.039 27.188 -0.964 1 93.38 299 GLU B CA 1
ATOM 5716 C C . GLU B 1 299 ? 12.398 26.516 -0.77 1 93.38 299 GLU B C 1
ATOM 5718 O O . GLU B 1 299 ? 13.297 26.672 -1.604 1 93.38 299 GLU B O 1
ATOM 5723 N N . PHE B 1 300 ? 12.547 25.797 0.316 1 90.62 300 PHE B N 1
ATOM 5724 C CA . PHE B 1 300 ? 13.789 25.109 0.605 1 90.62 300 PHE B CA 1
ATOM 5725 C C . PHE B 1 300 ? 14.117 24.109 -0.495 1 90.62 300 PHE B C 1
ATOM 5727 O O . PHE B 1 300 ? 15.289 23.812 -0.744 1 90.62 300 PHE B O 1
ATOM 5734 N N . LEU B 1 301 ? 13.125 23.688 -1.171 1 94.44 301 LEU B N 1
ATOM 5735 C CA . LEU B 1 301 ? 13.328 22.656 -2.174 1 94.44 301 LEU B CA 1
ATOM 5736 C C . LEU B 1 301 ? 13.258 23.234 -3.582 1 94.44 301 LEU B C 1
ATOM 5738 O O . LEU B 1 301 ? 13.023 22.516 -4.547 1 94.44 301 LEU B O 1
ATOM 5742 N N . GLY B 1 302 ? 13.352 24.547 -3.658 1 93.88 302 GLY B N 1
ATOM 5743 C CA . GLY B 1 302 ? 13.547 25.203 -4.938 1 93.88 302 GLY B CA 1
ATOM 5744 C C . GLY B 1 302 ? 12.25 25.688 -5.566 1 93.88 302 GLY B C 1
ATOM 5745 O O . GLY B 1 302 ? 12.227 26.109 -6.723 1 93.88 302 GLY B O 1
ATOM 5746 N N . GLY B 1 303 ? 11.141 25.594 -4.844 1 95.81 303 GLY B N 1
ATOM 5747 C CA . GLY B 1 303 ? 9.859 26.062 -5.359 1 95.81 303 GLY B CA 1
ATOM 5748 C C . GLY B 1 303 ? 9.508 27.453 -4.898 1 95.81 303 GLY B C 1
ATOM 5749 O O . GLY B 1 303 ? 10.266 28.078 -4.156 1 95.81 303 GLY B O 1
ATOM 5750 N N . LYS B 1 304 ? 8.406 27.891 -5.426 1 95.88 304 LYS B N 1
ATOM 5751 C CA . LYS B 1 304 ? 7.848 29.156 -4.961 1 95.88 304 LYS B CA 1
ATOM 5752 C C . LYS B 1 304 ? 7.242 29.016 -3.566 1 95.88 304 LYS B C 1
ATOM 5754 O O . LYS B 1 304 ? 6.602 28 -3.266 1 95.88 304 LYS B O 1
ATOM 5759 N N . SER B 1 305 ? 7.477 30.062 -2.764 1 94.19 305 SER B N 1
ATOM 5760 C CA . SER B 1 305 ? 6.922 30.047 -1.414 1 94.19 305 SER B CA 1
ATOM 5761 C C . SER B 1 305 ? 5.434 29.734 -1.428 1 94.19 305 SER B C 1
ATOM 5763 O O . SER B 1 305 ? 4.652 30.406 -2.092 1 94.19 305 SER B O 1
ATOM 5765 N N . THR B 1 306 ? 5.059 28.672 -0.754 1 96.94 306 THR B N 1
ATOM 5766 C CA . THR B 1 306 ? 3.689 28.172 -0.707 1 96.94 306 THR B CA 1
ATOM 5767 C C . THR B 1 306 ? 3.35 27.656 0.689 1 96.94 306 THR B C 1
ATOM 5769 O O . THR B 1 306 ? 4.113 26.891 1.276 1 96.94 306 THR B O 1
ATOM 5772 N N . ALA B 1 307 ? 2.225 28.141 1.222 1 97.19 307 ALA B N 1
ATOM 5773 C CA . ALA B 1 307 ? 1.78 27.625 2.516 1 97.19 307 ALA B CA 1
ATOM 5774 C C . ALA B 1 307 ? 1.601 26.109 2.477 1 97.19 307 ALA B C 1
ATOM 5776 O O . ALA B 1 307 ? 1.103 25.562 1.49 1 97.19 307 ALA B O 1
ATOM 5777 N N . GLY B 1 308 ? 2.113 25.391 3.484 1 97.88 308 GLY B N 1
ATOM 5778 C CA . GLY B 1 308 ? 1.982 23.953 3.6 1 97.88 308 GLY B CA 1
ATOM 5779 C C . GLY B 1 308 ? 1.688 23.484 5.016 1 97.88 308 GLY B C 1
ATOM 5780 O O . GLY B 1 308 ? 2.191 24.062 5.98 1 97.88 308 GLY B O 1
ATOM 5781 N N . ILE B 1 309 ? 0.883 22.516 5.152 1 98.38 309 ILE B N 1
ATOM 5782 C CA . ILE B 1 309 ? 0.606 21.891 6.441 1 98.38 309 ILE B CA 1
ATOM 5783 C C . ILE B 1 309 ? 0.297 20.406 6.234 1 98.38 309 ILE B C 1
ATOM 5785 O O . ILE B 1 309 ? -0.188 20.016 5.172 1 98.38 309 ILE B O 1
ATOM 5789 N N . GLY B 1 310 ? 0.599 19.594 7.215 1 98.06 310 GLY B N 1
ATOM 5790 C CA . GLY B 1 310 ? 0.311 18.172 7.109 1 98.06 310 GLY B CA 1
ATOM 5791 C C . GLY B 1 310 ? 0.575 17.422 8.398 1 98.06 310 GLY B C 1
ATOM 5792 O O . GLY B 1 310 ? 0.72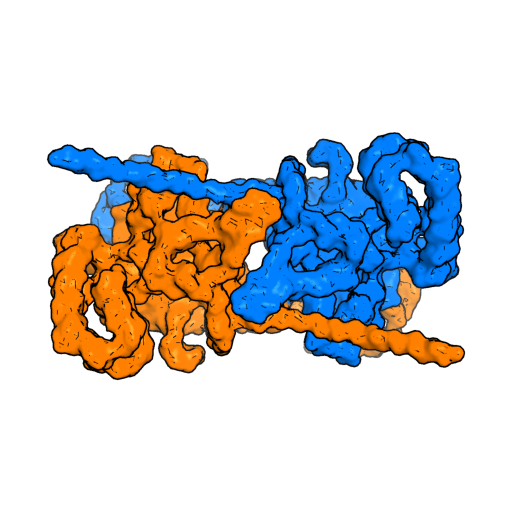6 18.016 9.461 1 98.06 310 GLY B O 1
ATOM 5793 N N . PHE B 1 311 ? 0.451 16.156 8.281 1 98.19 311 PHE B N 1
ATOM 5794 C CA . PHE B 1 311 ? 0.707 15.266 9.414 1 98.19 311 PHE B CA 1
ATOM 5795 C C . PHE B 1 311 ? 1.106 13.875 8.938 1 98.19 311 PHE B C 1
ATOM 5797 O O . PHE B 1 311 ? 0.988 13.562 7.75 1 98.19 311 PHE B O 1
ATOM 5804 N N . ALA B 1 312 ? 1.618 13.117 9.844 1 97.38 312 ALA B N 1
ATOM 5805 C CA . ALA B 1 312 ? 1.858 11.688 9.633 1 97.38 312 ALA B CA 1
ATOM 5806 C C . ALA B 1 312 ? 1.48 10.875 10.867 1 97.38 312 ALA B C 1
ATOM 5808 O O . ALA B 1 312 ? 1.615 11.352 11.992 1 97.38 312 ALA B O 1
ATOM 5809 N N . ILE B 1 313 ? 0.976 9.742 10.641 1 96.75 313 ILE B N 1
ATOM 5810 C CA . ILE B 1 313 ? 0.677 8.734 11.648 1 96.75 313 ILE B CA 1
ATOM 5811 C C . ILE B 1 313 ? 1.605 7.531 11.477 1 96.75 313 ILE B C 1
ATOM 5813 O O . ILE B 1 313 ? 1.774 7.027 10.359 1 96.75 313 ILE B O 1
ATOM 5817 N N . GLY B 1 314 ? 2.307 7.121 12.555 1 94.38 314 GLY B N 1
ATOM 5818 C CA . GLY B 1 314 ? 2.988 5.84 12.523 1 94.38 314 GLY B CA 1
ATOM 5819 C C . GLY B 1 314 ? 2.041 4.66 12.641 1 94.38 314 GLY B C 1
ATOM 5820 O O . GLY B 1 314 ? 1.41 4.457 13.68 1 94.38 314 GLY B O 1
ATOM 5821 N N . ILE B 1 315 ? 1.995 3.809 11.664 1 95.12 315 ILE B N 1
ATOM 5822 C CA . ILE B 1 315 ? 0.94 2.807 11.555 1 95.12 315 ILE B CA 1
ATOM 5823 C C . ILE B 1 315 ? 1.202 1.675 12.547 1 95.12 315 ILE B C 1
ATOM 5825 O O . ILE B 1 315 ? 0.28 1.199 13.211 1 95.12 315 ILE B O 1
ATOM 5829 N N . GLU B 1 316 ? 2.494 1.223 12.672 1 91.19 316 GLU B N 1
ATOM 5830 C CA . GLU B 1 316 ? 2.82 0.087 13.531 1 91.19 316 GLU B CA 1
ATOM 5831 C C . GLU B 1 316 ? 2.402 0.348 14.977 1 91.19 316 GLU B C 1
ATOM 5833 O O . GLU B 1 316 ? 1.854 -0.536 15.641 1 91.19 316 GLU B O 1
ATOM 5838 N N . ARG B 1 317 ? 2.633 1.521 15.383 1 85.75 317 ARG B N 1
ATOM 5839 C CA . ARG B 1 317 ? 2.281 1.873 16.75 1 85.75 317 ARG B CA 1
ATOM 5840 C C . ARG B 1 317 ? 0.769 1.917 16.938 1 85.75 317 ARG B C 1
ATOM 5842 O O . ARG B 1 317 ? 0.259 1.587 18.016 1 85.75 317 ARG B O 1
ATOM 5849 N N . LEU B 1 318 ? 0.089 2.301 15.992 1 90.62 318 LEU B N 1
ATOM 5850 C CA . LEU B 1 318 ? -1.361 2.439 16.062 1 90.62 318 LEU B CA 1
ATOM 5851 C C . LEU B 1 318 ? -2.039 1.072 16.078 1 90.62 318 LEU B C 1
ATOM 5853 O O . LEU B 1 318 ? -3.084 0.895 16.703 1 90.62 318 LEU B O 1
ATOM 5857 N N . LEU B 1 319 ? -1.466 0.108 15.297 1 89.88 319 LEU B N 1
ATOM 5858 C CA . LEU B 1 319 ? -2.074 -1.211 15.156 1 89.88 319 LEU B CA 1
ATOM 5859 C C . LEU B 1 319 ? -2.242 -1.879 16.516 1 89.88 319 LEU B C 1
ATOM 5861 O O . LEU B 1 319 ? -3.189 -2.641 16.719 1 89.88 319 LEU B O 1
ATOM 5865 N N . GLU B 1 320 ? -1.391 -1.57 17.375 1 83.88 320 GLU B N 1
ATOM 5866 C CA . GLU B 1 320 ? -1.439 -2.152 18.703 1 83.88 320 GLU B CA 1
ATOM 5867 C C . GLU B 1 320 ? -2.65 -1.646 19.484 1 83.88 320 GLU B C 1
ATOM 5869 O O . GLU B 1 320 ? -3.082 -2.279 20.453 1 83.88 320 GLU B O 1
ATOM 5874 N N . LEU B 1 321 ? -3.217 -0.569 19.031 1 88.19 321 LEU B N 1
ATOM 5875 C CA . LEU B 1 321 ? -4.266 0.114 19.781 1 88.19 321 LEU B CA 1
ATOM 5876 C C . LEU B 1 321 ? -5.625 -0.088 19.125 1 88.19 321 LEU B C 1
ATOM 5878 O O . LEU B 1 321 ? -6.656 0.255 19.703 1 88.19 321 LEU B O 1
ATOM 5882 N N . ILE B 1 322 ? -5.602 -0.639 17.906 1 91.06 322 ILE B N 1
ATOM 5883 C CA . ILE B 1 322 ? -6.828 -0.707 17.125 1 91.06 322 ILE B CA 1
ATOM 5884 C C . ILE B 1 322 ? -7.746 -1.789 17.688 1 91.06 322 ILE B C 1
ATOM 5886 O O . ILE B 1 322 ? -7.305 -2.91 17.953 1 91.06 322 ILE B O 1
ATOM 5890 N N . LYS B 1 323 ? -8.938 -1.407 17.938 1 84.25 323 LYS B N 1
ATOM 5891 C CA . LYS B 1 323 ? -9.992 -2.357 18.266 1 84.25 323 LYS B CA 1
ATOM 5892 C C . LYS B 1 323 ? -10.867 -2.652 17.047 1 84.25 323 LYS B C 1
ATOM 5894 O O . LYS B 1 323 ? -11.68 -1.815 16.641 1 84.25 323 LYS B O 1
ATOM 5899 N N . MET B 1 324 ? -10.68 -3.775 16.453 1 85.69 324 MET B N 1
ATOM 5900 C CA . MET B 1 324 ? -11.445 -4.141 15.266 1 85.69 324 MET B CA 1
ATOM 5901 C C . MET B 1 324 ? -12.75 -4.824 15.656 1 85.69 324 MET B C 1
ATOM 5903 O O . MET B 1 324 ? -12.766 -5.695 16.531 1 85.69 324 MET B O 1
ATOM 5907 N N . PRO B 1 325 ? -13.828 -4.328 15.008 1 84.5 325 PRO B N 1
ATOM 5908 C CA . PRO B 1 325 ? -15.094 -5.016 15.273 1 84.5 325 PRO B CA 1
ATOM 5909 C C . PRO B 1 325 ? -15.102 -6.457 14.758 1 84.5 325 PRO B C 1
ATOM 5911 O O . PRO B 1 325 ? -14.422 -6.766 13.773 1 84.5 325 PRO B O 1
ATOM 5914 N N . LYS B 1 326 ? -15.695 -7.301 15.594 1 80.44 326 LYS B N 1
ATOM 5915 C CA . LYS B 1 326 ? -15.844 -8.688 15.156 1 80.44 326 LYS B CA 1
ATOM 5916 C C . LYS B 1 326 ? -16.906 -8.805 14.062 1 80.44 326 LYS B C 1
ATOM 5918 O O . LYS B 1 326 ? -18.062 -8.438 14.273 1 80.44 326 LYS B O 1
ATOM 5923 N N . VAL B 1 327 ? -16.469 -8.914 12.836 1 76.56 327 VAL B N 1
ATOM 5924 C CA . VAL B 1 327 ? -17.453 -9.117 11.773 1 76.56 327 VAL B CA 1
ATOM 5925 C C . VAL B 1 327 ? -17.453 -10.586 11.352 1 76.56 327 VAL B C 1
ATOM 5927 O O . VAL B 1 327 ? -16.391 -11.156 11.062 1 76.56 327 VAL B O 1
ATOM 5930 N N . GLU B 1 328 ? -18.547 -11.164 11.555 1 83.88 328 GLU B N 1
ATOM 5931 C CA . GLU B 1 328 ? -18.672 -12.547 11.094 1 83.88 328 GLU B CA 1
ATOM 5932 C C . GLU B 1 328 ? -19.078 -12.609 9.625 1 83.88 328 GLU B C 1
ATOM 5934 O O . GLU B 1 328 ? -20.141 -12.094 9.258 1 83.88 328 GLU B O 1
ATOM 5939 N N . GLU B 1 329 ? -18.172 -13 8.805 1 88.69 329 GLU B N 1
ATOM 5940 C CA . GLU B 1 329 ? -18.484 -13.219 7.398 1 88.69 329 GLU B CA 1
ATOM 5941 C C . GLU B 1 329 ? -18.641 -14.703 7.094 1 88.69 329 GLU B C 1
ATOM 5943 O O . GLU B 1 329 ? -18.031 -15.547 7.746 1 88.69 329 GLU B O 1
ATOM 5948 N N . ASP B 1 330 ? -19.547 -14.992 6.18 1 95 330 ASP B N 1
ATOM 5949 C CA . ASP B 1 330 ? -19.719 -16.375 5.758 1 95 330 ASP B CA 1
ATOM 5950 C C . ASP B 1 330 ? -18.5 -16.875 4.984 1 95 330 ASP B C 1
ATOM 5952 O O . ASP B 1 330 ? -17.969 -16.172 4.129 1 95 330 ASP B O 1
ATOM 5956 N N . ILE B 1 331 ? -18.109 -18.016 5.336 1 97.44 331 ILE B N 1
ATOM 5957 C CA . ILE B 1 331 ? -17.078 -18.75 4.605 1 97.44 331 ILE B CA 1
ATOM 5958 C C . ILE B 1 331 ? -17.656 -20.078 4.121 1 97.44 331 ILE B C 1
ATOM 5960 O O . ILE B 1 331 ? -18.109 -20.891 4.926 1 97.44 331 ILE B O 1
ATOM 5964 N N . VAL B 1 332 ? -17.609 -20.297 2.842 1 98.38 332 VAL B N 1
ATOM 5965 C CA . VAL B 1 332 ? -18.172 -21.5 2.242 1 98.38 332 VAL B CA 1
ATOM 5966 C C . VAL B 1 332 ? -17.062 -22.516 1.984 1 98.38 332 VAL B C 1
ATOM 5968 O O . VAL B 1 332 ? -15.984 -22.156 1.504 1 98.38 332 VAL B O 1
ATOM 5971 N N . TYR B 1 333 ? -17.312 -23.719 2.383 1 98.5 333 TYR B N 1
ATOM 5972 C CA . TYR B 1 333 ? -16.484 -24.875 2.037 1 98.5 333 TYR B CA 1
ATOM 5973 C C . TYR B 1 333 ? -17.188 -25.75 0.994 1 98.5 333 TYR B C 1
ATOM 5975 O O . TYR B 1 333 ? -18.312 -26.203 1.209 1 98.5 333 TYR B O 1
ATOM 5983 N N . LEU B 1 334 ? -16.5 -25.953 -0.125 1 98.56 334 LEU B N 1
ATOM 5984 C CA . LEU B 1 334 ? -17.047 -26.797 -1.188 1 98.56 334 LEU B CA 1
ATOM 5985 C C . LEU B 1 334 ? -16.219 -28.078 -1.332 1 98.56 334 LEU B C 1
ATOM 5987 O O . LEU B 1 334 ? -14.992 -28.031 -1.394 1 98.56 334 LEU B O 1
ATOM 5991 N N . GLY B 1 335 ? -16.891 -29.172 -1.403 1 98.38 335 GLY B N 1
ATOM 5992 C CA . GLY B 1 335 ? -16.203 -30.453 -1.541 1 98.38 335 GLY B CA 1
ATOM 5993 C C . GLY B 1 335 ? -16.953 -31.422 -2.434 1 98.38 335 GLY B C 1
ATOM 5994 O O . GLY B 1 335 ? -18.172 -31.297 -2.615 1 98.38 335 GLY B O 1
ATOM 5995 N N . ALA B 1 336 ? -16.219 -32.375 -3.008 1 98.38 336 ALA B N 1
ATOM 5996 C CA . ALA B 1 336 ? -16.781 -33.438 -3.838 1 98.38 336 ALA B CA 1
ATOM 5997 C C . ALA B 1 336 ? -16.797 -34.781 -3.092 1 98.38 336 ALA B C 1
ATOM 5999 O O . ALA B 1 336 ? -15.844 -35.094 -2.375 1 98.38 336 ALA B O 1
ATOM 6000 N N . LEU B 1 337 ? -17.844 -35.5 -3.266 1 97.94 337 LEU B N 1
ATOM 6001 C CA . LEU B 1 337 ? -17.953 -36.812 -2.637 1 97.94 337 LEU B CA 1
ATOM 6002 C C . LEU B 1 337 ? -17.359 -37.906 -3.527 1 97.94 337 LEU B C 1
ATOM 6004 O O . LEU B 1 337 ? -17.094 -39 -3.066 1 97.94 337 LEU B O 1
ATOM 6008 N N . ASP B 1 338 ? -17.156 -37.594 -4.801 1 97.31 338 ASP B N 1
ATOM 6009 C CA . ASP B 1 338 ? -16.531 -38.5 -5.758 1 97.31 338 ASP B CA 1
ATOM 6010 C C . ASP B 1 338 ? -15.75 -37.75 -6.824 1 97.31 338 ASP B C 1
ATOM 6012 O O . ASP B 1 338 ? -15.891 -36.531 -6.953 1 97.31 338 ASP B O 1
ATOM 6016 N N . GLU B 1 339 ? -14.945 -38.406 -7.551 1 95.75 339 GLU B N 1
ATOM 6017 C CA . GLU B 1 339 ? -14.031 -37.812 -8.516 1 95.75 339 GLU B CA 1
ATOM 6018 C C . GLU B 1 339 ? -14.797 -37.125 -9.641 1 95.75 339 GLU B C 1
ATOM 6020 O O . GLU B 1 339 ? -14.398 -36.062 -10.086 1 95.75 339 GLU B O 1
ATOM 6025 N N . LYS B 1 340 ? -15.859 -37.719 -10.055 1 95.19 340 LYS B N 1
ATOM 6026 C CA . LYS B 1 340 ? -16.641 -37.219 -11.188 1 95.19 340 LYS B CA 1
ATOM 6027 C C . LYS B 1 340 ? -17.219 -35.844 -10.875 1 95.19 340 LYS B C 1
ATOM 6029 O O . LYS B 1 340 ? -17.469 -35.031 -11.781 1 95.19 340 LYS B O 1
ATOM 6034 N N . SER B 1 341 ? -17.406 -35.562 -9.609 1 96.94 341 SER B N 1
ATOM 6035 C CA . SER B 1 341 ? -18.094 -34.344 -9.188 1 96.94 341 SER B CA 1
ATOM 6036 C C . SER B 1 341 ? -17.109 -33.188 -9.031 1 96.94 341 SER B C 1
ATOM 6038 O O . SER B 1 341 ? -17.516 -32.031 -8.883 1 96.94 341 SER B O 1
ATOM 6040 N N . LEU B 1 342 ? -15.836 -33.469 -9.102 1 96.69 342 LEU B N 1
ATOM 6041 C CA . LEU B 1 342 ? -14.812 -32.469 -8.781 1 96.69 342 LEU B CA 1
ATOM 6042 C C . LEU B 1 342 ? -14.859 -31.297 -9.75 1 96.69 342 LEU B C 1
ATOM 6044 O O . LEU B 1 342 ? -14.781 -30.141 -9.328 1 96.69 342 LEU B O 1
ATOM 6048 N N . ASN B 1 343 ? -14.992 -31.562 -10.984 1 95.81 343 ASN B N 1
ATOM 6049 C CA . ASN B 1 343 ? -15.055 -30.484 -11.969 1 95.81 343 ASN B CA 1
ATOM 6050 C C . ASN B 1 343 ? -16.234 -29.547 -11.711 1 95.81 343 ASN B C 1
ATOM 6052 O O . ASN B 1 343 ? -16.125 -28.328 -11.852 1 95.81 343 ASN B O 1
ATOM 6056 N N . THR B 1 344 ? -17.375 -30.141 -11.359 1 96.62 344 THR B N 1
ATOM 6057 C CA . THR B 1 344 ? -18.547 -29.344 -11.055 1 96.62 344 THR B CA 1
ATOM 6058 C C . THR B 1 344 ? -18.328 -28.5 -9.797 1 96.62 344 THR B C 1
ATOM 6060 O O . THR B 1 344 ? -18.797 -27.375 -9.703 1 96.62 344 THR B O 1
ATOM 6063 N N . VAL B 1 345 ? -17.625 -29.047 -8.852 1 97.69 345 VAL B N 1
ATOM 6064 C CA . VAL B 1 345 ? -17.281 -28.328 -7.633 1 97.69 345 VAL B CA 1
ATOM 6065 C C . VAL B 1 345 ? -16.453 -27.094 -7.977 1 97.69 345 VAL B C 1
ATOM 6067 O O . VAL B 1 345 ? -16.734 -26 -7.48 1 97.69 345 VAL B O 1
ATOM 6070 N N . ILE B 1 346 ? -15.484 -27.234 -8.875 1 97.31 346 ILE B N 1
ATOM 6071 C CA . ILE B 1 346 ? -14.633 -26.125 -9.281 1 97.31 346 ILE B CA 1
ATOM 6072 C C . ILE B 1 346 ? -15.469 -25.062 -9.984 1 97.31 346 ILE B C 1
ATOM 6074 O O . ILE B 1 346 ? -15.359 -23.875 -9.672 1 97.31 346 ILE B O 1
ATOM 6078 N N . LYS B 1 347 ? -16.328 -25.5 -10.883 1 97.06 347 LYS B N 1
ATOM 6079 C CA . LYS B 1 347 ? -17.219 -24.578 -11.594 1 97.06 347 LYS B CA 1
ATOM 6080 C C . LYS B 1 347 ? -18.109 -23.797 -10.625 1 97.06 347 LYS B C 1
ATOM 6082 O O . LYS B 1 347 ? -18.281 -22.594 -10.766 1 97.06 347 LYS B O 1
ATOM 6087 N N . THR B 1 348 ? -18.656 -24.5 -9.633 1 97.81 348 THR B N 1
ATOM 6088 C CA . THR B 1 348 ? -19.531 -23.906 -8.625 1 97.81 348 THR B CA 1
ATOM 6089 C C . THR B 1 348 ? -18.766 -22.906 -7.773 1 97.81 348 THR B C 1
ATOM 6091 O O . THR B 1 348 ? -19.281 -21.844 -7.418 1 97.81 348 THR B O 1
ATOM 6094 N N . ALA B 1 349 ? -17.547 -23.234 -7.441 1 98.12 349 ALA B N 1
ATOM 6095 C CA . ALA B 1 349 ? -16.703 -22.359 -6.637 1 98.12 349 ALA B CA 1
ATOM 6096 C C . ALA B 1 349 ? -16.453 -21.031 -7.352 1 98.12 349 ALA B C 1
ATOM 6098 O O . ALA B 1 349 ? -16.484 -19.969 -6.734 1 98.12 349 ALA B O 1
ATOM 6099 N N . ILE B 1 350 ? -16.188 -21.094 -8.688 1 97.31 350 ILE B N 1
ATOM 6100 C CA . ILE B 1 350 ? -15.922 -19.906 -9.492 1 97.31 350 ILE B CA 1
ATOM 6101 C C . ILE B 1 350 ? -17.094 -18.938 -9.375 1 97.31 350 ILE B C 1
ATOM 6103 O O . ILE B 1 350 ? -16.906 -17.734 -9.156 1 97.31 350 ILE B O 1
ATOM 6107 N N . LYS B 1 351 ? -18.281 -19.438 -9.414 1 96.88 351 LYS B N 1
ATOM 6108 C CA . LYS B 1 351 ? -19.484 -18.609 -9.312 1 96.88 351 LYS B CA 1
ATOM 6109 C C . LYS B 1 351 ? -19.656 -18.047 -7.906 1 96.88 351 LYS B C 1
ATOM 6111 O O . LYS B 1 351 ? -19.891 -16.859 -7.738 1 96.88 351 LYS B O 1
ATOM 6116 N N . LYS B 1 352 ? -19.469 -18.875 -6.852 1 97.75 352 LYS B N 1
ATOM 6117 C CA . LYS B 1 352 ? -19.734 -18.484 -5.469 1 97.75 352 LYS B CA 1
ATOM 6118 C C . LYS B 1 352 ? -18.719 -17.453 -4.988 1 97.75 352 LYS B C 1
ATOM 6120 O O . LYS B 1 352 ? -19.047 -16.578 -4.195 1 97.75 352 LYS B O 1
ATOM 6125 N N . ARG B 1 353 ? -17.531 -17.5 -5.523 1 98.12 353 ARG B N 1
ATOM 6126 C CA . ARG B 1 353 ? -16.422 -16.641 -5.105 1 98.12 353 ARG B CA 1
ATOM 6127 C C . ARG B 1 353 ? -16.656 -15.195 -5.562 1 98.12 353 ARG B C 1
ATOM 6129 O O . ARG B 1 353 ? -15.977 -14.281 -5.094 1 98.12 353 ARG B O 1
ATOM 6136 N N . LYS B 1 354 ? -17.625 -14.984 -6.469 1 96.31 354 LYS B N 1
ATOM 6137 C CA . LYS B 1 354 ? -17.938 -13.625 -6.883 1 96.31 354 LYS B CA 1
ATOM 6138 C C . LYS B 1 354 ? -18.484 -12.805 -5.715 1 96.31 354 LYS B C 1
ATOM 6140 O O . LYS B 1 354 ? -18.359 -11.578 -5.691 1 96.31 354 LYS B O 1
ATOM 6145 N N . THR B 1 355 ? -18.984 -13.539 -4.68 1 94.94 355 THR B N 1
ATOM 6146 C CA . THR B 1 355 ? -19.641 -12.797 -3.619 1 94.94 355 THR B CA 1
ATOM 6147 C C . THR B 1 355 ? -19.141 -13.234 -2.248 1 94.94 355 THR B C 1
ATOM 6149 O O . THR B 1 355 ? -19.219 -12.477 -1.277 1 94.94 355 THR B O 1
ATOM 6152 N N . THR B 1 356 ? -18.688 -14.477 -2.188 1 97.19 356 THR B N 1
ATOM 6153 C CA . THR B 1 356 ? -18.422 -15.031 -0.866 1 97.19 356 THR B CA 1
ATOM 6154 C C . THR B 1 356 ? -17.078 -15.766 -0.846 1 97.19 356 THR B C 1
ATOM 6156 O O . THR B 1 356 ? -16.75 -16.484 -1.792 1 97.19 356 THR B O 1
ATOM 6159 N N . LYS B 1 357 ? -16.344 -15.586 0.234 1 97.81 357 LYS B N 1
ATOM 6160 C CA . LYS B 1 357 ? -15.141 -16.406 0.418 1 97.81 357 LYS B CA 1
ATOM 6161 C C . LYS B 1 357 ? -15.477 -17.891 0.361 1 97.81 357 LYS B C 1
ATOM 6163 O O . LYS B 1 357 ? -16.312 -18.375 1.129 1 97.81 357 LYS B O 1
ATOM 6168 N N . THR B 1 358 ? -14.836 -18.562 -0.566 1 98.62 358 THR B N 1
ATOM 6169 C CA . THR B 1 358 ? -15.164 -19.969 -0.812 1 98.62 358 THR B CA 1
ATOM 6170 C C . THR B 1 358 ? -13.891 -20.812 -0.913 1 98.62 358 THR B C 1
ATOM 6172 O O . THR B 1 358 ? -13.047 -20.562 -1.774 1 98.62 358 THR B O 1
ATOM 6175 N N . LEU B 1 359 ? -13.805 -21.781 -0.034 1 98.19 359 LEU B N 1
ATOM 6176 C CA . LEU B 1 359 ? -12.688 -22.719 -0.003 1 98.19 359 LEU B CA 1
ATOM 6177 C C . LEU B 1 359 ? -13.062 -24.031 -0.678 1 98.19 359 LEU B C 1
ATOM 6179 O O . LEU B 1 359 ? -14.195 -24.5 -0.538 1 98.19 359 LEU B O 1
ATOM 6183 N N . VAL B 1 360 ? -12.117 -24.594 -1.389 1 97.94 360 VAL B N 1
ATOM 6184 C CA . VAL B 1 360 ? -12.406 -25.812 -2.131 1 97.94 360 VAL B CA 1
ATOM 6185 C C . VAL B 1 360 ? -11.422 -26.906 -1.724 1 97.94 360 VAL B C 1
ATOM 6187 O O . VAL B 1 360 ? -10.219 -26.656 -1.61 1 97.94 360 VAL B O 1
ATOM 6190 N N . GLU B 1 361 ? -11.945 -28.062 -1.488 1 96.69 361 GLU B N 1
ATOM 6191 C CA . GLU B 1 361 ? -11.141 -29.266 -1.324 1 96.69 361 GLU B CA 1
ATOM 6192 C C . GLU B 1 361 ? -10.992 -30.016 -2.646 1 96.69 361 GLU B C 1
ATOM 6194 O O . GLU B 1 361 ? -11.984 -30.406 -3.256 1 96.69 361 GLU B O 1
ATOM 6199 N N . TYR B 1 362 ? -9.742 -30.328 -3.016 1 95.75 362 TYR B N 1
ATOM 6200 C CA . TYR B 1 362 ? -9.453 -30.828 -4.355 1 95.75 362 TYR B CA 1
ATOM 6201 C C . TYR B 1 362 ? -9.539 -32.344 -4.395 1 95.75 362 TYR B C 1
ATOM 6203 O O . TYR B 1 362 ? -9.531 -32.938 -5.469 1 95.75 362 TYR B O 1
ATOM 6211 N N . ALA B 1 363 ? -9.625 -32.938 -3.254 1 95.69 363 ALA B N 1
ATOM 6212 C CA . ALA B 1 363 ? -9.742 -34.406 -3.197 1 95.69 363 ALA B CA 1
ATOM 6213 C C . ALA B 1 363 ? -11.156 -34.812 -2.783 1 95.69 363 ALA B C 1
ATOM 6215 O O . ALA B 1 363 ? -11.734 -34.25 -1.862 1 95.69 363 ALA B O 1
ATOM 6216 N N . PRO B 1 364 ? -11.641 -35.844 -3.551 1 96.94 364 PRO B N 1
ATOM 6217 C CA . PRO B 1 364 ? -12.898 -36.406 -3.033 1 96.94 364 PRO B CA 1
ATOM 6218 C C . PRO B 1 364 ? -12.742 -37.031 -1.649 1 96.94 364 PRO B C 1
ATOM 6220 O O . PRO B 1 364 ? -11.719 -37.656 -1.367 1 96.94 364 PRO B O 1
ATOM 6223 N N . ARG B 1 365 ? -13.711 -36.75 -0.894 1 97.44 365 ARG B N 1
ATOM 6224 C CA . ARG B 1 365 ? -13.703 -37.281 0.471 1 97.44 365 ARG B CA 1
ATOM 6225 C C . ARG B 1 365 ? -15.102 -37.719 0.893 1 97.44 365 ARG B C 1
ATOM 6227 O O . ARG B 1 365 ? -16.078 -37.469 0.186 1 97.44 365 ARG B O 1
ATOM 6234 N N . SER B 1 366 ? -15.109 -38.469 2.062 1 96.88 366 SER B N 1
ATOM 6235 C CA . SER B 1 366 ? -16.391 -38.812 2.66 1 96.88 366 SER B CA 1
ATOM 6236 C C . SER B 1 366 ? -17.047 -37.594 3.312 1 96.88 366 SER B C 1
ATOM 6238 O O . SER B 1 366 ? -16.391 -36.625 3.602 1 96.88 366 SER B O 1
ATOM 6240 N N . PHE B 1 367 ? -18.328 -37.781 3.523 1 95.38 367 PHE B N 1
ATOM 6241 C CA . PHE B 1 367 ? -19.125 -36.719 4.129 1 95.38 367 PHE B CA 1
ATOM 6242 C C . PHE B 1 367 ? -18.5 -36.25 5.434 1 95.38 367 PHE B C 1
ATOM 6244 O O . PHE B 1 367 ? -18.25 -35.031 5.602 1 95.38 367 PHE B O 1
ATOM 6251 N N . GLY B 1 368 ? -18.203 -37.125 6.301 1 95.88 368 GLY B N 1
ATOM 6252 C CA . GLY B 1 368 ? -17.625 -36.781 7.598 1 95.88 368 GLY B CA 1
ATOM 6253 C C . GLY B 1 368 ? -16.297 -36.062 7.504 1 95.88 368 GLY B C 1
ATOM 6254 O O . GLY B 1 368 ? -16.047 -35.125 8.242 1 95.88 368 GLY B O 1
ATOM 6255 N N . LYS B 1 369 ? -15.461 -36.531 6.605 1 97.44 369 LYS B N 1
ATOM 6256 C CA . LYS B 1 369 ? -14.133 -35.906 6.438 1 97.44 369 LYS B CA 1
ATOM 6257 C C . LYS B 1 369 ? -14.242 -34.469 5.957 1 97.44 369 LYS B C 1
ATOM 6259 O O . LYS B 1 369 ? -13.484 -33.594 6.398 1 97.44 369 LYS B O 1
ATOM 6264 N N . HIS B 1 370 ? -15.164 -34.219 5.074 1 98 370 HIS B N 1
ATOM 6265 C CA . HIS B 1 370 ? -15.367 -32.844 4.586 1 98 370 HIS B CA 1
ATOM 6266 C C . HIS B 1 370 ? -15.75 -31.906 5.723 1 98 370 HIS B C 1
ATOM 6268 O O . HIS B 1 370 ? -15.227 -30.797 5.82 1 98 370 HIS B O 1
ATOM 6274 N N . PHE B 1 371 ? -16.625 -32.344 6.582 1 97.06 371 PHE B N 1
ATOM 6275 C CA . PHE B 1 371 ? -17.062 -31.516 7.691 1 97.06 371 PHE B CA 1
ATOM 6276 C C . PHE B 1 371 ? -15.898 -31.234 8.648 1 97.06 371 PHE B C 1
ATOM 6278 O O . PHE B 1 371 ? -15.758 -30.109 9.148 1 97.06 371 PHE B O 1
ATOM 6285 N N . GLY B 1 372 ? -15.109 -32.25 8.875 1 96.44 372 GLY B N 1
ATOM 6286 C CA . GLY B 1 372 ? -13.93 -32.062 9.711 1 96.44 372 GLY B CA 1
ATOM 6287 C C . GLY B 1 372 ? -12.977 -31 9.164 1 96.44 372 GLY B C 1
ATOM 6288 O O . GLY B 1 372 ? -12.5 -30.141 9.898 1 96.44 372 GLY B O 1
ATOM 6289 N N . ILE B 1 373 ? -12.758 -31.078 7.859 1 96.31 373 ILE B N 1
ATOM 6290 C CA . ILE B 1 373 ? -11.852 -30.141 7.211 1 96.31 373 ILE B CA 1
ATOM 6291 C C . ILE B 1 373 ? -12.453 -28.734 7.238 1 96.31 373 ILE B C 1
ATOM 6293 O O . ILE B 1 373 ? -11.758 -27.766 7.527 1 96.31 373 ILE B O 1
ATOM 6297 N N . ALA B 1 374 ? -13.75 -28.609 6.961 1 97.25 374 ALA B N 1
ATOM 6298 C CA . ALA B 1 374 ? -14.453 -27.328 6.961 1 97.25 374 ALA B CA 1
ATOM 6299 C C . ALA B 1 374 ? -14.328 -26.641 8.312 1 97.25 374 ALA B C 1
ATOM 6301 O O . ALA B 1 374 ? -14.039 -25.438 8.375 1 97.25 374 ALA B O 1
ATOM 6302 N N . GLU B 1 375 ? -14.484 -27.344 9.375 1 95.12 375 GLU B N 1
ATOM 6303 C CA . GLU B 1 375 ? -14.391 -26.797 10.727 1 95.12 375 GLU B CA 1
ATOM 6304 C C . GLU B 1 375 ? -12.977 -26.281 11.016 1 95.12 375 GLU B C 1
ATOM 6306 O O . GLU B 1 375 ? -12.812 -25.219 11.594 1 95.12 375 GLU B O 1
ATOM 6311 N N . LYS B 1 376 ? -12.086 -27.094 10.586 1 93.94 376 LYS B N 1
ATOM 6312 C CA . LYS B 1 376 ? -10.688 -26.719 10.805 1 93.94 376 LYS B CA 1
ATOM 6313 C C . LYS B 1 376 ? -10.344 -25.438 10.062 1 93.94 376 LYS B C 1
ATOM 6315 O O . LYS B 1 376 ? -9.531 -24.641 10.539 1 93.94 376 LYS B O 1
ATOM 6320 N N . LEU B 1 377 ? -10.969 -25.25 8.93 1 94.56 377 LEU B N 1
ATOM 6321 C CA . LEU B 1 377 ? -10.68 -24.094 8.086 1 94.56 377 LEU B CA 1
ATOM 6322 C C . LEU B 1 377 ? -11.539 -22.906 8.492 1 94.56 377 LEU B C 1
ATOM 6324 O O . LEU B 1 377 ? -11.398 -21.812 7.934 1 94.56 377 LEU B O 1
ATOM 6328 N N . GLY B 1 378 ? -12.414 -23.062 9.445 1 92.69 378 GLY B N 1
ATOM 6329 C CA . GLY B 1 378 ? -13.242 -21.984 9.969 1 92.69 378 GLY B CA 1
ATOM 6330 C C . GLY B 1 378 ? -14.43 -21.672 9.086 1 92.69 378 GLY B C 1
ATOM 6331 O O . GLY B 1 378 ? -15 -20.578 9.172 1 92.69 378 GLY B O 1
ATOM 6332 N N . ALA B 1 379 ? -14.812 -22.594 8.156 1 97 379 ALA B N 1
ATOM 6333 C CA . ALA B 1 379 ? -15.992 -22.391 7.324 1 97 379 ALA B CA 1
ATOM 6334 C C . ALA B 1 379 ? -17.266 -22.641 8.117 1 97 379 ALA B C 1
ATOM 6336 O O . ALA B 1 379 ? -17.328 -23.578 8.914 1 97 379 ALA B O 1
ATOM 6337 N N . ASN B 1 380 ? -18.266 -21.797 7.883 1 96.88 380 ASN B N 1
ATOM 6338 C CA . ASN B 1 380 ? -19.516 -22 8.594 1 96.88 380 ASN B CA 1
ATOM 6339 C C . ASN B 1 380 ? -20.594 -22.562 7.672 1 96.88 380 ASN B C 1
ATOM 6341 O O . ASN B 1 380 ? -21.656 -22.984 8.141 1 96.88 380 ASN B O 1
ATOM 6345 N N . ILE B 1 381 ? -20.344 -22.656 6.395 1 97.94 381 ILE B N 1
ATOM 6346 C CA . ILE B 1 381 ? -21.25 -23.266 5.43 1 97.94 381 ILE B CA 1
ATOM 6347 C C . ILE B 1 381 ? -20.516 -24.359 4.66 1 97.94 381 ILE B C 1
ATOM 6349 O O . ILE B 1 381 ? -19.484 -24.109 4.043 1 97.94 381 ILE B O 1
ATOM 6353 N N . VAL B 1 382 ? -21.062 -25.547 4.703 1 98.44 382 VAL B N 1
ATOM 6354 C CA . VAL B 1 382 ? -20.5 -26.672 3.973 1 98.44 382 VAL B CA 1
ATOM 6355 C C . VAL B 1 382 ? -21.406 -27.047 2.811 1 98.44 382 VAL B C 1
ATOM 6357 O O . VAL B 1 382 ? -22.609 -27.25 3 1 98.44 382 VAL B O 1
ATOM 6360 N N . ALA B 1 383 ? -20.859 -27.109 1.677 1 98.62 383 ALA B N 1
ATOM 6361 C CA . ALA B 1 383 ? -21.609 -27.5 0.479 1 98.62 383 ALA B CA 1
ATOM 6362 C C . ALA B 1 383 ? -20.922 -28.656 -0.238 1 98.62 383 ALA B C 1
ATOM 6364 O O . ALA B 1 383 ? -19.719 -28.594 -0.505 1 98.62 383 ALA B O 1
ATOM 6365 N N . LEU B 1 384 ? -21.672 -29.703 -0.572 1 98.56 384 LEU B N 1
ATOM 6366 C CA . LEU B 1 384 ? -21.094 -30.922 -1.124 1 98.56 384 LEU B CA 1
ATOM 6367 C C . LEU B 1 384 ? -21.828 -31.359 -2.379 1 98.56 384 LEU B C 1
ATOM 6369 O O . LEU B 1 384 ? -23.047 -31.172 -2.477 1 98.56 384 LEU B O 1
ATOM 6373 N N . ILE B 1 385 ? -21.141 -31.891 -3.297 1 98.44 385 ILE B N 1
ATOM 6374 C CA . ILE B 1 385 ? -21.703 -32.469 -4.516 1 98.44 385 ILE B CA 1
ATOM 6375 C C . ILE B 1 385 ? -21.219 -33.906 -4.691 1 98.44 385 ILE B C 1
ATOM 6377 O O . ILE B 1 385 ? -20.016 -34.156 -4.641 1 98.44 385 ILE B O 1
ATOM 6381 N N . GLY B 1 386 ? -22.062 -34.812 -4.84 1 97.56 386 GLY B N 1
ATOM 6382 C CA . GLY B 1 386 ? -21.797 -36.188 -5.199 1 97.56 386 GLY B CA 1
ATOM 6383 C C . GLY B 1 386 ? -22.578 -36.656 -6.414 1 97.56 386 GLY B C 1
ATOM 6384 O O . GLY B 1 386 ? -23.109 -35.812 -7.168 1 97.56 386 GLY B O 1
ATOM 6385 N N . GLU B 1 387 ? -22.547 -37.875 -6.586 1 96.69 387 GLU B N 1
ATOM 6386 C CA . GLU B 1 387 ? -23.203 -38.469 -7.75 1 96.69 387 GLU B CA 1
ATOM 6387 C C . GLU B 1 387 ? -24.703 -38.125 -7.766 1 96.69 387 GLU B C 1
ATOM 6389 O O . GLU B 1 387 ? -25.25 -37.781 -8.812 1 96.69 387 GLU B O 1
ATOM 6394 N N . ASN B 1 388 ? -25.328 -38.25 -6.656 1 95.94 388 ASN B N 1
ATOM 6395 C CA . ASN B 1 388 ? -26.75 -37.938 -6.562 1 95.94 388 ASN B CA 1
ATOM 6396 C C . ASN B 1 388 ? -27.031 -36.469 -6.91 1 95.94 388 ASN B C 1
ATOM 6398 O O . ASN B 1 388 ? -27.969 -36.156 -7.656 1 95.94 388 ASN B O 1
ATOM 6402 N N . GLU B 1 389 ? -26.234 -35.594 -6.281 1 96.25 389 GLU B N 1
ATOM 6403 C CA . GLU B 1 389 ? -26.375 -34.156 -6.543 1 96.25 389 GLU B CA 1
ATOM 6404 C C . GLU B 1 389 ? -26.141 -33.844 -8.016 1 96.25 389 GLU B C 1
ATOM 6406 O O . GLU B 1 389 ? -26.859 -33.031 -8.609 1 96.25 389 GLU B O 1
ATOM 6411 N N . LEU B 1 390 ? -25.109 -34.438 -8.641 1 95.56 390 LEU B N 1
ATOM 6412 C CA . LEU B 1 390 ? -24.797 -34.25 -10.047 1 95.56 390 LEU B CA 1
ATOM 6413 C C . LEU B 1 390 ? -25.969 -34.625 -10.93 1 95.56 390 LEU B C 1
ATOM 6415 O O . LEU B 1 390 ? -26.344 -33.906 -11.844 1 95.56 390 LEU B O 1
ATOM 6419 N N . ASN B 1 391 ? -26.531 -35.781 -10.609 1 96.06 391 ASN B N 1
ATOM 6420 C CA . ASN B 1 391 ? -27.625 -36.312 -11.406 1 96.06 391 ASN B CA 1
ATOM 6421 C C . ASN B 1 391 ? -28.891 -35.469 -11.289 1 96.06 391 ASN B C 1
ATOM 6423 O O . ASN B 1 391 ? -29.625 -35.312 -12.258 1 96.06 391 ASN B O 1
ATOM 6427 N N . SER B 1 392 ? -29.109 -34.938 -10.133 1 96.56 392 SER B N 1
ATOM 6428 C CA . SER B 1 392 ? -30.328 -34.156 -9.891 1 96.56 392 SER B CA 1
ATOM 6429 C C . SER B 1 392 ? -30.094 -32.688 -10.109 1 96.56 392 SER B C 1
ATOM 6431 O O . SER B 1 392 ? -31.016 -31.875 -10 1 96.56 392 SER B O 1
ATOM 6433 N N . GLY B 1 393 ? -28.844 -32.312 -10.391 1 96.56 393 GLY B N 1
ATOM 6434 C CA . GLY B 1 393 ? -28.516 -30.891 -10.586 1 96.56 393 GLY B CA 1
ATOM 6435 C C . GLY B 1 393 ? -28.656 -30.062 -9.32 1 96.56 393 GLY B C 1
ATOM 6436 O O . GLY B 1 393 ? -29.141 -28.938 -9.367 1 96.56 393 GLY B O 1
ATOM 6437 N N . THR B 1 394 ? -28.312 -30.672 -8.195 1 97.69 394 THR B N 1
ATOM 6438 C CA . THR B 1 394 ? -28.453 -30 -6.91 1 97.69 394 THR B CA 1
ATOM 6439 C C . THR B 1 394 ? -27.141 -29.984 -6.148 1 97.69 394 THR B C 1
ATOM 6441 O O . THR B 1 394 ? -26.125 -30.5 -6.637 1 97.69 394 THR B O 1
ATOM 6444 N N . ILE B 1 395 ? -27.109 -29.344 -5.016 1 98.25 395 ILE B N 1
ATOM 6445 C CA . ILE B 1 395 ? -25.969 -29.281 -4.113 1 98.25 395 ILE B CA 1
ATOM 6446 C C . ILE B 1 395 ? -26.438 -29.375 -2.668 1 98.25 395 ILE B C 1
ATOM 6448 O O . ILE B 1 395 ? -27.453 -28.75 -2.303 1 98.25 395 ILE B O 1
ATOM 6452 N N . TYR B 1 396 ? -25.828 -30.156 -1.946 1 98.19 396 TYR B N 1
ATOM 6453 C CA . TYR B 1 396 ? -26.078 -30.266 -0.515 1 98.19 396 TYR B CA 1
ATOM 6454 C C . TYR B 1 396 ? -25.453 -29.109 0.243 1 98.19 396 TYR B C 1
ATOM 6456 O O . TYR B 1 396 ? -24.266 -28.797 0.052 1 98.19 396 TYR B O 1
ATOM 6464 N N . ILE B 1 397 ? -26.234 -28.391 1.109 1 98.31 397 ILE B N 1
ATOM 6465 C CA . ILE B 1 397 ? -25.719 -27.266 1.877 1 98.31 397 ILE B CA 1
ATOM 6466 C C . ILE B 1 397 ? -26.078 -27.438 3.35 1 98.31 397 ILE B C 1
ATOM 6468 O O . ILE B 1 397 ? -27.219 -27.734 3.682 1 98.31 397 ILE B O 1
ATOM 6472 N N . LYS B 1 398 ? -25.141 -27.234 4.199 1 97.81 398 LYS B N 1
ATOM 6473 C CA . LYS B 1 398 ? -25.391 -27.25 5.637 1 97.81 398 LYS B CA 1
ATOM 6474 C C . LYS B 1 398 ? -24.672 -26.094 6.34 1 97.81 398 LYS B C 1
ATOM 6476 O O . LYS B 1 398 ? -23.484 -25.859 6.102 1 97.81 398 LYS B O 1
ATOM 6481 N N . ASN B 1 399 ? -25.406 -25.438 7.121 1 96.38 399 ASN B N 1
ATOM 6482 C CA . ASN B 1 399 ? -24.844 -24.438 8.016 1 96.38 399 ASN B CA 1
ATOM 6483 C C . ASN B 1 399 ? -24.375 -25.062 9.336 1 96.38 399 ASN B C 1
ATOM 6485 O O . ASN B 1 399 ? -25.203 -25.594 10.086 1 96.38 399 ASN B O 1
ATOM 6489 N N . ILE B 1 400 ? -23.141 -24.938 9.531 1 93.94 400 ILE B N 1
ATOM 6490 C CA . ILE B 1 400 ? -22.562 -25.594 10.688 1 93.94 400 ILE B CA 1
ATOM 6491 C C . ILE B 1 400 ? -23.078 -24.953 11.977 1 93.94 400 ILE B C 1
ATOM 6493 O O . ILE B 1 400 ? -23.297 -25.641 12.977 1 93.94 400 ILE B O 1
ATOM 6497 N N . LYS B 1 401 ? -23.266 -23.688 11.953 1 89.69 401 LYS B N 1
ATOM 6498 C CA . LYS B 1 401 ? -23.703 -22.969 13.141 1 89.69 401 LYS B CA 1
ATOM 6499 C C . LYS B 1 401 ? -25.172 -23.25 13.461 1 89.69 401 LYS B C 1
ATOM 6501 O O . LYS B 1 401 ? -25.5 -23.594 14.594 1 89.69 401 LYS B O 1
ATOM 6506 N N . THR B 1 402 ? -26.016 -23.188 12.484 1 92.5 402 THR B N 1
ATOM 6507 C CA . THR B 1 402 ? -27.453 -23.344 12.711 1 92.5 402 THR B CA 1
ATOM 6508 C C . THR B 1 402 ? -27.875 -24.797 12.539 1 92.5 402 THR B C 1
ATOM 6510 O O . THR B 1 402 ? -28.969 -25.188 12.945 1 92.5 402 THR B O 1
ATOM 6513 N N . GLN B 1 403 ? -27.062 -25.562 11.938 1 93.75 403 GLN B N 1
ATOM 6514 C CA . GLN B 1 403 ? -27.281 -26.984 11.672 1 93.75 403 GLN B CA 1
ATOM 6515 C C . GLN B 1 403 ? -28.375 -27.172 10.625 1 93.75 403 GLN B C 1
ATOM 6517 O O . GLN B 1 403 ? -28.766 -28.312 10.344 1 93.75 403 GLN B O 1
ATOM 6522 N N . GLU B 1 404 ? -28.734 -26.094 10.07 1 95.75 404 GLU B N 1
ATOM 6523 C CA . GLU B 1 404 ? -29.719 -26.188 9 1 95.75 404 GLU B CA 1
ATOM 6524 C C . GLU B 1 404 ? -29.109 -26.781 7.734 1 95.75 404 GLU B C 1
ATOM 6526 O O . GLU B 1 404 ? -27.984 -26.469 7.367 1 95.75 404 GLU B O 1
ATOM 6531 N N . GLN B 1 405 ? -29.812 -27.781 7.215 1 96 405 GLN B N 1
ATOM 6532 C CA . GLN B 1 405 ? -29.375 -28.438 5.988 1 96 405 GLN B CA 1
ATOM 6533 C C . GLN B 1 405 ? -30.422 -28.281 4.887 1 96 405 GLN B C 1
ATOM 6535 O O . GLN B 1 405 ? -31.625 -28.406 5.141 1 96 405 GLN B O 1
ATOM 6540 N N . ILE B 1 406 ? -29.984 -27.953 3.676 1 95.5 406 ILE B N 1
ATOM 6541 C CA . ILE B 1 406 ? -30.906 -27.812 2.555 1 95.5 406 ILE B CA 1
ATOM 6542 C C . ILE B 1 406 ? -30.234 -28.312 1.275 1 95.5 406 ILE B C 1
ATOM 6544 O O . ILE B 1 406 ? -29.016 -28.344 1.169 1 95.5 406 ILE B O 1
ATOM 6548 N N . ASN B 1 407 ? -31 -28.812 0.353 1 95.88 407 ASN B N 1
ATOM 6549 C CA . ASN B 1 407 ? -30.594 -29.094 -1.018 1 95.88 407 ASN B CA 1
ATOM 6550 C C . ASN B 1 407 ? -31.109 -28.047 -1.989 1 95.88 407 ASN B C 1
ATOM 6552 O O . ASN B 1 407 ? -32.312 -27.797 -2.064 1 95.88 407 ASN B O 1
ATOM 6556 N N . LYS B 1 408 ? -30.219 -27.453 -2.656 1 96.5 408 LYS B N 1
ATOM 6557 C CA . LYS B 1 408 ? -30.578 -26.391 -3.6 1 96.5 408 LYS B CA 1
ATOM 6558 C C . LYS B 1 408 ? -30.156 -26.75 -5.02 1 96.5 408 LYS B C 1
ATOM 6560 O O . LYS B 1 408 ? -29.234 -27.562 -5.211 1 96.5 408 LYS B O 1
ATOM 6565 N N . LYS B 1 409 ? -30.906 -26.188 -5.965 1 96.75 409 LYS B N 1
ATOM 6566 C CA . LYS B 1 409 ? -30.438 -26.297 -7.34 1 96.75 409 LYS B CA 1
ATOM 6567 C C . LYS B 1 409 ? -29.062 -25.625 -7.508 1 96.75 409 LYS B C 1
ATOM 6569 O O . LYS B 1 409 ? -28.828 -24.562 -6.957 1 96.75 409 LYS B O 1
ATOM 6574 N N . LEU B 1 410 ? -28.219 -26.266 -8.219 1 95.44 410 LEU B N 1
ATOM 6575 C CA . LEU B 1 410 ? -26.859 -25.766 -8.438 1 95.44 410 LEU B CA 1
ATOM 6576 C C . LEU B 1 410 ? -26.891 -24.344 -9 1 95.44 410 LEU B C 1
ATOM 6578 O O . LEU B 1 410 ? -26.078 -23.516 -8.617 1 95.44 410 LEU B O 1
ATOM 6582 N N . GLU B 1 411 ? -27.844 -24.047 -9.844 1 92.31 411 GLU B N 1
ATOM 6583 C CA . GLU B 1 411 ? -27.938 -22.75 -10.492 1 92.31 411 GLU B CA 1
ATOM 6584 C C . GLU B 1 411 ? -28.328 -21.656 -9.5 1 92.31 411 GLU B C 1
ATOM 6586 O O . GLU B 1 411 ? -28.047 -20.469 -9.727 1 92.31 411 GLU B O 1
ATOM 6591 N N . GLU B 1 412 ? -28.938 -22.078 -8.391 1 93.44 412 GLU B N 1
ATOM 6592 C CA . GLU B 1 412 ? -29.422 -21.125 -7.398 1 93.44 412 GLU B CA 1
ATOM 6593 C C . GLU B 1 412 ? -28.391 -20.906 -6.293 1 93.44 412 GLU B C 1
ATOM 6595 O O . GLU B 1 412 ? -28.578 -20.047 -5.426 1 93.44 412 GLU B O 1
ATOM 6600 N N . PHE B 1 413 ? -27.484 -21.812 -6.375 1 92.75 413 PHE B N 1
ATOM 6601 C CA . PHE B 1 413 ? -26.422 -21.688 -5.375 1 92.75 413 PHE B CA 1
ATOM 6602 C C . PHE B 1 413 ? -25.391 -20.641 -5.801 1 92.75 413 PHE B C 1
ATOM 6604 O O . PHE B 1 413 ? -24.906 -20.672 -6.934 1 92.75 413 PHE B O 1
#

pLDDT: mean 92.27, std 10.14, range [27.34, 98.81]

Nearest PDB structures (foldseek):
  4e51-assembly1_A  TM=9.301E-01  e=1.039E-47  Burkholderia thailandensis E264
  1adj-assembly1_A  TM=9.061E-01  e=3.835E-47  Thermus thermophilus
  4rdx-assembly1_A-2  TM=8.758E-01  e=6.317E-45  Thermus thermophilus HB27
  1h4v-assembly1_B-2  TM=8.816E-01  e=3.841E-42  Thermus thermophilus HB27
  3hri-assembly2_C  TM=7.667E-01  e=4.893E-27  Trypanosoma brucei

Solvent-accessible surface area (backbone atoms only — not comparable to full-atom values): 43841 Å² total; per-residue (Å²): 136,80,80,79,71,77,75,77,54,73,68,55,64,74,42,89,36,39,61,69,37,43,64,72,56,25,52,49,49,54,51,46,55,53,51,48,49,51,49,42,35,12,63,58,32,43,58,39,45,61,56,57,62,37,48,39,64,55,49,41,56,48,41,23,76,83,22,63,51,62,70,63,15,57,54,61,50,65,46,97,85,69,42,60,27,21,42,36,63,59,66,64,59,50,53,46,36,50,41,40,62,70,43,42,55,77,69,54,67,74,48,44,34,28,36,68,48,77,25,28,35,63,55,84,59,48,93,74,36,46,19,52,38,39,37,40,32,38,43,36,35,51,62,86,46,55,62,56,57,46,49,53,54,50,49,51,50,51,48,35,53,73,35,66,42,72,69,46,38,34,37,29,49,62,23,47,87,78,20,37,56,64,42,49,52,53,39,40,54,57,50,60,75,49,42,88,71,37,52,74,67,40,50,54,21,51,77,77,42,45,71,57,44,58,61,48,84,49,65,68,44,47,66,68,46,72,80,51,77,48,49,75,80,43,43,45,71,68,50,42,50,44,53,51,48,37,52,49,55,35,52,74,65,71,48,77,70,41,82,34,71,56,65,64,72,88,43,70,42,59,28,31,51,33,39,34,34,30,25,66,81,80,54,70,78,37,77,46,31,39,39,33,23,26,41,53,45,38,36,60,49,38,30,49,79,36,34,28,36,36,39,40,28,45,45,65,56,45,56,79,52,52,63,77,80,90,74,89,72,75,25,36,26,37,35,14,55,32,73,84,28,39,64,56,45,52,54,50,44,62,62,43,29,75,79,32,32,35,41,73,51,89,58,58,38,55,74,69,56,48,54,54,52,29,54,74,73,65,31,44,30,44,32,41,28,27,72,67,25,62,75,68,46,29,31,41,36,33,29,68,83,79,63,48,68,50,76,42,48,47,89,78,95,137,81,80,76,71,78,75,77,52,73,68,55,64,74,42,88,36,40,62,69,39,43,65,71,56,25,52,49,49,54,52,46,54,53,52,49,50,51,50,42,36,12,62,60,30,42,57,40,44,61,55,58,62,36,49,40,65,55,49,43,56,50,40,25,76,82,22,64,52,61,70,63,13,56,55,62,48,65,48,97,84,68,43,61,27,20,43,36,64,58,67,65,58,51,53,46,37,50,41,41,63,69,43,42,55,76,68,54,67,73,48,45,35,29,36,67,49,77,25,28,35,63,54,84,58,48,92,71,37,45,18,50,38,36,38,40,34,38,41,37,36,50,63,88,46,54,63,56,56,45,48,53,52,49,50,51,50,51,48,33,53,72,35,65,43,71,70,46,39,35,37,31,51,61,21,50,86,78,22,39,57,64,43,48,52,52,39,40,56,58,50,60,74,50,41,88,72,38,53,74,67,40,51,54,22,53,77,75,42,45,69,58,43,60,62,48,83,50,65,67,43,46,67,68,47,73,80,50,78,46,49,75,79,42,43,46,70,68,51,43,50,42,53,51,49,39,50,48,56,34,52,76,66,72,48,75,68,40,83,33,71,56,65,62,72,87,43,68,40,59,29,32,50,33,39,35,33,28,24,66,83,81,52,70,79,36,78,44,33,37,38,32,23,24,40,54,45,38,35,59,50,40,31,50,79,35,33,27,36,38,38,40,28,45,44,63,56,44,56,79,52,53,62,76,79,88,73,89,72,75,27,37,26,39,38,14,54,33,74,86,28,40,64,55,45,52,53,51,46,63,61,43,29,77,80,32,32,36,40,75,52,91,58,56,38,55,73,69,55,50,54,55,51,29,54,73,72,65,32,44,31,43,34,41,28,28,70,68,25,62,73,67,48,29,31,42,38,33,29,66,81,80,63,48,68,51,76,40,46,48,88,79,96

Secondary structure (DSSP, 8-state):
---------PPP-PPTT---B-HHHHHHHHHHHHHHHHHHHHTT-EE-B--SEEEHHHHHHHH-TTSHIIIII--EEE-TT--EEEE-S-SHHHHHHHHHHTTHHHH-S-EEEEEEEEEE--PPPBTTB-SEEEEEEEEEES---HHHHHHHHHHHHHHHHHTT---EEEEEE---TTTHHHHHHHHHHHHHTTGGGS-HHHHHHHHH-GGGGGG---HHHHHHTTT---GGGS--HHHHHHHHHHHHHHHHTT---EE-TT---SSTT-EEEEEEEEESTTSS-EEEEEEEE-TTHHHHTTS----EEEEEEEHHHHHTT---------EEEEEESSGGGHHHHHHHHHHHTTTSEEEE--S---HHHHHHHHHHTT-SEEEEE-HHHHHHTEEEEEETTT--EEEEEGGG-/---------PPP-PPTT---B-HHHHHHHHHHHHHHHHHHHHTT-EE-B--SEEEHHHHHHHH-TTSHIIIII--EEE-TT--EEEE-S-SHHHHHHHHHHTTHHHH-S-EEEEEEEEEE--PPPBTTB-SEEEEEEEEEES---HHHHHHHHHHHHHHHHHTT---EEEEEE---TTTHHHHHHHHHHHHHTTGGGS-HHHHHHHHH-GGGGGG---HHHHHHGGG---GGGS--HHHHHHHHHHHHHHHHTT---EE-TT---SSTT-EEEEEEEEESTTSS-EEEEEEEE-TTHHHHTTS----EEEEEEEHHHHHTT---------EEEEEESSGGGHHHHHHHHHHHTTTSEEEE--S---HHHHHHHHHHTT-SEEEEE-HHHHHHTEEEEEETTT--EEEEEGGG-

Foldseek 3Di:
DDPPPPPPPDDDDDDFLDDDQDDPRVVLLVVLVVVLVVLLVVLPAAADDFDQKDALVLCCLQQHVLFCQNVPWWQWDQDPVRGTMTGAQDDPSRVLCVCFVVQVLVVADKHKYKYKDWHATRDNDDQLGGRIFMKIKMKMWFDPALVVVLVQVVSVVVSCVVQPADWAKEKEFQADPVQPVVLLVQQLVLCVVPVVQQDPSCNVCSVVPNLCLLVDPDPSSVVSCPPGDFSLVRHDPVLVVSRVVSVVVCVVVPHDHHYDRSDDDSGDQAGRMWMFIWHPPVPDTDTFKIWHWRQCSSVSSPHDRITMIMMMGGSSVCSVRGDDDDDDFAEEEEAEQDDVCQVVSVVLQVVVVVPGHYHYDNDHDHPVVSVVVCVVVVHQKYKYDYPVCVVVQWIWIAGNVVRDIDIGHSVVD/DDPPPPPPPDDDDDDFLDDDQDDPRVVLLVVLVVVLVVLLVVLPAAADDFDQKDALVLCCLQQHVLFCQNVPWWQWDQDPVRGTMTGAQDDPSRVLCVCFVVQVLVVADKHKYKYKDWHATRDNDDQLGGRIFMKIKMKMWFDPALVVVLVQVVSVVVSCVVQPADWAKEKEFQADPVQNVVLLVQQLVLCVVPVVQQDPSCNVCSVVPNLCLLVDPDPSSVVSCPPGDFSLVRHDPVLVVSRVVSVVVCVVVPHDHHYDSSDDDSGDQAGRMWMFIWHPPVPDTDTFKIWHWRQCSSVSSPHDRITMIMMMGGSSVCSVRGDDDDDDFAEEEEAEQDDVCQVVSVVLQVVVVVPGHYHYDNDHDHPVVSVVVCVVVVHQKYKYDYPVCVVVQWIWIAGNVVRDIDIGHSVVD

Sequence (826 aa):
MSNSEQKSTKTIQSLRGMKDIVNEESTLFTYFIENASKIAKNYGFSYLETPLLEETALFKRSVGESSDIVNKEMYQFIDKGENDVCLRPEGTAGVVRHFVEKKLDRAGGNYKWYYYGPMFRYERPQKGRLREFHQFGCEVFGIDSVYEDANIIIMIKEILDFFGIGFILKLNSLGCKECMPPYKENLVKHLTSFKDELCEDCNRRILTNPIRVLDCKNEKCQSLLVNAPKITNNLCNSCNDDFEKLKEILDFNNISYEIDSNLVRGLDYYNKTAFEFVSNEIGAQSAIAGGGRYDRLVEFLGGKSTAGIGFAIGIERLLELIKMPKVEEDIVYLGALDEKSLNTVIKTAIKKRKTTKTLVEYAPRSFGKHFGIAEKLGANIVALIGENELNSGTIYIKNIKTQEQINKKLEEFMSNSEQKSTKTIQSLRGMKDIVNEESTLFTYFIENASKIAKNYGFSYLETPLLEETALFKRSVGESSDIVNKEMYQFIDKGENDVCLRPEGTAGVVRHFVEKKLDRAGGNYKWYYYGPMFRYERPQKGRLREFHQFGCEVFGIDSVYEDANIIIMIKEILDFFGIGFILKLNSLGCKECMPPYKENLVKHLTSFKDELCEDCNRRILTNPIRVLDCKNEKCQSLLVNAPKITNNLCNSCNDDFEKLKEILDFNNISYEIDSNLVRGLDYYNKTAFEFVSNEIGAQSAIAGGGRYDRLVEFLGGKSTAGIGFAIGIERLLELIKMPKVEEDIVYLGALDEKSLNTVIKTAIKKRKTTKTLVEYAPRSFGKHFGIAEKLGANIVALIGENELNSGTIYIKNIKTQEQINKKLEEF

InterPro domains:
  IPR004154 Anticodon-binding [PF03129] (357-413)
  IPR004516 Histidine-tRNA ligase/ATP phosphoribosyltransferase regulatory subunit [PIRSF001549] (11-412)
  IPR004516 Histidine-tRNA ligase/ATP phosphoribosyltransferase regulatory subunit [PTHR43707] (10-412)
  IPR006195 Aminoacyl-tRNA synthetase, class II [PS50862] (1-322)
  IPR015807 Histidine-tRNA ligase [MF_00127] (10-412)
  IPR015807 Histidine-tRNA ligase [TIGR00442] (13-407)
  IPR036621 Anticodon-binding domain superfamily [G3DSA:3.40.50.800] (328-413)
  IPR041715 Class II Histidinyl-tRNA synthetase (HisRS)-like catalytic core domain [PF13393] (17-165)
  IPR041715 Class II Histidinyl-tRNA synthetase (HisRS)-like catalytic core domain [PF13393] (240-318)
  IPR041715 Class II Histidinyl-tRNA synthetase (HisRS)-like catalytic core domain [cd00773] (25-323)
  IPR045864 Class II Aminoacyl-tRNA synthetase/Biotinyl protein ligase (BPL) and lipoyl protein ligase (LPL) [G3DSA:3.30.930.10] (9-327)
  IPR045864 Class II Aminoacyl-tRNA synthetase/Biotinyl protein ligase (BPL) and lipoyl protein ligase (LPL) [SSF55681] (12-322)